Protein AF-A0A2R6N3T2-F1 (afdb_monomer_lite)

Secondary structure (DSSP, 8-state):
---SSSTTTTHHHHHHHHHHHHHHHHHHTT----SSEEEEEETHHHHHHHHHHHH-GGGEEEEEEES-TT-PPPS-SEETTEE--TTTSSTTHHHHHSS---HHHHHHS-EEEEEETT-----TT-TTT--HHHHHHHHHHH-S-IIIIIHHHHHHHHHHTT--EEEEEETT--SS--HHHHHHHHHHHHHHTT-EEEEESS--BTT-SEEEEEEEE-SSSSEEEEEEEETTTEE--SSPEEEETTEEEEEEEEPSSPPPTT-EEEEEEE-TT---GGG-SEEEEEEPBPPPEEEEEE--BSS--EEEEEEE--TT---SSPEEEEEEETT---EEEEEEE-TT-EEEEEEE--TTTTTS---TT-EEEEEEEETTTTEEEEEEEEE-B----------EEEEESS--BTT-SEEEEEEEE-TT---SS--EEEEEETTS--EEEEE--TT--EEEEEE-TTS---TT-EEEEEEESSSEEEEEEEEPBPP-TTSEEEEEEE---SS--EEEEEEEE-TT---SS--EEEEEESS-TTSS-PEEEEE--TT-EEEEEEEBTTTBPPPSS-EEEEEESSSEEEEEE-PSP-SS-EE-S--HHHH-EEE-TT--EEEEEEEE--SSS-EEEEEEEEETTEEEEEEEEEE-TT-EEEEEEEEE-HHHHT--SEEEEEEEE-SS-EEEEEEEE-----EEEEEES-SEEEEETTS-EEEEEEEE--SSS-EEEEEEEEETTEEEEEEEEEE-TT-EEEEEEEEE-HHHHTPPSEEEEEEEE-SS-EEEEEEEEEPPPSSSSS--B-SSSSS---BSS-SS---HHHHHHHHHHTTSHHHHTTHHHH-TT-S-SS---HHHHHHHHHHHHTT-

Structure (mmCIF, N/CA/C/O backbone):
data_AF-A0A2R6N3T2-F1
#
_entry.id   AF-A0A2R6N3T2-F1
#
loop_
_atom_site.group_PDB
_atom_site.id
_atom_site.type_symbol
_atom_site.label_atom_id
_atom_site.label_alt_id
_atom_site.label_comp_id
_atom_site.label_asym_id
_atom_site.label_entity_id
_atom_site.label_seq_id
_atom_site.pdbx_PDB_ins_code
_atom_site.Cartn_x
_atom_site.Cartn_y
_atom_site.Cartn_z
_atom_site.occupancy
_atom_site.B_iso_or_equiv
_atom_site.auth_seq_id
_atom_site.auth_comp_id
_atom_site.auth_asym_id
_atom_site.auth_atom_id
_atom_site.pdbx_PDB_model_num
ATOM 1 N N . MET A 1 1 ? -42.805 4.893 31.042 1.00 46.59 1 MET A N 1
ATOM 2 C CA . MET A 1 1 ? -43.510 4.899 29.743 1.00 46.59 1 MET A CA 1
ATOM 3 C C . MET A 1 1 ? -43.268 3.508 29.184 1.00 46.59 1 MET A C 1
ATOM 5 O O . MET A 1 1 ? -42.166 3.270 28.721 1.00 46.59 1 MET A O 1
ATOM 9 N N . ASN A 1 2 ? -44.199 2.566 29.363 1.00 53.47 2 ASN A N 1
ATOM 10 C CA . ASN A 1 2 ? -44.019 1.216 28.820 1.00 53.47 2 ASN A CA 1
ATOM 11 C C . ASN A 1 2 ? -44.340 1.305 27.331 1.00 53.47 2 ASN A C 1
ATOM 13 O O . ASN A 1 2 ? -45.473 1.603 26.949 1.00 53.47 2 ASN A O 1
ATOM 17 N N . LEU A 1 3 ? -43.303 1.210 26.504 1.00 61.22 3 LEU A N 1
ATOM 18 C CA . LEU A 1 3 ? -43.471 1.079 25.068 1.00 61.22 3 LEU A CA 1
ATOM 19 C C . LEU A 1 3 ? -43.860 -0.378 24.825 1.00 61.22 3 LEU A C 1
ATOM 21 O O . LEU A 1 3 ? -43.072 -1.264 25.119 1.00 61.22 3 LEU A O 1
ATOM 25 N N . ASP A 1 4 ? -45.063 -0.622 24.311 1.00 67.75 4 ASP A N 1
ATOM 26 C CA . ASP A 1 4 ? -45.513 -1.974 23.935 1.00 67.75 4 ASP A CA 1
ATOM 27 C C . ASP A 1 4 ? -45.158 -2.309 22.465 1.00 67.75 4 ASP A C 1
ATOM 29 O O . ASP A 1 4 ? -45.399 -3.417 21.990 1.00 67.75 4 ASP A O 1
ATOM 33 N N . SER A 1 5 ? -44.668 -1.318 21.701 1.00 71.94 5 SER A N 1
ATOM 34 C CA . SER A 1 5 ? -44.237 -1.411 20.293 1.00 71.94 5 SER A CA 1
ATOM 35 C C . SER A 1 5 ? -43.544 -0.108 19.843 1.00 71.94 5 SER A C 1
ATOM 37 O O . SER A 1 5 ? -43.660 0.911 20.526 1.00 71.94 5 SER A O 1
ATOM 39 N N . GLY A 1 6 ? -42.864 -0.117 18.689 1.00 79.44 6 GLY A N 1
ATOM 40 C CA . GLY A 1 6 ? -42.219 1.061 18.080 1.00 79.44 6 GLY A CA 1
ATOM 41 C C . GLY A 1 6 ? -40.698 0.930 17.957 1.00 79.44 6 GLY A C 1
ATOM 42 O O . GLY A 1 6 ? -40.132 -0.075 18.371 1.00 79.44 6 GLY A O 1
ATOM 43 N N . GLU A 1 7 ? -40.040 1.946 17.392 1.00 82.69 7 GLU A N 1
ATOM 44 C CA . GLU A 1 7 ? -38.592 1.929 17.093 1.00 82.69 7 GLU A CA 1
ATOM 45 C C . GLU A 1 7 ? -37.713 1.814 18.349 1.00 82.69 7 GLU A C 1
ATOM 47 O O . GLU A 1 7 ? -36.651 1.208 18.308 1.00 82.69 7 GLU A O 1
ATOM 52 N N . LEU A 1 8 ? -38.188 2.308 19.496 1.00 82.94 8 LEU A N 1
ATOM 53 C CA . LEU A 1 8 ? -37.479 2.243 20.783 1.00 82.94 8 LEU A CA 1
ATOM 54 C C . LEU A 1 8 ? -37.929 1.064 21.668 1.00 82.94 8 LEU A C 1
ATOM 56 O O . LEU A 1 8 ? -37.640 1.029 22.864 1.00 82.94 8 LEU A O 1
ATOM 60 N N . TYR A 1 9 ? -38.688 0.112 21.119 1.00 86.38 9 TYR A N 1
ATOM 61 C CA . TYR A 1 9 ? -39.113 -1.074 21.860 1.00 86.38 9 TYR A CA 1
ATOM 62 C C . TYR A 1 9 ? -37.937 -2.037 22.059 1.00 86.38 9 TYR A C 1
ATOM 64 O O . TYR A 1 9 ? -37.333 -2.466 21.076 1.00 86.38 9 TYR A O 1
ATOM 72 N N . ARG A 1 10 ? -37.646 -2.400 23.318 1.00 90.12 10 ARG A N 1
ATOM 73 C CA . ARG A 1 10 ? -36.602 -3.376 23.696 1.00 90.12 10 ARG A CA 1
ATOM 74 C C . ARG A 1 10 ? -35.260 -3.125 22.994 1.00 90.12 10 ARG A C 1
ATOM 76 O O . ARG A 1 10 ? -34.727 -3.996 22.312 1.00 90.12 10 ARG A O 1
ATOM 83 N N . VAL A 1 11 ? -34.730 -1.909 23.157 1.00 91.38 11 VAL A N 1
ATOM 84 C CA . VAL A 1 11 ? -33.422 -1.496 22.605 1.00 91.38 11 VAL A CA 1
ATOM 85 C C . VAL A 1 11 ? -32.294 -2.434 23.052 1.00 91.38 11 VAL A C 1
ATOM 87 O O . VAL A 1 11 ? -31.356 -2.662 22.296 1.00 91.38 11 VAL A O 1
ATOM 90 N N . ASP A 1 12 ? -32.416 -3.039 24.234 1.00 92.00 12 ASP A N 1
ATOM 91 C CA . ASP A 1 12 ? -31.524 -4.097 24.704 1.00 92.00 12 ASP A CA 1
ATOM 92 C C . ASP A 1 12 ? -31.461 -5.274 23.713 1.00 92.00 12 ASP A C 1
ATOM 94 O O . ASP A 1 12 ? -30.384 -5.632 23.250 1.00 92.00 12 ASP A O 1
ATOM 98 N N . LEU A 1 13 ? -32.607 -5.809 23.278 1.00 94.00 13 LEU A N 1
ATOM 99 C CA . LEU A 1 13 ? -32.636 -6.897 22.293 1.00 94.00 13 LEU A CA 1
ATOM 100 C C . LEU A 1 13 ? -32.173 -6.446 20.904 1.00 94.00 13 LEU A C 1
ATOM 102 O O . LEU A 1 13 ? -31.637 -7.247 20.143 1.00 94.00 13 LEU A O 1
ATOM 106 N N . GLN A 1 14 ? -32.382 -5.177 20.547 1.00 94.56 14 GLN A N 1
ATOM 107 C CA . GLN A 1 14 ? -31.882 -4.642 19.279 1.00 94.56 14 GLN A CA 1
ATOM 108 C C . GLN A 1 14 ? -30.350 -4.644 19.245 1.00 94.56 14 GLN A C 1
ATOM 110 O O . GLN A 1 14 ? -29.780 -5.103 18.258 1.00 94.56 14 GLN A O 1
ATOM 115 N N . LEU A 1 15 ? -29.692 -4.223 20.333 1.00 95.56 15 LEU A N 1
ATOM 116 C CA . LEU A 1 15 ? -28.235 -4.288 20.438 1.00 95.56 15 LEU A CA 1
ATOM 117 C C . LEU A 1 15 ? -27.726 -5.736 20.388 1.00 95.56 15 LEU A C 1
ATOM 119 O O . LEU A 1 15 ? -26.740 -5.991 19.707 1.00 95.56 15 LEU A O 1
ATOM 123 N N . ILE A 1 16 ? -28.419 -6.688 21.024 1.00 96.56 16 ILE A N 1
ATOM 124 C CA . ILE A 1 16 ? -28.068 -8.116 20.919 1.00 96.56 16 ILE A CA 1
ATOM 125 C C . ILE A 1 16 ? -28.079 -8.575 19.460 1.00 96.56 16 ILE A C 1
ATOM 127 O O . ILE A 1 16 ? -27.090 -9.126 18.993 1.00 96.56 16 ILE A O 1
ATOM 131 N N . ASN A 1 17 ? -29.140 -8.274 18.708 1.00 96.50 17 ASN A N 1
ATOM 132 C CA . ASN A 1 17 ? -29.205 -8.646 17.291 1.00 96.50 17 ASN A CA 1
ATOM 133 C C . ASN A 1 17 ? -28.079 -7.994 16.464 1.00 96.50 17 ASN A C 1
ATOM 135 O O . ASN A 1 17 ? -27.573 -8.602 15.522 1.00 96.50 17 ASN A O 1
ATOM 139 N N . MET A 1 18 ? -27.684 -6.757 16.792 1.00 96.75 18 MET A N 1
ATOM 140 C CA . MET A 1 18 ? -26.556 -6.084 16.135 1.00 96.75 18 MET A CA 1
ATOM 141 C C . MET A 1 18 ? -25.222 -6.770 16.450 1.00 96.75 18 MET A C 1
ATOM 143 O O . MET A 1 18 ? -24.410 -6.948 15.544 1.00 96.75 18 MET A O 1
ATOM 147 N N . ILE A 1 19 ? -25.011 -7.171 17.707 1.00 96.56 19 ILE A N 1
ATOM 148 C CA . ILE A 1 19 ? -23.830 -7.925 18.141 1.00 96.56 19 ILE A CA 1
ATOM 149 C C . ILE A 1 19 ? -23.770 -9.264 17.407 1.00 96.56 19 ILE A C 1
ATOM 151 O O . ILE A 1 19 ? -22.754 -9.565 16.788 1.00 96.56 19 ILE A O 1
ATOM 155 N N . GLU A 1 20 ? -24.858 -10.034 17.411 1.00 96.69 20 GLU A N 1
ATOM 156 C CA . GLU A 1 20 ? -24.922 -11.344 16.755 1.00 96.69 20 GLU A CA 1
ATOM 157 C C . GLU A 1 20 ? -24.617 -11.244 15.254 1.00 96.69 20 GLU A C 1
ATOM 159 O O . GLU A 1 20 ? -23.831 -12.031 14.724 1.00 96.69 20 GLU A O 1
ATOM 164 N N . HIS A 1 21 ? -25.171 -10.234 14.576 1.00 97.50 21 HIS A N 1
ATOM 165 C CA . HIS A 1 21 ? -24.894 -9.984 13.162 1.00 97.50 21 HIS A CA 1
ATOM 166 C C . HIS A 1 21 ? -23.424 -9.609 12.912 1.00 97.50 21 HIS A C 1
ATOM 168 O O . HIS A 1 21 ? -22.802 -10.137 11.993 1.00 97.50 21 HIS A O 1
ATOM 174 N N . ALA A 1 22 ? -22.834 -8.741 13.742 1.00 96.62 22 ALA A N 1
ATOM 175 C CA . ALA A 1 22 ? -21.420 -8.386 13.626 1.00 96.62 22 ALA A CA 1
ATOM 176 C C . ALA A 1 22 ? -20.499 -9.594 13.877 1.00 96.62 22 ALA A C 1
ATOM 178 O O . ALA A 1 22 ? -19.520 -9.789 13.158 1.00 96.62 22 ALA A O 1
ATOM 179 N N . GLN A 1 23 ? -20.831 -10.439 14.857 1.00 96.06 23 GLN A N 1
ATOM 180 C CA . GLN A 1 23 ? -20.099 -11.674 15.127 1.00 96.06 23 GLN A CA 1
ATOM 181 C C . GLN A 1 23 ? -20.176 -12.654 13.946 1.00 96.06 23 GLN A C 1
ATOM 183 O O . GLN A 1 23 ? -19.186 -13.319 13.649 1.00 96.06 23 GLN A O 1
ATOM 188 N N . GLU A 1 24 ? -21.323 -12.760 13.268 1.00 96.31 24 GLU A N 1
ATOM 189 C CA . GLU A 1 24 ? -21.472 -13.576 12.054 1.00 96.31 24 GLU A CA 1
ATOM 190 C C . GLU A 1 24 ? -20.559 -13.073 10.925 1.00 96.31 24 GLU A C 1
ATOM 192 O O . GLU A 1 24 ? -19.776 -13.855 10.388 1.00 96.31 24 GLU A O 1
ATOM 197 N N . LEU A 1 25 ? -20.559 -11.763 10.654 1.00 97.06 25 LEU A N 1
ATOM 198 C CA . LEU A 1 25 ? -19.698 -11.153 9.632 1.00 97.06 25 LEU A CA 1
ATOM 199 C C . LEU A 1 25 ? -18.204 -11.377 9.906 1.00 97.06 25 LEU A C 1
ATOM 201 O O . LEU A 1 25 ? -17.448 -11.739 9.006 1.00 97.06 25 LEU A O 1
ATOM 205 N N . LEU A 1 26 ? -17.768 -11.202 11.154 1.00 95.69 26 LEU A N 1
ATOM 206 C CA . LEU A 1 26 ? -16.368 -11.403 11.534 1.00 95.69 26 LEU A CA 1
ATOM 207 C C . LEU A 1 26 ? -15.941 -12.874 11.416 1.00 95.69 26 LEU A C 1
ATOM 209 O O . LEU A 1 26 ? -14.832 -13.159 10.957 1.00 95.69 26 LEU A O 1
ATOM 213 N N . ARG A 1 27 ? -16.822 -13.819 11.772 1.00 92.94 27 ARG A N 1
ATOM 214 C CA . ARG A 1 27 ? -16.566 -15.257 11.584 1.00 92.94 27 ARG A CA 1
ATOM 215 C C . ARG A 1 27 ? -16.451 -15.619 10.102 1.00 92.94 27 ARG A C 1
ATOM 217 O O . ARG A 1 27 ? -15.584 -16.419 9.754 1.00 92.94 27 ARG A O 1
ATOM 224 N N . ASP A 1 28 ? -17.258 -15.010 9.232 1.00 94.50 28 ASP A N 1
ATOM 225 C CA . ASP A 1 28 ? -17.169 -15.196 7.775 1.00 94.50 28 ASP A CA 1
ATOM 226 C C . ASP A 1 28 ? -15.836 -14.682 7.202 1.00 94.50 28 ASP A C 1
ATOM 228 O O . ASP A 1 28 ? -15.298 -15.253 6.251 1.00 94.50 28 ASP A O 1
ATOM 232 N N . MET A 1 29 ? -15.245 -13.668 7.836 1.00 94.12 29 MET A N 1
ATOM 233 C CA . MET A 1 29 ? -13.899 -13.163 7.541 1.00 94.12 29 MET A CA 1
ATOM 234 C C . MET A 1 29 ? -12.774 -13.980 8.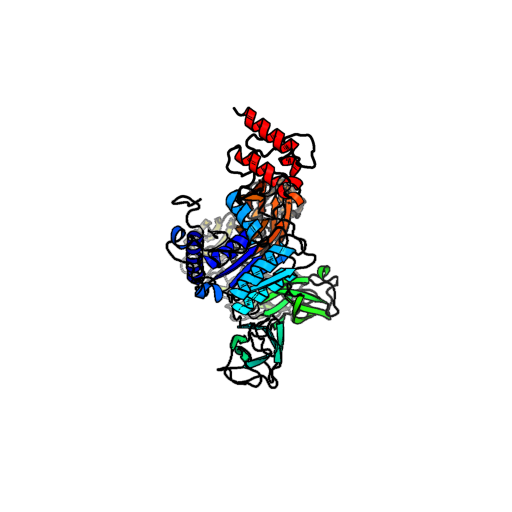207 1.00 94.12 29 MET A C 1
ATOM 236 O O . MET A 1 29 ? -11.612 -13.589 8.152 1.00 94.12 29 MET A O 1
ATOM 240 N N . SER A 1 30 ? -13.086 -15.139 8.800 1.00 90.19 30 SER A N 1
ATOM 241 C CA . SER A 1 30 ? -12.139 -16.024 9.500 1.00 90.19 30 SER A CA 1
ATOM 242 C C . SER A 1 30 ? -11.477 -15.421 10.745 1.00 90.19 30 SER A C 1
ATOM 244 O O . SER A 1 30 ? -10.489 -15.976 11.234 1.00 90.19 30 SER A O 1
ATOM 246 N N . TYR A 1 31 ? -12.030 -14.342 11.309 1.00 87.81 31 TYR A N 1
ATOM 247 C CA . TYR A 1 31 ? -11.589 -13.863 12.615 1.00 87.81 31 TYR A CA 1
ATOM 248 C C . TYR A 1 31 ? -12.101 -14.792 13.727 1.00 87.81 31 TYR A C 1
ATOM 250 O O . TYR A 1 31 ? -13.244 -15.260 13.678 1.00 87.81 31 TYR A O 1
ATOM 258 N N . PRO A 1 32 ? -11.290 -15.064 14.764 1.00 85.38 32 PRO A N 1
ATOM 259 C CA . PRO A 1 32 ? -11.783 -15.684 15.983 1.00 85.38 32 PRO A CA 1
ATOM 260 C C . PRO A 1 32 ? -12.690 -14.693 16.723 1.00 85.38 32 PRO A C 1
ATOM 262 O O . PRO A 1 32 ? -12.299 -13.560 16.991 1.00 85.38 32 PRO A O 1
ATOM 265 N N . VAL A 1 33 ? -13.907 -15.120 17.062 1.00 91.56 33 VAL A N 1
ATOM 266 C CA . VAL A 1 33 ? -14.917 -14.265 17.704 1.00 91.56 33 VAL A CA 1
ATOM 267 C C . VAL A 1 33 ? -15.482 -14.967 18.935 1.00 91.56 33 VAL A C 1
ATOM 269 O O . VAL A 1 33 ? -15.948 -16.104 18.831 1.00 91.56 33 VAL A O 1
ATOM 272 N N . ALA A 1 34 ? -15.444 -14.289 20.085 1.00 90.12 34 ALA A N 1
ATOM 273 C CA . ALA A 1 34 ? -16.018 -14.763 21.344 1.00 90.12 34 ALA A CA 1
ATOM 274 C C . ALA A 1 34 ? -17.549 -14.600 21.376 1.00 90.12 34 ALA A C 1
ATOM 276 O O . ALA A 1 34 ? -18.095 -13.757 20.666 1.00 90.12 34 ALA A O 1
ATOM 277 N N . ASP A 1 35 ? -18.229 -15.399 22.205 1.00 90.38 35 ASP A N 1
ATOM 278 C CA . ASP A 1 35 ? -19.692 -15.344 22.352 1.00 90.38 35 ASP A CA 1
ATOM 279 C C . ASP A 1 35 ? -20.148 -14.146 23.207 1.00 90.38 35 ASP A C 1
ATOM 281 O O . ASP A 1 35 ? -21.148 -13.506 22.887 1.00 90.38 35 ASP A O 1
ATOM 285 N N . GLU A 1 36 ? -19.387 -13.811 24.250 1.00 94.94 36 GLU A N 1
ATOM 286 C CA . GLU A 1 36 ? -19.625 -12.661 25.130 1.00 94.94 36 GLU A CA 1
ATOM 287 C C . GLU A 1 36 ? -18.917 -11.396 24.618 1.00 94.94 36 GLU A C 1
ATOM 289 O O . GLU A 1 36 ? -17.912 -11.465 23.903 1.00 94.94 36 GLU A O 1
ATOM 294 N N . VAL A 1 37 ? -19.400 -10.224 25.039 1.00 96.06 37 VAL A N 1
ATOM 295 C CA . VAL A 1 37 ? -18.861 -8.914 24.649 1.00 96.06 37 VAL A CA 1
ATOM 296 C C . VAL A 1 37 ? -18.329 -8.116 25.833 1.00 96.06 37 VAL A C 1
ATOM 298 O O . VAL A 1 37 ? -18.836 -8.192 26.950 1.00 96.06 37 VAL A O 1
ATOM 301 N N . MET A 1 38 ? -17.322 -7.289 25.567 1.00 96.69 38 MET A N 1
ATOM 302 C CA . MET A 1 38 ? -16.872 -6.244 26.484 1.00 96.69 38 MET A CA 1
ATOM 303 C C . MET A 1 38 ? -17.517 -4.924 26.073 1.00 96.69 38 MET A C 1
ATOM 305 O O . MET A 1 38 ? -17.487 -4.559 24.898 1.00 96.69 38 MET A O 1
ATOM 309 N N . LEU A 1 39 ? -18.111 -4.209 27.025 1.00 97.81 39 LEU A N 1
ATOM 310 C CA . LEU A 1 39 ? -18.829 -2.964 26.757 1.00 97.81 39 LEU A CA 1
ATOM 311 C C . LEU A 1 39 ? -18.119 -1.781 27.405 1.00 97.81 39 LEU A C 1
ATOM 313 O O . LEU A 1 39 ? -17.782 -1.830 28.581 1.00 97.81 39 LEU A O 1
ATOM 317 N N . ASN A 1 40 ? -17.968 -0.689 26.661 1.00 98.06 40 ASN A N 1
ATOM 318 C CA . ASN A 1 40 ? -17.477 0.586 27.176 1.00 98.06 40 ASN A CA 1
ATOM 319 C C . ASN A 1 40 ? -18.450 1.706 26.808 1.00 98.06 40 ASN A C 1
ATOM 321 O O . ASN A 1 40 ? -18.886 1.810 25.660 1.00 98.06 40 ASN A O 1
ATOM 325 N N . GLY A 1 41 ? -18.777 2.561 27.772 1.00 97.69 41 GLY A N 1
ATOM 326 C CA . GLY A 1 41 ? -19.664 3.701 27.569 1.00 97.69 41 GLY A CA 1
ATOM 327 C C . GLY A 1 41 ? -19.287 4.896 28.437 1.00 97.69 41 GLY A C 1
ATOM 328 O O . GLY A 1 41 ? -18.829 4.747 29.567 1.00 97.69 41 GLY A O 1
ATOM 329 N N . PHE A 1 42 ? -19.541 6.104 27.933 1.00 97.75 42 PHE A N 1
ATOM 330 C CA . PHE A 1 42 ? -19.297 7.359 28.642 1.00 97.75 42 PHE A CA 1
ATOM 331 C C . PHE A 1 42 ? -20.500 8.300 28.528 1.00 97.75 42 PHE A C 1
ATOM 333 O O . PHE A 1 42 ? -21.117 8.417 27.471 1.00 97.75 42 PHE A O 1
ATOM 340 N N . SER A 1 43 ? -20.838 8.996 29.615 1.00 94.75 43 SER A N 1
ATOM 341 C CA . SER A 1 43 ? -21.996 9.890 29.696 1.00 94.75 43 SER A CA 1
ATOM 342 C C . SER A 1 43 ? -23.311 9.129 29.447 1.00 94.75 43 SER A C 1
ATOM 344 O O . SER A 1 43 ? -23.603 8.146 30.134 1.00 94.75 43 SER A O 1
ATOM 346 N N . ALA A 1 44 ? -24.114 9.535 28.461 1.00 91.62 44 ALA A N 1
ATOM 347 C CA . ALA A 1 44 ? -25.356 8.851 28.105 1.00 91.62 44 ALA A CA 1
ATOM 348 C C . ALA A 1 44 ? -25.145 7.362 27.766 1.00 91.62 44 ALA A C 1
ATOM 350 O O . ALA A 1 44 ? -25.918 6.522 28.232 1.00 91.62 44 ALA A O 1
ATOM 351 N N . SER A 1 45 ? -24.082 7.013 27.027 1.00 95.50 45 SER A N 1
ATOM 352 C CA . SER A 1 45 ? -23.781 5.609 26.717 1.00 95.50 45 SER A CA 1
ATOM 353 C C . SER A 1 45 ? -23.227 4.850 27.926 1.00 95.50 45 SER A C 1
ATOM 355 O O . SER A 1 45 ? -23.467 3.655 28.036 1.00 95.50 45 SER A O 1
ATOM 357 N N . GLY A 1 46 ? -22.589 5.534 28.883 1.00 96.56 46 GLY A N 1
ATOM 358 C CA . GLY A 1 46 ? -22.170 4.952 30.167 1.00 96.56 46 GLY A CA 1
ATOM 359 C C . GLY A 1 46 ? -23.365 4.495 31.006 1.00 96.56 46 GLY A C 1
ATOM 360 O O . GLY A 1 46 ? -23.421 3.357 31.467 1.00 96.56 46 GLY A O 1
ATOM 361 N N . ASN A 1 47 ? -24.384 5.353 31.123 1.00 94.56 47 ASN A N 1
ATOM 362 C CA . ASN A 1 47 ? -25.661 4.980 31.739 1.00 94.56 47 ASN A CA 1
ATOM 363 C C . ASN A 1 47 ? -26.354 3.837 30.980 1.00 94.56 47 ASN A C 1
ATOM 365 O O . ASN A 1 47 ? -26.974 2.972 31.600 1.00 94.56 47 ASN A O 1
ATOM 369 N N . PHE A 1 48 ? -26.270 3.836 29.647 1.00 96.06 48 PHE A N 1
ATOM 370 C CA . PHE A 1 48 ? -26.840 2.776 28.823 1.00 96.06 48 PHE A CA 1
ATOM 371 C C . PHE A 1 48 ? -26.173 1.425 29.098 1.00 96.06 48 PHE A C 1
ATOM 373 O O . PHE A 1 48 ? -26.887 0.489 29.443 1.00 96.06 48 PHE A O 1
ATOM 380 N N . VAL A 1 49 ? -24.841 1.319 29.008 1.00 98.00 49 VAL A N 1
ATOM 381 C CA . VAL A 1 49 ? -24.141 0.035 29.201 1.00 98.00 49 VAL A CA 1
ATOM 382 C C . VAL A 1 49 ? -24.294 -0.484 30.630 1.00 98.00 49 VAL A C 1
ATOM 384 O O . VAL A 1 49 ? -24.535 -1.669 30.810 1.00 98.00 49 VAL A O 1
ATOM 387 N N . ASN A 1 50 ? -24.306 0.395 31.641 1.00 97.31 50 ASN A N 1
ATOM 388 C CA . ASN A 1 50 ? -24.590 0.006 33.026 1.00 97.31 50 ASN A CA 1
ATOM 389 C C . ASN A 1 50 ? -25.982 -0.639 33.188 1.00 97.31 50 ASN A C 1
ATOM 391 O O . ASN A 1 50 ? -26.126 -1.665 33.849 1.00 97.31 50 ASN A O 1
ATOM 395 N N . ARG A 1 51 ? -27.015 -0.065 32.556 1.00 95.62 51 ARG A N 1
ATOM 396 C CA . ARG A 1 51 ? -28.379 -0.624 32.577 1.00 95.62 51 ARG A CA 1
ATOM 397 C C . ARG A 1 51 ? -28.499 -1.866 31.705 1.00 95.62 51 ARG A C 1
ATOM 399 O O . ARG A 1 51 ? -29.237 -2.775 32.064 1.00 95.62 51 ARG A O 1
ATOM 406 N N . PHE A 1 52 ? -27.801 -1.896 30.573 1.00 96.94 52 PHE A N 1
ATOM 407 C CA . PHE A 1 52 ? -27.763 -3.042 29.675 1.00 96.94 52 PHE A CA 1
ATOM 408 C C . PHE A 1 52 ? -27.209 -4.271 30.392 1.00 96.94 52 PHE A C 1
ATOM 410 O O . PHE A 1 52 ? -27.854 -5.311 30.352 1.00 96.94 52 PHE A O 1
ATOM 417 N N . THR A 1 53 ? -26.114 -4.132 31.144 1.00 96.75 53 THR A N 1
ATOM 418 C CA . THR A 1 53 ? -25.574 -5.211 31.984 1.00 96.75 53 THR A CA 1
ATOM 419 C C . THR A 1 53 ? -26.598 -5.718 33.001 1.00 96.75 53 THR A C 1
ATOM 421 O O . THR A 1 53 ? -26.673 -6.914 33.245 1.00 96.75 53 THR A O 1
ATOM 424 N N . GLY A 1 54 ? -27.441 -4.844 33.563 1.00 94.19 54 GLY A N 1
ATOM 425 C CA . GLY A 1 54 ? -28.543 -5.251 34.447 1.00 94.19 54 GLY A CA 1
ATOM 426 C C . GLY A 1 54 ? -29.683 -6.006 33.751 1.00 94.19 54 GLY A C 1
ATOM 427 O O . GLY A 1 54 ? -30.394 -6.769 34.400 1.00 94.19 54 GLY A O 1
ATOM 428 N N . LEU A 1 55 ? -29.879 -5.788 32.448 1.00 95.06 55 LEU A N 1
ATOM 429 C CA . LEU A 1 55 ? -30.928 -6.429 31.647 1.00 95.06 55 LEU A CA 1
ATOM 430 C C . LEU A 1 55 ? -30.454 -7.715 30.959 1.00 95.06 55 LEU A C 1
ATOM 432 O O . LEU A 1 55 ? -31.264 -8.610 30.745 1.00 95.06 55 LEU A O 1
ATOM 436 N N . GLN A 1 56 ? -29.183 -7.766 30.562 1.00 95.94 56 GLN A N 1
ATOM 437 C CA . GLN A 1 56 ? -28.594 -8.792 29.701 1.00 95.94 56 GLN A CA 1
ATOM 438 C C . GLN A 1 56 ? -27.211 -9.238 30.225 1.00 95.94 56 GLN A C 1
ATOM 440 O O . GLN A 1 56 ? -26.233 -9.163 29.480 1.00 95.94 56 GLN A O 1
ATOM 445 N N . PRO A 1 57 ? -27.078 -9.658 31.500 1.00 95.94 57 PRO A N 1
ATOM 446 C CA . PRO A 1 57 ? -25.768 -9.955 32.086 1.00 95.94 57 PRO A CA 1
ATOM 447 C C . PRO A 1 57 ? -25.051 -11.131 31.403 1.00 95.94 57 PRO A C 1
ATOM 449 O O . PRO A 1 57 ? -23.839 -11.079 31.244 1.00 95.94 57 PRO A O 1
ATOM 452 N N . ASP A 1 58 ? -25.788 -12.135 30.917 1.00 94.69 58 ASP A N 1
ATOM 453 C CA . ASP A 1 58 ? -25.229 -13.386 30.369 1.00 94.69 58 ASP A CA 1
ATOM 454 C C . ASP A 1 58 ? -24.358 -13.219 29.112 1.00 94.69 58 ASP A C 1
ATOM 456 O O . ASP A 1 58 ? -23.625 -14.132 28.744 1.00 94.69 58 ASP A O 1
ATOM 460 N N . ILE A 1 59 ? -24.459 -12.085 28.417 1.00 95.75 59 ILE A N 1
ATOM 461 C CA . ILE A 1 59 ? -23.670 -11.810 27.207 1.00 95.75 59 ILE A CA 1
ATOM 462 C C . ILE A 1 59 ? -22.536 -10.816 27.457 1.00 95.75 59 ILE A C 1
ATOM 464 O O . ILE A 1 59 ? -21.786 -10.506 26.533 1.00 95.75 59 ILE A O 1
ATOM 468 N N . VAL A 1 60 ? -22.423 -10.266 28.669 1.00 97.38 60 VAL A N 1
ATOM 469 C CA . VAL A 1 60 ? -21.447 -9.226 28.997 1.00 97.38 60 VAL A CA 1
ATOM 470 C C . VAL A 1 60 ? -20.299 -9.847 29.775 1.00 97.38 60 VAL A C 1
ATOM 472 O O . VAL A 1 60 ? -20.448 -10.213 30.933 1.00 97.38 60 VAL A O 1
ATOM 475 N N . ARG A 1 61 ? -19.121 -9.893 29.155 1.00 96.19 61 ARG A N 1
ATOM 476 C CA . ARG A 1 61 ? -17.899 -10.376 29.798 1.00 96.19 61 ARG A CA 1
ATOM 477 C C . ARG A 1 61 ? -17.325 -9.381 30.798 1.00 96.19 61 ARG A C 1
ATOM 479 O O . ARG A 1 61 ? -16.769 -9.777 31.809 1.00 96.19 61 ARG A O 1
ATOM 486 N N . SER A 1 62 ? -17.378 -8.092 30.476 1.00 97.56 62 SER A N 1
ATOM 487 C CA . SER A 1 62 ? -16.985 -7.001 31.374 1.00 97.56 62 SER A CA 1
ATOM 488 C C . SER A 1 62 ? -17.535 -5.673 30.863 1.00 97.56 62 SER A C 1
ATOM 490 O O . SER A 1 62 ? -17.763 -5.501 29.660 1.00 97.56 62 SER A O 1
ATOM 492 N N . VAL A 1 63 ? -17.759 -4.715 31.764 1.00 98.56 63 VAL A N 1
ATOM 493 C CA . VAL A 1 63 ? -18.329 -3.406 31.414 1.00 98.56 63 VAL A CA 1
ATOM 494 C C . VAL A 1 63 ? -17.568 -2.248 32.049 1.00 98.56 63 VAL A C 1
ATOM 496 O O . VAL A 1 63 ? -17.237 -2.277 33.230 1.00 98.56 63 VAL A O 1
ATOM 499 N N . THR A 1 64 ? -17.337 -1.192 31.275 1.00 98.62 64 THR A N 1
ATOM 500 C CA . THR A 1 64 ? -16.845 0.100 31.753 1.00 98.62 64 THR A CA 1
ATOM 501 C C . THR A 1 64 ? -17.903 1.181 31.538 1.00 98.62 64 THR A C 1
ATOM 503 O O . THR A 1 64 ? -18.446 1.342 30.443 1.00 98.62 64 THR A O 1
ATOM 506 N N . ALA A 1 65 ? -18.242 1.919 32.598 1.00 98.38 65 ALA A N 1
ATOM 507 C CA . ALA A 1 65 ? -19.307 2.922 32.579 1.00 98.38 65 ALA A CA 1
ATOM 508 C C . ALA A 1 65 ? -18.839 4.245 33.200 1.00 98.38 65 ALA A C 1
ATOM 510 O O . ALA A 1 65 ? -18.725 4.384 34.419 1.00 98.38 65 ALA A O 1
ATOM 511 N N . GLY A 1 66 ? -18.587 5.235 32.348 1.00 97.50 66 GLY A N 1
ATOM 512 C CA . GLY A 1 66 ? -18.080 6.548 32.729 1.00 97.50 66 GLY A CA 1
ATOM 513 C C . GLY A 1 66 ? -19.120 7.661 32.710 1.00 97.50 66 GLY A C 1
ATOM 514 O O . GLY A 1 66 ? -20.066 7.624 31.927 1.00 97.50 66 GLY A O 1
ATOM 515 N N . GLY A 1 67 ? -18.930 8.705 33.521 1.00 95.44 67 GLY A N 1
ATOM 516 C CA . GLY A 1 67 ? -19.771 9.913 33.468 1.00 95.44 67 GLY A CA 1
ATOM 517 C C . GLY A 1 67 ? -21.239 9.647 33.832 1.00 95.44 67 GLY A C 1
ATOM 518 O O . GLY A 1 67 ? -22.146 10.280 33.304 1.00 95.44 67 GLY A O 1
ATOM 519 N N . VAL A 1 68 ? -21.468 8.686 34.726 1.00 94.50 68 VAL A N 1
ATOM 520 C CA . VAL A 1 68 ? -22.773 8.079 35.056 1.00 94.50 68 VAL A CA 1
ATOM 521 C C . VAL A 1 68 ? -23.691 8.930 35.949 1.00 94.50 68 VAL A C 1
ATOM 523 O O . VAL A 1 68 ? -24.713 8.448 36.426 1.00 94.50 68 VAL A O 1
ATOM 526 N N . ASN A 1 69 ? -23.326 10.180 36.246 1.00 92.31 69 ASN A N 1
ATOM 527 C CA . ASN A 1 69 ? -24.085 11.112 37.104 1.00 92.31 69 ASN A CA 1
ATOM 528 C C . ASN A 1 69 ? -24.415 10.626 38.533 1.00 92.31 69 ASN A C 1
ATOM 530 O O . ASN A 1 69 ? -25.245 11.231 39.221 1.00 92.31 69 ASN A O 1
ATOM 534 N N . GLY A 1 70 ? -23.798 9.530 38.984 1.00 92.31 70 GLY A N 1
ATOM 535 C CA . GLY A 1 70 ? -24.204 8.818 40.195 1.00 92.31 70 GLY A CA 1
ATOM 536 C C . GLY A 1 70 ? -25.604 8.198 40.108 1.00 92.31 70 GLY A C 1
ATOM 537 O O . GLY A 1 70 ? -26.244 7.996 41.130 1.00 92.31 70 GLY A O 1
ATOM 538 N N . THR A 1 71 ? -26.113 7.925 38.907 1.00 94.75 71 THR A N 1
ATOM 539 C CA . THR A 1 71 ? -27.445 7.337 38.685 1.00 94.75 71 THR A CA 1
ATOM 540 C C . THR A 1 71 ? -27.349 5.899 38.184 1.00 94.75 71 THR A C 1
ATOM 542 O O . THR A 1 71 ? -27.995 5.538 37.196 1.00 94.75 71 THR A O 1
ATOM 545 N N . LEU A 1 72 ? -26.507 5.098 38.843 1.00 96.00 72 LEU A N 1
ATOM 546 C CA . LEU A 1 72 ? -26.324 3.687 38.509 1.00 96.00 72 LEU A CA 1
ATOM 547 C C . LEU A 1 72 ? -27.612 2.905 38.701 1.00 96.00 72 LEU A C 1
ATOM 549 O O . LEU A 1 72 ? -28.355 3.154 39.642 1.00 96.00 72 LEU A O 1
ATOM 553 N N . PHE A 1 73 ? -27.839 1.925 37.840 1.00 94.38 73 PHE A N 1
ATOM 554 C CA . PHE A 1 73 ? -28.890 0.936 38.012 1.00 94.38 73 PHE A CA 1
ATOM 555 C C . PHE A 1 73 ? -28.766 0.244 39.381 1.00 94.38 73 PHE A C 1
ATOM 557 O O . PHE A 1 73 ? -27.753 -0.388 39.671 1.00 94.38 73 PHE A O 1
ATOM 564 N N . LEU A 1 74 ? -29.783 0.367 40.240 1.00 97.38 74 LEU A N 1
ATOM 565 C CA . LEU A 1 74 ? -29.758 -0.246 41.568 1.00 97.38 74 LEU A CA 1
ATOM 566 C C . LEU A 1 74 ? -30.380 -1.651 41.526 1.00 97.38 74 LEU A C 1
ATOM 568 O O . LEU A 1 74 ? -31.552 -1.768 41.161 1.00 97.38 74 LEU A O 1
ATOM 572 N N . PRO A 1 75 ? -29.695 -2.708 42.002 1.00 96.75 75 PRO A N 1
ATOM 573 C CA . PRO A 1 75 ? -30.225 -4.078 42.073 1.00 96.75 75 PRO A CA 1
ATOM 574 C C . PRO A 1 75 ? -31.253 -4.259 43.216 1.00 96.75 75 PRO A C 1
ATOM 576 O O . PRO A 1 75 ? -31.202 -5.213 43.992 1.00 96.75 75 PRO A O 1
ATOM 579 N N . LEU A 1 76 ? -32.180 -3.308 43.376 1.00 97.38 76 LEU A N 1
ATOM 580 C CA . LEU A 1 76 ? -33.124 -3.209 44.489 1.00 97.38 76 LEU A CA 1
ATOM 581 C C . LEU A 1 76 ? -34.545 -2.933 43.986 1.00 97.38 76 LEU A C 1
ATOM 583 O O . LEU A 1 76 ? -34.763 -2.077 43.131 1.00 97.38 76 LEU A O 1
ATOM 587 N N . GLU A 1 77 ? -35.539 -3.600 44.574 1.00 97.44 77 GLU A N 1
ATOM 588 C CA . GLU A 1 77 ? -36.956 -3.303 44.309 1.00 97.44 77 GLU A CA 1
ATOM 589 C C . GLU A 1 77 ? -37.453 -2.080 45.102 1.00 97.44 77 GLU A C 1
ATOM 591 O O . GLU A 1 77 ? -38.405 -1.405 44.705 1.00 97.44 77 GLU A O 1
ATOM 596 N N . GLN A 1 78 ? -36.856 -1.801 46.268 1.00 97.75 78 GLN A N 1
ATOM 597 C CA . GLN A 1 78 ? -37.266 -0.713 47.160 1.00 97.75 78 GLN A CA 1
ATOM 598 C C . GLN A 1 78 ? -36.073 -0.111 47.903 1.00 97.75 78 GLN A C 1
ATOM 600 O O . GLN A 1 78 ? -35.245 -0.837 48.449 1.00 97.75 78 GLN A O 1
ATOM 605 N N . ALA A 1 79 ? -36.048 1.216 48.031 1.00 97.44 79 ALA A N 1
ATOM 606 C CA . ALA A 1 79 ? -35.114 1.922 48.904 1.00 97.44 79 ALA A CA 1
ATOM 607 C C . ALA A 1 79 ? -35.735 3.207 49.456 1.00 97.44 79 ALA A C 1
ATOM 609 O O . ALA A 1 79 ? -36.572 3.840 48.818 1.00 97.44 79 ALA A O 1
ATOM 610 N N . LYS A 1 80 ? -35.344 3.580 50.682 1.00 95.81 80 LYS A N 1
ATOM 611 C CA . LYS A 1 80 ? -35.753 4.826 51.367 1.00 95.81 80 LYS A CA 1
ATOM 612 C C . LYS A 1 80 ? -37.269 5.124 51.334 1.00 95.81 80 LYS A C 1
ATOM 614 O O . LYS A 1 80 ? -37.683 6.272 51.413 1.00 95.81 80 LYS A O 1
ATOM 619 N N . GLY A 1 81 ? -38.108 4.084 51.302 1.00 96.25 81 GLY A N 1
ATOM 620 C CA . GLY A 1 81 ? -39.573 4.208 51.290 1.00 96.25 81 GLY A CA 1
ATOM 621 C C . GLY A 1 81 ? -40.207 4.337 49.900 1.00 96.25 81 GLY A C 1
ATOM 622 O O . GLY A 1 81 ? -41.422 4.509 49.823 1.00 96.25 81 GLY A O 1
ATOM 623 N N . HIS A 1 82 ? -39.417 4.214 48.832 1.00 97.94 82 HIS A N 1
ATOM 624 C CA . HIS A 1 82 ? -39.863 4.241 47.441 1.00 97.94 82 HIS A CA 1
ATOM 625 C C . HIS A 1 82 ? -39.759 2.854 46.799 1.00 97.94 82 HIS A C 1
ATOM 627 O O . HIS A 1 82 ? -38.873 2.069 47.134 1.00 97.94 82 HIS A O 1
ATOM 633 N N . THR A 1 83 ? -40.676 2.564 45.875 1.00 97.56 83 THR A N 1
ATOM 634 C CA . THR A 1 83 ? -40.548 1.454 44.918 1.00 97.56 83 THR A CA 1
ATOM 635 C C . THR A 1 83 ? -39.668 1.915 43.764 1.00 97.56 83 THR A C 1
ATOM 637 O O . THR A 1 83 ? -39.865 3.019 43.256 1.00 97.56 83 THR A O 1
ATOM 640 N N . LEU A 1 84 ? -38.673 1.109 43.402 1.00 97.06 84 LEU A N 1
ATOM 641 C CA . LEU A 1 84 ? -37.663 1.460 42.411 1.00 97.06 84 LEU A CA 1
ATOM 642 C C . LEU A 1 84 ? -37.953 0.733 41.101 1.00 97.06 84 LEU A C 1
ATOM 644 O O . LEU A 1 84 ? -37.465 -0.367 40.859 1.00 97.06 84 LEU A O 1
ATOM 648 N N . ASN A 1 85 ? -38.773 1.361 40.270 1.00 94.31 85 ASN A N 1
ATOM 649 C CA . ASN A 1 85 ? -39.024 0.905 38.909 1.00 94.31 85 ASN A CA 1
ATOM 650 C C . ASN A 1 85 ? -37.818 1.189 38.003 1.00 94.31 85 ASN A C 1
ATOM 652 O O . ASN A 1 85 ? -36.985 2.057 38.300 1.00 94.31 85 ASN A O 1
ATOM 656 N N . TYR A 1 86 ? -37.768 0.522 36.856 1.00 91.69 86 TYR A N 1
ATOM 657 C CA . TYR A 1 86 ? -36.809 0.808 35.806 1.00 91.69 86 TYR A CA 1
ATOM 658 C C . TYR A 1 86 ? -36.938 2.280 35.349 1.00 91.69 86 TYR A C 1
ATOM 660 O O . TYR A 1 86 ? -38.029 2.828 35.179 1.00 91.69 86 TYR A O 1
ATOM 668 N N . HIS A 1 87 ? -35.851 3.024 35.164 1.00 89.12 87 HIS A N 1
ATOM 669 C CA . HIS A 1 87 ? -34.449 2.603 35.162 1.00 89.12 87 HIS A CA 1
ATOM 670 C C . HIS A 1 87 ? -33.688 2.893 36.474 1.00 89.12 87 HIS A C 1
ATOM 672 O O . HIS A 1 87 ? -32.462 2.903 36.464 1.00 89.12 87 HIS A O 1
ATOM 678 N N . ILE A 1 88 ? -34.384 3.166 37.589 1.00 95.00 88 ILE A N 1
ATOM 679 C CA . ILE A 1 88 ? -33.750 3.391 38.904 1.00 95.00 88 ILE A CA 1
ATOM 680 C C . ILE A 1 88 ? -33.437 2.056 39.585 1.00 95.00 88 ILE A C 1
ATOM 682 O O . ILE A 1 88 ? -32.351 1.895 40.127 1.00 95.00 88 ILE A O 1
ATOM 686 N N . GLY A 1 89 ? -34.382 1.115 39.568 1.00 95.81 89 GLY A N 1
ATOM 687 C CA . GLY A 1 89 ? -34.191 -0.217 40.135 1.00 95.81 89 GLY A CA 1
ATOM 688 C C . GLY A 1 89 ? -34.932 -1.303 39.367 1.00 95.81 89 GLY A C 1
ATOM 689 O O . GLY A 1 89 ? -35.226 -1.134 38.182 1.00 95.81 89 GLY A O 1
ATOM 690 N N . VAL A 1 90 ? -35.223 -2.417 40.043 1.00 96.69 90 VAL A N 1
ATOM 691 C CA . VAL A 1 90 ? -35.646 -3.672 39.390 1.00 96.69 90 VAL A CA 1
ATOM 692 C C . VAL A 1 90 ? -37.117 -4.049 39.586 1.00 96.69 90 VAL A C 1
ATOM 694 O O . VAL A 1 90 ? -37.540 -5.110 39.135 1.00 96.69 90 VAL A O 1
ATOM 697 N N . ALA A 1 91 ? -37.912 -3.206 40.254 1.00 96.50 91 ALA A N 1
ATOM 698 C CA . ALA A 1 91 ? -39.233 -3.584 40.770 1.00 96.50 91 ALA A CA 1
ATOM 699 C C . ALA A 1 91 ? -40.261 -4.006 39.705 1.00 96.50 91 ALA A C 1
ATOM 701 O O . ALA A 1 91 ? -41.161 -4.786 40.011 1.00 96.50 91 ALA A O 1
ATOM 702 N N . ASP A 1 92 ? -40.160 -3.478 38.486 1.00 94.19 92 ASP A N 1
ATOM 703 C CA . ASP A 1 92 ? -41.070 -3.755 37.369 1.00 94.19 92 ASP A CA 1
ATOM 704 C C . ASP A 1 92 ? -40.372 -4.412 36.168 1.00 94.19 92 ASP A C 1
ATOM 706 O O . ASP A 1 92 ? -40.958 -4.477 35.088 1.00 94.19 92 ASP A O 1
ATOM 710 N N . LEU A 1 93 ? -39.154 -4.946 36.338 1.00 92.25 93 LEU A N 1
ATOM 711 C CA . LEU A 1 93 ? -38.425 -5.574 35.230 1.00 92.25 93 LEU A CA 1
ATOM 712 C C . LEU A 1 93 ? -39.158 -6.785 34.647 1.00 92.25 93 LEU A C 1
ATOM 714 O O . LEU A 1 93 ? -39.329 -6.821 33.436 1.00 92.25 93 LEU A O 1
ATOM 718 N N . ASP A 1 94 ? -39.697 -7.685 35.477 1.00 92.75 94 ASP A N 1
ATOM 719 C CA . ASP A 1 94 ? -40.487 -8.847 35.016 1.00 92.75 94 ASP A CA 1
ATOM 720 C C . ASP A 1 94 ? -41.689 -8.427 34.145 1.00 92.75 94 ASP A C 1
ATOM 722 O O . ASP A 1 94 ? -42.030 -9.082 33.162 1.00 92.75 94 ASP A O 1
ATOM 726 N N . GLU A 1 95 ? -42.305 -7.276 34.447 1.00 91.31 95 GLU A N 1
ATOM 727 C CA . GLU A 1 95 ? -43.402 -6.724 33.643 1.00 91.31 95 GLU A CA 1
ATOM 728 C C . GLU A 1 95 ? -42.917 -6.155 32.297 1.00 91.31 95 GLU A C 1
ATOM 730 O O . GLU A 1 95 ? -43.645 -6.228 31.306 1.00 91.31 95 GLU A O 1
ATOM 735 N N . ILE A 1 96 ? -41.703 -5.596 32.248 1.00 88.06 96 ILE A N 1
ATOM 736 C CA . ILE A 1 96 ? -41.137 -4.923 31.068 1.00 88.06 96 ILE A CA 1
ATOM 737 C C . ILE A 1 96 ? -40.452 -5.911 30.115 1.00 88.06 96 ILE A C 1
ATOM 739 O O . ILE A 1 96 ? -40.622 -5.826 28.896 1.00 88.06 96 ILE A O 1
ATOM 743 N N . THR A 1 97 ? -39.636 -6.818 30.644 1.00 88.44 97 THR A N 1
ATOM 744 C CA . THR A 1 97 ? -38.777 -7.710 29.854 1.00 88.44 97 THR A CA 1
ATOM 745 C C . THR A 1 97 ? -39.408 -9.083 29.645 1.00 88.44 97 THR A C 1
ATOM 747 O O . THR A 1 97 ? -39.093 -9.732 28.645 1.00 88.44 97 THR A O 1
ATOM 750 N N . GLY A 1 98 ? -40.330 -9.484 30.531 1.00 88.81 98 GLY A N 1
ATOM 751 C CA . GLY A 1 98 ? -40.888 -10.833 30.621 1.00 88.81 98 GLY A CA 1
ATOM 752 C C . GLY A 1 98 ? -40.095 -11.777 31.530 1.00 88.81 98 GLY A C 1
ATOM 753 O O . GLY A 1 98 ? -40.544 -12.905 31.728 1.00 88.81 98 GLY A O 1
ATOM 754 N N . ASP A 1 99 ? -38.963 -11.310 32.064 1.00 86.62 99 ASP A N 1
ATOM 755 C CA . ASP A 1 99 ? -38.070 -12.052 32.948 1.00 86.62 99 ASP A CA 1
ATOM 756 C C . ASP A 1 99 ? -37.651 -11.168 34.138 1.00 86.62 99 ASP A C 1
ATOM 758 O O . ASP A 1 99 ? -37.384 -9.972 34.001 1.00 86.62 99 ASP A O 1
ATOM 762 N N . GLY A 1 100 ? -37.590 -11.747 35.337 1.00 90.44 100 GLY A N 1
ATOM 763 C CA . GLY A 1 100 ? -37.092 -11.040 36.520 1.00 90.44 100 GLY A CA 1
ATOM 764 C C . GLY A 1 100 ? -35.600 -10.695 36.424 1.00 90.44 100 GLY A C 1
ATOM 765 O O . GLY A 1 100 ? -34.875 -11.232 35.594 1.00 90.44 100 GLY A O 1
ATOM 766 N N . PHE A 1 101 ? -35.126 -9.818 37.312 1.00 95.81 101 PHE A N 1
ATOM 767 C CA . PHE A 1 101 ? -33.705 -9.469 37.397 1.00 95.81 101 PHE A CA 1
ATOM 768 C C . PHE A 1 101 ? -32.840 -10.676 37.795 1.00 95.81 101 PHE A C 1
ATOM 770 O O . PHE A 1 101 ? -33.025 -11.231 38.885 1.00 95.81 101 PHE A O 1
ATOM 777 N N . ASP A 1 102 ? -31.882 -11.044 36.939 1.00 96.12 102 ASP A N 1
ATOM 778 C CA . ASP A 1 102 ? -30.887 -12.077 37.234 1.00 96.12 102 ASP A CA 1
ATOM 779 C C . ASP A 1 102 ? -29.741 -11.502 38.071 1.00 96.12 102 ASP A C 1
ATOM 781 O O . ASP A 1 102 ? -28.712 -11.043 37.574 1.00 96.12 102 ASP A O 1
ATOM 785 N N . ALA A 1 103 ? -29.959 -11.491 39.384 1.00 95.69 103 ALA A N 1
ATOM 786 C CA . ALA A 1 103 ? -28.996 -10.952 40.327 1.00 95.69 103 ALA A CA 1
ATOM 787 C C . ALA A 1 103 ? -27.716 -11.792 40.440 1.00 95.69 103 ALA A C 1
ATOM 789 O O . ALA A 1 103 ? -26.716 -11.262 40.911 1.00 95.69 103 ALA A O 1
ATOM 790 N N . ASP A 1 104 ? -27.745 -13.081 40.091 1.00 96.38 104 ASP A N 1
ATOM 791 C CA . ASP A 1 104 ? -26.569 -13.943 40.223 1.00 96.38 104 ASP A CA 1
ATOM 792 C C . ASP A 1 104 ? -25.624 -13.683 39.042 1.00 96.38 104 ASP A C 1
ATOM 794 O O . ASP A 1 104 ? -24.490 -13.276 39.279 1.00 96.38 104 ASP A O 1
ATOM 798 N N . SER A 1 105 ? -26.120 -13.750 37.797 1.00 96.75 105 SER A N 1
ATOM 799 C CA . SER A 1 105 ? -25.313 -13.402 36.617 1.00 96.75 105 SER A CA 1
ATOM 800 C C . SER A 1 105 ? -24.810 -11.959 36.671 1.00 96.75 105 SER A C 1
ATOM 802 O O . SER A 1 105 ? -23.655 -11.696 36.366 1.00 96.75 105 SER A O 1
ATOM 804 N N . TRP A 1 106 ? -25.643 -11.003 37.100 1.00 97.75 106 TRP A N 1
ATOM 805 C CA . TRP A 1 106 ? -25.239 -9.593 37.161 1.00 97.75 106 TRP A CA 1
ATOM 806 C C . TRP A 1 106 ? -24.097 -9.312 38.149 1.00 97.75 106 TRP A C 1
ATOM 808 O O . TRP A 1 106 ? -23.275 -8.434 37.883 1.00 97.75 106 TRP A O 1
ATOM 818 N N . ARG A 1 107 ? -24.041 -10.025 39.284 1.00 97.38 107 ARG A N 1
ATOM 819 C CA . ARG A 1 107 ? -22.951 -9.870 40.265 1.00 97.38 107 ARG A CA 1
ATOM 820 C C . ARG A 1 107 ? -21.619 -10.375 39.733 1.00 97.38 107 ARG A C 1
ATOM 822 O O . ARG A 1 107 ? -20.598 -9.803 40.095 1.00 97.38 107 ARG A O 1
ATOM 829 N N . ASP A 1 108 ? -21.662 -11.417 38.907 1.00 96.56 108 ASP A N 1
ATOM 830 C CA . ASP A 1 108 ? -20.479 -12.071 38.350 1.00 96.56 108 ASP A CA 1
ATOM 831 C C . ASP A 1 108 ? -19.886 -11.302 37.157 1.00 96.56 108 ASP A C 1
ATOM 833 O O . ASP A 1 108 ? -18.755 -11.584 36.773 1.00 96.56 108 ASP A O 1
ATOM 837 N N . VAL A 1 109 ? -20.609 -10.334 36.570 1.00 98.06 109 VAL A N 1
ATOM 838 C CA . VAL A 1 109 ? -20.056 -9.458 35.523 1.00 98.06 109 VAL A CA 1
ATOM 839 C C . VAL A 1 109 ? -19.120 -8.428 36.163 1.00 98.06 109 VAL A C 1
ATOM 841 O O . VAL A 1 109 ? -19.620 -7.573 36.899 1.00 98.06 109 VAL A O 1
ATOM 844 N N . PRO A 1 110 ? -17.820 -8.400 35.817 1.00 98.06 110 PRO A N 1
ATOM 845 C CA . PRO A 1 110 ? -16.899 -7.365 36.269 1.00 98.06 110 PRO A CA 1
ATOM 846 C C . PRO A 1 110 ? -17.298 -5.985 35.731 1.00 98.06 110 PRO A C 1
ATOM 848 O O . PRO A 1 110 ? -17.491 -5.797 34.520 1.00 98.06 110 PRO A O 1
ATOM 851 N N . GLN A 1 111 ? -17.370 -4.986 36.613 1.00 98.38 111 GLN A N 1
ATOM 852 C CA . GLN A 1 111 ? -17.813 -3.627 36.279 1.00 98.38 111 GLN A CA 1
ATOM 853 C C . GLN A 1 111 ? -16.805 -2.581 36.756 1.00 98.38 111 GLN A C 1
ATOM 855 O O . GLN A 1 111 ? -16.560 -2.439 37.949 1.00 98.38 111 GLN A O 1
ATOM 860 N N . PHE A 1 112 ? -16.282 -1.764 35.846 1.00 98.50 112 PHE A N 1
ATOM 861 C CA . PHE A 1 112 ? -15.479 -0.599 36.205 1.00 98.50 112 PHE A CA 1
ATOM 862 C C . PHE A 1 112 ? -16.245 0.694 35.933 1.00 98.50 112 PHE A C 1
ATOM 864 O O . PHE A 1 112 ? -16.490 1.105 34.797 1.00 98.50 112 PHE A O 1
ATOM 871 N N . ILE A 1 113 ? -16.659 1.346 37.009 1.00 98.44 113 ILE A N 1
ATOM 872 C CA . ILE A 1 113 ? -17.568 2.481 36.979 1.00 98.44 113 ILE A CA 1
ATOM 873 C C . ILE A 1 113 ? -16.811 3.716 37.426 1.00 98.44 113 ILE A C 1
ATOM 875 O O . ILE A 1 113 ? -16.202 3.732 38.494 1.00 98.44 113 ILE A O 1
ATOM 879 N N . TYR A 1 114 ? -16.868 4.788 36.640 1.00 97.62 114 TYR A N 1
ATOM 880 C CA . TYR A 1 114 ? -16.073 5.966 36.946 1.00 97.62 114 TYR A CA 1
ATOM 881 C C . TYR A 1 114 ? -16.768 7.301 36.706 1.00 97.62 114 TYR A C 1
ATOM 883 O O . TYR A 1 114 ? -17.682 7.454 35.892 1.00 97.62 114 TYR A O 1
ATOM 891 N N . MET A 1 115 ? -16.295 8.318 37.424 1.00 95.94 115 MET A N 1
ATOM 892 C CA . MET A 1 115 ? -16.774 9.688 37.286 1.00 95.94 115 MET A CA 1
ATOM 893 C C . MET A 1 115 ? -15.651 10.705 37.505 1.00 95.94 115 MET A C 1
ATOM 895 O O . MET A 1 115 ? -14.748 10.489 38.313 1.00 95.94 115 MET A O 1
ATOM 899 N N . GLY A 1 116 ? -15.712 11.836 36.801 1.00 96.56 116 GLY A N 1
ATOM 900 C CA . GLY A 1 116 ? -14.860 12.984 37.094 1.00 96.56 116 GLY A CA 1
ATOM 901 C C . GLY A 1 116 ? -15.277 13.668 38.401 1.00 96.56 116 GLY A C 1
ATOM 902 O O . GLY A 1 116 ? -16.462 13.928 38.625 1.00 96.56 116 GLY A O 1
ATOM 903 N N . GLY A 1 117 ? -14.312 13.982 39.265 1.00 95.50 117 GLY A N 1
ATOM 904 C CA . GLY A 1 117 ? -14.551 14.696 40.524 1.00 95.50 117 GLY A CA 1
ATOM 905 C C . GLY A 1 117 ? -15.126 16.104 40.327 1.00 95.50 117 GLY A C 1
ATOM 906 O O . GLY A 1 117 ? -15.895 16.571 41.158 1.00 95.50 117 GLY A O 1
ATOM 907 N N . GLU A 1 118 ? -14.822 16.732 39.188 1.00 95.38 118 GLU A N 1
ATOM 908 C CA . GLU A 1 118 ? -15.267 18.079 38.793 1.00 95.38 118 GLU A CA 1
ATOM 909 C C . GLU A 1 118 ? -16.332 18.033 37.676 1.00 95.38 118 GLU A C 1
ATOM 911 O O . GLU A 1 118 ? -16.542 19.008 36.955 1.00 95.38 118 GLU A O 1
ATOM 916 N N . ASP A 1 119 ? -16.947 16.871 37.439 1.00 94.94 119 ASP A N 1
ATOM 917 C CA . ASP A 1 119 ? -17.998 16.715 36.433 1.00 94.94 119 ASP A CA 1
ATOM 918 C C . ASP A 1 119 ? -19.332 17.285 36.946 1.00 94.94 119 ASP A C 1
ATOM 920 O O . ASP A 1 119 ? -19.930 16.748 37.875 1.00 94.94 119 ASP A O 1
ATOM 924 N N . GLU A 1 120 ? -19.813 18.374 36.345 1.00 91.69 120 GLU A N 1
ATOM 925 C CA . GLU A 1 120 ? -21.058 19.049 36.744 1.00 91.69 120 GLU A CA 1
ATOM 926 C C . GLU A 1 120 ? -22.275 18.669 35.875 1.00 91.69 120 GLU A C 1
ATOM 928 O O . GLU A 1 120 ? -23.350 19.250 36.034 1.00 91.69 120 GLU A O 1
ATOM 933 N N . ASN A 1 121 ? -22.144 17.705 34.955 1.00 91.12 121 ASN A N 1
ATOM 934 C CA . ASN A 1 121 ? -23.163 17.415 33.940 1.00 91.12 121 ASN A CA 1
ATOM 935 C C . ASN A 1 121 ? -24.349 16.571 34.457 1.00 91.12 121 ASN A C 1
ATOM 937 O O . ASN A 1 121 ? -24.580 15.462 33.987 1.00 91.12 121 ASN A O 1
ATOM 941 N N . ASP A 1 122 ? -25.097 17.068 35.443 1.00 92.06 122 ASP A N 1
ATOM 942 C CA . ASP A 1 122 ? -26.223 16.353 36.060 1.00 92.06 122 ASP A CA 1
ATOM 943 C C . ASP A 1 122 ? -27.452 16.256 35.142 1.00 92.06 122 ASP A C 1
ATOM 945 O O . ASP A 1 122 ? -28.016 17.272 34.732 1.00 92.06 122 ASP A O 1
ATOM 949 N N . THR A 1 123 ? -27.916 15.031 34.870 1.00 90.69 123 THR A N 1
ATOM 950 C CA . THR A 1 123 ? -29.051 14.777 33.972 1.00 90.69 123 THR A CA 1
ATOM 951 C C . THR A 1 123 ? -30.421 14.815 34.656 1.00 90.69 123 THR A C 1
ATOM 953 O O . THR A 1 123 ? -31.428 15.032 33.981 1.00 90.69 123 THR A O 1
ATOM 956 N N . ILE A 1 124 ? -30.497 14.666 35.986 1.00 91.88 124 ILE A N 1
ATOM 957 C CA . ILE A 1 124 ? -31.771 14.631 36.738 1.00 91.88 124 ILE A CA 1
ATOM 958 C C . ILE A 1 124 ? -32.673 15.865 36.483 1.00 91.88 124 ILE A C 1
ATOM 960 O O . ILE A 1 124 ? -33.899 15.715 36.384 1.00 91.88 124 ILE A O 1
ATOM 964 N N . PRO A 1 125 ? -32.149 17.101 36.353 1.00 89.25 125 PRO A N 1
ATOM 965 C CA . PRO A 1 125 ? -32.979 18.277 36.087 1.00 89.25 125 PRO A CA 1
ATOM 966 C C . PRO A 1 125 ? -33.726 18.266 34.741 1.00 89.25 125 PRO A C 1
ATOM 968 O O . PRO A 1 125 ? -34.739 18.962 34.614 1.00 89.25 125 PRO A O 1
ATOM 971 N N . TYR A 1 126 ? -33.295 17.483 33.749 1.00 84.38 126 TYR A N 1
ATOM 972 C CA . TYR A 1 126 ? -33.868 17.521 32.402 1.00 84.38 126 TYR A CA 1
ATOM 973 C C . TYR A 1 126 ? -35.063 16.566 32.245 1.00 84.38 126 TYR A C 1
ATOM 975 O O . TYR A 1 126 ? -35.041 15.408 32.658 1.00 84.38 126 TYR A O 1
ATOM 983 N N . SER A 1 127 ? -36.166 17.084 31.695 1.00 84.50 127 SER A N 1
ATOM 984 C CA . SER A 1 127 ? -37.460 16.380 31.620 1.00 84.50 127 SER A CA 1
ATOM 985 C C . SER A 1 127 ? -37.600 15.405 30.448 1.00 84.50 127 SER A C 1
ATOM 987 O O . SER A 1 127 ? -38.600 14.698 30.354 1.00 84.50 127 SER A O 1
ATOM 989 N N . ASP A 1 128 ? -36.654 15.431 29.520 1.00 79.75 128 ASP A N 1
ATOM 990 C CA . ASP A 1 128 ? -36.508 14.471 28.426 1.00 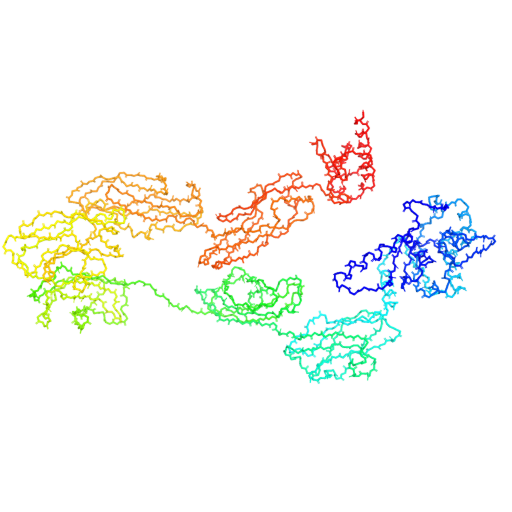79.75 128 ASP A CA 1
ATOM 991 C C . ASP A 1 128 ? -35.928 13.133 28.914 1.00 79.75 128 ASP A C 1
ATOM 993 O O . ASP A 1 128 ? -36.354 12.083 28.441 1.00 79.75 128 ASP A O 1
ATOM 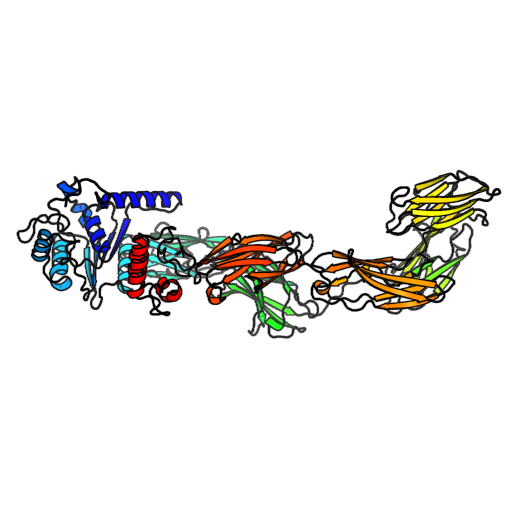997 N N . ALA A 1 129 ? -35.034 13.162 29.907 1.00 80.06 129 ALA A N 1
ATOM 998 C CA . ALA A 1 129 ? -34.453 11.977 30.536 1.00 80.06 129 ALA A CA 1
ATOM 999 C C . ALA A 1 129 ? -35.267 11.461 31.739 1.00 80.06 129 ALA A C 1
ATOM 1001 O O . ALA A 1 129 ? -35.345 10.249 31.963 1.00 80.06 129 ALA A O 1
ATOM 1002 N N . TRP A 1 130 ? -35.900 12.362 32.502 1.00 88.44 130 TRP A N 1
ATOM 1003 C CA . TRP A 1 130 ? -36.587 12.025 33.753 1.00 88.44 130 TRP A CA 1
ATOM 1004 C C . TRP A 1 130 ? -38.020 12.555 33.796 1.00 88.44 130 TRP A C 1
ATOM 1006 O O . TRP A 1 130 ? -38.275 13.754 33.663 1.00 88.44 130 TRP A O 1
ATOM 1016 N N . SER A 1 131 ? -38.980 11.669 34.080 1.00 89.19 131 SER A N 1
ATOM 1017 C CA . SER A 1 131 ? -40.316 12.118 34.485 1.00 89.19 131 SER A CA 1
ATOM 1018 C C . SER A 1 131 ? -40.267 12.799 35.856 1.00 89.19 131 SER A C 1
ATOM 1020 O O . SER A 1 131 ? -39.385 12.523 36.666 1.00 89.19 131 SER A O 1
ATOM 1022 N N . GLU A 1 132 ? -41.241 13.663 36.152 1.00 90.25 132 GLU A N 1
ATOM 1023 C CA . GLU A 1 132 ? -41.282 14.391 37.429 1.00 90.25 132 GLU A CA 1
ATOM 1024 C C . GLU A 1 132 ? -41.283 13.459 38.651 1.00 90.25 132 GLU A C 1
ATOM 1026 O O . GLU A 1 132 ? -40.626 13.734 39.652 1.00 90.25 132 GLU A O 1
ATOM 1031 N N . GLU A 1 133 ? -41.989 12.331 38.555 1.00 91.62 133 GLU A N 1
ATOM 1032 C CA . GLU A 1 133 ? -42.032 11.324 39.615 1.00 91.62 133 GLU A CA 1
ATOM 1033 C C . GLU A 1 133 ? -40.685 10.607 39.773 1.00 91.62 133 GLU A C 1
ATOM 1035 O O . GLU A 1 133 ? -40.165 10.525 40.885 1.00 91.62 133 GLU A O 1
ATOM 1040 N N . GLN A 1 134 ? -40.079 10.149 38.671 1.00 91.44 134 GLN A N 1
ATOM 1041 C CA . GLN A 1 134 ? -38.772 9.483 38.714 1.00 91.44 134 GLN A CA 1
ATOM 1042 C C . GLN A 1 134 ? -37.673 10.419 39.214 1.00 91.44 134 GLN A C 1
ATOM 1044 O O . GLN A 1 134 ? -36.829 9.990 39.991 1.00 91.44 134 GLN A O 1
ATOM 1049 N N . ARG A 1 135 ? -37.709 11.699 38.831 1.00 93.25 135 ARG A N 1
ATOM 1050 C CA . ARG A 1 135 ? -36.782 12.729 39.311 1.00 93.25 135 ARG A CA 1
ATOM 1051 C C . ARG A 1 135 ? -36.804 12.836 40.833 1.00 93.25 135 ARG A C 1
ATOM 1053 O O . ARG A 1 135 ? -35.754 12.839 41.469 1.00 93.25 135 ARG A O 1
ATOM 1060 N N . GLN A 1 136 ? -38.003 12.913 41.412 1.00 94.38 136 GLN A N 1
ATOM 1061 C CA . GLN A 1 136 ? -38.167 13.015 42.858 1.00 94.38 136 GLN A CA 1
ATOM 1062 C C . GLN A 1 136 ? -37.653 11.753 43.558 1.00 94.38 136 GLN A C 1
ATOM 1064 O O . GLN A 1 136 ? -36.893 11.861 44.515 1.00 94.38 136 GLN A O 1
ATOM 1069 N N . ILE A 1 137 ? -37.998 10.568 43.040 1.00 96.25 137 ILE A N 1
ATOM 1070 C CA . ILE A 1 137 ? -37.499 9.292 43.573 1.00 96.25 137 ILE A CA 1
ATOM 1071 C C . ILE A 1 137 ? -35.970 9.235 43.491 1.00 96.25 137 ILE A C 1
ATOM 1073 O O . ILE A 1 137 ? -35.329 8.865 44.468 1.00 96.25 137 ILE A O 1
ATOM 1077 N N . ALA A 1 138 ? -35.375 9.629 42.365 1.00 94.94 138 ALA A N 1
ATOM 1078 C CA . ALA A 1 138 ? -33.930 9.615 42.177 1.00 94.94 138 ALA A CA 1
ATOM 1079 C C . ALA A 1 138 ? -33.214 10.528 43.187 1.00 94.94 138 ALA A C 1
ATOM 1081 O O . ALA A 1 138 ? -32.245 10.099 43.806 1.00 94.94 138 ALA A O 1
ATOM 1082 N N . LEU A 1 139 ? -33.714 11.743 43.429 1.00 95.81 139 LEU A N 1
ATOM 1083 C CA . LEU A 1 139 ? -33.144 12.644 44.440 1.00 95.81 139 LEU A CA 1
ATOM 1084 C C . LEU A 1 139 ? -33.330 12.116 45.871 1.00 95.81 139 LEU A C 1
ATOM 1086 O O . LEU A 1 139 ? -32.393 12.175 46.667 1.00 95.81 139 LEU A O 1
ATOM 1090 N N . ASP A 1 140 ? -34.502 11.563 46.196 1.00 97.31 140 ASP A N 1
ATOM 1091 C CA . ASP A 1 140 ? -34.782 10.995 47.523 1.00 97.31 140 ASP A CA 1
ATOM 1092 C C . ASP A 1 140 ? -33.921 9.747 47.803 1.00 97.31 140 ASP A C 1
ATOM 1094 O O . ASP A 1 140 ? -33.503 9.510 48.944 1.00 97.31 140 ASP A O 1
ATOM 1098 N N . VAL A 1 141 ? -33.637 8.954 46.763 1.00 97.75 141 VAL A N 1
ATOM 1099 C CA . VAL A 1 141 ? -32.904 7.684 46.833 1.00 97.75 141 VAL A CA 1
ATOM 1100 C C . VAL A 1 141 ? -31.398 7.881 46.702 1.00 97.75 141 VAL A C 1
ATOM 1102 O O . VAL A 1 141 ? -30.687 7.549 47.648 1.00 97.75 141 VAL A O 1
ATOM 1105 N N . TYR A 1 142 ? -30.900 8.444 45.602 1.00 96.94 142 TYR A N 1
ATOM 1106 C CA . TYR A 1 142 ? -29.462 8.628 45.381 1.00 96.94 142 TYR A CA 1
ATOM 1107 C C . TYR A 1 142 ? -28.888 9.788 46.201 1.00 96.94 142 TYR A C 1
ATOM 1109 O O . TYR A 1 142 ? -27.819 9.654 46.787 1.00 96.94 142 TYR A O 1
ATOM 1117 N N . GLY A 1 143 ? -29.607 10.910 46.289 1.00 95.94 143 GLY A N 1
ATOM 1118 C CA . GLY A 1 143 ? -29.146 12.146 46.930 1.00 95.94 143 GLY A CA 1
ATOM 1119 C C . GLY A 1 143 ? -28.997 13.319 45.957 1.00 95.94 143 GLY A C 1
ATOM 1120 O O . GLY A 1 143 ? -29.206 13.184 44.749 1.00 95.94 143 GLY A O 1
ATOM 1121 N N . GLU A 1 144 ? -28.649 14.498 46.480 1.00 94.00 144 GLU A N 1
ATOM 1122 C CA . GLU A 1 144 ? -28.628 15.733 45.686 1.00 94.00 144 GLU A CA 1
ATOM 1123 C C . GLU A 1 144 ? -27.347 15.868 44.858 1.00 94.00 144 GLU A C 1
ATOM 1125 O O . GLU A 1 144 ? -27.426 16.217 43.683 1.00 94.00 144 GLU A O 1
ATOM 1130 N N . HIS A 1 145 ? -26.180 15.564 45.429 1.00 94.94 145 HIS A N 1
ATOM 1131 C CA . HIS A 1 145 ? -24.886 15.803 44.794 1.00 94.94 145 HIS A CA 1
ATOM 1132 C C . HIS A 1 145 ? -24.300 14.532 44.169 1.00 94.94 145 HIS A C 1
ATOM 1134 O O . HIS A 1 145 ? -24.086 13.542 44.868 1.00 94.94 145 HIS A O 1
ATOM 1140 N N . MET A 1 146 ? -23.953 14.574 42.876 1.00 95.25 146 MET A N 1
ATOM 1141 C CA . MET A 1 146 ? -23.496 13.395 42.118 1.00 95.25 146 MET A CA 1
ATOM 1142 C C . MET A 1 146 ? -22.315 12.673 42.785 1.00 95.25 146 MET A C 1
ATOM 1144 O O . MET A 1 146 ? -22.425 11.504 43.136 1.00 95.25 146 MET A O 1
ATOM 1148 N N . GLN A 1 147 ? -21.215 13.380 43.039 1.00 94.25 147 GLN A N 1
ATOM 1149 C CA . GLN A 1 147 ? -20.002 12.803 43.627 1.00 94.25 147 GLN A CA 1
ATOM 1150 C C . GLN A 1 147 ? -20.096 12.587 45.143 1.00 94.25 147 GLN A C 1
ATOM 1152 O O . GLN A 1 147 ? -19.558 11.612 45.649 1.00 94.25 147 GLN A O 1
ATOM 1157 N N . ASN A 1 148 ? -20.750 13.494 45.879 1.00 94.69 148 ASN A N 1
ATOM 1158 C CA . ASN A 1 148 ? -20.719 13.494 47.348 1.00 94.69 148 ASN A CA 1
ATOM 1159 C C . ASN A 1 148 ? -21.826 12.651 47.994 1.00 94.69 148 ASN A C 1
ATOM 1161 O O . ASN A 1 148 ? -21.638 12.167 49.108 1.00 94.69 148 ASN A O 1
ATOM 1165 N N . ASP A 1 149 ? -22.963 12.486 47.313 1.00 96.44 149 ASP A N 1
ATOM 1166 C CA . ASP A 1 149 ? -24.103 11.724 47.826 1.00 96.44 149 ASP A CA 1
ATOM 1167 C C . ASP A 1 149 ? -24.354 10.473 46.978 1.00 96.44 149 ASP A C 1
ATOM 1169 O O . ASP A 1 149 ? -24.385 9.359 47.502 1.00 96.44 149 ASP A O 1
ATOM 1173 N N . ARG A 1 150 ? -24.514 10.655 45.660 1.00 96.88 150 ARG A N 1
ATOM 1174 C CA . ARG A 1 150 ? -25.051 9.613 44.780 1.00 96.88 150 ARG A CA 1
ATOM 1175 C C . ARG A 1 150 ? -24.056 8.492 44.501 1.00 96.88 150 ARG A C 1
ATOM 1177 O O . ARG A 1 150 ? -24.409 7.331 44.674 1.00 96.88 150 ARG A O 1
ATOM 1184 N N . MET A 1 151 ? -22.823 8.825 44.113 1.00 96.38 151 MET A N 1
ATOM 1185 C CA . MET A 1 151 ? -21.766 7.840 43.850 1.00 96.38 151 MET A CA 1
ATOM 1186 C C . MET A 1 151 ? -21.466 6.974 45.093 1.00 96.38 151 MET A C 1
ATOM 1188 O O . MET A 1 151 ? -21.574 5.756 44.966 1.00 96.38 151 MET A O 1
ATOM 1192 N N . PRO A 1 152 ? -21.233 7.535 46.303 1.00 97.06 152 PRO A N 1
ATOM 1193 C CA . PRO A 1 152 ? -21.041 6.731 47.515 1.00 97.06 152 PRO A CA 1
ATOM 1194 C C . PRO A 1 152 ? -22.262 5.889 47.895 1.00 97.06 152 PRO A C 1
ATOM 1196 O O . PRO A 1 152 ? -22.124 4.793 48.434 1.00 97.06 152 PRO A O 1
ATOM 1199 N N . TYR A 1 153 ? -23.480 6.385 47.639 1.00 97.88 153 TYR A N 1
ATOM 1200 C CA . TYR A 1 153 ? -24.678 5.580 47.862 1.00 97.88 153 TYR A CA 1
ATOM 1201 C C . TYR A 1 153 ? -24.734 4.388 46.903 1.00 97.88 153 TYR A C 1
ATOM 1203 O O . TYR A 1 153 ? -25.001 3.275 47.353 1.00 97.88 153 TYR A O 1
ATOM 1211 N N . CYS A 1 154 ? -24.445 4.596 45.617 1.00 97.88 154 CYS A N 1
ATOM 1212 C CA . CYS A 1 154 ? -24.399 3.505 44.650 1.00 97.88 154 CYS A CA 1
ATOM 1213 C C . CYS A 1 154 ? -23.318 2.480 45.010 1.00 97.88 154 CYS A C 1
ATOM 1215 O O . CYS A 1 154 ? -23.623 1.295 45.040 1.00 97.88 154 CYS A O 1
ATOM 1217 N N . GLU A 1 155 ? -22.114 2.933 45.370 1.00 97.81 155 GLU A N 1
ATOM 1218 C CA . GLU A 1 155 ? -21.025 2.081 45.869 1.00 97.81 155 GLU A CA 1
ATOM 1219 C C . GLU A 1 155 ? -21.490 1.223 47.046 1.00 97.81 155 GLU A C 1
ATOM 1221 O O . GLU A 1 155 ? -21.410 0.003 46.975 1.00 97.81 155 GLU A O 1
ATOM 1226 N N . SER A 1 156 ? -22.137 1.820 48.055 1.00 98.12 156 SER A N 1
ATOM 1227 C CA . SER A 1 156 ? -22.659 1.041 49.185 1.00 98.12 156 SER A CA 1
ATOM 1228 C C . SER A 1 156 ? -23.717 0.004 48.793 1.00 98.12 156 SER A C 1
ATOM 1230 O O . SER A 1 156 ? -23.803 -1.043 49.425 1.00 98.12 156 SER A O 1
ATOM 1232 N N . VAL A 1 157 ? -24.535 0.284 47.771 1.00 98.25 157 VAL A N 1
ATOM 1233 C CA . VAL A 1 157 ? -25.546 -0.668 47.289 1.00 98.25 157 VAL A CA 1
ATOM 1234 C C . VAL A 1 157 ? -24.893 -1.812 46.514 1.00 98.25 157 VAL A C 1
ATOM 1236 O O . VAL A 1 157 ? -25.326 -2.952 46.662 1.00 98.25 157 VAL A O 1
ATOM 1239 N N . TYR A 1 158 ? -23.878 -1.521 45.700 1.00 98.19 158 TYR A N 1
ATOM 1240 C CA . TYR A 1 158 ? -23.131 -2.526 44.945 1.00 98.19 158 TYR A CA 1
ATOM 1241 C C . TYR A 1 158 ? -22.314 -3.429 45.883 1.00 98.19 158 TYR A C 1
ATOM 1243 O O . TYR A 1 158 ? -22.392 -4.650 45.755 1.00 98.19 158 TYR A O 1
ATOM 1251 N N . ASP A 1 159 ? -21.658 -2.851 46.894 1.00 97.81 159 ASP A N 1
ATOM 1252 C CA . ASP A 1 159 ? -20.968 -3.586 47.963 1.00 97.81 159 ASP A CA 1
ATOM 1253 C C . ASP A 1 159 ? -21.931 -4.493 48.747 1.00 97.81 159 ASP A C 1
ATOM 1255 O O . ASP A 1 159 ? -21.653 -5.671 48.971 1.00 97.81 159 ASP A O 1
ATOM 1259 N N . ASP A 1 160 ? -23.094 -3.969 49.161 1.00 97.88 160 ASP A N 1
ATOM 1260 C CA . ASP A 1 160 ? -24.119 -4.744 49.878 1.00 97.88 160 ASP A CA 1
ATOM 1261 C C . ASP A 1 160 ? -24.704 -5.875 49.010 1.00 97.88 160 ASP A C 1
ATOM 1263 O O . ASP A 1 160 ? -25.203 -6.876 49.539 1.00 97.88 160 ASP A O 1
ATOM 1267 N N . ALA A 1 161 ? -24.671 -5.705 47.685 1.00 96.56 161 ALA A N 1
ATOM 1268 C CA . ALA A 1 161 ? -25.103 -6.699 46.719 1.00 96.56 161 ALA A CA 1
ATOM 1269 C C . ALA A 1 161 ? -24.018 -7.732 46.381 1.00 96.56 161 ALA A C 1
ATOM 1271 O O . ALA A 1 161 ? -24.376 -8.694 45.711 1.00 96.56 161 ALA A O 1
ATOM 1272 N N . ASP A 1 162 ? -22.775 -7.586 46.860 1.00 97.31 162 ASP A N 1
ATOM 1273 C CA . ASP A 1 162 ? -21.625 -8.443 46.510 1.00 97.31 162 ASP A CA 1
ATOM 1274 C C . ASP A 1 162 ? -21.375 -8.477 44.989 1.00 97.31 162 ASP A C 1
ATOM 1276 O O . ASP A 1 162 ? -21.168 -9.537 44.405 1.00 97.31 162 ASP A O 1
ATOM 1280 N N . ALA A 1 163 ? -21.501 -7.318 44.331 1.00 97.56 163 ALA A N 1
ATOM 1281 C CA . ALA A 1 163 ? -21.223 -7.171 42.903 1.00 97.56 163 ALA A CA 1
ATOM 1282 C C . ALA A 1 163 ? -19.715 -7.040 42.651 1.00 97.56 163 ALA A C 1
ATOM 1284 O O . ALA A 1 163 ? -19.039 -6.312 43.383 1.00 97.56 163 ALA A O 1
ATOM 1285 N N . ASP A 1 164 ? -19.201 -7.663 41.589 1.00 97.06 164 ASP A N 1
ATOM 1286 C CA . ASP A 1 164 ? -17.823 -7.454 41.136 1.00 97.06 164 ASP A CA 1
ATOM 1287 C C . ASP A 1 164 ? -17.687 -6.090 40.442 1.00 97.06 164 ASP A C 1
ATOM 1289 O O . ASP A 1 164 ? -17.722 -5.967 39.218 1.00 97.06 164 ASP A O 1
ATOM 1293 N N . ALA A 1 165 ? -17.631 -5.023 41.240 1.00 96.81 165 ALA A N 1
ATOM 1294 C CA . ALA A 1 165 ? -17.579 -3.659 40.740 1.00 96.81 165 ALA A CA 1
ATOM 1295 C C . ALA A 1 165 ? -16.498 -2.818 41.425 1.00 96.81 165 ALA A C 1
ATOM 1297 O O . ALA A 1 165 ? -16.443 -2.709 42.648 1.00 96.81 165 ALA A O 1
ATOM 1298 N N . GLU A 1 166 ? -15.691 -2.127 40.622 1.00 96.75 166 GLU A N 1
ATOM 1299 C CA . GLU A 1 166 ? -14.817 -1.047 41.070 1.00 96.75 166 GLU A CA 1
ATOM 1300 C C . GLU A 1 166 ? -15.463 0.296 40.711 1.00 96.75 166 GLU A C 1
ATOM 1302 O O . GLU A 1 166 ? -15.673 0.605 39.536 1.00 96.75 166 GLU A O 1
ATOM 1307 N N . ILE A 1 167 ? -15.761 1.117 41.723 1.00 97.06 167 ILE A N 1
ATOM 1308 C CA . ILE A 1 167 ? -16.311 2.463 41.538 1.00 97.06 167 ILE A CA 1
ATOM 1309 C C . ILE A 1 167 ? -15.250 3.510 41.879 1.00 97.06 167 ILE A C 1
ATOM 1311 O O . ILE A 1 167 ? -14.728 3.550 42.991 1.00 97.06 167 ILE A O 1
ATOM 1315 N N . LYS A 1 168 ? -14.934 4.397 40.930 1.00 97.12 168 LYS A N 1
ATOM 1316 C CA . LYS A 1 168 ? -13.809 5.335 41.051 1.00 97.12 168 LYS A CA 1
ATOM 1317 C C . LYS A 1 168 ? -14.176 6.773 40.697 1.00 97.12 168 LYS A C 1
ATOM 1319 O O . LYS A 1 168 ? -14.753 7.063 39.651 1.00 97.12 168 LYS A O 1
ATOM 1324 N N . ILE A 1 169 ? -13.766 7.708 41.552 1.00 96.62 169 ILE A N 1
ATOM 1325 C CA . ILE A 1 169 ? -13.842 9.149 41.280 1.00 96.62 169 ILE A CA 1
ATOM 1326 C C . ILE A 1 169 ? -12.441 9.668 40.946 1.00 96.62 169 ILE A C 1
ATOM 1328 O O . ILE A 1 169 ? -11.499 9.497 41.721 1.00 96.62 169 ILE A O 1
ATOM 1332 N N . TYR A 1 170 ? -12.303 10.320 39.792 1.00 96.38 170 TYR A N 1
ATOM 1333 C CA . TYR A 1 170 ? -11.051 10.923 39.341 1.00 96.38 170 TYR A CA 1
ATOM 1334 C C . TYR A 1 170 ? -11.005 12.413 39.689 1.00 96.38 170 TYR A C 1
ATOM 1336 O O . TYR A 1 170 ? -11.597 13.251 39.006 1.00 96.38 170 TYR A O 1
ATOM 1344 N N . GLU A 1 171 ? -10.275 12.748 40.750 1.00 96.06 171 GLU A N 1
ATOM 1345 C CA . GLU A 1 171 ? -10.081 14.127 41.215 1.00 96.06 171 GLU A CA 1
ATOM 1346 C C . GLU A 1 171 ? -9.485 15.042 40.129 1.00 96.06 171 GLU A C 1
ATOM 1348 O O . GLU A 1 171 ? -8.560 14.663 39.408 1.00 96.06 171 GLU A O 1
ATOM 1353 N N . GLY A 1 172 ? -9.999 16.271 40.013 1.00 93.25 172 GLY A N 1
ATOM 1354 C CA . GLY A 1 172 ? -9.543 17.254 39.018 1.00 93.25 172 GLY A CA 1
ATOM 1355 C C . GLY A 1 172 ? -9.957 16.964 37.565 1.00 93.25 172 GLY A C 1
ATOM 1356 O O . GLY A 1 172 ? -9.545 17.684 36.646 1.00 93.25 172 GLY A O 1
ATOM 1357 N N . VAL A 1 173 ? -10.765 15.928 37.330 1.00 94.81 173 VAL A N 1
ATOM 1358 C CA . VAL A 1 173 ? -11.294 15.570 36.007 1.00 94.81 173 VAL A CA 1
ATOM 1359 C C . VAL A 1 173 ? -12.751 16.024 35.891 1.00 94.81 173 VAL A C 1
ATOM 1361 O O . VAL A 1 173 ? -13.553 15.754 36.778 1.00 94.81 173 VAL A O 1
ATOM 1364 N N . GLY A 1 174 ? -13.081 16.731 34.804 1.00 93.25 174 GLY A N 1
ATOM 1365 C CA . GLY A 1 174 ? -14.458 17.126 34.461 1.00 93.25 174 GLY A CA 1
ATOM 1366 C C . GLY A 1 174 ? -15.157 16.090 33.570 1.00 93.25 174 GLY A C 1
ATOM 1367 O O . GLY A 1 174 ? -14.780 14.923 33.568 1.00 93.25 174 GLY A O 1
ATOM 1368 N N . HIS A 1 175 ? -16.118 16.517 32.746 1.00 95.00 175 HIS A N 1
ATOM 1369 C CA . HIS A 1 175 ? -16.857 15.637 31.824 1.00 95.00 175 HIS A CA 1
ATOM 1370 C C . HIS A 1 175 ? -16.038 15.243 30.574 1.00 95.00 175 HIS A C 1
ATOM 1372 O O . HIS A 1 175 ? -16.327 15.672 29.459 1.00 95.00 175 HIS A O 1
ATOM 1378 N N . ARG A 1 176 ? -14.951 14.483 30.756 1.00 91.56 176 ARG A N 1
ATOM 1379 C CA . ARG A 1 176 ? -14.061 14.005 29.679 1.00 91.56 176 ARG A CA 1
ATOM 1380 C C . ARG A 1 176 ? -13.349 12.707 30.067 1.00 91.56 176 ARG A C 1
ATOM 1382 O O . ARG A 1 176 ? -13.357 12.332 31.237 1.00 91.56 176 ARG A O 1
ATOM 1389 N N . ILE A 1 177 ? -12.653 12.088 29.110 1.00 93.81 177 ILE A N 1
ATOM 1390 C CA . ILE A 1 177 ? -11.849 10.869 29.308 1.00 93.81 177 ILE A CA 1
ATOM 1391 C C . ILE A 1 177 ? -10.360 11.171 29.026 1.00 93.81 177 ILE A C 1
ATOM 1393 O O . ILE A 1 177 ? -9.913 11.043 27.887 1.00 93.81 177 ILE A O 1
ATOM 1397 N N . PRO A 1 178 ? -9.571 11.627 30.021 1.00 88.62 178 PRO A N 1
ATOM 1398 C CA . PRO A 1 178 ? -8.127 11.814 29.867 1.00 88.62 178 PRO A CA 1
ATOM 1399 C C . PRO A 1 178 ? -7.392 10.484 29.657 1.00 88.62 178 PRO A C 1
ATOM 1401 O O . PRO A 1 178 ? -7.897 9.435 30.051 1.00 88.62 178 PRO A O 1
ATOM 1404 N N . LYS A 1 179 ? -6.152 10.547 29.150 1.00 86.25 179 LYS A N 1
ATOM 1405 C CA . LYS A 1 179 ? -5.308 9.371 28.863 1.00 86.25 179 LYS A CA 1
ATOM 1406 C C . LYS A 1 179 ? -5.252 8.350 30.006 1.00 86.25 179 LYS A C 1
ATOM 1408 O O . LYS A 1 179 ? -5.431 7.170 29.761 1.00 86.25 179 LYS A O 1
ATOM 1413 N N . GLN A 1 180 ? -5.086 8.805 31.249 1.00 90.69 180 GLN A N 1
ATOM 1414 C CA . GLN A 1 180 ? -5.053 7.911 32.414 1.00 90.69 180 GLN A CA 1
ATOM 1415 C C . GLN A 1 180 ? -6.328 7.057 32.547 1.00 90.69 180 GLN A C 1
ATOM 1417 O O . GLN A 1 180 ? -6.250 5.886 32.889 1.00 90.69 180 GLN A O 1
ATOM 1422 N N . ILE A 1 181 ? -7.505 7.630 32.275 1.00 93.94 181 ILE A N 1
ATOM 1423 C CA . ILE A 1 181 ? -8.768 6.883 32.335 1.00 93.94 181 ILE A CA 1
ATOM 1424 C C . ILE A 1 181 ? -8.850 5.894 31.166 1.00 93.94 181 ILE A C 1
ATOM 1426 O O . ILE A 1 181 ? -9.319 4.781 31.354 1.00 93.94 181 ILE A O 1
ATOM 1430 N N . GLN A 1 182 ? -8.363 6.270 29.978 1.00 93.12 182 GLN A N 1
ATOM 1431 C CA . GLN A 1 182 ? -8.284 5.352 28.834 1.00 93.12 182 GLN A CA 1
ATOM 1432 C C . GLN A 1 182 ? -7.377 4.150 29.143 1.00 93.12 182 GLN A C 1
ATOM 1434 O O . GLN A 1 182 ? -7.756 3.015 28.874 1.00 93.12 182 GLN A O 1
ATOM 1439 N N . GLU A 1 183 ? -6.211 4.395 29.750 1.00 87.75 183 GLU A N 1
ATOM 1440 C CA . GLU A 1 183 ? -5.276 3.352 30.192 1.00 87.75 183 GLU A CA 1
ATOM 1441 C C . GLU A 1 183 ? -5.922 2.428 31.243 1.00 87.75 183 GLU A C 1
ATOM 1443 O O . GLU A 1 183 ? -5.829 1.209 31.106 1.00 87.75 183 GLU A O 1
ATOM 1448 N N . ASP A 1 184 ? -6.646 2.982 32.225 1.00 92.50 184 ASP A N 1
ATOM 1449 C CA . ASP A 1 184 ? -7.373 2.202 33.240 1.00 92.50 184 ASP A CA 1
ATOM 1450 C C . ASP A 1 184 ? -8.513 1.356 32.617 1.00 92.50 184 ASP A C 1
ATOM 1452 O O . ASP A 1 184 ? -8.649 0.182 32.955 1.00 92.50 184 ASP A O 1
ATOM 1456 N N . ILE A 1 185 ? -9.294 1.902 31.669 1.00 95.00 185 ILE A N 1
ATOM 1457 C CA . ILE A 1 185 ? -10.361 1.181 30.934 1.00 95.00 185 ILE A CA 1
ATOM 1458 C C . ILE A 1 185 ? -9.789 -0.011 30.164 1.00 95.00 185 ILE A C 1
ATOM 1460 O O . ILE A 1 185 ? -10.302 -1.128 30.255 1.00 95.00 185 ILE A O 1
ATOM 1464 N N . VAL A 1 186 ? -8.724 0.222 29.392 1.00 92.19 186 VAL A N 1
ATOM 1465 C CA . VAL A 1 186 ? -8.085 -0.823 28.583 1.00 92.19 186 VAL A CA 1
ATOM 1466 C C . VAL A 1 186 ? -7.450 -1.878 29.485 1.00 92.19 186 VAL A C 1
ATOM 1468 O O . VAL A 1 186 ? -7.614 -3.071 29.238 1.00 92.19 186 VAL A O 1
ATOM 1471 N N . GLY A 1 187 ? -6.755 -1.455 30.544 1.00 87.06 187 GLY A N 1
ATOM 1472 C CA . GLY A 1 187 ? -6.152 -2.357 31.522 1.00 87.06 187 GLY A CA 1
ATOM 1473 C C . GLY A 1 187 ? -7.187 -3.247 32.210 1.00 87.06 187 GLY A C 1
ATOM 1474 O O . GLY A 1 187 ? -6.974 -4.454 32.311 1.00 87.06 187 GLY A O 1
ATOM 1475 N N . PHE A 1 188 ? -8.327 -2.674 32.607 1.00 92.75 188 PHE A N 1
ATOM 1476 C CA . PHE A 1 188 ? -9.450 -3.411 33.180 1.00 92.75 188 PHE A CA 1
ATOM 1477 C C . PHE A 1 188 ? -9.966 -4.487 32.219 1.00 92.75 188 PHE A C 1
ATOM 1479 O O . PHE A 1 188 ? -9.939 -5.667 32.552 1.00 92.75 188 PHE A O 1
ATOM 1486 N N . HIS A 1 189 ? -10.346 -4.119 30.992 1.00 93.19 189 HIS A N 1
ATOM 1487 C CA . HIS A 1 189 ? -10.870 -5.097 30.036 1.00 93.19 189 HIS A CA 1
ATOM 1488 C C . HIS A 1 189 ? -9.852 -6.188 29.683 1.00 93.19 189 HIS A C 1
ATOM 1490 O O . HIS A 1 189 ? -10.230 -7.352 29.594 1.00 93.19 189 HIS A O 1
ATOM 1496 N N . ARG A 1 190 ? -8.560 -5.858 29.539 1.00 88.69 190 ARG A N 1
ATOM 1497 C CA . ARG A 1 190 ? -7.498 -6.854 29.292 1.00 88.69 190 ARG A CA 1
ATOM 1498 C C . ARG A 1 190 ? -7.338 -7.845 30.444 1.00 88.69 190 ARG A C 1
ATOM 1500 O O . ARG A 1 190 ? -7.121 -9.027 30.189 1.00 88.69 190 ARG A O 1
ATOM 1507 N N . LYS A 1 191 ? -7.469 -7.377 31.689 1.00 87.00 191 LYS A N 1
ATOM 1508 C CA . LYS A 1 191 ? -7.466 -8.229 32.884 1.00 87.00 191 LYS A CA 1
ATOM 1509 C C . LYS A 1 191 ? -8.645 -9.197 32.883 1.00 87.00 191 LYS A C 1
ATOM 1511 O O . LYS A 1 191 ? -8.429 -10.394 33.004 1.00 87.00 191 LYS A O 1
ATOM 1516 N N . GLU A 1 192 ? -9.861 -8.711 32.653 1.00 89.88 192 GLU A N 1
ATOM 1517 C CA . GLU A 1 192 ? -11.064 -9.565 32.634 1.00 89.88 192 GLU A CA 1
ATOM 1518 C C . GLU A 1 192 ? -11.147 -10.456 31.373 1.00 89.88 192 GLU A C 1
ATOM 1520 O O . GLU A 1 192 ? -11.829 -11.485 31.319 1.00 89.88 192 GLU A O 1
ATOM 1525 N N . ALA A 1 193 ? -10.405 -10.100 30.323 1.00 86.38 193 ALA A N 1
ATOM 1526 C CA . ALA A 1 193 ? -10.154 -10.975 29.183 1.00 86.38 193 ALA A CA 1
ATOM 1527 C C . ALA A 1 193 ? -9.211 -12.141 29.515 1.00 86.38 193 ALA A C 1
ATOM 1529 O O . ALA A 1 193 ? -9.144 -13.085 28.731 1.00 86.38 193 ALA A O 1
ATOM 1530 N N . GLU A 1 194 ? -8.476 -12.068 30.631 1.00 84.19 194 GLU A N 1
ATOM 1531 C CA . GLU A 1 194 ? -7.277 -12.867 30.898 1.00 84.19 194 GLU A CA 1
ATOM 1532 C C . GLU A 1 194 ? -6.316 -12.877 29.696 1.00 84.19 194 GLU A C 1
ATOM 1534 O O . GLU A 1 194 ? -5.853 -13.937 29.261 1.00 84.19 194 GLU A O 1
ATOM 1539 N N . LEU A 1 195 ? -6.063 -11.700 29.105 1.00 85.00 195 LEU A N 1
ATOM 1540 C CA . LEU A 1 195 ? -5.268 -11.596 27.882 1.00 85.00 195 LEU A CA 1
ATOM 1541 C C . LEU A 1 195 ? -3.856 -12.145 28.119 1.00 85.00 195 LEU A C 1
ATOM 1543 O O . LEU A 1 195 ? -3.121 -11.658 28.981 1.00 85.00 195 LEU A O 1
ATOM 1547 N N . LYS A 1 196 ? -3.487 -13.163 27.340 1.00 87.94 196 LYS A N 1
ATOM 1548 C CA . LYS A 1 196 ? -2.176 -13.818 27.374 1.00 87.94 196 LYS A CA 1
ATOM 1549 C C . LYS A 1 196 ? -1.645 -13.892 25.955 1.00 87.94 196 LYS A C 1
ATOM 1551 O O . LYS A 1 196 ? -1.963 -14.817 25.213 1.00 87.94 196 LYS A O 1
ATOM 1556 N N . GLU A 1 197 ? -0.861 -12.896 25.585 1.00 90.12 197 GLU A N 1
ATOM 1557 C CA . GLU A 1 197 ? -0.344 -12.741 24.235 1.00 90.12 197 GLU A CA 1
ATOM 1558 C C . GLU A 1 197 ? 1.176 -12.600 24.246 1.00 90.12 197 GLU A C 1
ATOM 1560 O O . GLU A 1 197 ? 1.772 -11.980 25.133 1.00 90.12 197 GLU A O 1
ATOM 1565 N N . ILE A 1 198 ? 1.790 -13.207 23.238 1.00 93.69 198 ILE A N 1
ATOM 1566 C CA . ILE A 1 198 ? 3.175 -12.991 22.856 1.00 93.69 198 ILE A CA 1
ATOM 1567 C C . ILE A 1 198 ? 3.229 -12.940 21.333 1.00 93.69 198 ILE A C 1
ATOM 1569 O O . ILE A 1 198 ? 2.584 -13.749 20.667 1.00 93.69 198 ILE A O 1
ATOM 1573 N N . SER A 1 199 ? 4.010 -12.019 20.795 1.00 92.12 199 SER A N 1
ATOM 1574 C CA . SER A 1 199 ? 4.354 -11.944 19.380 1.00 92.12 199 SER A CA 1
ATOM 1575 C C . SER A 1 199 ? 5.824 -11.567 19.236 1.00 92.12 199 SER A C 1
ATOM 1577 O O . SER A 1 199 ? 6.441 -11.059 20.172 1.00 92.12 199 SER A O 1
ATOM 1579 N N . PHE A 1 200 ? 6.415 -11.855 18.082 1.00 90.75 200 PHE A N 1
ATOM 1580 C CA . PHE A 1 200 ? 7.703 -11.267 17.736 1.00 90.75 200 PHE A CA 1
ATOM 1581 C C . PHE A 1 200 ? 7.475 -9.809 17.333 1.00 90.75 200 PHE A C 1
ATOM 1583 O O . PHE A 1 200 ? 6.520 -9.536 16.608 1.00 90.75 200 PHE A O 1
ATOM 1590 N N . THR A 1 201 ? 8.307 -8.879 17.808 1.00 85.06 201 THR A N 1
ATOM 1591 C CA . THR A 1 201 ? 8.241 -7.489 17.313 1.00 85.06 201 THR A CA 1
ATOM 1592 C C . THR A 1 201 ? 8.812 -7.388 15.905 1.00 85.06 201 THR A C 1
ATOM 1594 O O . THR A 1 201 ? 8.351 -6.574 15.120 1.00 85.06 201 THR A O 1
ATOM 1597 N N . GLU A 1 202 ? 9.800 -8.231 15.597 1.00 79.06 202 GLU A N 1
ATOM 1598 C CA . GLU A 1 202 ? 10.352 -8.429 14.262 1.00 79.06 202 GLU A CA 1
ATOM 1599 C C . GLU A 1 202 ? 10.512 -9.935 13.998 1.00 79.06 202 GLU A C 1
ATOM 1601 O O . GLU A 1 202 ? 10.897 -10.678 14.909 1.00 79.06 202 GLU A O 1
ATOM 1606 N N . PRO A 1 203 ? 10.243 -10.417 12.773 1.00 82.38 203 PRO A N 1
ATOM 1607 C CA . PRO A 1 203 ? 10.451 -11.814 12.412 1.00 82.38 203 PRO A CA 1
ATOM 1608 C C . PRO A 1 203 ? 11.888 -12.268 12.723 1.00 82.38 203 PRO A C 1
ATOM 1610 O O . PRO A 1 203 ? 12.822 -11.578 12.321 1.00 82.38 203 PRO A O 1
ATOM 1613 N N . PRO A 1 204 ? 12.106 -13.442 13.349 1.00 87.69 204 PRO A N 1
ATOM 1614 C CA . PRO A 1 204 ? 13.454 -13.920 13.659 1.00 87.69 204 PRO A CA 1
ATOM 1615 C C . PRO A 1 204 ? 14.354 -13.983 12.416 1.00 87.69 204 PRO A C 1
ATOM 1617 O O . PRO A 1 204 ? 13.947 -14.549 11.396 1.00 87.69 204 PRO A O 1
ATOM 1620 N N . ILE A 1 205 ? 15.587 -13.474 12.492 1.00 86.12 205 ILE A N 1
ATOM 1621 C CA . ILE A 1 205 ? 16.527 -13.473 11.360 1.00 86.12 205 ILE A CA 1
ATOM 1622 C C . ILE A 1 205 ? 17.672 -14.458 11.614 1.00 86.12 205 ILE A C 1
ATOM 1624 O O . ILE A 1 205 ? 18.254 -14.532 12.698 1.00 86.12 205 ILE A O 1
ATOM 1628 N N . ALA A 1 206 ? 18.043 -15.234 10.595 1.00 86.38 206 ALA A N 1
ATOM 1629 C CA . ALA A 1 206 ? 19.156 -16.166 10.711 1.00 86.38 206 ALA A CA 1
ATOM 1630 C C . ALA A 1 206 ? 20.480 -15.449 11.032 1.00 86.38 206 ALA A C 1
ATOM 1632 O O . ALA A 1 206 ? 20.863 -14.464 10.401 1.00 86.38 206 ALA A O 1
ATOM 1633 N N . GLY A 1 207 ? 21.215 -15.987 12.007 1.00 84.81 207 GLY A N 1
ATOM 1634 C CA . GLY A 1 207 ? 22.446 -15.400 12.537 1.00 84.81 207 GLY A CA 1
ATOM 1635 C C . GLY A 1 207 ? 22.266 -14.555 13.801 1.00 84.81 207 GLY A C 1
ATOM 1636 O O . GLY A 1 207 ? 23.263 -14.307 14.483 1.00 84.81 207 GLY A O 1
ATOM 1637 N N . GLU A 1 208 ? 21.040 -14.169 14.163 1.00 87.75 208 GLU A N 1
ATOM 1638 C CA . GLU A 1 208 ? 20.777 -13.433 15.402 1.00 87.75 208 GLU A CA 1
ATOM 1639 C C . GLU A 1 208 ? 21.018 -14.288 16.646 1.00 87.75 208 GLU A C 1
ATOM 1641 O O . GLU A 1 208 ? 20.877 -15.511 16.629 1.00 87.75 208 GLU A O 1
ATOM 1646 N N . THR A 1 209 ? 21.398 -13.638 17.746 1.00 92.81 209 THR A N 1
ATOM 1647 C CA . THR A 1 209 ? 21.612 -14.280 19.056 1.00 92.81 209 THR A CA 1
ATOM 1648 C C . THR A 1 209 ? 20.574 -13.867 20.095 1.00 92.81 209 THR A C 1
ATOM 1650 O O . THR A 1 209 ? 20.718 -14.195 21.269 1.00 92.81 209 THR A O 1
ATOM 1653 N N . THR A 1 210 ? 19.558 -13.124 19.679 1.00 92.81 210 THR A N 1
ATOM 1654 C CA . THR A 1 210 ? 18.504 -12.552 20.516 1.00 92.81 210 THR A CA 1
ATOM 1655 C C . THR A 1 210 ? 17.202 -12.544 19.724 1.00 92.81 210 THR A C 1
ATOM 1657 O O . THR A 1 210 ? 17.260 -12.432 18.506 1.00 92.81 210 THR A O 1
ATOM 1660 N N . LEU A 1 211 ? 16.054 -12.648 20.395 1.00 92.31 211 LEU A N 1
ATOM 1661 C CA . LEU A 1 211 ? 14.730 -12.462 19.787 1.00 92.31 211 LEU A CA 1
ATOM 1662 C C . LEU A 1 211 ? 14.011 -11.316 20.488 1.00 92.31 211 LEU A C 1
ATOM 1664 O O . LEU A 1 211 ? 13.922 -11.328 21.715 1.00 92.31 211 LEU A O 1
ATOM 1668 N N . GLU A 1 212 ? 13.487 -10.365 19.727 1.00 91.75 212 GLU A N 1
ATOM 1669 C CA . GLU A 1 212 ? 12.664 -9.275 20.251 1.00 91.75 212 GLU A CA 1
ATOM 1670 C C . GLU A 1 212 ? 11.186 -9.688 20.220 1.00 91.75 212 GLU A C 1
ATOM 1672 O O . GLU A 1 212 ? 10.671 -10.178 19.210 1.00 91.75 212 GLU A O 1
ATOM 1677 N N . VAL A 1 213 ? 10.506 -9.560 21.359 1.00 94.25 213 VAL A N 1
ATOM 1678 C CA . VAL A 1 213 ? 9.125 -10.016 21.538 1.00 94.25 213 VAL A CA 1
ATOM 1679 C C . VAL A 1 213 ? 8.276 -8.970 22.244 1.00 94.25 213 VAL A C 1
ATOM 1681 O O . VAL A 1 213 ? 8.700 -8.365 23.231 1.00 94.25 213 VAL A O 1
ATOM 1684 N N . HIS A 1 214 ? 7.046 -8.808 21.765 1.00 93.25 214 HIS A N 1
ATOM 1685 C CA . HIS A 1 214 ? 5.993 -8.103 22.473 1.00 93.25 214 HIS A CA 1
ATOM 1686 C C . HIS A 1 214 ? 5.260 -9.096 23.361 1.00 93.25 214 HIS A C 1
ATOM 1688 O O . HIS A 1 214 ? 4.850 -10.166 22.909 1.00 93.25 214 HIS A O 1
ATOM 1694 N N . VAL A 1 215 ? 5.072 -8.749 24.629 1.00 91.56 215 VAL A N 1
ATOM 1695 C CA . VAL A 1 215 ? 4.386 -9.607 25.593 1.00 91.56 215 VAL A CA 1
ATOM 1696 C C . VAL A 1 215 ? 3.326 -8.811 26.333 1.00 91.56 215 VAL A C 1
ATOM 1698 O O . VAL A 1 215 ? 3.616 -7.778 26.935 1.00 91.56 215 VAL A O 1
ATOM 1701 N N . ALA A 1 216 ? 2.102 -9.332 26.333 1.00 89.25 216 ALA A N 1
ATOM 1702 C CA . ALA A 1 216 ? 0.957 -8.757 27.020 1.00 89.25 216 ALA A CA 1
ATOM 1703 C C . ALA A 1 216 ? 0.284 -9.845 27.862 1.00 89.25 216 ALA A C 1
ATOM 1705 O O . ALA A 1 216 ? -0.530 -10.625 27.367 1.00 89.25 216 ALA A O 1
ATOM 1706 N N . ILE A 1 217 ? 0.647 -9.906 29.147 1.00 87.75 217 ILE A N 1
ATOM 1707 C CA . ILE A 1 217 ? 0.080 -10.869 30.098 1.00 87.75 217 ILE A CA 1
ATOM 1708 C C . ILE A 1 217 ? -0.699 -10.122 31.172 1.00 87.75 217 ILE A C 1
ATOM 1710 O O . ILE A 1 217 ? -0.137 -9.340 31.940 1.00 87.75 217 ILE A O 1
ATOM 1714 N N . PHE A 1 218 ? -1.994 -10.395 31.233 1.00 84.44 218 PHE A N 1
ATOM 1715 C CA . PHE A 1 218 ? -2.920 -9.878 32.225 1.00 84.44 218 PHE A CA 1
ATOM 1716 C C . PHE A 1 218 ? -3.537 -11.074 32.960 1.00 84.44 218 PHE A C 1
ATOM 1718 O O . PHE A 1 218 ? -4.571 -11.606 32.572 1.00 84.44 218 PHE A O 1
ATOM 1725 N N . ASP A 1 219 ? -2.833 -11.532 33.995 1.00 78.25 219 ASP A N 1
ATOM 1726 C CA . ASP A 1 219 ? -3.183 -12.676 34.852 1.00 78.25 219 ASP A CA 1
ATOM 1727 C C . ASP A 1 219 ? -2.944 -12.304 36.337 1.00 78.25 219 ASP A C 1
ATOM 1729 O O . ASP A 1 219 ? -2.229 -11.344 36.642 1.00 78.25 219 ASP A O 1
ATOM 1733 N N . ASP A 1 220 ? -3.498 -13.077 37.269 1.00 74.44 220 ASP A N 1
ATOM 1734 C CA . ASP A 1 220 ? -3.356 -12.917 38.724 1.00 74.44 220 ASP A CA 1
ATOM 1735 C C . ASP A 1 220 ? -1.930 -13.202 39.233 1.00 74.44 220 ASP A C 1
ATOM 1737 O O . ASP A 1 220 ? -1.556 -12.811 40.345 1.00 74.44 220 ASP A O 1
ATOM 1741 N N . GLN A 1 221 ? -1.119 -13.924 38.454 1.00 77.88 221 GLN A N 1
ATOM 1742 C CA . GLN A 1 221 ? 0.284 -14.193 38.784 1.00 77.88 221 GLN A CA 1
ATOM 1743 C C . GLN A 1 221 ? 1.154 -12.971 38.528 1.00 77.88 221 GLN A C 1
ATOM 1745 O O . GLN A 1 221 ? 1.018 -12.320 37.506 1.00 77.88 221 GLN A O 1
ATOM 1750 N N . THR A 1 222 ? 2.115 -12.691 39.410 1.00 82.44 222 THR A N 1
ATOM 1751 C CA . THR A 1 222 ? 2.917 -11.462 39.314 1.00 82.44 222 THR A CA 1
ATOM 1752 C C . THR A 1 222 ? 3.955 -11.472 38.195 1.00 82.44 222 THR A C 1
ATOM 1754 O O . THR A 1 222 ? 4.259 -10.411 37.654 1.00 82.44 222 THR A O 1
ATOM 1757 N N . GLU A 1 223 ? 4.537 -12.633 37.886 1.00 90.75 223 GLU A N 1
ATOM 1758 C CA . GLU A 1 223 ? 5.682 -12.760 36.976 1.00 90.75 223 GLU A CA 1
ATOM 1759 C C . GLU A 1 223 ? 5.633 -14.070 36.179 1.00 90.75 223 GLU A C 1
ATOM 1761 O O . GLU A 1 223 ? 5.178 -15.097 36.689 1.00 90.75 223 GLU A O 1
ATOM 1766 N N . PHE A 1 224 ? 6.163 -14.029 34.957 1.00 92.44 224 PHE A N 1
ATOM 1767 C CA . PHE A 1 224 ? 6.320 -15.165 34.049 1.00 92.44 224 PHE A CA 1
ATOM 1768 C C . PHE A 1 224 ? 7.725 -15.188 33.441 1.00 92.44 224 PHE A C 1
ATOM 1770 O O . PHE A 1 224 ? 8.389 -14.156 33.357 1.00 92.44 224 PHE A O 1
ATOM 1777 N N . ASP A 1 225 ? 8.159 -16.368 33.005 1.00 94.62 225 ASP A N 1
ATOM 1778 C CA . ASP A 1 225 ? 9.418 -16.579 32.294 1.00 94.62 225 ASP A CA 1
ATOM 1779 C C . ASP A 1 225 ? 9.159 -16.673 30.785 1.00 94.62 225 ASP A C 1
ATOM 1781 O O . ASP A 1 225 ? 8.293 -17.426 30.334 1.00 94.62 225 ASP A O 1
ATOM 1785 N N . LEU A 1 226 ? 9.958 -15.948 30.007 1.00 95.62 226 LEU A N 1
ATOM 1786 C CA . LEU A 1 226 ? 10.033 -16.051 28.557 1.00 95.62 226 LEU A CA 1
ATOM 1787 C C . LEU A 1 226 ? 11.178 -16.967 28.150 1.00 95.62 226 LEU A C 1
ATOM 1789 O O . LEU A 1 226 ? 12.290 -16.883 28.687 1.00 95.62 226 LEU A O 1
ATOM 1793 N N . ARG A 1 227 ? 10.908 -17.826 27.171 1.00 96.25 227 ARG A N 1
ATOM 1794 C CA . ARG A 1 227 ? 11.891 -18.749 26.603 1.00 96.25 227 ARG A CA 1
ATOM 1795 C C . ARG A 1 227 ? 11.696 -18.902 25.106 1.00 96.25 227 ARG A C 1
ATOM 1797 O O . ARG A 1 227 ? 10.576 -18.809 24.615 1.00 96.25 227 ARG A O 1
ATOM 1804 N N . ALA A 1 228 ? 12.783 -19.194 24.410 1.00 96.44 228 ALA A N 1
ATOM 1805 C CA . ALA A 1 228 ? 12.802 -19.479 22.987 1.00 96.44 228 ALA A CA 1
ATOM 1806 C C . ALA A 1 228 ? 13.133 -20.954 22.744 1.00 96.44 228 ALA A C 1
ATOM 1808 O O . ALA A 1 228 ? 14.012 -21.525 23.388 1.00 96.44 228 ALA A O 1
ATOM 1809 N N . PHE A 1 229 ? 12.443 -21.568 21.792 1.00 94.94 229 PHE A N 1
ATOM 1810 C CA . PHE A 1 229 ? 12.578 -22.972 21.433 1.00 94.94 229 PHE A CA 1
ATOM 1811 C C . PHE A 1 229 ? 12.713 -23.139 19.929 1.00 94.94 229 PHE A C 1
ATOM 1813 O O . PHE A 1 229 ? 12.117 -22.404 19.149 1.00 94.94 229 PHE A O 1
ATOM 1820 N N . SER A 1 230 ? 13.444 -24.175 19.549 1.00 92.69 230 SER A N 1
ATOM 1821 C CA . SER A 1 230 ? 13.463 -24.739 18.208 1.00 92.69 230 SER A CA 1
ATOM 1822 C C . SER A 1 230 ? 12.961 -26.174 18.263 1.00 92.69 230 SER A C 1
ATOM 1824 O O . SER A 1 230 ? 13.319 -26.920 19.181 1.00 92.69 230 SER A O 1
ATOM 1826 N N . ASP A 1 231 ? 12.173 -26.584 17.272 1.00 85.50 231 ASP A N 1
ATOM 1827 C CA . ASP A 1 231 ? 11.685 -27.964 17.172 1.00 85.50 231 ASP A CA 1
ATOM 1828 C C . ASP A 1 231 ? 12.838 -28.977 17.048 1.00 85.50 231 ASP A C 1
ATOM 1830 O O . ASP A 1 231 ? 12.763 -30.087 17.584 1.00 85.50 231 ASP A O 1
ATOM 1834 N N . ASP A 1 232 ? 13.933 -28.583 16.392 1.00 86.56 232 ASP A N 1
ATOM 1835 C CA . ASP A 1 232 ? 15.083 -29.451 16.131 1.00 86.56 232 ASP A CA 1
ATOM 1836 C C . ASP A 1 232 ? 16.123 -29.419 17.260 1.00 86.56 232 ASP A C 1
ATOM 1838 O O . ASP A 1 232 ? 16.771 -30.434 17.550 1.00 86.56 232 ASP A O 1
ATOM 1842 N N . ARG A 1 233 ? 16.303 -28.260 17.907 1.00 91.12 233 ARG A N 1
ATOM 1843 C CA . ARG A 1 233 ? 17.382 -28.027 18.888 1.00 91.12 233 ARG A CA 1
ATOM 1844 C C . ARG A 1 233 ? 16.899 -27.981 20.342 1.00 91.12 233 ARG A C 1
ATOM 1846 O O . ARG A 1 233 ? 17.709 -28.184 21.249 1.00 91.12 233 ARG A O 1
ATOM 1853 N N . GLY A 1 234 ? 15.598 -27.819 20.575 1.00 91.88 234 GLY A N 1
ATOM 1854 C CA . GLY A 1 234 ? 14.994 -27.708 21.903 1.00 91.88 234 GLY A CA 1
ATOM 1855 C C . GLY A 1 234 ? 15.072 -26.291 22.477 1.00 91.88 234 GLY A C 1
ATOM 1856 O O . GLY A 1 234 ? 14.973 -25.319 21.737 1.00 91.88 234 GLY A O 1
ATOM 1857 N N . ASP A 1 235 ? 15.212 -26.181 23.803 1.00 94.38 235 ASP A N 1
ATOM 1858 C CA . ASP A 1 235 ? 15.321 -24.894 24.512 1.00 94.38 235 ASP A CA 1
ATOM 1859 C C . ASP A 1 235 ? 16.603 -24.165 24.091 1.00 94.38 235 ASP A C 1
ATOM 1861 O O . ASP A 1 235 ? 17.713 -24.679 24.272 1.00 94.38 235 ASP A O 1
ATOM 1865 N N . LEU A 1 236 ? 16.441 -22.974 23.524 1.00 94.94 236 LEU A N 1
ATOM 1866 C CA . LEU A 1 236 ? 17.533 -22.124 23.072 1.00 94.94 236 LEU A CA 1
ATOM 1867 C C . LEU A 1 236 ? 17.926 -21.084 24.122 1.00 94.94 236 LEU A C 1
ATOM 1869 O O . LEU A 1 236 ? 18.866 -20.333 23.876 1.00 94.94 236 LEU A O 1
ATOM 1873 N N . THR A 1 237 ? 17.290 -21.050 25.292 1.00 94.94 237 THR A N 1
ATOM 1874 C CA . THR A 1 237 ? 17.493 -20.031 26.326 1.00 94.94 237 THR A CA 1
ATOM 1875 C C . THR A 1 237 ? 18.212 -20.614 27.553 1.00 94.94 237 THR A C 1
ATOM 1877 O O . THR A 1 237 ? 17.740 -21.554 28.193 1.00 94.94 237 THR A O 1
ATOM 1880 N N . GLU A 1 238 ? 19.362 -20.047 27.949 1.00 89.94 238 GLU A N 1
ATOM 1881 C CA . GLU A 1 238 ? 20.068 -20.491 29.170 1.00 89.94 238 GLU A CA 1
ATOM 1882 C C . GLU A 1 238 ? 19.404 -19.926 30.433 1.00 89.94 238 GLU A C 1
ATOM 1884 O O . GLU A 1 238 ? 19.123 -20.663 31.381 1.00 89.94 238 GLU A O 1
ATOM 1889 N N . THR A 1 239 ? 19.139 -18.618 30.441 1.00 90.25 239 THR A N 1
ATOM 1890 C CA . THR A 1 239 ? 18.450 -17.911 31.528 1.00 90.25 239 THR A CA 1
ATOM 1891 C C . THR A 1 239 ? 17.196 -17.265 30.963 1.00 90.25 239 THR A C 1
ATOM 1893 O O . THR A 1 239 ? 17.301 -16.488 30.023 1.00 90.25 239 THR A O 1
ATOM 1896 N N . ALA A 1 240 ? 16.030 -17.601 31.515 1.00 92.00 240 ALA A N 1
ATOM 1897 C CA . ALA A 1 240 ? 14.767 -17.030 31.061 1.00 92.00 240 ALA A CA 1
ATOM 1898 C C . ALA A 1 240 ? 14.700 -15.520 31.335 1.00 92.00 240 ALA A C 1
ATOM 1900 O O . ALA A 1 240 ? 15.185 -15.053 32.372 1.00 92.00 240 ALA A O 1
ATOM 1901 N N . THR A 1 241 ? 14.067 -14.781 30.425 1.00 92.69 241 THR A N 1
ATOM 1902 C CA . THR A 1 241 ? 13.736 -13.365 30.624 1.00 92.69 241 THR A CA 1
ATOM 1903 C C . THR A 1 241 ? 12.446 -13.282 31.434 1.00 92.69 241 THR A C 1
ATOM 1905 O O . THR A 1 241 ? 11.435 -13.848 31.035 1.00 92.69 241 THR A O 1
ATOM 1908 N N . THR A 1 242 ? 12.455 -12.600 32.579 1.00 92.19 242 THR A N 1
ATOM 1909 C CA . THR A 1 242 ? 11.255 -12.459 33.419 1.00 92.19 242 THR A CA 1
ATOM 1910 C C . THR A 1 242 ? 10.438 -11.236 33.007 1.00 92.19 242 THR A C 1
ATOM 1912 O O . THR A 1 242 ? 10.982 -10.136 32.905 1.00 92.19 242 THR A O 1
ATOM 1915 N N . VAL A 1 243 ? 9.127 -11.411 32.850 1.00 90.25 243 VAL A N 1
ATOM 1916 C CA . VAL A 1 243 ? 8.157 -10.333 32.603 1.00 90.25 243 VAL A CA 1
ATOM 1917 C C . VAL A 1 243 ? 7.131 -10.255 33.726 1.00 90.25 243 VAL A C 1
ATOM 1919 O O . VAL A 1 243 ? 6.776 -11.270 34.324 1.00 90.25 243 VAL A O 1
ATOM 1922 N N . SER A 1 244 ? 6.656 -9.047 34.028 1.00 85.19 244 SER A N 1
ATOM 1923 C CA . SER A 1 244 ? 5.616 -8.820 35.038 1.00 85.19 244 SER A CA 1
ATOM 1924 C C . SER A 1 244 ? 4.230 -8.752 34.400 1.00 85.19 244 SER A C 1
ATOM 1926 O O . SER A 1 244 ? 4.084 -8.241 33.293 1.00 85.19 244 SER A O 1
ATOM 1928 N N . THR A 1 245 ? 3.211 -9.216 35.123 1.00 80.75 245 THR A N 1
ATOM 1929 C CA . THR A 1 245 ? 1.803 -9.098 34.706 1.00 80.75 245 THR A CA 1
ATOM 1930 C C . THR A 1 245 ? 1.305 -7.650 34.729 1.00 80.75 245 THR A C 1
ATOM 1932 O O . THR A 1 245 ? 1.839 -6.797 35.448 1.00 80.75 245 THR A O 1
ATOM 1935 N N . GLY A 1 246 ? 0.231 -7.386 33.987 1.00 72.50 246 GLY A N 1
ATOM 1936 C CA . GLY A 1 246 ? -0.540 -6.145 34.039 1.00 72.50 246 GLY A CA 1
ATOM 1937 C C . GLY A 1 246 ? -0.023 -5.029 33.134 1.00 72.50 246 GLY A C 1
ATOM 1938 O O . GLY A 1 246 ? -0.556 -3.925 33.183 1.00 72.50 246 GLY A O 1
ATOM 1939 N N . ASN A 1 247 ? 0.994 -5.297 32.312 1.00 70.12 247 ASN A N 1
ATOM 1940 C CA . ASN A 1 247 ? 1.499 -4.369 31.303 1.00 70.12 247 ASN A CA 1
ATOM 1941 C C . ASN A 1 247 ? 1.803 -5.112 29.994 1.00 70.12 247 ASN A C 1
ATOM 1943 O O . ASN A 1 247 ? 2.181 -6.282 30.018 1.00 70.12 247 ASN A O 1
ATOM 1947 N N . SER A 1 248 ? 1.691 -4.399 28.870 1.00 82.75 248 SER A N 1
ATOM 1948 C CA . SER A 1 248 ? 2.410 -4.755 27.639 1.00 82.75 248 SER A CA 1
ATOM 1949 C C . SER A 1 248 ? 3.868 -4.341 27.778 1.00 82.75 248 SER A C 1
ATOM 1951 O O . SER A 1 248 ? 4.143 -3.236 28.257 1.00 82.75 248 SER A O 1
ATOM 1953 N N . VAL A 1 249 ? 4.790 -5.176 27.316 1.00 88.25 249 VAL A N 1
ATOM 1954 C CA . VAL A 1 249 ? 6.216 -4.855 27.279 1.00 88.25 249 VAL A CA 1
ATOM 1955 C C . VAL A 1 249 ? 6.881 -5.460 26.047 1.00 88.25 249 VAL A C 1
ATOM 1957 O O . VAL A 1 249 ? 6.672 -6.634 25.751 1.00 88.25 249 VAL A O 1
ATOM 1960 N N . ASP A 1 250 ? 7.709 -4.661 25.376 1.00 90.81 250 ASP A N 1
ATOM 1961 C CA . ASP A 1 250 ? 8.673 -5.151 24.388 1.00 90.81 250 ASP A CA 1
ATOM 1962 C C . ASP A 1 250 ? 9.956 -5.541 25.122 1.00 90.81 250 ASP A C 1
ATOM 1964 O O . ASP A 1 250 ? 10.474 -4.783 25.955 1.00 90.81 250 ASP A O 1
ATOM 1968 N N . THR A 1 251 ? 10.450 -6.750 24.881 1.00 93.38 251 THR A N 1
ATOM 1969 C CA . THR A 1 251 ? 11.640 -7.261 25.557 1.00 93.38 251 THR A CA 1
ATOM 1970 C C . THR A 1 251 ? 12.391 -8.281 24.714 1.00 93.38 251 THR A C 1
ATOM 1972 O O . THR A 1 251 ? 11.857 -8.852 23.769 1.00 93.38 251 THR A O 1
ATOM 1975 N N . THR A 1 252 ? 13.626 -8.556 25.118 1.00 93.75 252 THR A N 1
ATOM 1976 C CA . THR A 1 252 ? 14.546 -9.423 24.391 1.00 93.75 252 THR A CA 1
ATOM 1977 C C . THR A 1 252 ? 14.713 -10.770 25.102 1.00 93.75 252 THR A C 1
ATOM 1979 O O . THR A 1 252 ? 14.871 -10.842 26.328 1.00 93.75 252 THR A O 1
ATOM 1982 N N . ILE A 1 253 ? 14.741 -11.857 24.333 1.00 95.50 253 ILE A N 1
ATOM 1983 C CA . ILE A 1 253 ? 15.128 -13.197 24.786 1.00 95.50 253 ILE A CA 1
ATOM 1984 C C . ILE A 1 253 ? 16.542 -13.494 24.283 1.00 95.50 253 ILE A C 1
ATOM 1986 O O . ILE A 1 253 ? 16.766 -13.584 23.077 1.00 95.50 253 ILE A O 1
ATOM 1990 N N . ASP A 1 254 ? 17.491 -13.696 25.198 1.00 94.56 254 ASP A N 1
ATOM 1991 C CA . ASP A 1 254 ? 18.856 -14.105 24.852 1.00 94.56 254 ASP A CA 1
ATOM 1992 C C . ASP A 1 254 ? 18.907 -15.581 24.418 1.00 94.56 254 ASP A C 1
ATOM 1994 O O . ASP A 1 254 ? 18.425 -16.480 25.120 1.00 94.56 254 ASP A O 1
ATOM 1998 N N . LEU A 1 255 ? 19.555 -15.851 23.282 1.00 95.31 255 LEU A N 1
ATOM 1999 C CA . LEU A 1 255 ? 19.750 -17.198 22.752 1.00 95.31 255 LEU A CA 1
ATOM 2000 C C . LEU A 1 255 ? 21.154 -17.731 23.066 1.00 95.31 255 LEU A C 1
ATOM 2002 O O . LEU A 1 255 ? 22.167 -17.038 23.010 1.00 95.31 255 LEU A O 1
ATOM 2006 N N . THR A 1 256 ? 21.232 -19.027 23.342 1.00 93.88 256 THR A N 1
ATOM 2007 C CA . THR A 1 256 ? 22.485 -19.764 23.583 1.00 93.88 256 THR A CA 1
ATOM 2008 C C . THR A 1 256 ? 23.276 -20.041 22.312 1.00 93.88 256 THR A C 1
ATOM 2010 O O . THR A 1 256 ? 24.484 -20.286 22.363 1.00 93.88 256 THR A O 1
ATOM 2013 N N . THR A 1 257 ? 22.595 -20.030 21.170 1.00 91.00 257 THR A N 1
ATOM 2014 C CA . THR A 1 257 ? 23.160 -20.254 19.841 1.00 91.00 257 THR A CA 1
ATOM 2015 C C . THR A 1 257 ? 22.456 -19.348 18.846 1.00 91.00 257 THR A C 1
ATOM 2017 O O . THR A 1 257 ? 21.319 -18.949 19.078 1.00 91.00 257 THR A O 1
ATOM 2020 N N . GLN A 1 258 ? 23.139 -19.027 17.749 1.00 91.25 258 GLN A N 1
ATOM 2021 C CA . GLN A 1 258 ? 22.542 -18.220 16.693 1.00 91.25 258 GLN A CA 1
ATOM 2022 C C . GLN A 1 258 ? 21.352 -18.941 16.035 1.00 91.25 258 GLN A C 1
ATOM 2024 O O . GLN A 1 258 ? 21.331 -20.179 15.960 1.00 91.25 258 GLN A O 1
ATOM 2029 N N . VAL A 1 259 ? 20.390 -18.164 15.546 1.00 90.69 259 VAL A N 1
ATOM 2030 C CA . VAL A 1 259 ? 19.266 -18.638 14.726 1.00 90.69 259 VAL A CA 1
ATOM 2031 C C . VAL A 1 259 ? 19.787 -19.267 13.430 1.00 90.69 259 VAL A C 1
ATOM 2033 O O . VAL A 1 259 ? 20.696 -18.716 12.799 1.00 90.69 259 VAL A O 1
ATOM 2036 N N . GLU A 1 260 ? 19.249 -20.423 13.035 1.00 86.88 260 GLU A N 1
ATOM 2037 C CA . GLU A 1 260 ? 19.599 -21.079 11.768 1.00 86.88 260 GLU A CA 1
ATOM 2038 C C . GLU A 1 260 ? 18.638 -20.665 10.629 1.00 86.88 260 GLU A C 1
ATOM 2040 O O . GLU A 1 260 ? 17.475 -20.359 10.892 1.00 86.88 260 GLU A O 1
ATOM 2045 N N . PRO A 1 261 ? 19.098 -20.625 9.360 1.00 81.50 261 PRO A N 1
ATOM 2046 C CA . PRO A 1 261 ? 18.239 -20.318 8.212 1.00 81.50 261 PRO A CA 1
ATOM 2047 C C . PRO A 1 261 ? 17.032 -21.250 8.110 1.00 81.50 261 PRO A C 1
ATOM 2049 O O . PRO A 1 261 ? 17.172 -22.461 8.283 1.00 81.50 261 PRO A O 1
ATOM 2052 N N . GLU A 1 262 ? 15.864 -20.678 7.806 1.00 79.12 262 GLU A N 1
ATOM 2053 C CA . GLU A 1 262 ? 14.583 -21.386 7.672 1.00 79.12 262 GLU A CA 1
ATOM 2054 C C . GLU A 1 262 ? 14.164 -22.210 8.911 1.00 79.12 262 GLU A C 1
ATOM 2056 O O . GLU A 1 262 ? 13.321 -23.108 8.812 1.00 79.12 262 GLU A O 1
ATOM 2061 N N . GLU A 1 263 ? 14.710 -21.921 10.093 1.00 85.62 263 GLU A N 1
ATOM 2062 C CA . GLU A 1 263 ? 14.387 -22.641 11.326 1.00 85.62 263 GLU A CA 1
ATOM 2063 C C . GLU A 1 263 ? 13.079 -22.126 11.959 1.00 85.62 263 GLU A C 1
ATOM 2065 O O . GLU A 1 263 ? 12.951 -20.925 12.200 1.00 85.62 263 GLU A O 1
ATOM 2070 N N . PRO A 1 264 ? 12.092 -22.988 12.276 1.00 90.00 264 PRO A N 1
ATOM 2071 C CA . PRO A 1 264 ? 10.940 -22.590 13.079 1.00 90.00 264 PRO A CA 1
ATOM 2072 C C . PRO A 1 264 ? 11.366 -22.299 14.521 1.00 90.00 264 PRO A C 1
ATOM 2074 O O . PRO A 1 264 ? 11.839 -23.184 15.238 1.00 90.00 264 PRO A O 1
ATOM 2077 N N . LEU A 1 265 ? 11.160 -21.058 14.953 1.00 93.12 265 LEU A N 1
ATOM 2078 C CA . LEU A 1 265 ? 11.434 -20.598 16.306 1.00 93.12 265 LEU A CA 1
ATOM 2079 C C . LEU A 1 265 ? 10.141 -20.265 17.029 1.00 93.12 265 LEU A C 1
ATOM 2081 O O . LEU A 1 265 ? 9.273 -19.572 16.505 1.00 93.12 265 LEU A O 1
ATOM 2085 N N . SER A 1 266 ? 10.033 -20.754 18.258 1.00 94.81 266 SER A N 1
ATOM 2086 C CA . SER A 1 266 ? 8.905 -20.485 19.137 1.00 94.81 266 SER A CA 1
ATOM 2087 C C . SER A 1 266 ? 9.349 -19.659 20.331 1.00 94.81 266 SER A C 1
ATOM 2089 O O . SER A 1 266 ? 10.227 -20.097 21.069 1.00 94.81 266 SER A O 1
ATOM 2091 N N . ALA A 1 267 ? 8.724 -18.511 20.566 1.00 96.38 267 ALA A N 1
ATOM 2092 C CA . ALA A 1 267 ? 8.813 -17.821 21.845 1.00 96.38 267 ALA A CA 1
ATOM 2093 C C . ALA A 1 267 ? 7.599 -18.201 22.695 1.00 96.38 267 ALA A C 1
ATOM 2095 O O . ALA A 1 267 ? 6.464 -18.200 22.217 1.00 96.38 267 ALA A O 1
ATOM 2096 N N . ILE A 1 268 ? 7.838 -18.566 23.952 1.00 95.94 268 ILE A N 1
ATOM 2097 C CA . ILE A 1 268 ? 6.800 -19.031 24.870 1.00 95.94 268 ILE A CA 1
ATOM 2098 C C . ILE A 1 268 ? 6.832 -18.259 26.182 1.00 95.94 268 ILE A C 1
ATOM 2100 O O . ILE A 1 268 ? 7.894 -17.861 26.663 1.00 95.94 268 ILE A O 1
ATOM 2104 N N . VAL A 1 269 ? 5.656 -18.143 26.791 1.00 94.75 269 VAL A N 1
ATOM 2105 C CA . VAL A 1 269 ? 5.452 -17.616 28.139 1.00 94.75 269 VAL A CA 1
ATOM 2106 C C . VAL A 1 269 ? 5.088 -18.776 29.062 1.00 94.75 269 VAL A C 1
ATOM 2108 O O . VAL A 1 269 ? 4.104 -19.481 28.825 1.00 94.75 269 VAL A O 1
ATOM 2111 N N . VAL A 1 270 ? 5.870 -18.988 30.119 1.00 94.50 270 VAL A N 1
ATOM 2112 C CA . VAL A 1 270 ? 5.699 -20.093 31.076 1.00 94.50 270 VAL A CA 1
ATOM 2113 C C . VAL A 1 270 ? 5.802 -19.615 32.524 1.00 94.50 270 VAL A C 1
ATOM 2115 O O . VAL A 1 270 ? 6.305 -18.533 32.817 1.00 94.50 270 VAL A O 1
ATOM 2118 N N . GLN A 1 271 ? 5.332 -20.439 33.464 1.00 92.44 271 GLN A N 1
ATOM 2119 C CA . GLN A 1 271 ? 5.510 -20.175 34.895 1.00 92.44 271 GLN A CA 1
ATOM 2120 C C . GLN A 1 271 ? 7.004 -20.125 35.269 1.00 92.44 271 GLN A C 1
ATOM 2122 O O . GLN A 1 271 ? 7.770 -20.952 34.754 1.00 92.44 271 GLN A O 1
ATOM 2127 N N . PRO A 1 272 ? 7.425 -19.249 36.205 1.00 92.88 272 PRO A N 1
ATOM 2128 C CA . PRO A 1 272 ? 8.827 -19.123 36.589 1.00 92.88 272 PRO A CA 1
ATOM 2129 C C . PRO A 1 272 ? 9.493 -20.459 36.953 1.00 92.88 272 PRO A C 1
ATOM 2131 O O . PRO A 1 272 ? 9.005 -21.219 37.795 1.00 92.88 272 PRO A O 1
ATOM 2134 N N . GLY A 1 273 ? 10.635 -20.747 36.323 1.00 88.12 273 GLY A N 1
ATOM 2135 C CA . GLY A 1 273 ? 11.398 -21.988 36.499 1.00 88.12 273 GLY A CA 1
ATOM 2136 C C . GLY A 1 273 ? 10.944 -23.177 35.641 1.00 88.12 273 GLY A C 1
ATOM 2137 O O . GLY A 1 273 ? 11.536 -24.254 35.751 1.00 88.12 273 GLY A O 1
ATOM 2138 N N . THR A 1 274 ? 9.939 -23.002 34.784 1.00 91.88 274 THR A N 1
ATOM 2139 C CA . THR A 1 274 ? 9.475 -24.018 33.825 1.00 91.88 274 THR A CA 1
ATOM 2140 C C . THR A 1 274 ? 10.300 -23.946 32.543 1.00 91.88 274 THR A C 1
ATOM 2142 O O . THR A 1 274 ? 10.656 -22.860 32.097 1.00 91.88 274 THR A O 1
ATOM 2145 N N . THR A 1 275 ? 10.615 -25.096 31.941 1.00 88.25 275 THR A N 1
ATOM 2146 C CA . THR A 1 275 ? 11.386 -25.189 30.681 1.00 88.25 275 THR A CA 1
ATOM 2147 C C . THR A 1 275 ? 10.685 -26.050 29.624 1.00 88.25 275 THR A C 1
ATOM 2149 O O . THR A 1 275 ? 11.325 -26.525 28.691 1.00 88.25 275 THR A O 1
ATOM 2152 N N . SER A 1 276 ? 9.401 -26.357 29.819 1.00 89.00 276 SER A N 1
ATOM 2153 C CA . SER A 1 276 ? 8.625 -27.220 28.924 1.00 89.00 276 SER A CA 1
ATOM 2154 C C . SER A 1 276 ? 7.680 -26.376 28.064 1.00 89.00 276 SER A C 1
ATOM 2156 O O . SER A 1 276 ? 6.828 -25.697 28.639 1.00 89.00 276 SER A O 1
ATOM 2158 N N . PRO A 1 277 ? 7.762 -26.450 26.722 1.00 89.69 277 PRO A N 1
ATOM 2159 C CA . PRO A 1 277 ? 6.814 -25.782 25.827 1.00 89.69 277 PRO A CA 1
ATOM 2160 C C . PRO A 1 277 ? 5.366 -26.239 25.993 1.00 89.69 277 PRO A C 1
ATOM 2162 O O . PRO A 1 277 ? 4.451 -25.455 25.786 1.00 89.69 277 PRO A O 1
ATOM 2165 N N . GLU A 1 278 ? 5.136 -27.486 26.416 1.00 90.69 278 GLU A N 1
ATOM 2166 C CA . GLU A 1 278 ? 3.778 -28.011 26.638 1.00 90.69 278 GLU A CA 1
ATOM 2167 C C . GLU A 1 278 ? 3.043 -27.317 27.798 1.00 90.69 278 GLU A C 1
ATOM 2169 O O . GLU A 1 278 ? 1.826 -27.437 27.919 1.00 90.69 278 GLU A O 1
ATOM 2174 N N . GLU A 1 279 ? 3.774 -26.610 28.662 1.00 92.25 279 GLU A N 1
ATOM 2175 C CA . GLU A 1 279 ? 3.232 -25.857 29.797 1.00 92.25 279 GLU A CA 1
ATOM 2176 C C . GLU A 1 279 ? 3.117 -24.350 29.492 1.00 92.25 279 GLU A C 1
ATOM 2178 O O . GLU A 1 279 ? 2.881 -23.553 30.404 1.00 92.25 279 GLU A O 1
ATOM 2183 N N . ALA A 1 280 ? 3.298 -23.948 28.227 1.00 92.94 280 ALA A N 1
ATOM 2184 C CA . ALA A 1 280 ? 3.156 -22.564 27.791 1.00 92.94 280 ALA A CA 1
ATOM 2185 C C . ALA A 1 280 ? 1.719 -22.062 27.977 1.00 92.94 280 ALA A C 1
ATOM 2187 O O . ALA A 1 280 ? 0.756 -22.719 27.582 1.00 92.94 280 ALA A O 1
ATOM 2188 N N . ILE A 1 281 ? 1.589 -20.872 28.562 1.00 90.81 281 ILE A N 1
ATOM 2189 C CA . ILE A 1 281 ? 0.306 -20.163 28.675 1.00 90.81 281 ILE A CA 1
ATOM 2190 C C . ILE A 1 281 ? 0.038 -19.255 27.470 1.00 90.81 281 ILE A C 1
ATOM 2192 O O . ILE A 1 281 ? -1.111 -18.912 27.215 1.00 90.81 281 ILE A O 1
ATOM 2196 N N . ALA A 1 282 ? 1.092 -18.890 26.739 1.00 92.00 282 ALA A N 1
ATOM 2197 C CA . ALA A 1 282 ? 1.056 -18.192 25.462 1.00 92.00 282 ALA A CA 1
ATOM 2198 C C . ALA A 1 282 ? 2.294 -18.592 24.651 1.00 92.00 282 ALA A C 1
ATOM 2200 O O . ALA A 1 282 ? 3.362 -18.843 25.221 1.00 92.00 282 ALA A O 1
ATOM 2201 N N . SER A 1 283 ? 2.157 -18.666 23.331 1.00 94.12 283 SER A N 1
ATOM 2202 C CA . SER A 1 283 ? 3.258 -19.002 22.431 1.00 94.12 283 SER A CA 1
ATOM 2203 C C . SER A 1 283 ? 3.059 -18.371 21.065 1.00 94.12 283 SER A C 1
ATOM 2205 O O . SER A 1 283 ? 1.945 -18.389 20.543 1.00 94.12 283 SER A O 1
ATOM 2207 N N . VAL A 1 284 ? 4.152 -17.932 20.459 1.00 94.81 284 VAL A N 1
ATOM 2208 C CA . VAL A 1 284 ? 4.227 -17.548 19.050 1.00 94.81 284 VAL A CA 1
ATOM 2209 C C . VAL A 1 284 ? 5.290 -18.402 18.387 1.00 94.81 284 VAL A C 1
ATOM 2211 O O . VAL A 1 284 ? 6.349 -18.629 18.967 1.00 94.81 284 VAL A O 1
ATOM 2214 N N . THR A 1 285 ? 5.008 -18.882 17.181 1.00 93.56 285 THR A N 1
ATOM 2215 C CA . THR A 1 285 ? 5.968 -19.630 16.372 1.00 93.56 285 THR A CA 1
ATOM 2216 C C . THR A 1 285 ? 6.075 -18.967 15.017 1.00 93.56 285 THR A C 1
ATOM 2218 O O . THR A 1 285 ? 5.069 -18.779 14.335 1.00 93.56 285 THR A O 1
ATOM 2221 N N . GLN A 1 286 ? 7.298 -18.655 14.610 1.00 89.31 286 GLN A N 1
ATOM 2222 C CA . GLN A 1 286 ? 7.588 -18.093 13.303 1.00 89.31 286 GLN A CA 1
ATOM 2223 C C . GLN A 1 286 ? 8.869 -18.713 12.768 1.00 89.31 286 GLN A C 1
ATOM 2225 O O . GLN A 1 286 ? 9.801 -19.011 13.512 1.00 89.31 286 GLN A O 1
ATOM 2230 N N . GLN A 1 287 ? 8.902 -18.965 11.467 1.00 87.81 287 GLN A N 1
ATOM 2231 C CA . GLN A 1 287 ? 10.085 -19.523 10.833 1.00 87.81 287 GLN A CA 1
ATOM 2232 C C . GLN A 1 287 ? 11.036 -18.401 10.425 1.00 87.81 287 GLN A C 1
ATOM 2234 O O . GLN A 1 287 ? 10.611 -17.440 9.780 1.00 87.81 287 GLN A O 1
ATOM 2239 N N . ALA A 1 288 ? 12.303 -18.568 10.804 1.00 84.75 288 ALA A N 1
ATOM 2240 C CA . ALA A 1 288 ? 13.346 -17.580 10.631 1.00 84.75 288 ALA A CA 1
ATOM 2241 C C . ALA A 1 288 ? 13.543 -17.214 9.160 1.00 84.75 288 ALA A C 1
ATOM 2243 O O . ALA A 1 288 ? 13.538 -18.077 8.275 1.00 84.75 288 ALA A O 1
ATOM 2244 N N . SER A 1 289 ? 13.718 -15.922 8.926 1.00 81.25 289 SER A N 1
ATOM 2245 C CA . SER A 1 289 ? 14.022 -15.341 7.627 1.00 81.25 289 SER A CA 1
ATOM 2246 C C . SER A 1 289 ? 15.516 -15.389 7.338 1.00 81.25 289 SER A C 1
ATOM 2248 O O . SER A 1 289 ? 16.344 -15.301 8.248 1.00 81.25 289 SER A O 1
ATOM 2250 N N . ASP A 1 290 ? 15.869 -15.462 6.057 1.00 81.00 290 ASP A N 1
ATOM 2251 C CA . ASP A 1 290 ? 17.237 -15.184 5.635 1.00 81.00 290 ASP A CA 1
ATOM 2252 C C . ASP A 1 290 ? 17.588 -13.709 5.892 1.00 81.00 290 ASP A C 1
ATOM 2254 O O . ASP A 1 290 ? 16.729 -12.834 5.719 1.00 81.00 290 ASP A O 1
ATOM 2258 N N . PRO A 1 291 ? 18.838 -13.408 6.293 1.00 81.25 291 PRO A N 1
ATOM 2259 C CA . PRO A 1 291 ? 19.266 -12.036 6.491 1.00 81.25 291 PRO A CA 1
ATOM 2260 C C . PRO A 1 291 ? 19.233 -11.273 5.161 1.00 81.25 291 PRO A C 1
ATOM 2262 O O . PRO A 1 291 ? 19.579 -11.840 4.117 1.00 81.25 291 PRO A O 1
ATOM 2265 N N . PRO A 1 292 ? 18.897 -9.972 5.189 1.00 86.12 292 PRO A N 1
ATOM 2266 C CA . PRO A 1 292 ? 19.064 -9.101 4.037 1.00 86.12 292 PRO A CA 1
ATOM 2267 C C . PRO A 1 292 ? 20.477 -9.208 3.454 1.00 86.12 292 PRO A C 1
ATOM 2269 O O . PRO A 1 292 ? 21.475 -9.218 4.182 1.00 86.12 292 PRO A O 1
ATOM 2272 N N . SER A 1 293 ? 20.583 -9.280 2.130 1.00 87.19 293 SER A N 1
ATOM 2273 C CA . SER A 1 293 ? 21.865 -9.403 1.435 1.00 87.19 293 SER A CA 1
ATOM 2274 C C . SER A 1 293 ? 21.976 -8.425 0.272 1.00 87.19 293 SER A C 1
ATOM 2276 O O . SER A 1 293 ? 20.983 -8.039 -0.339 1.00 87.19 293 SER A O 1
ATOM 2278 N N . MET A 1 294 ? 23.207 -7.997 -0.010 1.00 92.62 294 MET A N 1
ATOM 2279 C CA . MET A 1 294 ? 23.535 -7.092 -1.109 1.00 92.62 294 MET A CA 1
ATOM 2280 C C . MET A 1 294 ? 24.959 -7.363 -1.605 1.00 92.62 294 MET A C 1
ATOM 2282 O O . MET A 1 294 ? 25.893 -7.495 -0.809 1.00 92.62 294 MET A O 1
ATOM 2286 N N . GLN A 1 295 ? 25.136 -7.413 -2.921 1.00 89.75 295 GLN A N 1
ATOM 2287 C CA . GLN A 1 295 ? 26.389 -7.682 -3.611 1.00 89.75 295 GLN A CA 1
ATOM 2288 C C . GLN A 1 295 ? 26.484 -6.864 -4.902 1.00 89.75 295 GLN A C 1
ATOM 2290 O O . GLN A 1 295 ? 25.543 -6.793 -5.673 1.00 89.75 295 GLN A O 1
ATOM 2295 N N . VAL A 1 296 ? 27.656 -6.297 -5.182 1.00 90.19 296 VAL A N 1
ATOM 2296 C CA . VAL A 1 296 ? 27.933 -5.612 -6.455 1.00 90.19 296 VAL A CA 1
ATOM 2297 C C . VAL A 1 296 ? 28.495 -6.628 -7.450 1.00 90.19 296 VAL A C 1
ATOM 2299 O O . VAL A 1 296 ? 29.546 -7.220 -7.182 1.00 90.19 296 VAL A O 1
ATOM 2302 N N . THR A 1 297 ? 27.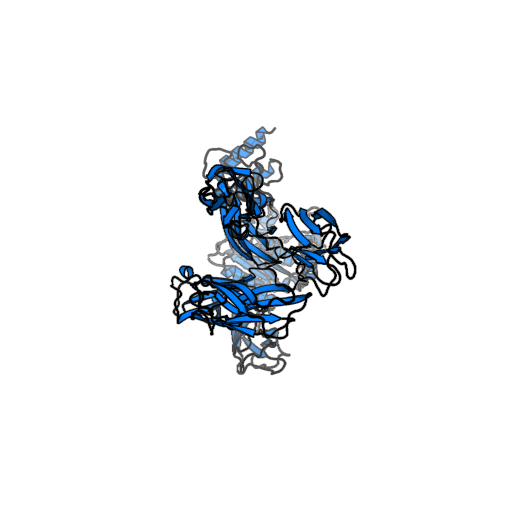807 -6.846 -8.572 1.00 87.88 297 THR A N 1
ATOM 2303 C CA . THR A 1 297 ? 28.165 -7.837 -9.602 1.00 87.88 297 THR A CA 1
ATOM 2304 C C . THR A 1 297 ? 28.894 -7.223 -10.801 1.00 87.88 297 THR A C 1
ATOM 2306 O O . THR A 1 297 ? 29.750 -7.890 -11.387 1.00 87.88 297 THR A O 1
ATOM 2309 N N . LYS A 1 298 ? 28.695 -5.926 -11.079 1.00 87.94 298 LYS A N 1
ATOM 2310 C CA . LYS A 1 298 ? 29.498 -5.123 -12.022 1.00 87.94 298 LYS A CA 1
ATOM 2311 C C . LYS A 1 298 ? 29.969 -3.845 -11.338 1.00 87.94 298 LYS A C 1
ATOM 2313 O O . LYS A 1 298 ? 29.163 -3.101 -10.791 1.00 87.94 298 LYS A O 1
ATOM 2318 N N . GLN A 1 299 ? 31.276 -3.596 -11.372 1.00 90.56 299 GLN A N 1
ATOM 2319 C CA . GLN A 1 299 ? 31.852 -2.345 -10.878 1.00 90.56 299 GLN A CA 1
ATOM 2320 C C . GLN A 1 299 ? 31.819 -1.276 -11.985 1.00 90.56 299 GLN A C 1
ATOM 2322 O O . GLN A 1 299 ? 32.098 -1.621 -13.137 1.00 90.56 299 GLN A O 1
ATOM 2327 N N . PRO A 1 300 ? 31.548 -0.006 -11.646 1.00 88.50 300 PRO A N 1
ATOM 2328 C CA . PRO A 1 300 ? 31.578 1.105 -12.593 1.00 88.50 300 PRO A CA 1
ATOM 2329 C C . PRO A 1 300 ? 33.004 1.418 -13.057 1.00 88.50 300 PRO A C 1
ATOM 2331 O O . PRO A 1 300 ? 33.987 1.123 -12.373 1.00 88.50 300 PRO A O 1
ATOM 2334 N N . THR A 1 301 ? 33.127 2.082 -14.200 1.00 86.31 301 THR A N 1
ATOM 2335 C CA . THR A 1 301 ? 34.360 2.705 -14.697 1.00 86.31 301 THR A CA 1
ATOM 2336 C C . THR A 1 301 ? 34.143 4.199 -14.947 1.00 86.31 301 THR A C 1
ATOM 2338 O O . THR A 1 301 ? 33.025 4.696 -14.870 1.00 86.31 301 THR A O 1
ATOM 2341 N N . VAL A 1 302 ? 35.211 4.951 -15.213 1.00 80.06 302 VAL A N 1
ATOM 2342 C CA . VAL A 1 302 ? 35.098 6.398 -15.481 1.00 80.06 302 VAL A CA 1
ATOM 2343 C C . VAL A 1 302 ? 34.340 6.746 -16.764 1.00 80.06 302 VAL A C 1
ATOM 2345 O O . VAL A 1 302 ? 33.808 7.852 -16.850 1.00 80.06 302 VAL A O 1
ATOM 2348 N N . THR A 1 303 ? 34.287 5.836 -17.741 1.00 74.81 303 THR A N 1
ATOM 2349 C CA . THR A 1 303 ? 33.523 6.023 -18.987 1.00 74.81 303 THR A CA 1
ATOM 2350 C C . THR A 1 303 ? 32.170 5.321 -18.947 1.00 74.81 303 THR A C 1
ATOM 2352 O O . THR A 1 303 ? 31.198 5.857 -19.461 1.00 74.81 303 THR A O 1
ATOM 2355 N N . ASP A 1 304 ? 32.093 4.175 -18.272 1.00 79.69 304 ASP A N 1
ATOM 2356 C CA . ASP A 1 304 ? 30.854 3.447 -17.996 1.00 79.69 304 ASP A CA 1
ATOM 2357 C C . ASP A 1 304 ? 30.504 3.587 -16.509 1.00 79.69 304 ASP A C 1
ATOM 2359 O O . ASP A 1 304 ? 30.895 2.757 -15.684 1.00 79.69 304 ASP A O 1
ATOM 2363 N N . GLN A 1 305 ? 29.804 4.669 -16.161 1.00 87.38 305 GLN A N 1
ATOM 2364 C CA . GLN A 1 305 ? 29.431 5.018 -14.785 1.00 87.38 305 GLN A CA 1
ATOM 2365 C C . GLN A 1 305 ? 28.216 4.217 -14.290 1.00 87.38 305 GLN A C 1
ATOM 2367 O O . GLN A 1 305 ? 27.400 4.738 -13.540 1.00 87.38 305 GLN A O 1
ATOM 2372 N N . THR A 1 306 ? 28.098 2.946 -14.684 1.00 89.06 306 THR A N 1
ATOM 2373 C CA . THR A 1 306 ? 27.022 2.050 -14.245 1.00 89.06 306 THR A CA 1
ATOM 2374 C C . THR A 1 306 ? 27.517 1.003 -13.247 1.00 89.06 306 THR A C 1
ATOM 2376 O O . THR A 1 306 ? 28.615 0.456 -13.372 1.00 89.06 306 THR A O 1
ATOM 2379 N N . VAL A 1 307 ? 26.706 0.687 -12.239 1.00 88.69 307 VAL A N 1
ATOM 2380 C CA . VAL A 1 307 ? 26.974 -0.339 -11.225 1.00 88.69 307 VAL A CA 1
ATOM 2381 C C . VAL A 1 307 ? 25.852 -1.373 -11.222 1.00 88.69 307 VAL A C 1
ATOM 2383 O O . VAL A 1 307 ? 24.690 -1.016 -11.072 1.00 88.69 307 VAL A O 1
ATOM 2386 N N . THR A 1 308 ? 26.185 -2.659 -11.344 1.00 90.88 308 THR A N 1
ATOM 2387 C CA . THR A 1 308 ? 25.191 -3.741 -11.207 1.00 90.88 308 THR A CA 1
ATOM 2388 C C . THR A 1 308 ? 25.215 -4.275 -9.785 1.00 90.88 308 THR A C 1
ATOM 2390 O O . THR A 1 308 ? 26.285 -4.611 -9.263 1.00 90.88 308 THR A O 1
ATOM 2393 N N . ILE A 1 309 ? 24.050 -4.342 -9.148 1.00 92.62 309 ILE A N 1
ATOM 2394 C CA . ILE A 1 309 ? 23.881 -4.741 -7.753 1.00 92.62 309 ILE A CA 1
ATOM 2395 C C . ILE A 1 309 ? 22.820 -5.840 -7.683 1.00 92.62 309 ILE A C 1
ATOM 2397 O O . ILE A 1 309 ? 21.695 -5.654 -8.132 1.00 92.62 309 ILE A O 1
ATOM 2401 N N . ASN A 1 310 ? 23.180 -6.965 -7.074 1.00 90.06 310 ASN A N 1
ATOM 2402 C CA . ASN A 1 310 ? 22.271 -8.020 -6.654 1.00 90.06 310 ASN A CA 1
ATOM 2403 C C . ASN A 1 310 ? 21.920 -7.834 -5.171 1.00 90.06 310 ASN A C 1
ATOM 2405 O O . ASN A 1 310 ? 22.820 -7.690 -4.342 1.00 90.06 310 ASN A O 1
ATOM 2409 N N . TYR A 1 311 ? 20.644 -7.834 -4.808 1.00 92.81 311 TYR A N 1
ATOM 2410 C CA . TYR A 1 311 ? 20.207 -7.721 -3.419 1.00 92.81 311 TYR A CA 1
ATOM 2411 C C . TYR A 1 311 ? 18.910 -8.489 -3.159 1.00 92.81 311 TYR A C 1
ATOM 2413 O O . TYR A 1 311 ? 18.167 -8.848 -4.071 1.00 92.81 311 TYR A O 1
ATOM 2421 N N . THR A 1 312 ? 18.666 -8.837 -1.898 1.00 86.88 312 THR A N 1
ATOM 2422 C CA . THR A 1 312 ? 17.501 -9.626 -1.474 1.00 86.88 312 THR A CA 1
ATOM 2423 C C . THR A 1 312 ? 17.136 -9.291 -0.039 1.00 86.88 312 THR A C 1
ATOM 2425 O O . THR A 1 312 ? 18.011 -9.229 0.826 1.00 86.88 312 THR A O 1
ATOM 2428 N N . VAL A 1 313 ? 15.839 -9.149 0.214 1.00 85.56 313 VAL A N 1
ATOM 2429 C CA . VAL A 1 313 ? 15.237 -9.125 1.551 1.00 85.56 313 VAL A CA 1
ATOM 2430 C C . VAL A 1 313 ? 14.175 -10.222 1.576 1.00 85.56 313 VAL A C 1
ATOM 2432 O O . VAL A 1 313 ? 13.438 -10.386 0.605 1.00 85.56 313 VAL A O 1
ATOM 2435 N N . SER A 1 314 ? 14.130 -11.016 2.647 1.00 76.44 314 SER A N 1
ATOM 2436 C CA . SER A 1 314 ? 13.139 -12.088 2.814 1.00 76.44 314 SER A CA 1
ATOM 2437 C C . SER A 1 314 ? 11.717 -11.531 2.729 1.00 76.44 314 SER A C 1
ATOM 2439 O O . SER A 1 314 ? 11.421 -10.548 3.394 1.00 76.44 314 SER A O 1
ATOM 2441 N N . GLY A 1 315 ? 10.804 -12.198 2.017 1.00 76.12 315 GLY A N 1
ATOM 2442 C CA . GLY A 1 315 ? 9.393 -11.774 1.893 1.00 76.12 315 GLY A CA 1
ATOM 2443 C C . GLY A 1 315 ? 8.567 -11.886 3.171 1.00 76.12 315 GLY A C 1
ATOM 2444 O O . GLY A 1 315 ? 7.359 -11.698 3.155 1.00 76.12 315 GLY A O 1
ATOM 2445 N N . ARG A 1 316 ? 9.212 -12.261 4.273 1.00 69.00 316 ARG A N 1
ATOM 2446 C CA . ARG A 1 316 ? 8.635 -12.254 5.615 1.00 69.00 316 ARG A CA 1
ATOM 2447 C C . ARG A 1 316 ? 9.082 -11.058 6.437 1.00 69.00 316 ARG A C 1
ATOM 2449 O O . ARG A 1 316 ? 8.636 -10.952 7.566 1.00 69.00 316 ARG A O 1
ATOM 2456 N N . TYR A 1 317 ? 10.004 -10.243 5.927 1.00 74.31 317 TYR A N 1
ATOM 2457 C CA . TYR A 1 317 ? 10.347 -8.970 6.540 1.00 74.31 317 TYR A CA 1
ATOM 2458 C C . TYR A 1 317 ? 9.146 -8.035 6.383 1.00 74.31 317 TYR A C 1
ATOM 2460 O O . TYR A 1 317 ? 8.713 -7.792 5.259 1.00 74.31 317 TYR A O 1
ATOM 2468 N N . GLU A 1 318 ? 8.585 -7.586 7.502 1.00 69.75 318 GLU A N 1
ATOM 2469 C CA . GLU A 1 318 ? 7.416 -6.707 7.526 1.00 69.75 318 GLU A CA 1
ATOM 2470 C C . GLU A 1 318 ? 7.881 -5.250 7.585 1.00 69.75 318 GLU A C 1
ATOM 2472 O O . GLU A 1 318 ? 8.692 -4.883 8.431 1.00 69.75 318 GLU A O 1
ATOM 2477 N N . THR A 1 319 ? 7.385 -4.441 6.656 1.00 75.75 319 THR A N 1
ATOM 2478 C CA . THR A 1 319 ? 7.624 -2.999 6.537 1.00 75.75 319 THR A CA 1
ATOM 2479 C C . THR A 1 319 ? 6.397 -2.415 5.845 1.00 75.75 319 THR A C 1
ATOM 2481 O O . THR A 1 319 ? 5.784 -3.092 5.014 1.00 75.75 319 THR A O 1
ATOM 2484 N N . ASP A 1 320 ? 5.998 -1.206 6.230 1.00 74.12 320 ASP A N 1
ATOM 2485 C CA . ASP A 1 320 ? 4.809 -0.552 5.675 1.00 74.12 320 ASP A CA 1
ATOM 2486 C C . ASP A 1 320 ? 5.108 0.050 4.293 1.00 74.12 320 ASP A C 1
ATOM 2488 O O . ASP A 1 320 ? 4.212 0.181 3.457 1.00 74.12 320 ASP A O 1
ATOM 2492 N N . SER A 1 321 ? 6.381 0.367 4.044 1.00 82.75 321 SER A N 1
ATOM 2493 C CA . SER A 1 321 ? 6.895 0.917 2.796 1.00 82.75 321 SER A CA 1
ATOM 2494 C C . SER A 1 321 ? 7.898 -0.022 2.106 1.00 82.75 321 SER A C 1
ATOM 2496 O O . SER A 1 321 ? 8.612 -0.775 2.766 1.00 82.75 321 SER A O 1
ATOM 2498 N N . PRO A 1 322 ? 8.059 0.060 0.775 1.00 85.56 322 PRO A N 1
ATOM 2499 C CA . PRO A 1 322 ? 9.109 -0.667 0.065 1.00 85.56 322 PRO A CA 1
ATOM 2500 C C . PRO A 1 322 ? 10.524 -0.359 0.591 1.00 85.56 322 PRO A C 1
ATOM 2502 O O . PRO A 1 322 ? 10.856 0.776 0.943 1.00 85.56 322 PRO A O 1
ATOM 2505 N N . VAL A 1 323 ? 11.416 -1.355 0.565 1.00 85.75 323 VAL A N 1
ATOM 2506 C CA . VAL A 1 323 ? 12.819 -1.177 0.970 1.00 85.75 323 VAL A CA 1
ATOM 2507 C C . VAL A 1 323 ? 13.562 -0.379 -0.095 1.00 85.75 323 VAL A C 1
ATOM 2509 O O . VAL A 1 323 ? 13.543 -0.722 -1.277 1.00 85.75 323 VAL A O 1
ATOM 2512 N N . HIS A 1 324 ? 14.283 0.659 0.323 1.00 93.88 324 HIS A N 1
ATOM 2513 C CA . HIS A 1 324 ? 15.026 1.534 -0.575 1.00 93.88 324 HIS A CA 1
ATOM 2514 C C . HIS A 1 324 ? 16.475 1.087 -0.774 1.00 93.88 324 HIS A C 1
ATOM 2516 O O . HIS A 1 324 ? 17.182 0.696 0.158 1.00 93.88 324 HIS A O 1
ATOM 2522 N N . VAL A 1 325 ? 16.955 1.243 -2.002 1.00 93.94 325 VAL A N 1
ATOM 2523 C CA . VAL A 1 325 ? 18.336 1.030 -2.417 1.00 93.94 325 VAL A CA 1
ATOM 2524 C C . VAL A 1 325 ? 18.974 2.387 -2.676 1.00 93.94 325 VAL A C 1
ATOM 2526 O O . VAL A 1 325 ? 18.503 3.162 -3.503 1.00 93.94 325 VAL A O 1
ATOM 2529 N N . TYR A 1 326 ? 20.068 2.677 -1.981 1.00 94.69 326 TYR A N 1
ATOM 2530 C CA . TYR A 1 326 ? 20.815 3.924 -2.131 1.00 94.69 326 TYR A CA 1
ATOM 2531 C C . TYR A 1 326 ? 22.261 3.666 -2.525 1.00 94.69 326 TYR A C 1
ATOM 2533 O O . TYR A 1 326 ? 22.876 2.715 -2.043 1.00 94.69 326 TYR A O 1
ATOM 2541 N N . LEU A 1 327 ? 22.848 4.592 -3.278 1.00 94.94 327 LEU A N 1
ATOM 2542 C CA . LEU A 1 327 ? 24.289 4.727 -3.447 1.00 94.94 327 LEU A CA 1
ATOM 2543 C C . LEU A 1 327 ? 24.777 5.955 -2.681 1.00 94.94 327 LEU A C 1
ATOM 2545 O O . LEU A 1 327 ? 24.129 6.995 -2.652 1.00 94.94 327 LEU A O 1
ATOM 2549 N N . SER A 1 328 ? 25.911 5.844 -2.000 1.00 92.38 328 SER A N 1
ATOM 2550 C CA . SER A 1 328 ? 26.454 6.948 -1.203 1.00 92.38 328 SER A CA 1
ATOM 2551 C C . SER A 1 328 ? 27.968 6.879 -1.106 1.00 92.38 328 SER A C 1
ATOM 2553 O O . SER A 1 328 ? 28.555 5.815 -1.284 1.00 92.38 328 SER A O 1
ATOM 2555 N N . LEU A 1 329 ? 28.612 7.994 -0.772 1.00 88.56 329 LEU A N 1
ATOM 2556 C CA . LEU A 1 329 ? 30.037 8.013 -0.442 1.00 88.56 329 LEU A CA 1
ATOM 2557 C C . LEU A 1 329 ? 30.330 7.209 0.839 1.00 88.56 329 LEU A C 1
ATOM 2559 O O . LEU A 1 329 ? 29.558 7.240 1.804 1.00 88.56 329 LEU A O 1
ATOM 2563 N N . MET A 1 330 ? 31.464 6.496 0.865 1.00 81.94 330 MET A N 1
ATOM 2564 C CA . MET A 1 330 ? 31.852 5.653 2.010 1.00 81.94 330 MET A CA 1
ATOM 2565 C C . MET A 1 330 ? 32.068 6.435 3.317 1.00 81.94 330 MET A C 1
ATOM 2567 O O . MET A 1 330 ? 31.860 5.892 4.401 1.00 81.94 330 MET A O 1
ATOM 2571 N N . ASP A 1 331 ? 32.497 7.692 3.238 1.00 77.94 331 ASP A N 1
ATOM 2572 C CA . ASP A 1 331 ? 32.734 8.588 4.374 1.00 77.94 331 ASP A CA 1
ATOM 2573 C C . ASP A 1 331 ? 31.481 9.358 4.834 1.00 77.94 331 ASP A C 1
ATOM 2575 O O . ASP A 1 331 ? 31.539 10.093 5.824 1.00 77.94 331 ASP A O 1
ATOM 2579 N N . GLY A 1 332 ? 30.332 9.101 4.195 1.00 69.19 332 GLY A N 1
ATOM 2580 C CA . GLY A 1 332 ? 29.050 9.743 4.474 1.00 69.19 332 GLY A CA 1
ATOM 2581 C C . GLY A 1 332 ? 28.867 11.052 3.699 1.00 69.19 332 GLY A C 1
ATOM 2582 O O . GLY A 1 332 ? 29.814 11.796 3.472 1.00 69.19 332 GLY A O 1
ATOM 2583 N N . GLY A 1 333 ? 27.633 11.342 3.287 1.00 78.06 333 GLY A N 1
ATOM 2584 C CA . GLY A 1 333 ? 27.323 12.482 2.424 1.00 78.06 333 GLY A CA 1
ATOM 2585 C C . GLY A 1 333 ? 25.938 12.358 1.785 1.00 78.06 333 GLY A C 1
ATOM 2586 O O . GLY A 1 333 ? 25.132 11.545 2.260 1.00 78.06 333 GLY A O 1
ATOM 2587 N N . PRO A 1 334 ? 25.664 13.152 0.735 1.00 83.38 334 PRO A N 1
ATOM 2588 C CA . PRO A 1 334 ? 24.501 12.979 -0.126 1.00 83.38 334 PRO A CA 1
ATOM 2589 C C . PRO A 1 334 ? 24.401 11.538 -0.636 1.00 83.38 334 PRO A C 1
ATOM 2591 O O . PRO A 1 334 ? 25.409 10.836 -0.780 1.00 83.38 334 PRO A O 1
ATOM 2594 N N . LYS A 1 335 ? 23.170 11.075 -0.831 1.00 88.81 335 LYS A N 1
ATOM 2595 C CA . LYS A 1 335 ? 22.879 9.727 -1.311 1.00 88.81 335 LYS A CA 1
ATOM 2596 C C . LYS A 1 335 ? 22.072 9.853 -2.591 1.00 88.81 335 LYS A C 1
ATOM 2598 O O . LYS A 1 335 ? 21.132 10.640 -2.615 1.00 88.81 335 LYS A O 1
ATOM 2603 N N . GLN A 1 336 ? 22.414 9.036 -3.571 1.00 92.62 336 GLN A N 1
ATOM 2604 C CA . GLN A 1 336 ? 21.617 8.831 -4.766 1.00 92.62 336 GLN A CA 1
ATOM 2605 C C . GLN A 1 336 ? 20.611 7.714 -4.490 1.00 92.62 336 GLN A C 1
ATOM 2607 O O . GLN A 1 336 ? 20.994 6.646 -3.997 1.00 92.62 336 GLN A O 1
ATOM 2612 N N . PHE A 1 337 ? 19.333 7.961 -4.757 1.00 93.94 337 PHE A N 1
ATOM 2613 C CA . PHE A 1 337 ? 18.310 6.918 -4.704 1.00 93.94 337 PHE A CA 1
ATOM 2614 C C . PHE A 1 337 ? 18.386 6.081 -5.983 1.00 93.94 337 PHE A C 1
ATOM 2616 O O . PHE A 1 337 ? 18.421 6.639 -7.074 1.00 93.94 337 PHE A O 1
ATOM 2623 N N . LEU A 1 338 ? 18.465 4.756 -5.849 1.00 89.56 338 LEU A N 1
ATOM 2624 C CA . LEU A 1 338 ? 18.599 3.848 -6.990 1.00 89.56 338 LEU A CA 1
ATOM 2625 C C . LEU A 1 338 ? 17.281 3.149 -7.323 1.00 89.56 338 LEU A C 1
ATOM 2627 O O . LEU A 1 338 ? 16.886 3.117 -8.482 1.00 89.56 338 LEU A O 1
ATOM 2631 N N . ASN A 1 339 ? 16.630 2.561 -6.317 1.00 92.25 339 ASN A N 1
ATOM 2632 C CA . ASN A 1 339 ? 15.420 1.763 -6.503 1.00 92.25 339 ASN A CA 1
ATOM 2633 C C . ASN A 1 339 ? 14.667 1.572 -5.179 1.00 92.25 339 ASN A C 1
ATOM 2635 O O . ASN A 1 339 ? 15.244 1.735 -4.102 1.00 92.25 339 ASN A O 1
ATOM 2639 N N . SER A 1 340 ? 13.414 1.143 -5.256 1.00 91.06 340 SER A N 1
ATOM 2640 C CA . SER A 1 340 ? 12.617 0.628 -4.144 1.00 91.06 340 SER A CA 1
ATOM 2641 C C . SER A 1 340 ? 12.006 -0.712 -4.539 1.00 91.06 340 SER A C 1
ATOM 2643 O O . SER A 1 340 ? 11.591 -0.880 -5.681 1.00 91.06 340 SER A O 1
ATOM 2645 N N . PHE A 1 341 ? 11.944 -1.674 -3.624 1.00 87.31 341 PHE A N 1
ATOM 2646 C CA . PHE A 1 341 ? 11.372 -2.989 -3.917 1.00 87.31 341 PHE A CA 1
ATOM 2647 C C . PHE A 1 341 ? 10.707 -3.599 -2.687 1.00 87.31 341 PHE A C 1
ATOM 2649 O O . PHE A 1 341 ? 11.129 -3.356 -1.552 1.00 87.31 341 PHE A O 1
ATOM 2656 N N . ASP A 1 342 ? 9.707 -4.440 -2.928 1.00 84.94 342 ASP A N 1
ATOM 2657 C CA . ASP A 1 342 ? 9.051 -5.188 -1.865 1.00 84.94 342 ASP A CA 1
ATOM 2658 C C . ASP A 1 342 ? 9.909 -6.379 -1.412 1.00 84.94 342 ASP A C 1
ATOM 2660 O O . ASP A 1 342 ? 10.508 -7.085 -2.241 1.00 84.94 342 ASP A O 1
ATOM 2664 N N . PRO A 1 343 ? 9.960 -6.661 -0.098 1.00 83.06 343 PRO A N 1
ATOM 2665 C CA . PRO A 1 343 ? 10.565 -7.881 0.412 1.00 83.06 343 PRO A CA 1
ATOM 2666 C C . PRO A 1 343 ? 10.014 -9.141 -0.280 1.00 83.06 343 PRO A C 1
ATOM 2668 O O . PRO A 1 343 ? 8.814 -9.290 -0.494 1.00 83.06 343 PRO A O 1
ATOM 2671 N N . GLY A 1 344 ? 10.885 -10.110 -0.579 1.00 72.75 344 GLY A N 1
ATOM 2672 C CA . GLY A 1 344 ? 10.511 -11.407 -1.166 1.00 72.75 344 GLY A CA 1
ATOM 2673 C C . GLY A 1 344 ? 11.079 -11.681 -2.551 1.00 72.75 344 GLY A C 1
ATOM 2674 O O . GLY A 1 344 ? 11.084 -12.837 -2.977 1.00 72.75 344 GLY A O 1
ATOM 2675 N N . ALA A 1 345 ? 11.618 -10.662 -3.219 1.00 70.12 345 ALA A N 1
ATOM 2676 C CA . ALA A 1 345 ? 12.328 -10.808 -4.482 1.00 70.12 345 ALA A CA 1
ATOM 2677 C C . ALA A 1 345 ? 13.854 -10.742 -4.302 1.00 70.12 345 ALA A C 1
ATOM 2679 O O . ALA A 1 345 ? 14.384 -9.992 -3.478 1.00 70.12 345 ALA A O 1
ATOM 2680 N N . THR A 1 346 ? 14.568 -11.513 -5.124 1.00 80.69 346 THR A N 1
ATOM 2681 C CA . THR A 1 346 ? 15.983 -11.263 -5.420 1.00 80.69 346 THR A CA 1
ATOM 2682 C C . THR A 1 346 ? 16.046 -10.407 -6.671 1.00 80.69 346 THR A C 1
ATOM 2684 O O . THR A 1 346 ? 15.606 -10.846 -7.732 1.00 80.69 346 THR A O 1
ATOM 2687 N N . VAL A 1 347 ? 16.610 -9.212 -6.544 1.00 84.19 347 VAL A N 1
ATOM 2688 C CA . VAL A 1 347 ? 16.748 -8.256 -7.644 1.00 84.19 347 VAL A CA 1
ATOM 2689 C C . VAL A 1 347 ? 18.219 -8.176 -8.025 1.00 84.19 347 VAL A C 1
ATOM 2691 O O . VAL A 1 347 ? 19.078 -8.057 -7.155 1.00 84.19 347 VAL A O 1
ATOM 2694 N N . GLU A 1 348 ? 18.519 -8.269 -9.316 1.00 90.62 348 GLU A N 1
ATOM 2695 C CA . GLU A 1 348 ? 19.813 -7.894 -9.882 1.00 90.62 348 GLU A CA 1
ATOM 2696 C C . GLU A 1 348 ? 19.558 -6.840 -10.943 1.00 90.62 348 GLU A C 1
ATOM 2698 O O . GLU A 1 348 ? 18.859 -7.118 -11.912 1.00 90.62 348 GLU A O 1
ATOM 2703 N N . ASP A 1 349 ? 20.111 -5.650 -10.745 1.00 83.88 349 ASP A N 1
ATOM 2704 C CA . ASP A 1 349 ? 19.836 -4.525 -11.630 1.00 83.88 349 ASP A CA 1
ATOM 2705 C C . ASP A 1 349 ? 21.050 -3.598 -11.750 1.00 83.88 349 ASP A C 1
ATOM 2707 O O . ASP A 1 349 ? 21.952 -3.619 -10.902 1.00 83.88 349 ASP A O 1
ATOM 2711 N N . THR A 1 350 ? 21.107 -2.835 -12.839 1.00 87.75 350 THR A N 1
ATOM 2712 C CA . THR A 1 350 ? 22.212 -1.951 -13.209 1.00 87.75 350 THR A CA 1
ATOM 2713 C C . THR A 1 350 ? 21.789 -0.496 -13.128 1.00 87.75 350 THR A C 1
ATOM 2715 O O . THR A 1 350 ? 20.892 -0.057 -13.832 1.00 87.75 350 THR A O 1
ATOM 2718 N N . TYR A 1 351 ? 22.508 0.270 -12.317 1.00 89.88 351 TYR A N 1
ATOM 2719 C CA . TYR A 1 351 ? 22.187 1.656 -12.013 1.00 89.88 351 TYR A CA 1
ATOM 2720 C C . TYR A 1 351 ? 23.273 2.595 -12.508 1.00 89.88 351 TYR A C 1
ATOM 2722 O O . TYR A 1 351 ? 24.458 2.339 -12.286 1.00 89.88 351 TYR A O 1
ATOM 2730 N N . GLU A 1 352 ? 22.884 3.704 -13.125 1.00 91.38 352 GLU A N 1
ATOM 2731 C CA . GLU A 1 352 ? 23.811 4.796 -13.412 1.00 91.38 352 GLU A CA 1
ATOM 2732 C C . GLU A 1 352 ? 24.163 5.561 -12.136 1.00 91.38 352 GLU A C 1
ATOM 2734 O O . GLU A 1 352 ? 23.341 5.724 -11.236 1.00 91.38 352 GLU A O 1
ATOM 2739 N N . ILE A 1 353 ? 25.402 6.030 -12.048 1.00 89.50 353 ILE A N 1
ATOM 2740 C CA . ILE A 1 353 ? 25.889 6.846 -10.941 1.00 89.50 353 ILE A CA 1
ATOM 2741 C C . ILE A 1 353 ? 25.711 8.308 -11.321 1.00 89.50 353 ILE A C 1
ATOM 2743 O O . ILE A 1 353 ? 26.350 8.764 -12.264 1.00 89.50 353 ILE A O 1
ATOM 2747 N N . ASP A 1 354 ? 24.908 9.047 -10.556 1.00 89.56 354 ASP A N 1
ATOM 2748 C CA . ASP A 1 354 ? 24.717 10.484 -10.749 1.00 89.56 354 ASP A CA 1
ATOM 2749 C C . ASP A 1 354 ? 25.718 11.281 -9.882 1.00 89.56 354 ASP A C 1
ATOM 2751 O O . ASP A 1 354 ? 25.585 11.344 -8.651 1.00 89.56 354 ASP A O 1
ATOM 2755 N N . PRO A 1 355 ? 26.732 11.931 -10.490 1.00 86.19 355 PRO A N 1
ATOM 2756 C CA . PRO A 1 355 ? 27.707 12.740 -9.763 1.00 86.19 355 PRO A CA 1
ATOM 2757 C C . PRO A 1 355 ? 27.076 13.953 -9.053 1.00 86.19 355 PRO A C 1
ATOM 2759 O O . PRO A 1 355 ? 27.625 14.438 -8.059 1.00 86.19 355 PRO A O 1
ATOM 2762 N N . ALA A 1 356 ? 25.951 14.474 -9.560 1.00 86.00 356 ALA A N 1
ATOM 2763 C CA . ALA A 1 356 ? 25.269 15.641 -9.010 1.00 86.00 356 ALA A CA 1
ATOM 2764 C C . ALA A 1 356 ? 24.506 15.297 -7.725 1.00 86.00 356 ALA A C 1
ATOM 2766 O O . ALA A 1 356 ? 24.619 16.040 -6.748 1.00 86.00 356 ALA A O 1
ATOM 2767 N N . GLU A 1 357 ? 23.803 14.160 -7.680 1.00 86.62 357 GLU A N 1
ATOM 2768 C CA . GLU A 1 357 ? 23.132 13.696 -6.454 1.00 86.62 357 GLU A CA 1
ATOM 2769 C C . GLU A 1 357 ? 24.126 13.308 -5.357 1.00 86.62 357 GLU A C 1
ATOM 2771 O O . GLU A 1 357 ? 23.853 13.496 -4.171 1.00 86.62 357 GLU A O 1
ATOM 2776 N N . LEU A 1 358 ? 25.304 12.811 -5.740 1.00 87.31 358 LEU A N 1
ATOM 2777 C CA . LEU A 1 358 ? 26.383 12.475 -4.810 1.00 87.31 358 LEU A CA 1
ATOM 2778 C C . LEU A 1 358 ? 27.237 13.685 -4.393 1.00 87.31 358 LEU A C 1
ATOM 2780 O O . LEU A 1 358 ? 28.080 13.542 -3.504 1.00 87.31 358 LEU A O 1
ATOM 2784 N N . ASP A 1 359 ? 27.036 14.856 -5.015 1.00 87.44 359 ASP A N 1
ATOM 2785 C CA . ASP A 1 359 ? 27.872 16.063 -4.876 1.00 87.44 359 ASP A CA 1
ATOM 2786 C C . ASP A 1 359 ? 29.377 15.745 -5.007 1.00 87.44 359 ASP A C 1
ATOM 2788 O O . ASP A 1 359 ? 30.228 16.201 -4.234 1.00 87.44 359 ASP A O 1
ATOM 2792 N N . THR A 1 360 ? 29.726 14.870 -5.956 1.00 83.44 360 THR A N 1
ATOM 2793 C CA . THR A 1 360 ? 31.093 14.366 -6.113 1.00 83.44 360 THR A CA 1
ATOM 2794 C C . THR A 1 360 ? 31.398 13.997 -7.557 1.00 83.44 360 THR A C 1
ATOM 2796 O O . THR A 1 360 ? 30.573 13.411 -8.244 1.00 83.44 360 THR A O 1
ATOM 2799 N N . ALA A 1 361 ? 32.609 14.300 -8.028 1.00 84.56 361 ALA A N 1
ATOM 2800 C CA . ALA A 1 361 ? 33.044 13.863 -9.351 1.00 84.56 361 ALA A CA 1
ATOM 2801 C C . ALA A 1 361 ? 33.413 12.369 -9.339 1.00 84.56 361 ALA A C 1
ATOM 2803 O O . ALA A 1 361 ? 34.081 11.882 -8.421 1.00 84.56 361 ALA A O 1
ATOM 2804 N N . ILE A 1 362 ? 33.009 11.647 -10.383 1.00 85.06 362 ILE A N 1
ATOM 2805 C CA . ILE A 1 362 ? 33.317 10.226 -10.554 1.00 85.06 362 ILE A CA 1
ATOM 2806 C C . ILE A 1 362 ? 34.671 10.089 -11.257 1.00 85.06 362 ILE A C 1
ATOM 2808 O O . ILE A 1 362 ? 34.801 10.302 -12.460 1.00 85.06 362 ILE A O 1
ATOM 2812 N N . GLU A 1 363 ? 35.703 9.763 -10.478 1.00 86.56 363 GLU A N 1
ATOM 2813 C CA . GLU A 1 363 ? 37.079 9.567 -10.935 1.00 86.56 363 GLU A CA 1
ATOM 2814 C C . GLU A 1 363 ? 37.542 8.132 -10.638 1.00 86.56 363 GLU A C 1
ATOM 2816 O O . GLU A 1 363 ? 36.954 7.413 -9.824 1.00 86.56 363 GLU A O 1
ATOM 2821 N N . VAL A 1 364 ? 38.636 7.701 -11.276 1.00 85.38 364 VAL A N 1
ATOM 2822 C CA . VAL A 1 364 ? 39.234 6.387 -11.002 1.00 85.38 364 VAL A CA 1
ATOM 2823 C C . VAL A 1 364 ? 39.587 6.291 -9.514 1.00 85.38 364 VAL A C 1
ATOM 2825 O O . VAL A 1 364 ? 40.372 7.083 -8.990 1.00 85.38 364 VAL A O 1
ATOM 2828 N N . GLY A 1 365 ? 39.046 5.278 -8.839 1.00 80.81 365 GLY A N 1
ATOM 2829 C CA . GLY A 1 365 ? 39.272 5.030 -7.418 1.00 80.81 365 GLY A CA 1
ATOM 2830 C C . GLY A 1 365 ? 38.292 5.712 -6.458 1.00 80.81 365 GLY A C 1
ATOM 2831 O O . GLY A 1 365 ? 38.470 5.543 -5.248 1.00 80.81 365 GLY A O 1
ATOM 2832 N N . THR A 1 366 ? 37.263 6.424 -6.941 1.00 87.62 366 THR A N 1
ATOM 2833 C CA . THR A 1 366 ? 36.150 6.893 -6.093 1.00 87.62 366 THR A CA 1
ATOM 2834 C C . THR A 1 366 ? 35.515 5.701 -5.361 1.00 87.62 366 THR A C 1
ATOM 2836 O O . THR A 1 366 ? 35.205 4.679 -5.979 1.00 87.62 366 THR A O 1
ATOM 2839 N N . GLN A 1 367 ? 35.366 5.815 -4.032 1.00 90.56 367 GLN A N 1
ATOM 2840 C CA . GLN A 1 367 ? 34.798 4.769 -3.171 1.00 90.56 367 GLN A CA 1
ATOM 2841 C C . GLN A 1 367 ? 33.373 5.118 -2.754 1.00 90.56 367 GLN A C 1
ATOM 2843 O O . GLN A 1 367 ? 33.141 6.040 -1.969 1.00 90.56 367 GLN A O 1
ATOM 2848 N N . LEU A 1 368 ? 32.433 4.325 -3.246 1.00 93.19 368 LEU A N 1
ATOM 2849 C CA . LEU A 1 368 ? 31.014 4.415 -2.950 1.00 93.19 368 LEU A CA 1
ATOM 2850 C C . LEU A 1 368 ? 30.562 3.173 -2.169 1.00 93.19 368 LEU A C 1
ATOM 2852 O O . LEU A 1 368 ? 31.286 2.184 -2.004 1.00 93.19 368 LEU A O 1
ATOM 2856 N N . GLN A 1 369 ? 29.343 3.231 -1.660 1.00 94.50 369 GLN A N 1
ATOM 2857 C CA . GLN A 1 369 ? 28.688 2.159 -0.938 1.00 94.50 369 GLN A CA 1
ATOM 2858 C C . GLN A 1 369 ? 27.206 2.132 -1.303 1.00 94.50 369 GLN A C 1
ATOM 2860 O O . GLN A 1 369 ? 26.489 3.109 -1.068 1.00 94.50 369 GLN A O 1
ATOM 2865 N N . ALA A 1 370 ? 26.770 0.995 -1.837 1.00 95.00 370 ALA A N 1
ATOM 2866 C CA . ALA A 1 370 ? 25.365 0.662 -1.996 1.00 95.00 370 ALA A CA 1
ATOM 2867 C C . ALA A 1 370 ? 24.781 0.224 -0.645 1.00 95.00 370 ALA A C 1
ATOM 2869 O O . ALA A 1 370 ? 25.479 -0.434 0.134 1.00 95.00 370 ALA A O 1
ATOM 2870 N N . LYS A 1 371 ? 23.537 0.603 -0.345 1.00 93.81 371 LYS A N 1
ATOM 2871 C CA . LYS A 1 371 ? 22.852 0.342 0.931 1.00 93.81 371 LYS A CA 1
ATOM 2872 C C . LYS A 1 371 ? 21.395 -0.033 0.697 1.00 93.81 371 LYS A C 1
ATOM 2874 O O . LYS A 1 371 ? 20.721 0.658 -0.058 1.00 93.81 371 LYS A O 1
ATOM 2879 N N . LEU A 1 372 ? 20.922 -1.058 1.399 1.00 93.88 372 LEU A N 1
ATOM 2880 C CA . LEU A 1 372 ? 19.499 -1.310 1.621 1.00 93.88 372 LEU A CA 1
ATOM 2881 C C . LEU A 1 372 ? 19.064 -0.574 2.883 1.00 93.88 372 LEU A C 1
ATOM 2883 O O . LEU A 1 372 ? 19.717 -0.715 3.920 1.00 93.88 372 LEU A O 1
ATOM 2887 N N . ILE A 1 373 ? 17.995 0.205 2.795 1.00 90.00 373 ILE A N 1
ATOM 2888 C CA . ILE A 1 373 ? 17.447 0.987 3.898 1.00 90.00 373 ILE A CA 1
ATOM 2889 C C . ILE A 1 373 ? 15.942 0.746 3.957 1.00 90.00 373 ILE A C 1
ATOM 2891 O O . ILE A 1 373 ? 15.243 1.018 2.985 1.00 90.00 373 ILE A O 1
ATOM 2895 N N . ASP A 1 374 ? 15.464 0.264 5.098 1.00 88.38 374 ASP A N 1
ATOM 2896 C CA . ASP A 1 374 ? 14.055 0.398 5.463 1.00 88.38 374 ASP A CA 1
ATOM 2897 C C . ASP A 1 374 ? 13.839 1.858 5.883 1.00 88.38 374 ASP A C 1
ATOM 2899 O O . ASP A 1 374 ? 14.529 2.375 6.770 1.00 88.38 374 ASP A O 1
ATOM 2903 N N . ILE A 1 375 ? 12.945 2.547 5.180 1.00 83.88 375 ILE A N 1
ATOM 2904 C CA . ILE A 1 375 ? 12.695 3.973 5.377 1.00 83.88 375 ILE A CA 1
ATOM 2905 C C . ILE A 1 375 ? 11.766 4.268 6.550 1.00 83.88 375 ILE A C 1
ATOM 2907 O O . ILE A 1 375 ? 11.892 5.349 7.130 1.00 83.88 375 ILE A O 1
ATOM 2911 N N . ASP A 1 376 ? 10.904 3.325 6.930 1.00 76.31 376 ASP A N 1
ATOM 2912 C CA . ASP A 1 376 ? 9.955 3.488 8.032 1.00 76.31 376 ASP A CA 1
ATOM 2913 C C . ASP A 1 376 ? 10.730 3.545 9.351 1.00 76.31 376 ASP A C 1
ATOM 2915 O O . ASP A 1 376 ? 10.556 4.449 10.176 1.00 76.31 376 ASP A O 1
ATOM 2919 N N . SER A 1 377 ? 11.679 2.618 9.511 1.00 75.25 377 SER A N 1
ATOM 2920 C CA . SER A 1 377 ? 12.569 2.551 10.672 1.00 75.25 377 SER A CA 1
ATOM 2921 C C . SER A 1 377 ? 13.863 3.361 10.509 1.00 75.25 377 SER A C 1
ATOM 2923 O O . SER A 1 377 ? 14.588 3.594 11.484 1.00 75.25 377 SER A O 1
ATOM 2925 N N . ASN A 1 378 ? 14.169 3.811 9.285 1.00 78.44 378 ASN A N 1
ATOM 2926 C CA . ASN A 1 378 ? 15.450 4.409 8.888 1.00 78.44 378 ASN A CA 1
ATOM 2927 C C . ASN A 1 378 ? 16.658 3.504 9.228 1.00 78.44 378 ASN A C 1
ATOM 2929 O O . ASN A 1 378 ? 17.752 3.985 9.556 1.00 78.44 378 ASN A O 1
ATOM 2933 N N . ASN A 1 379 ? 16.458 2.185 9.176 1.00 80.50 379 ASN A N 1
ATOM 2934 C CA . ASN A 1 379 ? 17.463 1.178 9.496 1.00 80.50 379 ASN A CA 1
ATOM 2935 C C . ASN A 1 379 ? 18.185 0.686 8.232 1.00 80.50 379 ASN A C 1
ATOM 2937 O O . ASN A 1 379 ? 17.578 0.463 7.187 1.00 80.50 379 ASN A O 1
ATOM 2941 N N . GLN A 1 380 ? 19.504 0.489 8.313 1.00 89.44 380 GLN A N 1
ATOM 2942 C CA . GLN A 1 380 ? 20.285 -0.047 7.195 1.00 89.44 380 GLN A CA 1
ATOM 2943 C C . GLN A 1 380 ? 20.320 -1.577 7.265 1.00 89.44 380 GLN A C 1
ATOM 2945 O O . GLN A 1 380 ? 21.013 -2.139 8.113 1.00 89.44 380 GLN A O 1
ATOM 2950 N N . LEU A 1 381 ? 19.659 -2.239 6.318 1.00 87.69 381 LEU A N 1
ATOM 2951 C CA . LEU A 1 381 ? 19.507 -3.695 6.287 1.00 87.69 381 LEU A CA 1
ATOM 2952 C C . LEU A 1 381 ? 20.762 -4.416 5.766 1.00 87.69 381 LEU A C 1
ATOM 2954 O O . LEU A 1 381 ? 21.204 -5.408 6.336 1.00 87.69 381 LEU A O 1
ATOM 2958 N N . ALA A 1 382 ? 21.374 -3.906 4.693 1.00 88.75 382 ALA A N 1
ATOM 2959 C CA . ALA A 1 382 ? 22.593 -4.457 4.094 1.00 88.75 382 ALA A CA 1
ATOM 2960 C C . ALA A 1 382 ? 23.388 -3.368 3.361 1.00 88.75 382 ALA A C 1
ATOM 2962 O O . ALA A 1 382 ? 22.860 -2.297 3.061 1.00 88.75 382 ALA A O 1
ATOM 2963 N N . ALA A 1 383 ? 24.664 -3.622 3.062 1.00 91.31 383 ALA A N 1
ATOM 2964 C CA . ALA A 1 383 ? 25.476 -2.707 2.263 1.00 91.31 383 ALA A CA 1
ATOM 2965 C C . ALA A 1 383 ? 26.608 -3.422 1.515 1.00 91.31 383 ALA A C 1
ATOM 2967 O O . ALA A 1 383 ? 27.195 -4.372 2.036 1.00 91.31 383 ALA A O 1
ATOM 2968 N N . ALA A 1 384 ? 26.980 -2.906 0.341 1.00 90.75 384 ALA A N 1
ATOM 2969 C CA . ALA A 1 384 ? 28.079 -3.425 -0.471 1.00 90.75 384 ALA A CA 1
ATOM 2970 C C . ALA A 1 384 ? 28.993 -2.303 -1.009 1.00 90.75 384 ALA A C 1
ATOM 2972 O O . ALA A 1 384 ? 28.510 -1.230 -1.372 1.00 90.75 384 ALA A O 1
ATOM 2973 N N . PRO A 1 385 ? 30.323 -2.513 -1.056 1.00 90.31 385 PRO A N 1
ATOM 2974 C CA . PRO A 1 385 ? 31.265 -1.511 -1.550 1.00 90.31 385 PRO A CA 1
ATOM 2975 C C . PRO A 1 385 ? 31.283 -1.431 -3.086 1.00 90.31 385 PRO A C 1
ATOM 2977 O O . PRO A 1 385 ? 31.325 -2.458 -3.766 1.00 90.31 385 PRO A O 1
ATOM 2980 N N . VAL A 1 386 ? 31.354 -0.210 -3.619 1.00 92.00 386 VAL A N 1
ATOM 2981 C CA . VAL A 1 386 ? 31.446 0.102 -5.056 1.00 92.00 386 VAL A CA 1
ATOM 2982 C C . VAL A 1 386 ? 32.711 0.933 -5.305 1.00 92.00 386 VAL A C 1
ATOM 2984 O O . VAL A 1 386 ? 32.974 1.895 -4.584 1.00 92.00 386 VAL A O 1
ATOM 2987 N N . VAL A 1 387 ? 33.528 0.561 -6.294 1.00 89.75 387 VAL A N 1
ATOM 2988 C CA . VAL A 1 387 ? 34.802 1.233 -6.615 1.00 89.75 387 VAL A CA 1
ATOM 2989 C C . VAL A 1 387 ? 34.933 1.436 -8.123 1.00 89.75 387 VAL A C 1
ATOM 2991 O O . VAL A 1 387 ? 34.871 0.473 -8.881 1.00 89.75 387 VAL A O 1
ATOM 2994 N N . VAL A 1 388 ? 35.181 2.677 -8.544 1.00 88.25 388 VAL A N 1
ATOM 2995 C CA . VAL A 1 388 ? 35.241 3.083 -9.963 1.00 88.25 388 VAL A CA 1
ATOM 2996 C C . VAL A 1 388 ? 36.595 2.734 -10.616 1.00 88.25 388 VAL A C 1
ATOM 2998 O O . VAL A 1 388 ? 37.647 3.103 -10.086 1.00 88.25 388 VAL A O 1
ATOM 3001 N N . GLY A 1 389 ? 36.578 2.037 -11.764 1.00 75.56 389 GLY A N 1
ATOM 3002 C CA . GLY A 1 389 ? 37.743 1.571 -12.553 1.00 75.56 389 GLY A CA 1
ATOM 3003 C C . GLY A 1 389 ? 38.020 2.304 -13.891 1.00 75.56 389 GLY A C 1
ATOM 3004 O O . GLY A 1 389 ? 37.451 3.359 -14.153 1.00 75.56 389 GLY A O 1
ATOM 3005 N N . GLU A 1 390 ? 38.904 1.753 -14.745 1.00 67.75 390 GLU A N 1
ATOM 3006 C CA . GLU A 1 390 ? 39.310 2.281 -16.081 1.00 67.75 390 GLU A CA 1
ATOM 3007 C C . GLU A 1 390 ? 38.669 1.487 -17.262 1.00 67.75 390 GLU A C 1
ATOM 3009 O O . GLU A 1 390 ? 38.306 0.327 -17.083 1.00 67.75 390 GLU A O 1
ATOM 3014 N N . GLU A 1 391 ? 38.528 2.111 -18.448 1.00 59.81 391 GLU A N 1
ATOM 3015 C CA . GLU A 1 391 ? 37.745 1.683 -19.645 1.00 59.81 391 GLU A CA 1
ATOM 3016 C C . GLU A 1 391 ? 38.197 0.375 -20.359 1.00 59.81 391 GLU A C 1
ATOM 3018 O O . GLU A 1 391 ? 39.391 0.088 -20.458 1.00 59.81 391 GLU A O 1
ATOM 3023 N N . ASN A 1 392 ? 37.243 -0.377 -20.949 1.00 39.66 392 ASN A N 1
ATOM 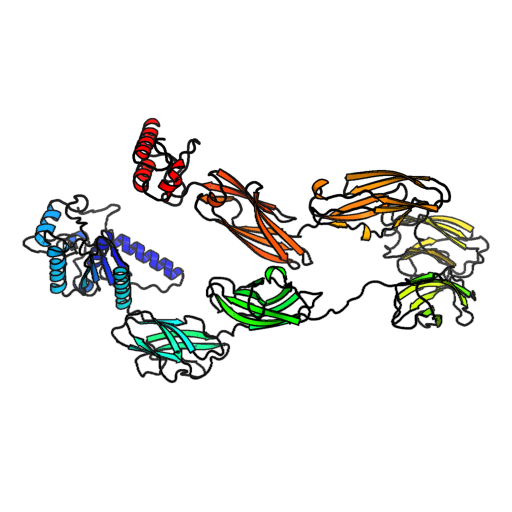3024 C CA . ASN A 1 392 ? 37.453 -1.493 -21.901 1.00 39.66 392 ASN A CA 1
ATOM 3025 C C . ASN A 1 392 ? 36.755 -1.199 -23.257 1.00 39.66 392 ASN A C 1
ATOM 3027 O O . ASN A 1 392 ? 35.557 -0.943 -23.277 1.00 39.66 392 ASN A O 1
ATOM 3031 N N . GLN A 1 393 ? 37.476 -1.289 -24.386 1.00 36.41 393 GLN A N 1
ATOM 3032 C CA . GLN A 1 393 ? 36.989 -0.956 -25.747 1.00 36.41 393 GLN A CA 1
ATOM 3033 C C . GLN A 1 393 ? 36.193 -2.088 -26.448 1.00 36.41 393 GLN A C 1
ATOM 3035 O O . GLN A 1 393 ? 36.547 -3.261 -26.323 1.00 36.41 393 GLN A O 1
ATOM 3040 N N . THR A 1 394 ? 35.189 -1.726 -27.268 1.00 34.84 394 THR A N 1
ATOM 3041 C CA . THR A 1 394 ? 34.456 -2.580 -28.246 1.00 34.84 394 THR A CA 1
ATOM 3042 C C . THR A 1 394 ? 34.420 -1.910 -29.652 1.00 34.84 394 THR A C 1
ATOM 3044 O O . THR A 1 394 ? 34.491 -0.688 -29.724 1.00 34.84 394 THR A O 1
ATOM 3047 N N . GLU A 1 395 ? 34.423 -2.686 -30.761 1.00 30.06 395 GLU A N 1
ATOM 3048 C CA . GLU A 1 395 ? 34.779 -2.286 -32.166 1.00 30.06 395 GLU A CA 1
ATOM 3049 C C . GLU A 1 395 ? 33.614 -1.863 -33.119 1.00 30.06 395 GLU A C 1
ATOM 3051 O O . GLU A 1 395 ? 32.531 -2.436 -32.994 1.00 30.06 395 GLU A O 1
ATOM 3056 N N . PRO A 1 396 ? 33.866 -1.013 -34.161 1.00 34.19 396 PRO A N 1
ATOM 3057 C CA . PRO A 1 396 ? 33.016 -0.844 -35.369 1.00 34.19 396 PRO A CA 1
ATOM 3058 C C . PRO A 1 396 ? 33.717 -1.047 -36.762 1.00 34.19 396 PRO A C 1
ATOM 3060 O O . PRO A 1 396 ? 34.928 -0.881 -36.861 1.00 34.19 396 PRO A O 1
ATOM 3063 N N . ASN A 1 397 ? 32.913 -1.393 -37.799 1.00 38.16 397 ASN A N 1
ATOM 3064 C CA . ASN A 1 397 ? 33.023 -1.419 -39.298 1.00 38.16 397 ASN A CA 1
ATOM 3065 C C . ASN A 1 397 ? 34.360 -1.621 -40.081 1.00 38.16 397 ASN A C 1
ATOM 3067 O O . ASN A 1 397 ? 35.439 -1.205 -39.676 1.00 38.16 397 ASN A O 1
ATOM 3071 N N . ALA A 1 398 ? 34.266 -2.282 -41.253 1.00 46.69 398 ALA A N 1
ATOM 3072 C CA . ALA A 1 398 ? 35.389 -2.774 -42.071 1.00 46.69 398 ALA A CA 1
ATOM 3073 C C . ALA A 1 398 ? 36.188 -1.648 -42.806 1.00 46.69 398 ALA A C 1
ATOM 3075 O O . ALA A 1 398 ? 35.589 -0.873 -43.540 1.00 46.69 398 ALA A O 1
ATOM 3076 N N . PRO A 1 399 ? 37.523 -1.562 -42.641 1.00 59.62 399 PRO A N 1
ATOM 3077 C CA . PRO A 1 399 ? 38.347 -0.392 -43.007 1.00 59.62 399 PRO A CA 1
ATOM 3078 C C . PRO A 1 399 ? 39.035 -0.375 -44.403 1.00 59.62 399 PRO A C 1
ATOM 3080 O O . PRO A 1 399 ? 40.017 0.355 -44.572 1.00 59.62 399 PRO A O 1
ATOM 3083 N N . ALA A 1 400 ? 38.604 -1.168 -45.399 1.00 66.69 400 ALA A N 1
ATOM 3084 C CA . ALA A 1 400 ? 39.245 -1.207 -46.731 1.00 66.69 400 ALA A CA 1
ATOM 3085 C C . ALA A 1 400 ? 38.285 -1.461 -47.918 1.00 66.69 400 ALA A C 1
ATOM 3087 O O . ALA A 1 400 ? 37.447 -2.357 -47.840 1.00 66.69 400 ALA A O 1
ATOM 3088 N N . ASP A 1 401 ? 38.515 -0.777 -49.050 1.00 72.06 401 ASP A N 1
ATOM 3089 C CA . ASP A 1 401 ? 37.810 -0.948 -50.335 1.00 72.06 401 ASP A CA 1
ATOM 3090 C C . ASP A 1 401 ? 38.698 -1.629 -51.395 1.00 72.06 401 ASP A C 1
ATOM 3092 O O . ASP A 1 401 ? 39.905 -1.389 -51.487 1.00 72.06 401 ASP A O 1
ATOM 3096 N N . ILE A 1 402 ? 38.114 -2.489 -52.237 1.00 75.62 402 ILE A N 1
ATOM 3097 C CA . ILE A 1 402 ? 38.822 -3.213 -53.309 1.00 75.62 402 ILE A CA 1
ATOM 3098 C C . ILE A 1 402 ? 37.873 -3.574 -54.463 1.00 75.62 402 ILE A C 1
ATOM 3100 O O . ILE A 1 402 ? 36.720 -3.896 -54.206 1.00 75.62 402 ILE A O 1
ATOM 3104 N N . THR A 1 403 ? 38.338 -3.517 -55.721 1.00 75.94 403 THR A N 1
ATOM 3105 C CA . THR A 1 403 ? 37.540 -3.814 -56.933 1.00 75.94 403 THR A CA 1
ATOM 3106 C C . THR A 1 403 ? 38.359 -4.403 -58.098 1.00 75.94 403 THR A C 1
ATOM 3108 O O . THR A 1 403 ? 39.541 -4.088 -58.269 1.00 75.94 403 THR A O 1
ATOM 3111 N N . PHE A 1 404 ? 37.743 -5.243 -58.942 1.00 71.81 404 PHE A N 1
ATOM 3112 C CA . PHE A 1 404 ? 38.296 -5.627 -60.255 1.00 71.81 404 PHE A CA 1
ATOM 3113 C C . PHE A 1 404 ? 38.052 -4.537 -61.315 1.00 71.81 404 PHE A C 1
ATOM 3115 O O . PHE A 1 404 ? 36.916 -4.144 -61.559 1.00 71.81 404 PHE A O 1
ATOM 3122 N N . GLU A 1 405 ? 39.099 -4.118 -62.029 1.00 77.31 405 GLU A N 1
ATOM 3123 C CA . GLU A 1 405 ? 39.001 -3.073 -63.069 1.00 77.31 405 GLU A CA 1
ATOM 3124 C C . GLU A 1 405 ? 38.418 -3.587 -64.392 1.00 77.31 405 GLU A C 1
ATOM 3126 O O . GLU A 1 405 ? 37.830 -2.846 -65.179 1.00 77.31 405 GLU A O 1
ATOM 3131 N N . THR A 1 406 ? 38.619 -4.874 -64.679 1.00 76.06 406 THR A N 1
ATOM 3132 C CA . THR A 1 406 ? 38.148 -5.512 -65.911 1.00 76.06 406 THR A CA 1
ATOM 3133 C C . THR A 1 406 ? 37.613 -6.902 -65.617 1.00 76.06 406 THR A C 1
ATOM 3135 O O . THR A 1 406 ? 38.137 -7.606 -64.753 1.00 76.06 406 THR A O 1
ATOM 3138 N N . GLN A 1 407 ? 36.579 -7.310 -66.359 1.00 83.00 407 GLN A N 1
ATOM 3139 C CA . GLN A 1 407 ? 36.005 -8.648 -66.250 1.00 83.00 407 GLN A CA 1
ATOM 3140 C C . GLN A 1 407 ? 37.026 -9.700 -66.718 1.00 83.00 407 GLN A C 1
ATOM 3142 O O . GLN A 1 407 ? 37.417 -9.676 -67.888 1.00 83.00 407 GLN A O 1
ATOM 3147 N N . PRO A 1 408 ? 37.449 -10.649 -65.865 1.00 82.62 408 PRO A N 1
ATOM 3148 C CA . PRO A 1 408 ? 38.475 -11.612 -66.258 1.00 82.62 408 PRO A CA 1
ATOM 3149 C C . PRO A 1 408 ? 37.959 -12.640 -67.264 1.00 82.62 408 PRO A C 1
ATOM 3151 O O . PRO A 1 408 ? 36.880 -13.215 -67.093 1.00 82.62 408 PRO A O 1
ATOM 3154 N N . THR A 1 409 ? 38.760 -12.898 -68.297 1.00 83.94 409 THR A N 1
ATOM 3155 C CA . THR A 1 409 ? 38.431 -13.820 -69.393 1.00 83.94 409 THR A CA 1
ATOM 3156 C C . THR A 1 409 ? 39.273 -15.099 -69.350 1.00 83.94 409 THR A C 1
ATOM 3158 O O . THR A 1 409 ? 40.409 -15.123 -68.868 1.00 83.94 409 THR A O 1
ATOM 3161 N N . GLU A 1 410 ? 38.715 -16.208 -69.837 1.00 84.31 410 GLU A N 1
ATOM 3162 C CA . GLU A 1 410 ? 39.421 -17.486 -69.931 1.00 84.31 410 GLU A CA 1
ATOM 3163 C C . GLU A 1 410 ? 40.663 -17.355 -70.827 1.00 84.31 410 GLU A C 1
ATOM 3165 O O . GLU A 1 410 ? 40.571 -16.986 -71.994 1.00 84.31 410 GLU A O 1
ATOM 3170 N N . GLY A 1 411 ? 41.833 -17.719 -70.294 1.00 75.94 411 GLY A N 1
ATOM 3171 C CA . GLY A 1 411 ? 43.106 -17.627 -71.017 1.00 75.94 411 GLY A CA 1
ATOM 3172 C C . GLY A 1 411 ? 43.839 -16.291 -70.864 1.00 75.94 411 GLY A C 1
ATOM 3173 O O . GLY A 1 411 ? 44.902 -16.129 -71.462 1.00 75.94 411 GLY A O 1
ATOM 3174 N N . GLN A 1 412 ? 43.317 -15.368 -70.052 1.00 79.50 412 GLN A N 1
ATOM 3175 C CA . GLN A 1 412 ? 43.990 -14.127 -69.682 1.00 79.50 412 GLN A CA 1
ATOM 3176 C C . GLN A 1 412 ? 45.114 -14.386 -68.660 1.00 79.50 412 GLN A C 1
ATOM 3178 O O . GLN A 1 412 ? 44.906 -15.024 -67.628 1.00 79.50 412 GLN A O 1
ATOM 3183 N N . ASP A 1 413 ? 46.316 -13.876 -68.944 1.00 76.44 413 ASP A N 1
ATOM 3184 C CA . ASP A 1 413 ? 47.510 -14.094 -68.111 1.00 76.44 413 ASP A CA 1
ATOM 3185 C C . ASP A 1 413 ? 47.709 -13.011 -67.025 1.00 76.44 413 ASP A C 1
ATOM 3187 O O . ASP A 1 413 ? 48.574 -13.167 -66.158 1.00 76.44 413 ASP A O 1
ATOM 3191 N N . GLU A 1 414 ? 46.938 -11.917 -67.052 1.00 81.06 414 GLU A N 1
ATOM 3192 C CA . GLU A 1 414 ? 47.046 -10.771 -66.132 1.00 81.06 414 GLU A CA 1
ATOM 3193 C C . GLU A 1 414 ? 45.673 -10.134 -65.852 1.00 81.06 414 GLU A C 1
ATOM 3195 O O . GLU A 1 414 ? 44.907 -9.935 -66.787 1.00 81.06 414 GLU A O 1
ATOM 3200 N N . ILE A 1 415 ? 45.374 -9.761 -64.605 1.00 80.12 415 ILE A N 1
ATOM 3201 C CA . ILE A 1 415 ? 44.166 -9.000 -64.212 1.00 80.12 415 ILE A CA 1
ATOM 3202 C C . ILE A 1 415 ? 44.555 -7.669 -63.564 1.00 80.12 415 ILE A C 1
ATOM 3204 O O . ILE A 1 415 ? 45.649 -7.555 -63.017 1.00 80.12 415 ILE A O 1
ATOM 3208 N N . GLU A 1 416 ? 43.671 -6.676 -63.591 1.00 81.44 416 GLU A N 1
ATOM 3209 C CA . GLU A 1 416 ? 43.874 -5.384 -62.921 1.00 81.44 416 GLU A CA 1
ATOM 3210 C C . GLU A 1 416 ? 42.878 -5.214 -61.771 1.00 81.44 416 GLU A C 1
ATOM 3212 O O . GLU A 1 416 ? 41.693 -5.510 -61.918 1.00 81.44 416 GLU A O 1
ATOM 3217 N N . VAL A 1 417 ? 43.388 -4.786 -60.615 1.00 79.56 417 VAL A N 1
ATOM 3218 C CA . VAL A 1 417 ? 42.635 -4.640 -59.361 1.00 79.56 417 VAL A CA 1
ATOM 3219 C C . VAL A 1 417 ? 43.000 -3.299 -58.737 1.00 79.56 417 VAL A C 1
ATOM 3221 O O . VAL A 1 417 ? 44.194 -3.002 -58.628 1.00 79.56 417 VAL A O 1
ATOM 3224 N N . SER A 1 418 ? 42.010 -2.529 -58.297 1.00 76.12 418 SER A N 1
ATOM 3225 C CA . SER A 1 418 ? 42.217 -1.308 -57.513 1.00 76.12 418 SER A CA 1
ATOM 3226 C C . SER A 1 418 ? 41.804 -1.510 -56.066 1.00 76.12 418 SER A C 1
ATOM 3228 O O . SER A 1 418 ? 40.848 -2.226 -55.787 1.00 76.12 418 SER A O 1
ATOM 3230 N N . TYR A 1 419 ? 42.537 -0.906 -55.137 1.00 78.19 419 TYR A N 1
ATOM 3231 C CA . TYR A 1 419 ? 42.222 -0.954 -53.711 1.00 78.19 419 TYR A CA 1
ATOM 3232 C C . TYR A 1 419 ? 42.627 0.338 -53.001 1.00 78.19 419 TYR A C 1
ATOM 3234 O O . TYR A 1 419 ? 43.572 1.011 -53.428 1.00 78.19 419 TYR A O 1
ATOM 3242 N N . SER A 1 420 ? 41.948 0.624 -51.893 1.00 75.75 420 SER A N 1
ATOM 3243 C CA . SER A 1 420 ? 42.254 1.704 -50.958 1.00 75.75 420 SER A CA 1
ATOM 3244 C C . SER A 1 420 ? 42.009 1.242 -49.515 1.00 75.75 420 SER A C 1
ATOM 3246 O O . SER A 1 420 ? 41.195 0.363 -49.234 1.00 75.75 420 SER A O 1
ATOM 3248 N N . VAL A 1 421 ? 42.786 1.782 -48.581 1.00 74.44 421 VAL A N 1
ATOM 3249 C CA . VAL A 1 421 ? 42.642 1.529 -47.139 1.00 74.44 421 VAL A CA 1
ATOM 3250 C C . VAL A 1 421 ? 42.707 2.882 -46.456 1.00 74.44 421 VAL A C 1
ATOM 3252 O O . VAL A 1 421 ? 43.609 3.658 -46.774 1.00 74.44 421 VAL A O 1
ATOM 3255 N N . ASP A 1 422 ? 41.777 3.158 -45.543 1.00 72.81 422 ASP A N 1
ATOM 3256 C CA . ASP A 1 422 ? 41.687 4.445 -44.847 1.00 72.81 422 ASP A CA 1
ATOM 3257 C C . ASP A 1 422 ? 43.032 4.823 -44.195 1.00 72.81 422 ASP A C 1
ATOM 3259 O O . ASP A 1 422 ? 43.702 3.980 -43.594 1.00 72.81 422 ASP A O 1
ATOM 3263 N N . ASP A 1 423 ? 43.464 6.081 -44.324 1.00 72.38 423 ASP A N 1
ATOM 3264 C CA . ASP A 1 423 ? 44.773 6.537 -43.838 1.00 72.38 423 ASP A CA 1
ATOM 3265 C C . ASP A 1 423 ? 44.890 6.552 -42.303 1.00 72.38 423 ASP A C 1
ATOM 3267 O O . ASP A 1 423 ? 46.001 6.555 -41.760 1.00 72.38 423 ASP A O 1
ATOM 3271 N N . THR A 1 424 ? 43.758 6.499 -41.601 1.00 69.56 424 THR A N 1
ATOM 3272 C CA . THR A 1 424 ? 43.655 6.370 -40.146 1.00 69.56 424 THR A CA 1
ATOM 3273 C C . THR A 1 424 ? 43.692 4.920 -39.664 1.00 69.56 424 THR A C 1
ATOM 3275 O O . THR A 1 424 ? 43.815 4.680 -38.459 1.00 69.56 424 THR A O 1
ATOM 3278 N N . TYR A 1 425 ? 43.641 3.939 -40.571 1.00 75.12 425 TYR A N 1
ATOM 3279 C CA . TYR A 1 425 ? 43.656 2.530 -40.200 1.00 75.12 425 TYR A CA 1
ATOM 3280 C C . TYR A 1 425 ? 45.033 2.091 -39.679 1.00 75.12 425 TYR A C 1
ATOM 3282 O O . TYR A 1 425 ? 46.024 2.091 -40.411 1.00 75.12 425 TYR A O 1
ATOM 3290 N N . GLU A 1 426 ? 45.095 1.659 -38.413 1.00 76.12 426 GLU A N 1
ATOM 3291 C CA . GLU A 1 426 ? 46.305 1.106 -37.791 1.00 76.12 426 GLU A CA 1
ATOM 3292 C C . GLU A 1 426 ? 46.348 -0.433 -37.917 1.00 76.12 426 GLU A C 1
ATOM 3294 O O . GLU A 1 426 ? 45.630 -1.135 -37.195 1.00 76.12 426 GLU A O 1
ATOM 3299 N N . PRO A 1 427 ? 47.217 -1.006 -38.777 1.00 69.94 427 PRO A N 1
ATOM 3300 C CA . PRO A 1 427 ? 47.267 -2.450 -38.980 1.00 69.94 427 PRO A CA 1
ATOM 3301 C C . PRO A 1 427 ? 47.745 -3.182 -37.725 1.00 69.94 427 PRO A C 1
ATOM 3303 O O . PRO A 1 427 ? 48.809 -2.873 -37.174 1.00 69.94 427 PRO A O 1
ATOM 3306 N N . LYS A 1 428 ? 47.018 -4.220 -37.295 1.00 71.88 428 LYS A N 1
ATOM 3307 C CA . LYS A 1 428 ? 47.438 -5.058 -36.160 1.00 71.88 428 LYS A CA 1
ATOM 3308 C C . LYS A 1 428 ? 48.532 -6.052 -36.581 1.00 71.88 428 LYS A C 1
ATOM 3310 O O . LYS A 1 428 ? 49.274 -6.556 -35.732 1.00 71.88 428 LYS A O 1
ATOM 3315 N N . THR A 1 429 ? 48.646 -6.350 -37.876 1.00 74.81 429 THR A N 1
ATOM 3316 C CA . THR A 1 429 ? 49.691 -7.155 -38.529 1.00 74.81 429 THR A CA 1
ATOM 3317 C C . THR A 1 429 ? 50.107 -6.552 -39.885 1.00 74.81 429 THR A C 1
ATOM 3319 O O . THR A 1 429 ? 49.929 -5.363 -40.126 1.00 74.81 429 THR A O 1
ATOM 3322 N N . PHE A 1 430 ? 50.779 -7.325 -40.748 1.00 76.56 430 PHE A N 1
ATOM 3323 C CA . PHE A 1 430 ? 51.203 -6.835 -42.060 1.00 76.56 430 PHE A CA 1
ATOM 3324 C C . PHE A 1 430 ? 50.036 -6.952 -43.042 1.00 76.56 430 PHE A C 1
ATOM 3326 O O . PHE A 1 430 ? 49.646 -8.072 -43.364 1.00 76.56 430 PHE A O 1
ATOM 3333 N N . LEU A 1 431 ? 49.524 -5.818 -43.525 1.00 80.69 431 LEU A N 1
ATOM 3334 C CA . LEU A 1 431 ? 48.450 -5.787 -44.515 1.00 80.69 431 LEU A CA 1
ATOM 3335 C C . LEU A 1 431 ? 48.876 -6.446 -45.823 1.00 80.69 431 LEU A C 1
ATOM 3337 O O . LEU A 1 431 ? 49.935 -6.141 -46.381 1.00 80.69 431 LEU A O 1
ATOM 3341 N N . THR A 1 432 ? 48.032 -7.341 -46.327 1.00 80.12 432 THR A N 1
ATOM 3342 C CA . THR A 1 432 ? 48.307 -8.117 -47.534 1.00 80.12 432 THR A CA 1
ATOM 3343 C C . THR A 1 432 ? 47.152 -8.103 -48.517 1.00 80.12 432 THR A C 1
ATOM 3345 O O . THR A 1 432 ? 45.996 -8.164 -48.122 1.00 80.12 432 THR A O 1
ATOM 3348 N N . LEU A 1 433 ? 47.495 -8.085 -49.804 1.00 81.00 433 LEU A N 1
ATOM 3349 C CA . LEU A 1 433 ? 46.576 -8.369 -50.899 1.00 81.00 433 LEU A CA 1
ATOM 3350 C C . LEU A 1 433 ? 46.617 -9.872 -51.191 1.00 81.00 433 LEU A C 1
ATOM 3352 O O . LEU A 1 433 ? 47.692 -10.399 -51.513 1.00 81.00 433 LEU A O 1
ATOM 3356 N N . GLN A 1 434 ? 45.485 -10.557 -51.088 1.00 83.19 434 GLN A N 1
ATOM 3357 C CA . GLN A 1 434 ? 45.356 -11.994 -51.344 1.00 83.19 434 GLN A CA 1
ATOM 3358 C C . GLN A 1 434 ? 44.371 -12.248 -52.486 1.00 83.19 434 GLN A C 1
ATOM 3360 O O . GLN A 1 434 ? 43.460 -11.456 -52.705 1.00 83.19 434 GLN A O 1
ATOM 3365 N N . PHE A 1 435 ? 44.594 -13.325 -53.239 1.00 80.69 435 PHE A N 1
ATOM 3366 C CA . PHE A 1 435 ? 43.743 -13.731 -54.355 1.00 80.69 435 PHE A CA 1
ATOM 3367 C C . PHE A 1 435 ? 43.448 -15.218 -54.308 1.00 80.69 435 PHE A C 1
ATOM 3369 O O . PHE A 1 435 ? 44.382 -16.012 -54.171 1.00 80.69 435 PHE A O 1
ATOM 3376 N N . SER A 1 436 ? 42.182 -15.573 -54.504 1.00 77.94 436 SER A N 1
ATOM 3377 C CA . SER A 1 436 ? 41.680 -16.933 -54.327 1.00 77.94 436 SER A CA 1
ATOM 3378 C C . SER A 1 436 ? 40.863 -17.378 -55.538 1.00 77.94 436 SER A C 1
ATOM 3380 O O . SER A 1 436 ? 40.149 -16.593 -56.154 1.00 77.94 436 SER A O 1
ATOM 3382 N N . ILE A 1 437 ? 41.004 -18.654 -55.918 1.00 76.31 437 ILE A N 1
ATOM 3383 C CA . ILE A 1 437 ? 40.253 -19.290 -57.016 1.00 76.31 437 ILE A CA 1
ATOM 3384 C C . ILE A 1 437 ? 39.607 -20.569 -56.484 1.00 76.31 437 ILE A C 1
ATOM 3386 O O . ILE A 1 437 ? 40.314 -21.417 -55.926 1.00 76.31 437 ILE A O 1
ATOM 3390 N N . ARG A 1 438 ? 38.297 -20.744 -56.726 1.00 65.31 438 ARG A N 1
ATOM 3391 C CA . ARG A 1 438 ? 37.508 -21.923 -56.301 1.00 65.31 438 ARG A CA 1
ATOM 3392 C C . ARG A 1 438 ? 37.645 -22.239 -54.801 1.00 65.31 438 ARG A C 1
ATOM 3394 O O . ARG A 1 438 ? 37.746 -23.409 -54.442 1.00 65.31 438 ARG A O 1
ATOM 3401 N N . ASP A 1 439 ? 37.726 -21.209 -53.964 1.00 61.62 439 ASP A N 1
ATOM 3402 C CA . ASP A 1 439 ? 37.822 -21.296 -52.496 1.00 61.62 439 A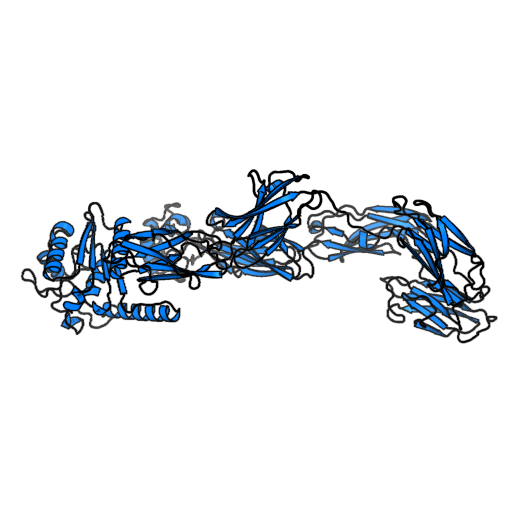SP A CA 1
ATOM 3403 C C . ASP A 1 439 ? 39.058 -22.044 -51.936 1.00 61.62 439 ASP A C 1
ATOM 3405 O O . ASP A 1 439 ? 39.129 -22.295 -50.736 1.00 61.62 439 ASP A O 1
ATOM 3409 N N . ASP A 1 440 ? 40.043 -22.414 -52.770 1.00 54.53 440 ASP A N 1
ATOM 3410 C CA . ASP A 1 440 ? 41.060 -23.420 -52.399 1.00 54.53 440 ASP A CA 1
ATOM 3411 C C . ASP A 1 440 ? 42.527 -22.937 -52.472 1.00 54.53 440 ASP A C 1
ATOM 3413 O O . ASP A 1 440 ? 43.440 -23.729 -52.226 1.00 54.53 440 ASP A O 1
ATOM 3417 N N . ASN A 1 441 ? 42.813 -21.671 -52.815 1.00 59.50 441 ASN A N 1
ATOM 3418 C CA . ASN A 1 441 ? 44.200 -21.185 -52.930 1.00 59.50 441 ASN A CA 1
ATOM 3419 C C . ASN A 1 441 ? 44.366 -19.683 -52.637 1.00 59.50 441 ASN A C 1
ATOM 3421 O O . ASN A 1 441 ? 44.369 -18.905 -53.584 1.00 59.50 441 ASN A O 1
ATOM 3425 N N . ASP A 1 442 ? 44.630 -19.290 -51.388 1.00 66.19 442 ASP A N 1
ATOM 3426 C CA . ASP A 1 442 ? 45.030 -17.907 -51.082 1.00 66.19 442 ASP A CA 1
ATOM 3427 C C . ASP A 1 442 ? 46.461 -17.653 -51.583 1.00 66.19 442 ASP A C 1
ATOM 3429 O O . ASP A 1 442 ? 47.461 -18.120 -51.017 1.00 66.19 442 ASP A O 1
ATOM 3433 N N . VAL A 1 443 ? 46.584 -16.926 -52.690 1.00 69.38 443 VAL A N 1
ATOM 3434 C CA . VAL A 1 443 ? 47.868 -16.501 -53.243 1.00 69.38 443 VAL A CA 1
ATOM 3435 C C . VAL A 1 443 ? 48.158 -15.077 -52.803 1.00 69.38 443 VAL A C 1
ATOM 3437 O O . VAL A 1 443 ? 47.462 -14.135 -53.163 1.00 69.38 443 VAL A O 1
ATOM 3440 N N . LEU A 1 444 ? 49.241 -14.915 -52.044 1.00 74.94 444 LEU A N 1
ATOM 3441 C CA . LEU A 1 444 ? 49.725 -13.608 -51.614 1.00 74.94 444 LEU A CA 1
ATOM 3442 C C . LEU A 1 444 ? 50.259 -12.803 -52.809 1.00 74.94 444 LEU A C 1
ATOM 3444 O O . LEU A 1 444 ? 51.276 -13.165 -53.410 1.00 74.94 444 LEU A O 1
ATOM 3448 N N . LEU A 1 445 ? 49.612 -11.676 -53.104 1.00 71.00 445 LEU A N 1
ATOM 3449 C CA . LEU A 1 445 ? 49.935 -10.788 -54.220 1.00 71.00 445 LEU A CA 1
ATOM 3450 C C . LEU A 1 445 ? 50.846 -9.615 -53.823 1.00 71.00 445 LEU A C 1
ATOM 3452 O O . LEU A 1 445 ? 51.477 -8.992 -54.684 1.00 71.00 445 LEU A O 1
ATOM 3456 N N . GLY A 1 446 ? 50.947 -9.288 -52.533 1.00 71.31 446 GLY A N 1
ATOM 3457 C CA . GLY A 1 446 ? 51.876 -8.280 -52.009 1.00 71.31 446 GLY A CA 1
ATOM 3458 C C . GLY A 1 446 ? 51.400 -7.623 -50.715 1.00 71.31 446 GLY A C 1
ATOM 3459 O O . GLY A 1 446 ? 50.355 -7.991 -50.193 1.00 71.31 446 GLY A O 1
ATOM 3460 N N . GLY A 1 447 ? 52.189 -6.674 -50.203 1.00 77.31 447 GLY A N 1
ATOM 3461 C CA . GLY A 1 447 ? 51.803 -5.824 -49.069 1.00 77.31 447 GLY A CA 1
ATOM 3462 C C . GLY A 1 447 ? 51.064 -4.560 -49.508 1.00 77.31 447 GLY A C 1
ATOM 3463 O O . GLY A 1 447 ? 51.237 -4.138 -50.654 1.00 77.31 447 GLY A O 1
ATOM 3464 N N . ILE A 1 448 ? 50.277 -3.988 -48.597 1.00 78.44 448 ILE A N 1
ATOM 3465 C CA . ILE A 1 448 ? 49.489 -2.756 -48.774 1.00 78.44 448 ILE A CA 1
ATOM 3466 C C . ILE A 1 448 ? 49.893 -1.741 -47.688 1.00 78.44 448 ILE A C 1
ATOM 3468 O O . ILE A 1 448 ? 50.215 -2.142 -46.568 1.00 78.44 448 ILE A O 1
ATOM 3472 N N . GLU A 1 449 ? 49.884 -0.449 -48.018 1.00 77.56 449 GLU A N 1
ATOM 3473 C CA . GLU A 1 449 ? 50.053 0.657 -47.066 1.00 77.56 449 GLU A CA 1
ATOM 3474 C C . GLU A 1 449 ? 48.736 1.459 -46.978 1.00 77.56 449 GLU A C 1
ATOM 3476 O O . GLU A 1 449 ? 48.136 1.709 -48.024 1.00 77.56 449 GLU A O 1
ATOM 3481 N N . PRO A 1 450 ? 48.259 1.832 -45.772 1.00 78.00 450 PRO A N 1
ATOM 3482 C CA . PRO A 1 450 ? 47.089 2.701 -45.616 1.00 78.00 450 PRO A CA 1
ATOM 3483 C C . PRO A 1 450 ? 47.285 4.100 -46.222 1.00 78.00 450 PRO A C 1
ATOM 3485 O O . PRO A 1 450 ? 48.388 4.650 -46.169 1.00 78.00 450 PRO A O 1
ATOM 3488 N N . GLY A 1 451 ? 46.211 4.679 -46.763 1.00 66.69 451 GLY A N 1
ATOM 3489 C CA . GLY A 1 451 ? 46.157 6.037 -47.314 1.00 66.69 451 GLY A CA 1
ATOM 3490 C C . GLY A 1 451 ? 46.558 6.197 -48.786 1.00 66.69 451 GLY A C 1
ATOM 3491 O O . GLY A 1 451 ? 46.743 7.330 -49.234 1.00 66.69 451 GLY A O 1
ATOM 3492 N N . GLU A 1 452 ? 46.710 5.107 -49.545 1.00 65.25 452 GLU A N 1
ATOM 3493 C CA . GLU A 1 452 ? 46.976 5.153 -50.991 1.00 65.25 452 GLU A CA 1
ATOM 3494 C C . GLU A 1 452 ? 45.889 4.430 -51.803 1.00 65.25 452 GLU A C 1
ATOM 3496 O O . GLU A 1 452 ? 45.581 3.269 -51.534 1.00 65.25 452 GLU A O 1
ATOM 3501 N N . ASP A 1 453 ? 45.394 5.089 -52.858 1.00 75.69 453 ASP A N 1
ATOM 3502 C CA . ASP A 1 453 ? 44.602 4.459 -53.920 1.00 75.69 453 ASP A CA 1
ATOM 3503 C C . ASP A 1 453 ? 45.552 3.838 -54.951 1.00 75.69 453 ASP A C 1
ATOM 3505 O O . ASP A 1 453 ? 46.331 4.540 -55.612 1.00 75.69 453 ASP A O 1
ATOM 3509 N N . VAL A 1 454 ? 45.519 2.513 -55.097 1.00 77.00 454 VAL A N 1
ATOM 3510 C CA . VAL A 1 454 ? 46.485 1.787 -55.931 1.00 77.00 454 VAL A CA 1
ATOM 3511 C C . VAL A 1 454 ? 45.782 0.851 -56.905 1.00 77.00 454 VAL A C 1
ATOM 3513 O O . VAL A 1 454 ? 45.140 -0.107 -56.492 1.00 77.00 454 VAL A O 1
ATOM 3516 N N . THR A 1 455 ? 46.021 1.047 -58.204 1.00 80.06 455 THR A N 1
ATOM 3517 C CA . THR A 1 455 ? 45.712 0.059 -59.251 1.00 80.06 455 THR A CA 1
ATOM 3518 C C . THR A 1 455 ? 46.921 -0.839 -59.501 1.00 80.06 455 THR A C 1
ATOM 3520 O O . THR A 1 455 ? 48.036 -0.364 -59.752 1.00 80.06 455 THR A O 1
ATOM 3523 N N . LYS A 1 456 ? 46.721 -2.156 -59.452 1.00 75.00 456 LYS A N 1
ATOM 3524 C CA . LYS A 1 456 ? 47.782 -3.156 -59.574 1.00 75.00 456 LYS A CA 1
ATOM 3525 C C . LYS A 1 456 ? 47.430 -4.237 -60.587 1.00 75.00 456 LYS A C 1
ATOM 3527 O O . LYS A 1 456 ? 46.417 -4.918 -60.467 1.00 75.00 456 LYS A O 1
ATOM 3532 N N . THR A 1 457 ? 48.345 -4.467 -61.525 1.00 80.50 457 THR A N 1
ATOM 3533 C CA . THR A 1 457 ? 48.296 -5.616 -62.433 1.00 80.50 457 THR A CA 1
ATOM 3534 C C . THR A 1 457 ? 48.831 -6.871 -61.732 1.00 80.50 457 THR A C 1
ATOM 3536 O O . THR A 1 457 ? 49.952 -6.888 -61.208 1.00 80.50 457 THR A O 1
ATOM 3539 N N . VAL A 1 458 ? 48.039 -7.938 -61.723 1.00 72.06 458 VAL A N 1
ATOM 3540 C CA . VAL A 1 458 ? 48.322 -9.224 -61.085 1.00 72.06 458 VAL A CA 1
ATOM 3541 C C . VAL A 1 458 ? 48.487 -10.294 -62.160 1.00 72.06 458 VAL A C 1
ATOM 3543 O O . VAL A 1 458 ? 47.565 -10.563 -62.920 1.00 72.06 458 VAL A O 1
ATOM 3546 N N . SER A 1 459 ? 49.653 -10.943 -62.203 1.00 73.12 459 SER A N 1
ATOM 3547 C CA . SER A 1 459 ? 49.909 -12.040 -63.144 1.00 73.12 459 SER A CA 1
ATOM 3548 C C . SER A 1 459 ? 49.324 -13.370 -62.655 1.00 73.12 459 SER A C 1
ATOM 3550 O O . SER A 1 459 ? 49.593 -13.805 -61.532 1.00 73.12 459 SER A O 1
ATOM 3552 N N . LEU A 1 460 ? 48.589 -14.044 -63.538 1.00 67.50 460 LEU A N 1
ATOM 3553 C CA . LEU A 1 460 ? 47.908 -15.322 -63.327 1.00 67.50 460 LEU A CA 1
ATOM 3554 C C . LEU A 1 460 ? 48.656 -16.528 -63.928 1.00 67.50 460 LEU A C 1
ATOM 3556 O O . LEU A 1 460 ? 48.149 -17.646 -63.868 1.00 67.50 460 LEU A O 1
ATOM 3560 N N . GLU A 1 461 ? 49.896 -16.362 -64.421 1.00 64.94 461 GLU A N 1
ATOM 3561 C CA . GLU A 1 461 ? 50.698 -17.394 -65.129 1.00 64.94 461 GLU A CA 1
ATOM 3562 C C . GLU A 1 461 ? 50.812 -18.764 -64.412 1.00 64.94 461 GLU A C 1
ATOM 3564 O O . GLU A 1 461 ? 51.225 -19.765 -65.006 1.00 64.94 461 GLU A O 1
ATOM 3569 N N . LYS A 1 462 ? 50.505 -18.832 -63.112 1.00 59.03 462 LYS A N 1
ATOM 3570 C CA . LYS A 1 462 ? 50.610 -20.045 -62.286 1.00 59.03 462 LYS A CA 1
ATOM 3571 C C . LYS A 1 462 ? 49.271 -20.660 -61.882 1.00 59.03 462 LYS A C 1
ATOM 3573 O O . LYS A 1 462 ? 49.296 -21.746 -61.300 1.00 59.03 462 LYS A O 1
ATOM 3578 N N . ILE A 1 463 ? 48.143 -20.016 -62.179 1.00 67.31 463 ILE A N 1
ATOM 3579 C CA . ILE A 1 463 ? 46.811 -20.464 -61.764 1.00 67.31 463 ILE A CA 1
ATOM 3580 C C . ILE A 1 463 ? 45.865 -20.371 -62.970 1.00 67.31 463 ILE A C 1
ATOM 3582 O O . ILE A 1 463 ? 45.243 -19.337 -63.188 1.00 67.31 463 ILE A O 1
ATOM 3586 N N . PRO A 1 464 ? 45.776 -21.425 -63.803 1.00 69.50 464 PRO A N 1
ATOM 3587 C CA . PRO A 1 464 ? 44.922 -21.391 -64.982 1.00 69.50 464 PRO A CA 1
ATOM 3588 C C . PRO A 1 464 ? 43.451 -21.406 -64.557 1.00 69.50 464 PRO A C 1
ATOM 3590 O O . PRO A 1 464 ? 42.936 -22.455 -64.155 1.00 69.50 464 PRO A O 1
ATOM 3593 N N . ALA A 1 465 ? 42.795 -20.251 -64.649 1.00 76.19 465 ALA A N 1
ATOM 3594 C CA . ALA A 1 465 ? 41.356 -20.135 -64.485 1.00 76.19 465 ALA A CA 1
ATOM 3595 C C . ALA A 1 465 ? 40.641 -20.534 -65.784 1.00 76.19 465 ALA A C 1
ATOM 3597 O O . ALA A 1 465 ? 41.140 -20.308 -66.889 1.00 76.19 465 ALA A O 1
ATOM 3598 N N . LYS A 1 466 ? 39.489 -21.180 -65.643 1.00 82.25 466 LYS A N 1
ATOM 3599 C CA . LYS A 1 466 ? 38.596 -21.569 -66.737 1.00 82.25 466 LYS A CA 1
ATOM 3600 C C . LYS A 1 466 ? 37.329 -20.734 -66.681 1.00 82.25 466 LYS A C 1
ATOM 3602 O O . LYS A 1 466 ? 36.973 -20.269 -65.601 1.00 82.25 466 LYS A O 1
ATOM 3607 N N . ALA A 1 467 ? 36.630 -20.612 -67.807 1.00 82.88 467 ALA A N 1
ATOM 3608 C CA . ALA A 1 467 ? 35.285 -20.050 -67.799 1.00 82.88 467 ALA A CA 1
ATOM 3609 C C . ALA A 1 467 ? 34.420 -20.782 -66.749 1.00 82.88 467 ALA A C 1
ATOM 3611 O O . ALA A 1 467 ? 34.501 -22.007 -66.640 1.00 82.88 467 ALA A O 1
ATOM 3612 N N . GLY A 1 468 ? 33.684 -20.020 -65.937 1.00 76.94 468 GLY A N 1
ATOM 3613 C CA . GLY A 1 468 ? 32.889 -20.520 -64.811 1.00 76.94 468 GLY A CA 1
ATOM 3614 C C . GLY A 1 468 ? 33.622 -20.592 -63.461 1.00 76.94 468 GLY A C 1
ATOM 3615 O O . GLY A 1 468 ? 32.986 -20.854 -62.439 1.00 76.94 468 GLY A O 1
ATOM 3616 N N . ASP A 1 469 ? 34.936 -20.340 -63.402 1.00 82.38 469 ASP A N 1
ATOM 3617 C CA . ASP A 1 469 ? 35.666 -20.293 -62.129 1.00 82.38 469 ASP A CA 1
ATOM 3618 C C . ASP A 1 469 ? 35.342 -19.017 -61.338 1.00 82.38 469 ASP A C 1
ATOM 3620 O O . ASP A 1 469 ? 35.477 -17.912 -61.862 1.00 82.38 469 ASP A O 1
ATOM 3624 N N . ARG A 1 470 ? 34.983 -19.170 -60.054 1.00 82.75 470 ARG A N 1
ATOM 3625 C CA . ARG A 1 470 ? 34.876 -18.058 -59.096 1.00 82.75 470 ARG A CA 1
ATOM 3626 C C . ARG A 1 470 ? 36.257 -17.620 -58.628 1.00 82.75 470 ARG A C 1
ATOM 3628 O O . ARG A 1 470 ? 37.092 -18.470 -58.288 1.00 82.75 470 ARG A O 1
ATOM 3635 N N . ILE A 1 471 ? 36.464 -16.310 -58.605 1.00 80.88 471 ILE A N 1
ATOM 3636 C CA . ILE A 1 471 ? 37.700 -15.675 -58.163 1.00 80.88 471 ILE A CA 1
ATOM 3637 C C . ILE A 1 471 ? 37.388 -14.548 -57.174 1.00 80.88 471 ILE A C 1
ATOM 3639 O O . ILE A 1 471 ? 36.363 -13.879 -57.298 1.00 80.88 471 ILE A O 1
ATOM 3643 N N . GLU A 1 472 ? 38.290 -14.327 -56.226 1.00 83.56 472 GLU A N 1
ATOM 3644 C CA . GLU A 1 472 ? 38.146 -13.327 -55.167 1.00 83.56 472 GLU A CA 1
ATOM 3645 C C . GLU A 1 472 ? 39.481 -12.618 -54.912 1.00 83.56 472 GLU A C 1
ATOM 3647 O O . GLU A 1 472 ? 40.546 -13.241 -54.977 1.00 83.56 472 GLU A O 1
ATOM 3652 N N . VAL A 1 473 ? 39.425 -11.320 -54.615 1.00 79.62 473 VAL A N 1
ATOM 3653 C CA . VAL A 1 473 ? 40.540 -10.513 -54.107 1.00 79.62 473 VAL A CA 1
ATOM 3654 C C . VAL A 1 473 ? 40.189 -9.943 -52.736 1.00 79.62 473 VAL A C 1
ATOM 3656 O O . VAL A 1 473 ? 39.075 -9.478 -52.526 1.00 79.62 473 VAL A O 1
ATOM 3659 N N . GLN A 1 474 ? 41.141 -9.959 -51.801 1.00 81.81 474 GLN A N 1
ATOM 3660 C CA . GLN A 1 474 ? 40.927 -9.482 -50.431 1.00 81.81 474 GLN A CA 1
ATOM 3661 C C . GLN A 1 474 ? 42.099 -8.648 -49.909 1.00 81.81 474 GLN A C 1
ATOM 3663 O O . GLN A 1 474 ? 43.268 -8.963 -50.159 1.00 81.81 474 GLN A O 1
ATOM 3668 N N . VAL A 1 475 ? 41.777 -7.634 -49.104 1.00 80.19 475 VAL A N 1
ATOM 3669 C CA . VAL A 1 475 ? 42.707 -6.929 -48.215 1.00 80.19 475 VAL A CA 1
ATOM 3670 C C . VAL A 1 475 ? 42.642 -7.595 -46.843 1.00 80.19 475 VAL A C 1
ATOM 3672 O O . VAL A 1 475 ? 41.582 -7.662 -46.225 1.00 80.19 475 VAL A O 1
ATOM 3675 N N . VAL A 1 476 ? 43.769 -8.114 -46.358 1.00 76.75 476 VAL A N 1
ATOM 3676 C CA . VAL A 1 476 ? 43.822 -8.949 -45.150 1.00 76.75 476 VAL A CA 1
ATOM 3677 C C . VAL A 1 476 ? 44.839 -8.400 -44.155 1.00 76.75 476 VAL A C 1
ATOM 3679 O O . VAL A 1 476 ? 46.024 -8.282 -44.483 1.00 76.75 476 VAL A O 1
ATOM 3682 N N . ASP A 1 477 ? 44.375 -8.124 -42.933 1.00 79.62 477 ASP A N 1
ATOM 3683 C CA . ASP A 1 477 ? 45.214 -7.918 -41.746 1.00 79.62 477 ASP A CA 1
ATOM 3684 C C . ASP A 1 477 ? 45.305 -9.235 -40.939 1.00 79.62 477 ASP A C 1
ATOM 3686 O O . ASP A 1 477 ? 45.872 -10.221 -41.409 1.00 79.62 477 ASP A O 1
ATOM 3690 N N . GLN A 1 478 ? 44.689 -9.313 -39.750 1.00 74.69 478 GLN A N 1
ATOM 3691 C CA . GLN A 1 478 ? 44.475 -10.588 -39.044 1.00 74.69 478 GLN A CA 1
ATOM 3692 C C . GLN A 1 478 ? 43.311 -11.399 -39.635 1.00 74.69 478 GLN A C 1
ATOM 3694 O O . GLN A 1 478 ? 43.242 -12.617 -39.452 1.00 74.69 478 GLN A O 1
ATOM 3699 N N . ARG A 1 479 ? 42.383 -10.703 -40.299 1.00 70.75 479 ARG A N 1
ATOM 3700 C CA . ARG A 1 479 ? 41.192 -11.193 -41.004 1.00 70.75 479 ARG A CA 1
ATOM 3701 C C . ARG A 1 479 ? 40.972 -10.310 -42.245 1.00 70.75 479 ARG A C 1
ATOM 3703 O O . ARG A 1 479 ? 41.579 -9.235 -42.298 1.00 70.75 479 ARG A O 1
ATOM 3710 N N . PRO A 1 480 ? 40.160 -10.737 -43.228 1.00 67.56 480 PRO A N 1
ATOM 3711 C CA . PRO A 1 480 ? 39.758 -9.866 -44.328 1.00 67.56 480 PRO A CA 1
ATOM 3712 C C . PRO A 1 480 ? 39.097 -8.594 -43.787 1.00 67.56 480 PRO A C 1
ATOM 3714 O O . PRO A 1 480 ? 38.239 -8.673 -42.908 1.00 67.56 480 PRO A O 1
ATOM 3717 N N . ILE A 1 481 ? 39.549 -7.445 -44.281 1.00 72.44 481 ILE A N 1
ATOM 3718 C CA . ILE A 1 481 ? 39.037 -6.110 -43.944 1.00 72.44 481 ILE A CA 1
ATOM 3719 C C . ILE A 1 481 ? 38.421 -5.391 -45.157 1.00 72.44 481 ILE A C 1
ATOM 3721 O O . ILE A 1 481 ? 37.876 -4.310 -44.986 1.00 72.44 481 ILE A O 1
ATOM 3725 N N . GLY A 1 482 ? 38.501 -6.006 -46.344 1.00 71.94 482 GLY A N 1
ATOM 3726 C CA . GLY A 1 482 ? 37.856 -5.601 -47.598 1.00 71.94 482 GLY A CA 1
ATOM 3727 C C . GLY A 1 482 ? 37.979 -6.718 -48.646 1.00 71.94 482 GLY A C 1
ATOM 3728 O O . GLY A 1 482 ? 38.988 -7.434 -48.647 1.00 71.94 482 GLY A O 1
ATOM 3729 N N . SER A 1 483 ? 36.977 -6.912 -49.512 1.00 77.69 483 SER A N 1
ATOM 3730 C CA . SER A 1 483 ? 36.949 -8.003 -50.510 1.00 77.69 483 SER A CA 1
ATOM 3731 C C . SER A 1 483 ? 36.092 -7.694 -51.743 1.00 77.69 483 SER A C 1
ATOM 3733 O O . SER A 1 483 ? 35.045 -7.070 -51.603 1.00 77.69 483 SER A O 1
ATOM 3735 N N . ASP A 1 484 ? 36.474 -8.220 -52.912 1.00 74.56 484 ASP A N 1
ATOM 3736 C CA . ASP A 1 484 ? 35.660 -8.224 -54.140 1.00 74.56 484 ASP A CA 1
ATOM 3737 C C . ASP A 1 484 ? 35.762 -9.569 -54.876 1.00 74.56 484 ASP A C 1
ATOM 3739 O O . ASP A 1 484 ? 36.783 -10.258 -54.807 1.00 74.56 484 ASP A O 1
ATOM 3743 N N . GLN A 1 485 ? 34.700 -9.961 -55.581 1.00 80.69 485 GLN A N 1
ATOM 3744 C CA . GLN A 1 485 ? 34.542 -11.299 -56.162 1.00 80.69 485 GLN A CA 1
ATOM 3745 C C . GLN A 1 485 ? 33.804 -11.283 -57.508 1.00 80.69 485 GLN A C 1
ATOM 3747 O O . GLN A 1 485 ? 32.842 -10.548 -57.710 1.00 80.69 485 GLN A O 1
ATOM 3752 N N . THR A 1 486 ? 34.243 -12.134 -58.442 1.00 81.50 486 THR A N 1
ATOM 3753 C CA . THR A 1 486 ? 33.646 -12.271 -59.784 1.00 81.50 486 THR A CA 1
ATOM 3754 C C . THR A 1 486 ? 33.839 -13.685 -60.361 1.00 81.50 486 THR A C 1
ATOM 3756 O O . THR A 1 486 ? 34.379 -14.580 -59.705 1.00 81.50 486 THR A O 1
ATOM 3759 N N . VAL A 1 487 ? 33.368 -13.923 -61.589 1.00 83.81 487 VAL A N 1
ATOM 3760 C CA . VAL A 1 487 ? 33.508 -15.195 -62.320 1.00 83.81 487 VAL A CA 1
ATOM 3761 C C . VAL A 1 487 ? 34.276 -14.987 -63.615 1.00 83.81 487 VAL A C 1
ATOM 3763 O O . VAL A 1 487 ? 34.051 -14.024 -64.341 1.00 83.81 487 VAL A O 1
ATOM 3766 N N . VAL A 1 488 ? 35.159 -15.922 -63.950 1.00 84.56 488 VAL A N 1
ATOM 3767 C CA . VAL A 1 488 ? 35.857 -15.906 -65.237 1.00 84.56 488 VAL A CA 1
ATOM 3768 C C . VAL A 1 488 ? 34.879 -16.227 -66.364 1.00 84.56 488 VAL A C 1
ATOM 3770 O O . VAL A 1 488 ? 34.218 -17.267 -66.341 1.00 84.56 488 VAL A O 1
ATOM 3773 N N . VAL A 1 489 ? 34.797 -15.353 -67.366 1.00 86.81 489 VAL A N 1
ATOM 3774 C CA . VAL A 1 489 ? 33.932 -15.545 -68.542 1.00 86.81 489 VAL A CA 1
ATOM 3775 C C . VAL A 1 489 ? 34.715 -16.136 -69.711 1.00 86.81 489 VAL A C 1
ATOM 3777 O O . VAL A 1 489 ? 35.938 -16.016 -69.788 1.00 86.81 489 VAL A O 1
ATOM 3780 N N . ARG A 1 490 ? 34.028 -16.790 -70.646 1.00 86.62 490 ARG A N 1
ATOM 3781 C CA . ARG A 1 490 ? 34.644 -17.248 -71.896 1.00 86.62 490 ARG A CA 1
ATOM 3782 C C . ARG A 1 490 ? 35.087 -16.044 -72.728 1.00 86.62 490 ARG A C 1
ATOM 3784 O O . ARG A 1 490 ? 34.304 -15.126 -72.933 1.00 86.62 490 ARG A O 1
ATOM 3791 N N . ASP A 1 491 ? 36.300 -16.086 -73.273 1.00 85.31 491 ASP A N 1
ATOM 3792 C CA . ASP A 1 491 ? 36.717 -15.105 -74.277 1.00 85.31 491 ASP A CA 1
ATOM 3793 C C . ASP A 1 491 ? 35.881 -15.280 -75.556 1.00 85.31 491 ASP A C 1
ATOM 3795 O O . ASP A 1 491 ? 35.874 -16.349 -76.181 1.00 85.31 491 ASP A O 1
ATOM 3799 N N . THR A 1 492 ? 35.132 -14.237 -75.913 1.00 84.62 492 THR A N 1
ATOM 3800 C CA . THR A 1 492 ? 34.261 -14.216 -77.091 1.00 84.62 492 THR A CA 1
ATOM 3801 C C . THR A 1 492 ? 34.776 -13.307 -78.210 1.00 84.62 492 THR A C 1
ATOM 3803 O O . THR A 1 492 ? 34.093 -13.213 -79.228 1.00 84.62 492 THR A O 1
ATOM 3806 N N . ASP A 1 493 ? 35.952 -12.674 -78.078 1.00 81.19 493 ASP A N 1
ATOM 3807 C CA . ASP A 1 493 ? 36.475 -11.681 -79.043 1.00 81.19 493 ASP A CA 1
ATOM 3808 C C . ASP A 1 493 ? 35.418 -10.606 -79.388 1.00 81.19 493 ASP A C 1
ATOM 3810 O O . ASP A 1 493 ? 35.126 -10.339 -80.553 1.00 81.19 493 ASP A O 1
ATOM 3814 N N . ASP A 1 494 ? 34.756 -10.074 -78.351 1.00 79.75 494 ASP A N 1
ATOM 3815 C CA . ASP A 1 494 ? 33.662 -9.087 -78.408 1.00 79.75 494 ASP A CA 1
ATOM 3816 C C . ASP A 1 494 ? 32.403 -9.509 -79.200 1.00 79.75 494 ASP A C 1
ATOM 3818 O O . ASP A 1 494 ? 31.500 -8.697 -79.416 1.00 79.75 494 ASP A O 1
ATOM 3822 N N . SER A 1 495 ? 32.283 -10.781 -79.603 1.00 84.44 495 SER A N 1
ATOM 3823 C CA . SER A 1 495 ? 31.119 -11.281 -80.360 1.00 84.44 495 SER A CA 1
ATOM 3824 C C . SER A 1 495 ? 29.821 -11.353 -79.546 1.00 84.44 495 SER A C 1
ATOM 3826 O O . SER A 1 495 ? 28.746 -11.575 -80.114 1.00 84.44 495 SER A O 1
ATOM 3828 N N . VAL A 1 496 ? 29.900 -11.170 -78.224 1.00 87.25 496 VAL A N 1
ATOM 3829 C CA . VAL A 1 496 ? 28.757 -11.112 -77.310 1.00 87.25 496 VAL A CA 1
ATOM 3830 C C . VAL A 1 496 ? 28.926 -9.923 -76.367 1.00 87.25 496 VAL A C 1
ATOM 3832 O O . VAL A 1 496 ? 29.920 -9.835 -75.653 1.00 87.25 496 VAL A O 1
ATOM 3835 N N . THR A 1 497 ? 27.942 -9.024 -76.324 1.00 86.69 497 THR A N 1
ATOM 3836 C CA . THR A 1 497 ? 27.939 -7.870 -75.410 1.00 86.69 497 THR A CA 1
ATOM 3837 C C . THR A 1 497 ? 26.670 -7.830 -74.568 1.00 86.69 497 THR A C 1
ATOM 3839 O O . THR A 1 497 ? 25.604 -8.278 -75.000 1.00 86.69 497 THR A O 1
ATOM 3842 N N . LEU A 1 498 ? 26.792 -7.299 -73.351 1.00 88.19 498 LEU A N 1
ATOM 3843 C CA . LEU A 1 498 ? 25.701 -7.119 -72.399 1.00 88.19 498 LEU A CA 1
ATOM 3844 C C . LEU A 1 498 ? 26.002 -5.904 -71.516 1.00 88.19 498 LEU A C 1
ATOM 3846 O O . LEU A 1 498 ? 27.105 -5.788 -70.993 1.00 88.19 498 LEU A O 1
ATOM 3850 N N . GLN A 1 499 ? 25.024 -5.022 -71.330 1.00 84.56 499 GLN A N 1
ATOM 3851 C CA . GLN A 1 499 ? 25.135 -3.862 -70.441 1.00 84.56 499 GLN A CA 1
ATOM 3852 C C . GLN A 1 499 ? 23.767 -3.463 -69.886 1.00 84.56 499 GLN A C 1
ATOM 3854 O O . GLN A 1 499 ? 22.746 -3.658 -70.549 1.00 84.56 499 GLN A O 1
ATOM 3859 N N . PHE A 1 500 ? 23.728 -2.855 -68.703 1.00 80.69 500 PHE A N 1
ATOM 3860 C CA . PHE A 1 500 ? 22.513 -2.202 -68.222 1.00 80.69 500 PHE A CA 1
ATOM 3861 C C . PHE A 1 500 ? 22.275 -0.882 -68.962 1.00 80.69 500 PHE A C 1
ATOM 3863 O O . PHE A 1 500 ? 23.188 -0.090 -69.168 1.00 80.69 500 PHE A O 1
ATOM 3870 N N . THR A 1 501 ? 21.025 -0.637 -69.344 1.00 80.50 501 THR A N 1
ATOM 3871 C CA . THR A 1 501 ? 20.540 0.668 -69.825 1.00 80.50 501 THR A CA 1
ATOM 3872 C C . THR A 1 501 ? 19.558 1.315 -68.852 1.00 80.50 501 THR A C 1
ATOM 3874 O O . THR A 1 501 ? 19.310 2.509 -68.958 1.00 80.50 501 THR A O 1
ATOM 3877 N N . ASN A 1 502 ? 18.979 0.528 -67.941 1.00 80.25 502 ASN A N 1
ATOM 3878 C CA . ASN A 1 502 ? 18.276 0.996 -66.749 1.00 80.25 502 ASN A CA 1
ATOM 3879 C C . ASN A 1 502 ? 18.623 0.051 -65.605 1.00 80.25 502 ASN A C 1
ATOM 3881 O O . ASN A 1 502 ? 18.505 -1.164 -65.773 1.00 80.25 502 ASN A O 1
ATOM 3885 N N . GLN A 1 503 ? 19.042 0.582 -64.470 1.00 81.00 503 GLN A N 1
ATOM 3886 C CA . GLN A 1 503 ? 19.336 -0.225 -63.294 1.00 81.00 503 GLN A CA 1
ATOM 3887 C C . GLN A 1 503 ? 18.175 -0.123 -62.301 1.00 81.00 503 GLN A C 1
ATOM 3889 O O . GLN A 1 503 ? 17.542 0.931 -62.251 1.00 81.00 503 GLN A O 1
ATOM 3894 N N . PRO A 1 504 ? 17.865 -1.195 -61.558 1.00 71.88 504 PRO A N 1
ATOM 3895 C CA . PRO A 1 504 ? 16.834 -1.146 -60.535 1.00 71.88 504 PRO A CA 1
ATOM 3896 C C . PRO A 1 504 ? 17.325 -0.341 -59.323 1.00 71.88 504 PRO A C 1
ATOM 3898 O O . PRO A 1 504 ? 18.498 -0.416 -58.957 1.00 71.88 504 PRO A O 1
ATOM 3901 N N . THR A 1 505 ? 16.417 0.391 -58.688 1.00 70.19 505 THR A N 1
ATOM 3902 C CA . THR A 1 505 ? 16.617 1.093 -57.413 1.00 70.19 505 THR A CA 1
ATOM 3903 C C . THR A 1 505 ? 15.548 0.647 -56.412 1.00 70.19 505 THR A C 1
ATOM 3905 O O . THR A 1 505 ? 14.580 -0.017 -56.786 1.00 70.19 505 THR A O 1
ATOM 3908 N N . GLU A 1 506 ? 15.670 1.031 -55.138 1.00 61.97 506 GLU A N 1
ATOM 3909 C CA . GLU A 1 506 ? 14.620 0.747 -54.144 1.00 61.97 506 GLU A CA 1
ATOM 3910 C C . GLU A 1 506 ? 13.260 1.362 -54.520 1.00 61.97 506 GLU A C 1
ATOM 3912 O O . GLU A 1 506 ? 12.208 0.805 -54.205 1.00 61.97 506 GLU A O 1
ATOM 3917 N N . SER A 1 507 ? 13.266 2.500 -55.223 1.00 66.00 507 SER A N 1
ATOM 3918 C CA . SER A 1 507 ? 12.053 3.201 -55.653 1.00 66.00 507 SER A CA 1
ATOM 3919 C C . SER A 1 507 ? 11.515 2.742 -57.013 1.00 66.00 507 SER A C 1
ATOM 3921 O O . SER A 1 507 ? 10.316 2.890 -57.267 1.00 66.00 507 SER A O 1
ATOM 3923 N N . ASP A 1 508 ? 12.360 2.163 -57.871 1.00 76.06 508 ASP A N 1
ATOM 3924 C CA . ASP A 1 508 ? 11.973 1.542 -59.138 1.00 76.06 508 ASP A CA 1
ATOM 3925 C C . ASP A 1 508 ? 12.673 0.180 -59.311 1.00 76.06 508 ASP A C 1
ATOM 3927 O O . ASP A 1 508 ? 13.806 0.119 -59.793 1.00 76.06 508 ASP A O 1
ATOM 3931 N N . PRO A 1 509 ? 11.999 -0.942 -58.998 1.00 80.25 509 PRO A N 1
ATOM 3932 C CA . PRO A 1 509 ? 12.588 -2.274 -59.130 1.00 80.25 509 PRO A CA 1
ATOM 3933 C C . PRO A 1 509 ? 12.770 -2.723 -60.594 1.00 80.25 509 PRO A C 1
ATOM 3935 O O . PRO A 1 509 ? 13.147 -3.870 -60.851 1.00 80.25 509 PRO A O 1
ATOM 3938 N N . THR A 1 510 ? 12.482 -1.863 -61.576 1.00 83.44 510 THR A N 1
ATOM 3939 C CA . THR A 1 510 ? 12.578 -2.181 -63.002 1.00 83.44 510 THR A CA 1
ATOM 3940 C C . THR A 1 510 ? 14.017 -2.069 -63.511 1.00 83.44 510 THR A C 1
ATOM 3942 O O . THR A 1 510 ? 14.600 -0.992 -63.585 1.00 83.44 510 THR A O 1
ATOM 3945 N N . ALA A 1 511 ? 14.568 -3.167 -64.014 1.00 84.38 511 ALA A N 1
ATOM 3946 C CA . ALA A 1 511 ? 15.869 -3.214 -64.671 1.00 84.38 511 ALA A CA 1
ATOM 3947 C C . ALA A 1 511 ? 15.718 -3.392 -66.188 1.00 84.38 511 ALA A C 1
ATOM 3949 O O . ALA A 1 511 ? 14.822 -4.086 -66.668 1.00 84.38 511 ALA A O 1
ATOM 3950 N N . THR A 1 512 ? 16.603 -2.786 -66.980 1.00 85.75 512 THR A N 1
ATOM 3951 C CA . THR A 1 512 ? 16.688 -3.007 -68.431 1.00 85.75 512 THR A CA 1
ATOM 3952 C C . THR A 1 512 ? 18.129 -3.243 -68.851 1.00 85.75 512 THR A C 1
ATOM 3954 O O . THR A 1 512 ? 18.993 -2.405 -68.603 1.00 85.75 512 THR A O 1
ATOM 3957 N N . VAL A 1 513 ? 18.369 -4.350 -69.551 1.00 87.25 513 VAL A N 1
ATOM 3958 C CA . VAL A 1 513 ? 19.659 -4.668 -70.173 1.00 87.25 513 VAL A CA 1
ATOM 3959 C C . VAL A 1 513 ? 19.572 -4.606 -71.690 1.00 87.25 513 VAL A C 1
ATOM 3961 O O . VAL A 1 513 ? 18.545 -4.942 -72.278 1.00 87.25 513 VAL A O 1
ATOM 3964 N N . GLN A 1 514 ? 20.665 -4.212 -72.327 1.00 88.44 514 GLN A N 1
ATOM 3965 C CA . GLN A 1 514 ? 20.874 -4.291 -73.764 1.00 88.44 514 GLN A CA 1
ATOM 3966 C C . GLN A 1 514 ? 21.925 -5.356 -74.061 1.00 88.44 514 GLN A C 1
ATOM 3968 O O . GLN A 1 514 ? 22.966 -5.385 -73.407 1.00 88.44 514 GLN A O 1
ATOM 3973 N N . TYR A 1 515 ? 21.663 -6.204 -75.055 1.00 91.06 515 TYR A N 1
ATOM 3974 C CA . TYR A 1 515 ? 22.595 -7.245 -75.478 1.00 91.06 515 TYR A CA 1
ATOM 3975 C C . TYR A 1 515 ? 22.703 -7.349 -76.999 1.00 91.06 515 TYR A C 1
ATOM 3977 O O . TYR A 1 515 ? 21.769 -7.006 -77.727 1.00 91.06 515 TYR A O 1
ATOM 3985 N N . GLN A 1 516 ? 23.842 -7.859 -77.467 1.00 91.25 516 GLN A N 1
ATOM 3986 C CA . GLN A 1 516 ? 24.087 -8.205 -78.866 1.00 91.25 516 GLN A CA 1
ATOM 3987 C C . GLN A 1 516 ? 24.876 -9.515 -78.957 1.00 91.25 516 GLN A C 1
ATOM 3989 O O . GLN A 1 516 ? 25.827 -9.717 -78.206 1.00 91.25 516 GLN A O 1
ATOM 3994 N N . ILE A 1 517 ? 24.494 -10.381 -79.899 1.00 92.44 517 ILE A N 1
ATOM 3995 C CA . ILE A 1 517 ? 25.167 -11.643 -80.222 1.00 92.44 517 ILE A CA 1
ATOM 3996 C C . ILE A 1 517 ? 25.436 -11.678 -81.724 1.00 92.44 517 ILE A C 1
ATOM 3998 O O . ILE A 1 517 ? 24.501 -11.713 -82.527 1.00 92.44 517 ILE A O 1
ATOM 4002 N N . ASP A 1 518 ? 26.700 -11.712 -82.125 1.00 90.25 518 ASP A N 1
ATOM 4003 C CA . ASP A 1 518 ? 27.072 -11.722 -83.537 1.00 90.25 518 ASP A CA 1
ATOM 4004 C C . ASP A 1 518 ? 26.688 -13.040 -84.235 1.00 90.25 518 ASP A C 1
ATOM 4006 O O . ASP A 1 518 ? 26.755 -14.131 -83.664 1.00 90.25 518 ASP A O 1
ATOM 4010 N N . GLU A 1 519 ? 26.319 -12.961 -85.522 1.00 88.81 519 GLU A N 1
ATOM 4011 C CA . GLU A 1 519 ? 25.913 -14.130 -86.331 1.00 88.81 519 GLU A CA 1
ATOM 4012 C C . GLU A 1 519 ? 27.019 -15.198 -86.467 1.00 88.81 519 GLU A C 1
ATOM 4014 O O . GLU A 1 519 ? 26.739 -16.344 -86.830 1.00 88.81 519 GLU A O 1
ATOM 4019 N N . GLU A 1 520 ? 28.278 -14.829 -86.218 1.00 85.50 520 GLU A N 1
ATOM 4020 C CA . GLU A 1 520 ? 29.438 -15.716 -86.343 1.00 85.50 520 GLU A CA 1
ATOM 4021 C C . GLU A 1 520 ? 29.691 -16.567 -85.080 1.00 85.50 520 GLU A C 1
ATOM 4023 O O . GLU A 1 520 ? 30.409 -17.574 -85.167 1.00 85.50 520 GLU A O 1
ATOM 4028 N N . TYR A 1 521 ? 29.056 -16.235 -83.945 1.00 89.94 521 TYR A N 1
ATOM 4029 C CA . TYR A 1 521 ? 29.196 -16.971 -82.685 1.00 89.94 521 TYR A CA 1
ATOM 4030 C C . TYR A 1 521 ? 28.748 -18.439 -82.824 1.00 89.94 521 TYR A C 1
ATOM 4032 O O . TYR A 1 521 ? 27.723 -18.754 -83.433 1.00 89.94 521 TYR A O 1
ATOM 4040 N N . GLN A 1 522 ? 29.523 -19.374 -82.266 1.00 86.69 522 GLN A N 1
ATOM 4041 C CA . GLN A 1 522 ? 29.254 -20.815 -82.353 1.00 86.69 522 GLN A CA 1
ATOM 4042 C C . GLN A 1 522 ? 28.693 -21.353 -81.030 1.00 86.69 522 GLN A C 1
ATOM 4044 O O . GLN A 1 522 ? 29.462 -21.710 -80.139 1.00 86.69 522 GLN A O 1
ATOM 4049 N N . VAL A 1 523 ? 27.363 -21.464 -80.949 1.00 88.38 523 VAL A N 1
ATOM 4050 C CA . VAL A 1 523 ? 26.633 -21.999 -79.782 1.00 88.38 523 VAL A CA 1
ATOM 4051 C C . VAL A 1 523 ? 27.043 -23.445 -79.482 1.00 88.38 523 VAL A C 1
ATOM 4053 O O . VAL A 1 523 ? 26.980 -24.306 -80.367 1.00 88.38 523 VAL A O 1
ATOM 4056 N N . GLN A 1 524 ? 27.451 -23.710 -78.242 1.00 86.00 524 GLN A N 1
ATOM 4057 C CA . GLN A 1 524 ? 27.848 -25.024 -77.733 1.00 86.00 524 GLN A CA 1
ATOM 4058 C C . GLN A 1 524 ? 26.676 -25.791 -77.106 1.00 86.00 524 GLN A C 1
ATOM 4060 O O . GLN A 1 524 ? 26.607 -27.012 -77.268 1.00 86.00 524 GLN A O 1
ATOM 4065 N N . ASP A 1 525 ? 25.743 -25.097 -76.451 1.00 87.12 525 ASP A N 1
ATOM 4066 C CA . ASP A 1 525 ? 24.524 -25.659 -75.866 1.00 87.12 525 ASP A CA 1
ATOM 4067 C C . ASP A 1 525 ? 23.293 -24.778 -76.158 1.00 87.12 525 ASP A C 1
ATOM 4069 O O . ASP A 1 525 ? 22.682 -24.901 -77.229 1.00 87.12 525 ASP A O 1
ATOM 4073 N N . VAL A 1 526 ? 22.912 -23.887 -75.235 1.00 88.25 526 VAL A N 1
ATOM 4074 C CA . VAL A 1 526 ? 21.743 -23.005 -75.352 1.00 88.25 526 VAL A CA 1
ATOM 4075 C C . VAL A 1 526 ? 22.074 -21.621 -74.809 1.00 88.25 526 VAL A C 1
ATOM 4077 O O . VAL A 1 526 ? 22.324 -21.464 -73.619 1.00 88.25 526 VAL A O 1
ATOM 4080 N N . LEU A 1 527 ? 21.939 -20.601 -75.660 1.00 92.38 527 LEU A N 1
ATOM 4081 C CA . LEU A 1 527 ? 22.079 -19.211 -75.241 1.00 92.38 527 LEU A CA 1
ATOM 4082 C C . LEU A 1 527 ? 20.883 -18.766 -74.388 1.00 92.38 527 LEU A C 1
ATOM 4084 O O . LEU A 1 527 ? 19.734 -18.757 -74.844 1.00 92.38 527 LEU A O 1
ATOM 4088 N N . THR A 1 528 ? 21.152 -18.366 -73.149 1.00 92.06 528 THR A N 1
ATOM 4089 C CA . THR A 1 528 ? 20.149 -17.832 -72.222 1.00 92.06 528 THR A CA 1
ATOM 4090 C C . THR A 1 528 ? 20.625 -16.540 -71.578 1.00 92.06 528 THR A C 1
ATOM 4092 O O . THR A 1 528 ? 21.788 -16.416 -71.215 1.00 92.06 528 THR A O 1
ATOM 4095 N N . LEU A 1 529 ? 19.708 -15.587 -71.418 1.00 92.94 529 LEU A N 1
ATOM 4096 C CA . LEU A 1 529 ? 19.895 -14.418 -70.566 1.00 92.94 529 LEU A CA 1
ATOM 4097 C C . LEU A 1 529 ? 19.378 -14.769 -69.173 1.00 92.94 529 LEU A C 1
ATOM 4099 O O . LEU A 1 529 ? 18.223 -15.191 -69.050 1.00 92.94 529 LEU A O 1
ATOM 4103 N N . ARG A 1 530 ? 20.208 -14.616 -68.145 1.00 90.19 530 ARG A N 1
ATOM 4104 C CA . ARG A 1 530 ? 19.871 -14.985 -66.766 1.00 90.19 530 ARG A CA 1
ATOM 4105 C C . ARG A 1 530 ? 20.241 -13.891 -65.783 1.00 90.19 530 ARG A C 1
ATOM 4107 O O . ARG A 1 530 ? 21.240 -13.213 -65.992 1.00 90.19 530 ARG A O 1
ATOM 4114 N N . ALA A 1 531 ? 19.454 -13.755 -64.727 1.00 88.44 531 ALA A N 1
ATOM 4115 C CA . ALA A 1 531 ? 19.734 -12.875 -63.604 1.00 88.44 531 ALA A CA 1
ATOM 4116 C C . ALA A 1 531 ? 20.135 -13.681 -62.367 1.00 88.44 531 ALA A C 1
ATOM 4118 O O . ALA A 1 531 ? 19.712 -14.823 -62.189 1.00 88.44 531 ALA A O 1
ATOM 4119 N N . TYR A 1 532 ? 20.970 -13.079 -61.534 1.00 83.50 532 TYR A N 1
ATOM 4120 C CA . TYR A 1 532 ? 21.474 -13.655 -60.304 1.00 83.50 532 TYR A CA 1
ATOM 4121 C C . TYR A 1 532 ? 21.445 -12.589 -59.215 1.00 83.50 532 TYR A C 1
ATOM 4123 O O . TYR A 1 532 ? 21.923 -11.468 -59.425 1.00 83.50 532 TYR A O 1
ATOM 4131 N N . THR A 1 533 ? 20.886 -12.960 -58.071 1.00 75.25 533 THR A N 1
ATOM 4132 C CA . THR A 1 533 ? 20.809 -12.141 -56.865 1.00 75.25 533 THR A CA 1
ATOM 4133 C C . THR A 1 533 ? 21.636 -12.805 -55.786 1.00 75.25 533 THR A C 1
ATOM 4135 O O . THR A 1 533 ? 21.440 -13.983 -55.499 1.00 75.25 533 THR A O 1
ATOM 4138 N N . ASP A 1 534 ? 22.619 -12.074 -55.265 1.00 65.81 534 ASP A N 1
ATOM 4139 C CA . ASP A 1 534 ? 23.513 -12.489 -54.173 1.00 65.81 534 ASP A CA 1
ATOM 4140 C C . ASP A 1 534 ? 24.407 -13.721 -54.465 1.00 65.81 534 ASP A C 1
ATOM 4142 O O . ASP A 1 534 ? 25.295 -14.064 -53.685 1.00 65.81 534 ASP A O 1
ATOM 4146 N N . GLU A 1 535 ? 24.251 -14.356 -55.631 1.00 70.38 535 GLU A N 1
ATOM 4147 C CA . GLU A 1 535 ? 25.114 -15.418 -56.142 1.00 70.38 535 GLU A CA 1
ATOM 4148 C C . GLU A 1 535 ? 25.756 -15.045 -57.485 1.00 70.38 535 GLU A C 1
ATOM 4150 O O . GLU A 1 535 ? 25.164 -14.381 -58.330 1.00 70.38 535 GLU A O 1
ATOM 4155 N N . LEU A 1 536 ? 26.968 -15.546 -57.735 1.00 76.19 536 LEU A N 1
ATOM 4156 C CA . LEU A 1 536 ? 27.618 -15.435 -59.043 1.00 76.19 536 LEU A CA 1
ATOM 4157 C C . LEU A 1 536 ? 27.305 -16.648 -59.947 1.00 76.19 536 LEU A C 1
ATOM 4159 O O . LEU A 1 536 ? 27.193 -17.773 -59.431 1.00 76.19 536 LEU A O 1
ATOM 4163 N N . PRO A 1 537 ? 27.249 -16.474 -61.286 1.00 73.75 537 PRO A N 1
ATOM 4164 C CA . PRO A 1 537 ? 26.963 -17.549 -62.239 1.00 73.75 537 PRO A CA 1
ATOM 4165 C C . PRO A 1 537 ? 27.864 -18.779 -62.070 1.00 73.75 537 PRO A C 1
ATOM 4167 O O . PRO A 1 537 ? 29.079 -18.653 -61.952 1.00 73.75 537 PRO A O 1
ATOM 4170 N N . GLY A 1 538 ? 27.281 -19.985 -62.085 1.00 65.19 538 GLY A N 1
ATOM 4171 C CA . GLY A 1 538 ? 28.048 -21.238 -62.124 1.00 65.19 538 GLY A CA 1
ATOM 4172 C C . GLY A 1 538 ? 27.353 -22.437 -61.475 1.00 65.19 538 GLY A C 1
ATOM 4173 O O . GLY A 1 538 ? 27.044 -23.411 -62.156 1.00 65.19 538 GLY A O 1
ATOM 4174 N N . ILE A 1 539 ? 27.100 -22.387 -60.161 1.00 57.94 539 ILE A N 1
ATOM 4175 C CA . ILE A 1 539 ? 26.584 -23.545 -59.397 1.00 57.94 539 ILE A CA 1
ATOM 4176 C C . ILE A 1 539 ? 25.063 -23.681 -59.531 1.00 57.94 539 ILE A C 1
ATOM 4178 O O . ILE A 1 539 ? 24.553 -24.786 -59.738 1.00 57.94 539 ILE A O 1
ATOM 4182 N N . VAL A 1 540 ? 24.344 -22.562 -59.428 1.00 67.25 540 VAL A N 1
ATOM 4183 C CA . VAL A 1 540 ? 22.885 -22.501 -59.538 1.00 67.25 540 VAL A CA 1
ATOM 4184 C C . VAL A 1 540 ? 22.523 -21.871 -60.886 1.00 67.25 540 VAL A C 1
ATOM 4186 O O . VAL A 1 540 ? 23.122 -20.869 -61.285 1.00 67.25 540 VAL A O 1
ATOM 4189 N N . PRO A 1 541 ? 21.580 -22.452 -61.647 1.00 66.06 541 PRO A N 1
ATOM 4190 C CA . PRO A 1 541 ? 21.076 -21.805 -62.845 1.00 66.06 541 PRO A CA 1
ATOM 4191 C C . PRO A 1 541 ? 20.191 -20.627 -62.418 1.00 66.06 541 PRO A C 1
ATOM 4193 O O . PRO A 1 541 ? 19.035 -20.851 -62.075 1.00 66.06 541 PRO A O 1
ATOM 4196 N N . GLY A 1 542 ? 20.740 -19.406 -62.445 1.00 78.88 542 GLY A N 1
ATOM 4197 C CA . GLY A 1 542 ? 20.020 -18.169 -62.115 1.00 78.88 542 GLY A CA 1
ATOM 4198 C C . GLY A 1 542 ? 18.742 -17.971 -62.933 1.00 78.88 542 GLY A C 1
ATOM 4199 O O . GLY A 1 542 ? 18.492 -18.691 -63.915 1.00 78.88 542 GLY A O 1
ATOM 4200 N N . ASP A 1 543 ? 17.937 -16.990 -62.543 1.00 88.06 543 ASP A N 1
ATOM 4201 C CA . ASP A 1 543 ? 16.584 -16.788 -63.050 1.00 88.06 543 ASP A CA 1
ATOM 4202 C C . ASP A 1 543 ? 16.575 -16.496 -64.558 1.00 88.06 543 ASP A C 1
ATOM 4204 O O . ASP A 1 543 ? 17.226 -15.558 -65.027 1.00 88.06 543 ASP A O 1
ATOM 4208 N N . PRO A 1 544 ? 15.875 -17.306 -65.372 1.00 88.19 544 PRO A N 1
ATOM 4209 C CA . PRO A 1 544 ? 15.898 -17.160 -66.819 1.00 88.19 544 PRO A CA 1
ATOM 4210 C C . PRO A 1 544 ? 15.036 -15.980 -67.284 1.00 88.19 544 PRO A C 1
ATOM 4212 O O . PRO A 1 544 ? 13.811 -16.015 -67.197 1.00 88.19 544 PRO A O 1
ATOM 4215 N N . LEU A 1 545 ? 15.670 -14.984 -67.902 1.00 89.75 545 LEU A N 1
ATOM 4216 C CA . LEU A 1 545 ? 15.008 -13.797 -68.450 1.00 89.75 545 LEU A CA 1
ATOM 4217 C C . LEU A 1 545 ? 14.595 -13.965 -69.919 1.00 89.75 545 LEU A C 1
ATOM 4219 O O . LEU A 1 545 ? 13.547 -13.458 -70.343 1.00 89.75 545 LEU A O 1
ATOM 4223 N N . ALA A 1 546 ? 15.425 -14.636 -70.722 1.00 90.25 546 ALA A N 1
ATOM 4224 C CA . ALA A 1 546 ? 15.166 -14.874 -72.142 1.00 90.25 546 ALA A CA 1
ATOM 4225 C C . ALA A 1 546 ? 15.989 -16.044 -72.705 1.00 90.25 546 ALA A C 1
ATOM 4227 O O . ALA A 1 546 ? 17.058 -16.380 -72.200 1.00 90.25 546 ALA A O 1
ATOM 4228 N N . LEU A 1 547 ? 15.492 -16.639 -73.791 1.00 91.50 547 LEU A N 1
ATOM 4229 C CA . LEU A 1 547 ? 16.244 -17.562 -74.641 1.00 91.50 547 LEU A CA 1
ATOM 4230 C C . LEU A 1 547 ? 16.705 -16.789 -75.878 1.00 91.50 547 LEU A C 1
ATOM 4232 O O . LEU A 1 547 ? 15.870 -16.139 -76.508 1.00 91.50 547 LEU A O 1
ATOM 4236 N N . LEU A 1 548 ? 17.995 -16.853 -76.199 1.00 93.31 548 LEU A N 1
ATOM 4237 C CA . LEU A 1 548 ? 18.617 -16.015 -77.225 1.00 93.31 548 LEU A CA 1
ATOM 4238 C C . LEU A 1 548 ? 19.052 -16.849 -78.438 1.00 93.31 548 LEU A C 1
ATOM 4240 O O . LEU A 1 548 ? 19.249 -18.065 -78.356 1.00 93.31 548 LEU A O 1
ATOM 4244 N N . THR A 1 549 ? 19.221 -16.187 -79.577 1.00 89.88 549 THR A N 1
ATOM 4245 C CA . THR A 1 549 ? 19.770 -16.746 -80.812 1.00 89.88 549 THR A CA 1
ATOM 4246 C C . THR A 1 549 ? 20.900 -15.886 -81.373 1.00 89.88 549 THR A C 1
ATOM 4248 O O . THR A 1 549 ? 20.994 -14.692 -81.113 1.00 89.88 549 THR A O 1
ATOM 4251 N N . VAL A 1 550 ? 21.795 -16.497 -82.153 1.00 89.56 550 VAL A N 1
ATOM 4252 C CA . VAL A 1 550 ? 22.858 -15.751 -82.845 1.00 89.56 550 VAL A CA 1
ATOM 4253 C C . VAL A 1 550 ? 22.254 -14.752 -83.835 1.00 89.56 550 VAL A C 1
ATOM 4255 O O . VAL A 1 550 ? 21.316 -15.090 -84.562 1.00 89.56 550 VAL A O 1
ATOM 4258 N N . GLY A 1 551 ? 22.789 -13.533 -83.864 1.00 86.56 551 GLY A N 1
ATOM 4259 C CA . GLY A 1 551 ? 22.231 -12.396 -84.596 1.00 86.56 551 GLY A CA 1
ATOM 4260 C C . GLY A 1 551 ? 21.237 -11.543 -83.795 1.00 86.56 551 GLY A C 1
ATOM 4261 O O . GLY A 1 551 ? 20.767 -10.535 -84.326 1.00 86.56 551 GLY A O 1
ATOM 4262 N N . ASP A 1 552 ? 20.905 -11.914 -82.552 1.00 89.25 552 ASP A N 1
ATOM 4263 C CA . ASP A 1 552 ? 20.027 -11.109 -81.700 1.00 89.25 552 ASP A CA 1
ATOM 4264 C C . ASP A 1 552 ? 20.734 -9.827 -81.239 1.00 89.25 552 ASP A C 1
ATOM 4266 O O . ASP A 1 552 ? 21.865 -9.857 -80.759 1.00 89.25 552 ASP A O 1
ATOM 4270 N N . ALA A 1 553 ? 20.036 -8.698 -81.352 1.00 91.44 553 ALA A N 1
ATOM 4271 C CA . ALA A 1 553 ? 20.424 -7.421 -80.764 1.00 91.44 553 ALA A CA 1
ATOM 4272 C C . ALA A 1 553 ? 19.153 -6.717 -80.275 1.00 91.44 553 ALA A C 1
ATOM 4274 O O . ALA A 1 553 ? 18.359 -6.242 -81.092 1.00 91.44 553 ALA A O 1
ATOM 4275 N N . ASP A 1 554 ? 18.925 -6.703 -78.962 1.00 90.44 554 ASP A N 1
ATOM 4276 C CA . ASP A 1 554 ? 17.678 -6.204 -78.371 1.00 90.44 554 ASP A CA 1
ATOM 4277 C C . ASP A 1 554 ? 17.886 -5.703 -76.932 1.00 90.44 554 ASP A C 1
ATOM 4279 O O . ASP A 1 554 ? 18.972 -5.821 -76.355 1.00 90.44 554 ASP A O 1
ATOM 4283 N N . THR A 1 555 ? 16.832 -5.134 -76.345 1.00 90.69 555 THR A N 1
ATOM 4284 C CA . THR A 1 555 ? 16.762 -4.811 -74.919 1.00 90.69 555 THR A CA 1
ATOM 4285 C C . THR A 1 555 ? 15.782 -5.727 -74.190 1.00 90.69 555 THR A C 1
ATOM 4287 O O . THR A 1 555 ? 14.735 -6.110 -74.712 1.00 90.69 555 THR A O 1
ATOM 4290 N N . LYS A 1 556 ? 16.099 -6.079 -72.944 1.00 89.88 556 LYS A N 1
ATOM 4291 C CA . LYS A 1 556 ? 15.229 -6.846 -72.052 1.00 89.88 556 LYS A CA 1
ATOM 4292 C C . LYS A 1 556 ? 14.980 -6.050 -70.780 1.00 89.88 556 LYS A C 1
ATOM 4294 O O . LYS A 1 556 ? 15.912 -5.800 -70.025 1.00 89.88 556 LYS A O 1
ATOM 4299 N N . THR A 1 557 ? 13.715 -5.722 -70.541 1.00 91.19 557 THR A N 1
ATOM 4300 C CA . THR A 1 557 ? 13.233 -5.164 -69.273 1.00 91.19 557 THR A CA 1
ATOM 4301 C C . THR A 1 557 ? 12.656 -6.278 -68.399 1.00 91.19 557 THR A C 1
ATOM 4303 O O . THR A 1 557 ? 12.007 -7.189 -68.928 1.00 91.19 557 THR A O 1
ATOM 4306 N N . PHE A 1 558 ? 12.917 -6.219 -67.097 1.00 87.00 558 PHE A N 1
ATOM 4307 C CA . PHE A 1 558 ? 12.437 -7.153 -66.078 1.00 87.00 558 PHE A CA 1
ATOM 4308 C C . PHE A 1 558 ? 12.365 -6.456 -64.712 1.00 87.00 558 PHE A C 1
ATOM 4310 O O . PHE A 1 558 ? 13.028 -5.439 -64.513 1.00 87.00 558 PHE A O 1
ATOM 4317 N N . THR A 1 559 ? 11.583 -6.994 -63.781 1.00 88.06 559 THR A N 1
ATOM 4318 C CA . THR A 1 559 ? 11.374 -6.396 -62.451 1.00 88.06 559 THR A CA 1
ATOM 4319 C C . THR A 1 559 ? 11.971 -7.271 -61.345 1.00 88.06 559 THR A C 1
ATOM 4321 O O . THR A 1 559 ? 11.621 -8.448 -61.230 1.00 88.06 559 THR A O 1
ATOM 4324 N N . VAL A 1 560 ? 12.847 -6.711 -60.506 1.00 80.75 560 VAL A N 1
ATOM 4325 C CA . VAL A 1 560 ? 13.412 -7.397 -59.328 1.00 80.75 560 VAL A CA 1
ATOM 4326 C C . VAL A 1 560 ? 12.317 -7.597 -58.274 1.00 80.75 560 VAL A C 1
ATOM 4328 O O . VAL A 1 560 ? 11.567 -6.676 -57.965 1.00 80.75 560 VAL A O 1
ATOM 4331 N N . GLY A 1 561 ? 12.183 -8.815 -57.751 1.00 79.69 561 GLY A N 1
ATOM 4332 C CA . GLY A 1 561 ? 11.097 -9.225 -56.856 1.00 79.69 561 GLY A CA 1
ATOM 4333 C C . GLY A 1 561 ? 9.841 -9.764 -57.561 1.00 79.69 561 GLY A C 1
ATOM 4334 O O . GLY A 1 561 ? 9.012 -10.388 -56.897 1.00 79.69 561 GLY A O 1
ATOM 4335 N N . GLU A 1 562 ? 9.692 -9.578 -58.882 1.00 83.50 562 GLU A N 1
ATOM 4336 C CA . GLU A 1 562 ? 8.595 -10.170 -59.676 1.00 83.50 562 GLU A CA 1
ATOM 4337 C C . GLU A 1 562 ? 9.100 -11.184 -60.716 1.00 83.50 562 GLU A C 1
ATOM 4339 O O . GLU A 1 562 ? 8.646 -12.329 -60.725 1.00 83.50 562 GLU A O 1
ATOM 4344 N N . ASP A 1 563 ? 10.032 -10.777 -61.585 1.00 82.25 563 ASP A N 1
ATOM 4345 C CA . ASP A 1 563 ? 10.615 -11.620 -62.641 1.00 82.25 563 ASP A CA 1
ATOM 4346 C C . ASP A 1 563 ? 11.898 -12.343 -62.192 1.00 82.25 563 ASP A C 1
ATOM 4348 O O . ASP A 1 563 ? 12.297 -13.333 -62.807 1.00 82.25 563 ASP A O 1
ATOM 4352 N N . VAL A 1 564 ? 12.550 -11.818 -61.154 1.00 83.19 564 VAL A N 1
ATOM 4353 C CA . VAL A 1 564 ? 13.811 -12.292 -60.561 1.00 83.19 564 VAL A CA 1
ATOM 4354 C C . VAL A 1 564 ? 13.644 -12.260 -59.045 1.00 83.19 564 VAL A C 1
ATOM 4356 O O . VAL A 1 564 ? 12.927 -11.391 -58.540 1.00 83.19 564 VAL A O 1
ATOM 4359 N N . GLU A 1 565 ? 14.277 -13.175 -58.312 1.00 77.75 565 GLU A N 1
ATOM 4360 C CA . GLU A 1 565 ? 14.320 -13.109 -56.845 1.00 77.75 565 GLU A CA 1
ATOM 4361 C C . GLU A 1 565 ? 14.805 -11.723 -56.348 1.00 77.75 565 GLU A C 1
ATOM 4363 O O . GLU A 1 565 ? 15.518 -11.017 -57.063 1.00 77.75 565 GLU A O 1
ATOM 4368 N N . PRO A 1 566 ? 14.355 -11.250 -55.172 1.00 70.25 566 PRO A N 1
ATOM 4369 C CA . PRO A 1 566 ? 14.797 -9.966 -54.632 1.00 70.25 566 PRO A CA 1
ATOM 4370 C C . PRO A 1 566 ? 16.281 -10.022 -54.231 1.00 70.25 566 PRO A C 1
ATOM 4372 O O . PRO A 1 566 ? 16.700 -10.969 -53.572 1.00 70.25 566 PRO A O 1
ATOM 4375 N N . ALA A 1 567 ? 17.060 -9.007 -54.617 1.00 61.62 567 ALA A N 1
ATOM 4376 C CA . ALA A 1 567 ? 18.475 -8.886 -54.254 1.00 61.62 567 ALA A CA 1
ATOM 4377 C C . ALA A 1 567 ? 18.636 -8.208 -52.889 1.00 61.62 567 ALA A C 1
ATOM 4379 O O . ALA A 1 567 ? 17.937 -7.231 -52.616 1.00 61.62 567 ALA A O 1
ATOM 4380 N N . SER A 1 568 ? 19.559 -8.699 -52.059 1.00 46.97 568 SER A N 1
ATOM 4381 C CA . SER A 1 568 ? 19.929 -8.031 -50.806 1.00 46.97 568 SER A CA 1
ATOM 4382 C C . SER A 1 568 ? 21.037 -6.992 -50.994 1.00 46.97 568 SER A C 1
ATOM 4384 O O . SER A 1 568 ? 21.042 -6.001 -50.271 1.00 46.97 568 SER A O 1
ATOM 4386 N N . GLU A 1 569 ? 21.926 -7.171 -51.983 1.00 54.06 569 GLU A N 1
ATOM 4387 C CA . GLU A 1 569 ? 23.055 -6.247 -52.191 1.00 54.06 569 GLU A CA 1
ATOM 4388 C C . GLU A 1 569 ? 23.368 -5.914 -53.662 1.00 54.06 569 GLU A C 1
ATOM 4390 O O . GLU A 1 569 ? 23.554 -4.743 -53.995 1.00 54.06 569 GLU A O 1
ATOM 4395 N N . LYS A 1 570 ? 23.460 -6.904 -54.568 1.00 66.81 570 LYS A N 1
ATOM 4396 C CA . LYS A 1 570 ? 23.876 -6.679 -55.974 1.00 66.81 570 LYS A CA 1
ATOM 4397 C C . LYS A 1 570 ? 23.103 -7.552 -56.964 1.00 66.81 570 LYS A C 1
ATOM 4399 O O . LYS A 1 570 ? 22.922 -8.750 -56.747 1.00 66.81 570 LYS A O 1
ATOM 4404 N N . LEU A 1 571 ? 22.724 -6.971 -58.108 1.00 80.25 571 LEU A N 1
ATOM 4405 C CA . LEU A 1 571 ? 22.111 -7.690 -59.229 1.00 80.25 571 LEU A CA 1
ATOM 4406 C C . LEU A 1 571 ? 23.132 -7.906 -60.354 1.00 80.25 571 LEU A C 1
ATOM 4408 O O . LEU A 1 571 ? 23.671 -6.951 -60.916 1.00 80.25 571 LEU A O 1
ATOM 4412 N N . THR A 1 572 ? 23.331 -9.167 -60.744 1.00 84.81 572 THR A N 1
ATOM 4413 C CA . THR A 1 572 ? 24.158 -9.537 -61.903 1.00 84.81 572 THR A CA 1
ATOM 4414 C C . THR A 1 572 ? 23.303 -10.181 -62.988 1.00 84.81 572 THR A C 1
ATOM 4416 O O . THR A 1 572 ? 22.536 -11.104 -62.728 1.00 84.81 572 THR A O 1
ATOM 4419 N N . VAL A 1 573 ? 23.460 -9.738 -64.233 1.00 87.06 573 VAL A N 1
ATOM 4420 C CA . VAL A 1 573 ? 22.857 -10.362 -65.415 1.00 87.06 573 VAL A CA 1
ATOM 4421 C C . VAL A 1 573 ? 23.963 -10.966 -66.270 1.00 87.06 573 VAL A C 1
ATOM 4423 O O . VAL A 1 573 ? 24.995 -10.342 -66.500 1.00 87.06 573 VAL A O 1
ATOM 4426 N N . ALA A 1 574 ? 23.744 -12.182 -66.757 1.00 88.94 574 ALA A N 1
ATOM 4427 C CA . ALA A 1 574 ? 24.698 -12.927 -67.562 1.00 88.94 574 ALA A CA 1
ATOM 4428 C C . ALA A 1 574 ? 24.061 -13.452 -68.848 1.00 88.94 574 ALA A C 1
ATOM 4430 O O . ALA A 1 574 ? 22.898 -13.869 -68.854 1.00 88.94 574 ALA A O 1
ATOM 4431 N N . ILE A 1 575 ? 24.856 -13.525 -69.916 1.00 90.44 575 ILE A N 1
ATOM 4432 C CA . ILE A 1 575 ? 24.551 -14.397 -71.055 1.00 90.44 575 ILE A CA 1
ATOM 4433 C C . ILE A 1 575 ? 25.313 -15.704 -70.862 1.00 90.44 575 ILE A C 1
ATOM 4435 O O . ILE A 1 575 ? 26.538 -15.716 -70.746 1.00 90.44 575 ILE A O 1
ATOM 4439 N N . MET A 1 576 ? 24.565 -16.801 -70.842 1.00 90.12 576 MET A N 1
ATOM 4440 C CA . MET A 1 576 ? 25.056 -18.155 -70.611 1.00 90.12 576 MET A CA 1
ATOM 4441 C C . MET A 1 576 ? 24.908 -18.988 -71.881 1.00 90.12 576 MET A C 1
ATOM 4443 O O . MET A 1 576 ? 23.856 -18.930 -72.515 1.00 90.12 576 MET A O 1
ATOM 4447 N N . ASP A 1 577 ? 25.922 -19.785 -72.206 1.00 87.38 577 ASP A N 1
ATOM 4448 C CA . ASP A 1 577 ? 25.819 -20.929 -73.120 1.00 87.38 577 ASP A CA 1
ATOM 4449 C C . ASP A 1 577 ? 25.930 -22.226 -72.292 1.00 87.38 577 ASP A C 1
ATOM 4451 O O . ASP A 1 577 ? 25.115 -22.456 -71.400 1.00 87.38 577 ASP A O 1
ATOM 4455 N N . ASP A 1 578 ? 26.973 -23.030 -72.501 1.00 84.44 578 ASP A N 1
ATOM 4456 C CA . ASP A 1 578 ? 27.432 -24.056 -71.558 1.00 84.44 578 ASP A CA 1
ATOM 4457 C C . ASP A 1 578 ? 28.239 -23.466 -70.381 1.00 84.44 578 ASP A C 1
ATOM 4459 O O . ASP A 1 578 ? 28.336 -24.097 -69.335 1.00 84.44 578 ASP A O 1
ATOM 4463 N N . GLU A 1 579 ? 28.777 -22.252 -70.544 1.00 87.69 579 GLU A N 1
ATOM 4464 C CA . GLU A 1 579 ? 29.536 -21.464 -69.558 1.00 87.69 579 GLU A CA 1
ATOM 4465 C C . GLU A 1 579 ? 29.162 -19.965 -69.692 1.00 87.69 579 GLU A C 1
ATOM 4467 O O . GLU A 1 579 ? 28.578 -19.577 -70.716 1.00 87.69 579 GLU A O 1
ATOM 4472 N N . PRO A 1 580 ? 29.468 -19.097 -68.704 1.00 88.12 580 PRO A N 1
ATOM 4473 C CA . PRO A 1 580 ? 29.196 -17.660 -68.805 1.00 88.12 580 PRO A CA 1
ATOM 4474 C C . PRO A 1 580 ? 30.031 -16.987 -69.906 1.00 88.12 580 PRO A C 1
ATOM 4476 O O . PRO A 1 580 ? 31.246 -17.178 -69.984 1.00 88.12 580 PRO A O 1
ATOM 4479 N N . LEU A 1 581 ? 29.377 -16.182 -70.750 1.00 87.44 581 LEU A N 1
ATOM 4480 C CA . LEU A 1 581 ? 29.999 -15.489 -71.889 1.00 87.44 581 LEU A CA 1
ATOM 4481 C C . LEU A 1 581 ? 30.308 -14.019 -71.604 1.00 87.44 581 LEU A C 1
ATOM 4483 O O . LEU A 1 581 ? 31.359 -13.527 -71.991 1.00 87.44 581 LEU A O 1
ATOM 4487 N N . VAL A 1 582 ? 29.380 -13.319 -70.953 1.00 86.19 582 VAL A N 1
ATOM 4488 C CA . VAL A 1 582 ? 29.507 -11.906 -70.575 1.00 86.19 582 VAL A CA 1
ATOM 4489 C C . VAL A 1 582 ? 28.598 -11.623 -69.383 1.00 86.19 582 VAL A C 1
ATOM 4491 O O . VAL A 1 582 ? 27.556 -12.271 -69.229 1.00 86.19 582 VAL A O 1
ATOM 4494 N N . LEU A 1 583 ? 28.996 -10.660 -68.553 1.00 84.62 583 LEU A N 1
ATOM 4495 C CA . LEU A 1 583 ? 28.293 -10.228 -67.351 1.00 84.62 583 LEU A CA 1
ATOM 4496 C C . LEU A 1 583 ? 28.049 -8.721 -67.409 1.00 84.62 583 LEU A C 1
ATOM 4498 O O . LEU A 1 583 ? 28.893 -7.972 -67.894 1.00 84.62 583 LEU A O 1
ATOM 4502 N N . ALA A 1 584 ? 26.911 -8.291 -66.882 1.00 79.38 584 ALA A N 1
ATOM 4503 C CA . ALA A 1 584 ? 26.649 -6.915 -66.504 1.00 79.38 584 ALA A CA 1
ATOM 4504 C C . ALA A 1 584 ? 26.169 -6.928 -65.055 1.00 79.38 584 ALA A C 1
ATOM 4506 O O . ALA A 1 584 ? 25.188 -7.598 -64.736 1.00 79.38 584 ALA A O 1
ATOM 4507 N N . ALA A 1 585 ? 26.862 -6.203 -64.187 1.00 71.12 585 ALA A N 1
ATOM 4508 C CA . ALA A 1 585 ? 26.422 -5.942 -62.824 1.00 71.12 585 ALA A CA 1
ATOM 4509 C C . ALA A 1 585 ? 25.876 -4.515 -62.743 1.00 71.12 585 ALA A C 1
ATOM 4511 O O . ALA A 1 585 ? 26.266 -3.653 -63.537 1.00 71.12 585 ALA A O 1
ATOM 4512 N N . THR A 1 586 ? 24.941 -4.275 -61.830 1.00 64.44 586 THR A N 1
ATOM 4513 C CA . THR A 1 586 ? 24.484 -2.919 -61.528 1.00 64.44 586 THR A CA 1
ATOM 4514 C C . THR A 1 586 ? 25.677 -2.081 -61.061 1.00 64.44 586 THR A C 1
ATOM 4516 O O . THR A 1 586 ? 26.310 -2.415 -60.061 1.00 64.44 586 THR A O 1
ATOM 4519 N N . ALA A 1 587 ? 26.029 -1.049 -61.829 1.00 51.91 587 ALA A N 1
ATOM 4520 C CA . ALA A 1 587 ? 27.016 -0.047 -61.446 1.00 51.91 587 ALA A CA 1
ATOM 4521 C C . ALA A 1 587 ? 26.341 1.017 -60.577 1.00 51.91 587 ALA A C 1
ATOM 4523 O O . ALA A 1 587 ? 25.255 1.473 -60.930 1.00 51.91 587 ALA A O 1
ATOM 4524 N N . ASN A 1 588 ? 26.993 1.460 -59.504 1.00 43.38 588 ASN A N 1
ATOM 4525 C CA . ASN A 1 588 ? 26.546 2.634 -58.748 1.00 43.38 588 ASN A CA 1
ATOM 4526 C C . ASN A 1 588 ? 26.238 3.786 -59.745 1.00 43.38 588 ASN A C 1
ATOM 4528 O O . ASN A 1 588 ? 27.026 4.028 -60.657 1.00 43.38 588 ASN A O 1
ATOM 4532 N N . ALA A 1 589 ? 25.031 4.359 -59.677 1.00 33.09 589 ALA A N 1
ATOM 4533 C CA . ALA A 1 589 ? 24.363 5.100 -60.761 1.00 33.09 589 ALA A CA 1
ATOM 4534 C C . ALA A 1 589 ? 25.137 6.334 -61.299 1.00 33.09 589 ALA A C 1
ATOM 4536 O O . ALA A 1 589 ? 25.785 7.019 -60.526 1.00 33.09 589 ALA A O 1
ATOM 4537 N N . GLU A 1 590 ? 25.015 6.670 -62.600 1.00 36.19 590 GLU A N 1
ATOM 4538 C CA . GLU A 1 590 ? 25.483 7.959 -63.167 1.00 36.19 590 GLU A CA 1
ATOM 4539 C C . GLU A 1 590 ? 24.494 8.515 -64.218 1.00 36.19 590 GLU A C 1
ATOM 4541 O O . GLU A 1 590 ? 24.196 7.864 -65.228 1.00 36.19 590 GLU A O 1
ATOM 4546 N N . GLY A 1 591 ? 24.019 9.753 -64.027 1.00 42.78 591 GLY A N 1
ATOM 4547 C CA . GLY A 1 591 ? 23.271 10.518 -65.041 1.00 42.78 591 GLY A CA 1
ATOM 4548 C C . GLY A 1 591 ? 22.308 11.594 -64.523 1.00 42.78 591 GLY A C 1
ATOM 4549 O O . GLY A 1 591 ? 21.729 12.320 -65.337 1.00 42.78 591 GLY A O 1
ATOM 4550 N N . GLY A 1 592 ? 22.137 11.709 -63.208 1.00 53.31 592 GLY A N 1
ATOM 4551 C CA . GLY A 1 592 ? 21.400 12.776 -62.541 1.00 53.31 592 GLY A CA 1
ATOM 4552 C C . GLY A 1 592 ? 22.323 13.802 -61.904 1.00 53.31 592 GLY A C 1
ATOM 4553 O O . GLY A 1 592 ? 23.526 13.616 -61.950 1.00 53.31 592 GLY A O 1
ATOM 4554 N N . PHE A 1 593 ? 21.802 14.889 -61.323 1.00 59.62 593 PHE A N 1
ATOM 4555 C CA . PHE A 1 593 ? 22.501 15.460 -60.175 1.00 59.62 593 PHE A CA 1
ATOM 4556 C C . PHE A 1 593 ? 22.502 14.405 -59.075 1.00 59.62 593 PHE A C 1
ATOM 4558 O O . PHE A 1 593 ? 21.448 14.165 -58.484 1.00 59.62 593 PHE A O 1
ATOM 4565 N N . ASP A 1 594 ? 23.656 13.797 -58.846 1.00 64.69 594 ASP A N 1
ATOM 4566 C CA . ASP A 1 594 ? 23.836 12.809 -57.797 1.00 64.69 594 ASP A CA 1
ATOM 4567 C C . ASP A 1 594 ? 23.945 13.549 -56.471 1.00 64.69 594 ASP A C 1
ATOM 4569 O O . ASP A 1 594 ? 24.674 14.543 -56.345 1.00 64.69 594 ASP A O 1
ATOM 4573 N N . ILE A 1 595 ? 23.212 13.079 -55.475 1.00 69.62 595 ILE A N 1
ATOM 4574 C CA . ILE A 1 595 ? 23.391 13.531 -54.106 1.00 69.62 595 ILE A CA 1
ATOM 4575 C C . ILE A 1 595 ? 24.605 12.767 -53.568 1.00 69.62 595 ILE A C 1
ATOM 4577 O O . ILE A 1 595 ? 24.504 11.637 -53.104 1.00 69.62 595 ILE A O 1
ATOM 4581 N N . LEU A 1 596 ? 25.787 13.365 -53.727 1.00 66.94 596 LEU A N 1
ATOM 4582 C CA . LEU A 1 596 ? 27.035 12.810 -53.220 1.00 66.94 596 LEU A CA 1
ATOM 4583 C C . LEU A 1 596 ? 27.068 13.041 -51.717 1.00 66.94 596 LEU A C 1
ATOM 4585 O O . LEU A 1 596 ? 27.249 14.180 -51.309 1.00 66.94 596 LEU A O 1
ATOM 4589 N N . ASP A 1 597 ? 26.931 11.975 -50.935 1.00 61.56 597 ASP A N 1
ATOM 4590 C CA . ASP A 1 597 ? 26.789 11.993 -49.472 1.00 61.56 597 ASP A CA 1
ATOM 4591 C C . ASP A 1 597 ? 25.390 12.480 -49.047 1.00 61.56 597 ASP A C 1
ATOM 4593 O O . ASP A 1 597 ? 25.112 13.691 -49.065 1.00 61.56 597 ASP A O 1
ATOM 4597 N N . PRO A 1 598 ? 24.459 11.541 -48.776 1.00 49.19 598 PRO A N 1
ATOM 4598 C CA . PRO A 1 598 ? 24.625 10.620 -47.645 1.00 49.19 598 PRO A CA 1
ATOM 4599 C C . PRO A 1 598 ? 24.141 9.172 -47.880 1.00 49.19 598 PRO A C 1
ATOM 4601 O O . PRO A 1 598 ? 23.217 8.903 -48.653 1.00 49.19 598 PRO A O 1
ATOM 4604 N N . HIS A 1 599 ? 24.684 8.218 -47.123 1.00 46.53 599 HIS A N 1
ATOM 4605 C CA . HIS A 1 599 ? 23.976 6.957 -46.870 1.00 46.53 599 HIS A CA 1
ATOM 4606 C C . HIS A 1 599 ? 22.574 7.265 -46.307 1.00 46.53 599 HIS A C 1
ATOM 4608 O O . HIS A 1 599 ? 22.425 8.217 -45.546 1.00 46.53 599 HIS A O 1
ATOM 4614 N N . ALA A 1 600 ? 21.547 6.460 -46.613 1.00 44.00 600 ALA A N 1
ATOM 4615 C CA . ALA A 1 600 ? 20.204 6.641 -46.030 1.00 44.00 600 ALA A CA 1
ATOM 4616 C C . ALA A 1 600 ? 20.250 6.830 -44.492 1.00 44.00 600 ALA A C 1
ATOM 4618 O O . ALA A 1 600 ? 19.521 7.650 -43.942 1.00 44.00 600 ALA A O 1
ATOM 4619 N N . SER A 1 601 ? 21.220 6.177 -43.839 1.00 49.12 601 SER A N 1
ATOM 4620 C CA . SER A 1 601 ? 21.506 6.264 -42.406 1.00 49.12 601 SER A CA 1
ATOM 4621 C C . SER A 1 601 ? 22.032 7.610 -41.889 1.00 49.12 601 SER A C 1
ATOM 4623 O O . SER A 1 601 ? 21.988 7.822 -40.684 1.00 49.12 601 SER A O 1
ATOM 4625 N N . GLU A 1 602 ? 22.558 8.513 -42.725 1.00 55.09 602 GLU A N 1
ATOM 4626 C CA . GLU A 1 602 ? 22.967 9.859 -42.269 1.00 55.09 602 GLU A CA 1
ATOM 4627 C C . GLU A 1 602 ? 21.836 10.897 -42.407 1.00 55.09 602 GLU A C 1
ATOM 4629 O O . GLU A 1 602 ? 21.918 11.972 -41.816 1.00 55.09 602 GLU A O 1
ATOM 4634 N N . LEU A 1 603 ? 20.761 10.576 -43.146 1.00 68.62 603 LEU A N 1
ATOM 4635 C CA . LEU A 1 603 ? 19.500 11.338 -43.147 1.00 68.62 603 LEU A CA 1
ATOM 4636 C C . LEU A 1 603 ? 18.455 10.778 -42.179 1.00 68.62 603 LEU A C 1
ATOM 4638 O O . LEU A 1 603 ? 17.409 11.407 -41.993 1.00 68.62 603 LEU A O 1
ATOM 4642 N N . ASP A 1 604 ? 18.728 9.622 -41.573 1.00 76.81 604 ASP A N 1
ATOM 4643 C CA . ASP A 1 604 ? 18.001 9.139 -40.407 1.00 76.81 604 ASP A CA 1
ATOM 4644 C C . ASP A 1 604 ? 18.371 10.013 -39.205 1.00 76.81 604 ASP A C 1
ATOM 4646 O O . ASP A 1 604 ? 19.395 9.846 -38.543 1.00 76.81 604 ASP A O 1
ATOM 4650 N N . ILE A 1 605 ? 17.527 11.007 -38.956 1.00 79.31 605 ILE A N 1
ATOM 4651 C CA . ILE A 1 605 ? 17.695 11.979 -37.888 1.00 79.31 605 ILE A CA 1
ATOM 4652 C C . ILE A 1 605 ? 16.812 11.544 -36.729 1.00 79.31 605 ILE A C 1
ATOM 4654 O O . ILE A 1 605 ? 15.587 11.650 -36.797 1.00 79.31 605 ILE A O 1
ATOM 4658 N N . SER A 1 606 ? 17.442 11.105 -35.645 1.00 79.38 606 SER A N 1
ATOM 4659 C CA . SER A 1 606 ? 16.773 10.939 -34.356 1.00 79.38 606 SER A CA 1
ATOM 4660 C C . SER A 1 606 ? 16.956 12.203 -33.534 1.00 79.38 606 SER A C 1
ATOM 4662 O O . SER A 1 606 ? 18.083 12.602 -33.233 1.00 79.38 606 SER A O 1
ATOM 4664 N N . VAL A 1 607 ? 15.851 12.857 -33.195 1.00 79.56 607 VAL A N 1
ATOM 4665 C CA . VAL A 1 607 ? 15.870 14.123 -32.465 1.00 79.56 607 VAL A CA 1
ATOM 4666 C C . VAL A 1 607 ? 14.711 14.179 -31.480 1.00 79.56 607 VAL A C 1
ATOM 4668 O O . VAL A 1 607 ? 13.587 13.791 -31.787 1.00 79.56 607 VAL A O 1
ATOM 4671 N N . GLU A 1 608 ? 14.979 14.705 -30.290 1.00 71.38 608 GLU A N 1
ATOM 4672 C CA . GLU A 1 608 ? 13.937 14.969 -29.301 1.00 71.38 608 GLU A CA 1
ATOM 4673 C C . GLU A 1 608 ? 12.946 16.029 -29.815 1.00 71.38 608 GLU A C 1
ATOM 4675 O O . GLU A 1 608 ? 13.338 16.903 -30.593 1.00 71.38 608 GLU A O 1
ATOM 4680 N N . PRO A 1 609 ? 11.690 16.065 -29.333 1.00 68.19 609 PRO A N 1
ATOM 4681 C CA . PRO A 1 609 ? 10.674 16.999 -29.832 1.00 68.19 609 PRO A CA 1
ATOM 4682 C C . PRO A 1 609 ? 11.108 18.477 -29.843 1.00 68.19 609 PRO A C 1
ATOM 4684 O O . PRO A 1 609 ? 10.742 19.236 -30.742 1.00 68.19 609 PRO A O 1
ATOM 4687 N N . THR A 1 610 ? 11.921 18.893 -28.866 1.00 69.25 610 THR A N 1
ATOM 4688 C CA . THR A 1 610 ? 12.462 20.264 -28.749 1.00 69.25 610 THR A CA 1
ATOM 4689 C C . THR A 1 610 ? 13.907 20.412 -29.236 1.00 69.25 610 THR A C 1
ATOM 4691 O O . THR A 1 610 ? 14.447 21.520 -29.220 1.00 69.25 610 THR A O 1
ATOM 4694 N N . GLY A 1 611 ? 14.536 19.314 -29.659 1.00 71.12 611 GLY A N 1
ATOM 4695 C CA . GLY A 1 611 ? 15.879 19.311 -30.223 1.00 71.12 611 GLY A CA 1
ATOM 4696 C C . GLY A 1 611 ? 15.899 19.950 -31.607 1.00 71.12 611 GLY A C 1
ATOM 4697 O O . GLY A 1 611 ? 14.912 19.902 -32.344 1.00 71.12 611 GLY A O 1
ATOM 4698 N N . SER A 1 612 ? 17.021 20.571 -31.960 1.00 78.88 612 SER A N 1
ATOM 4699 C CA . SER A 1 612 ? 17.228 21.074 -33.310 1.00 78.88 612 SER A CA 1
ATOM 4700 C C . SER A 1 612 ? 17.945 20.050 -34.183 1.00 78.88 612 SER A C 1
ATOM 4702 O O . SER A 1 612 ? 18.776 19.279 -33.707 1.00 78.88 612 SER A O 1
ATOM 4704 N N . PHE A 1 613 ? 17.617 20.048 -35.470 1.00 83.94 613 PHE A N 1
ATOM 4705 C CA . PHE A 1 613 ? 18.301 19.261 -36.484 1.00 83.94 613 PHE A CA 1
ATOM 4706 C C . PHE A 1 613 ? 18.554 20.097 -37.737 1.00 83.94 613 PHE A C 1
ATOM 4708 O O . PHE A 1 613 ? 17.770 20.980 -38.089 1.00 83.94 613 PHE A O 1
ATOM 4715 N N . ASP A 1 614 ? 19.649 19.788 -38.418 1.00 82.69 614 ASP A N 1
ATOM 4716 C CA . ASP A 1 614 ? 20.030 20.372 -39.697 1.00 82.69 614 ASP A CA 1
ATOM 4717 C C . ASP A 1 614 ? 19.960 19.299 -40.783 1.00 82.69 614 ASP A C 1
ATOM 4719 O O . ASP A 1 614 ? 20.180 18.117 -40.525 1.00 82.69 614 ASP A O 1
ATOM 4723 N N . VAL A 1 615 ? 19.671 19.724 -42.013 1.00 82.56 615 VAL A N 1
ATOM 4724 C CA . VAL A 1 615 ? 19.782 18.856 -43.188 1.00 82.56 615 VAL A CA 1
ATOM 4725 C C . VAL A 1 615 ? 20.730 19.507 -44.178 1.00 82.56 615 VAL A C 1
ATOM 4727 O O . VAL A 1 615 ? 20.407 20.540 -44.781 1.00 82.56 615 VAL A O 1
ATOM 4730 N N . ASP A 1 616 ? 21.880 18.869 -44.356 1.00 81.38 616 ASP A N 1
ATOM 4731 C CA . ASP A 1 616 ? 22.897 19.239 -45.325 1.00 81.38 616 ASP A CA 1
ATOM 4732 C C . ASP A 1 616 ? 23.113 18.071 -46.287 1.00 81.38 616 ASP A C 1
ATOM 4734 O O . ASP A 1 616 ? 23.192 16.922 -45.870 1.00 81.38 616 ASP A O 1
ATOM 4738 N N . VAL A 1 617 ? 23.214 18.364 -47.581 1.00 81.19 617 VAL A N 1
ATOM 4739 C CA . VAL A 1 617 ? 23.530 17.362 -48.608 1.00 81.19 617 VAL A CA 1
ATOM 4740 C C . VAL A 1 617 ? 24.542 17.927 -49.585 1.00 81.19 617 VAL A C 1
ATOM 4742 O O . VAL A 1 617 ? 24.544 19.132 -49.862 1.00 81.19 617 VAL A O 1
ATOM 4745 N N . SER A 1 618 ? 25.385 17.080 -50.157 1.00 81.50 618 SER A N 1
ATOM 4746 C CA . SER A 1 618 ? 26.230 17.471 -51.280 1.00 81.50 618 SER A CA 1
ATOM 4747 C C . SER A 1 618 ? 25.593 16.989 -52.582 1.00 81.50 618 SER A C 1
ATOM 4749 O O . SER A 1 618 ? 25.054 15.899 -52.670 1.00 81.50 618 SER A O 1
ATOM 4751 N N . VAL A 1 619 ? 25.585 17.840 -53.605 1.00 81.44 619 VAL A N 1
ATOM 4752 C CA . VAL A 1 619 ? 24.953 17.556 -54.900 1.00 81.44 619 VAL A CA 1
ATOM 4753 C C . VAL A 1 619 ? 25.978 17.794 -55.994 1.00 81.44 619 VAL A C 1
ATOM 4755 O O . VAL A 1 619 ? 26.584 18.869 -56.036 1.00 81.44 619 VAL A O 1
ATOM 4758 N N . ALA A 1 620 ? 26.177 16.828 -56.883 1.00 76.81 620 ALA A N 1
ATOM 4759 C CA . ALA A 1 620 ? 27.115 16.925 -57.990 1.00 76.81 620 ALA A CA 1
ATOM 4760 C C . ALA A 1 620 ? 26.466 16.640 -59.331 1.00 76.81 620 ALA A C 1
ATOM 4762 O O . ALA A 1 620 ? 25.509 15.892 -59.434 1.00 76.81 620 ALA A O 1
ATOM 4763 N N . ASN A 1 621 ? 27.028 17.232 -60.379 1.00 74.12 621 ASN A N 1
ATOM 4764 C CA . ASN A 1 621 ? 26.658 16.950 -61.754 1.00 74.12 621 ASN A CA 1
ATOM 4765 C C . ASN A 1 621 ? 27.693 16.012 -62.405 1.00 74.12 621 ASN A C 1
ATOM 4767 O O . ASN A 1 621 ? 28.648 16.515 -63.001 1.00 74.12 621 ASN A O 1
ATOM 4771 N N . PRO A 1 622 ? 27.530 14.679 -62.356 1.00 57.25 622 PRO A N 1
ATOM 4772 C CA . PRO A 1 622 ? 28.367 13.727 -63.095 1.00 57.25 622 PRO A CA 1
ATOM 4773 C C . PRO A 1 622 ? 28.221 13.872 -64.622 1.00 57.25 622 PRO A C 1
ATOM 4775 O O . PRO A 1 622 ? 29.056 13.399 -65.394 1.00 57.25 622 PRO A O 1
ATOM 4778 N N . GLY A 1 623 ? 27.163 14.543 -65.093 1.00 51.47 623 GLY A N 1
ATOM 4779 C CA . GLY A 1 623 ? 26.855 14.692 -66.506 1.00 51.47 623 GLY A CA 1
ATOM 4780 C C . GLY A 1 623 ? 27.901 15.509 -67.286 1.00 51.47 623 GLY A C 1
ATOM 4781 O O . GLY A 1 623 ? 28.519 16.441 -66.767 1.00 51.47 623 GLY A O 1
ATOM 4782 N N . PRO A 1 624 ? 28.066 15.256 -68.600 1.00 47.97 624 PRO A N 1
ATOM 4783 C CA . PRO A 1 624 ? 29.108 15.887 -69.417 1.00 47.97 624 PRO A CA 1
ATOM 4784 C C . PRO A 1 624 ? 28.821 17.357 -69.780 1.00 47.97 624 PRO A C 1
ATOM 4786 O O . PRO A 1 624 ? 29.577 17.970 -70.542 1.00 47.97 624 PRO A O 1
ATOM 4789 N N . THR A 1 625 ? 27.713 17.934 -69.303 1.00 52.62 625 THR A N 1
ATOM 4790 C CA . THR A 1 625 ? 27.286 19.307 -69.606 1.00 52.62 625 THR A CA 1
ATOM 4791 C C . THR A 1 625 ? 26.664 19.982 -68.393 1.00 52.62 625 THR A C 1
ATOM 4793 O O . THR A 1 625 ? 25.990 19.326 -67.609 1.00 52.62 625 THR A O 1
ATOM 4796 N N . ALA A 1 626 ? 26.800 21.307 -68.307 1.00 61.78 626 ALA A N 1
ATOM 4797 C CA . ALA A 1 626 ? 26.118 22.101 -67.293 1.00 61.78 626 ALA A CA 1
ATOM 4798 C C . ALA A 1 626 ? 24.592 21.932 -67.363 1.00 61.78 626 ALA A C 1
ATOM 4800 O O . ALA A 1 626 ? 24.005 22.019 -68.450 1.00 61.78 626 ALA A O 1
ATOM 4801 N N . SER A 1 627 ? 23.954 21.753 -66.213 1.00 56.62 627 SER A N 1
ATOM 4802 C CA . SER A 1 627 ? 22.504 21.591 -66.084 1.00 56.62 627 SER A CA 1
ATOM 4803 C C . SER A 1 627 ? 21.979 22.343 -64.860 1.00 56.62 627 SER A C 1
ATOM 4805 O O . SER A 1 627 ? 22.731 22.906 -64.063 1.00 56.62 627 SER A O 1
ATOM 4807 N N . THR A 1 628 ? 20.658 22.475 -64.776 1.00 72.19 628 THR A N 1
ATOM 4808 C CA . THR A 1 628 ? 19.975 23.151 -63.671 1.00 72.19 628 THR A CA 1
ATOM 4809 C C . THR A 1 628 ? 18.860 22.258 -63.180 1.00 72.19 628 THR A C 1
ATOM 4811 O O . THR A 1 628 ? 18.015 21.846 -63.977 1.00 72.19 628 THR A O 1
ATOM 4814 N N . GLU A 1 629 ? 18.838 22.010 -61.878 1.00 76.38 629 GLU A N 1
ATOM 4815 C CA . GLU A 1 629 ? 17.848 21.170 -61.223 1.00 76.38 629 GLU A CA 1
ATOM 4816 C C . GLU A 1 629 ? 17.254 21.844 -59.991 1.00 76.38 629 GLU A C 1
ATOM 4818 O O . GLU A 1 629 ? 17.778 22.828 -59.475 1.00 76.38 629 GLU A O 1
ATOM 4823 N N . THR A 1 630 ? 16.105 21.344 -59.542 1.00 76.44 630 THR A N 1
ATOM 4824 C CA . THR A 1 630 ? 15.485 21.802 -58.298 1.00 76.44 630 THR A CA 1
ATOM 4825 C C . THR A 1 630 ? 15.812 20.808 -57.198 1.00 76.44 630 THR A C 1
ATOM 4827 O O . THR A 1 630 ? 15.468 19.643 -57.339 1.00 76.44 630 THR A O 1
ATOM 4830 N N . VAL A 1 631 ? 16.413 21.278 -56.105 1.00 81.31 631 VAL A N 1
ATOM 4831 C CA . VAL A 1 631 ? 16.661 20.483 -54.895 1.00 81.31 631 VAL A CA 1
ATOM 4832 C C . VAL A 1 631 ? 15.606 20.843 -53.846 1.00 81.31 631 VAL A C 1
ATOM 4834 O O . VAL A 1 631 ? 15.368 22.032 -53.593 1.00 81.31 631 VAL A O 1
ATOM 4837 N N . GLN A 1 632 ? 14.939 19.852 -53.255 1.00 82.38 632 GLN A N 1
ATOM 4838 C CA . GLN A 1 632 ? 13.845 20.052 -52.293 1.00 82.38 632 GLN A CA 1
ATOM 4839 C C . GLN A 1 632 ? 14.011 19.169 -51.057 1.00 82.38 632 GLN A C 1
ATOM 4841 O O . GLN A 1 632 ? 14.437 18.032 -51.195 1.00 82.38 632 GLN A O 1
ATOM 4846 N N . LEU A 1 633 ? 13.613 19.690 -49.891 1.00 89.00 633 LEU A N 1
ATOM 4847 C CA . LEU A 1 633 ? 13.482 18.953 -48.631 1.00 89.00 633 LEU A CA 1
ATOM 4848 C C . LEU A 1 633 ? 11.995 18.779 -48.294 1.00 89.00 633 LEU A C 1
ATOM 4850 O O . LEU A 1 633 ? 11.243 19.765 -48.233 1.00 89.00 633 LEU A O 1
ATOM 4854 N N . LEU A 1 634 ? 11.592 17.537 -48.047 1.00 83.31 634 LEU A N 1
ATOM 4855 C CA . LEU A 1 634 ? 10.268 17.138 -47.589 1.00 83.31 634 LEU A CA 1
ATOM 4856 C C . LEU A 1 634 ? 10.380 16.370 -46.267 1.00 83.31 634 LEU A C 1
ATOM 4858 O O . LEU A 1 634 ? 11.310 15.590 -46.094 1.00 83.31 634 LEU A O 1
ATOM 4862 N N . ILE A 1 635 ? 9.427 16.591 -45.360 1.00 87.56 635 ILE A N 1
ATOM 4863 C CA . ILE A 1 635 ? 9.244 15.798 -44.136 1.00 87.56 635 ILE A CA 1
ATOM 4864 C C . ILE A 1 635 ? 7.768 15.391 -44.072 1.00 87.56 635 ILE A C 1
ATOM 4866 O O . ILE A 1 635 ? 6.879 16.246 -44.155 1.00 87.56 635 ILE A O 1
ATOM 4870 N N . GLY A 1 636 ? 7.498 14.089 -44.008 1.00 83.75 636 GLY A N 1
ATOM 4871 C CA . GLY A 1 636 ? 6.192 13.511 -44.310 1.00 83.75 636 GLY A CA 1
ATOM 4872 C C . GLY A 1 636 ? 5.701 13.947 -45.695 1.00 83.75 636 GLY A C 1
ATOM 4873 O O . GLY A 1 636 ? 6.442 13.931 -46.675 1.00 83.75 636 GLY A O 1
ATOM 4874 N N . ASP A 1 637 ? 4.457 14.419 -45.762 1.00 78.56 637 ASP A N 1
ATOM 4875 C CA . ASP A 1 637 ? 3.879 15.009 -46.979 1.00 78.56 637 ASP A CA 1
ATOM 4876 C C . ASP A 1 637 ? 4.174 16.519 -47.124 1.00 78.56 637 ASP A C 1
ATOM 4878 O O . ASP A 1 637 ? 3.740 17.169 -48.086 1.00 78.56 637 ASP A O 1
ATOM 4882 N N . GLN A 1 638 ? 4.880 17.124 -46.163 1.00 81.81 638 GLN A N 1
ATOM 4883 C CA . GLN A 1 638 ? 5.099 18.564 -46.109 1.00 81.81 638 GLN A CA 1
ATOM 4884 C C . GLN A 1 638 ? 6.418 18.959 -46.773 1.00 81.81 638 GLN A C 1
ATOM 4886 O O . GLN A 1 638 ? 7.508 18.590 -46.345 1.00 81.81 638 GLN A O 1
ATOM 4891 N N . ARG A 1 639 ? 6.335 19.824 -47.788 1.00 88.81 639 ARG A N 1
ATOM 4892 C CA . ARG A 1 639 ? 7.523 20.447 -48.383 1.00 88.81 639 ARG A CA 1
ATOM 4893 C C . ARG A 1 639 ? 8.047 21.566 -47.486 1.00 88.81 639 ARG A C 1
ATOM 4895 O O . ARG A 1 639 ? 7.453 22.646 -47.442 1.00 88.81 639 ARG A O 1
ATOM 4902 N N . ILE A 1 640 ? 9.189 21.325 -46.854 1.00 88.75 640 ILE A N 1
ATOM 4903 C CA . ILE A 1 640 ? 9.841 22.255 -45.928 1.00 88.75 640 ILE A CA 1
ATOM 4904 C C . ILE A 1 640 ? 10.551 23.373 -46.695 1.00 88.75 640 ILE A C 1
ATOM 4906 O O . ILE A 1 640 ? 10.357 24.556 -46.402 1.00 88.75 640 ILE A O 1
ATOM 4910 N N . LYS A 1 641 ? 11.340 23.028 -47.725 1.00 85.94 641 LYS A N 1
ATOM 4911 C CA . LYS A 1 641 ? 12.127 24.008 -48.495 1.00 85.94 641 LYS A CA 1
ATOM 4912 C C . LYS A 1 641 ? 12.446 23.520 -49.914 1.00 85.94 641 LYS A C 1
ATOM 4914 O O . LYS A 1 641 ? 12.434 22.328 -50.191 1.00 85.94 641 LYS A O 1
ATOM 4919 N N . GLN A 1 642 ? 12.707 24.455 -50.831 1.00 87.75 642 GLN A N 1
ATOM 4920 C CA . GLN A 1 642 ? 13.134 24.172 -52.209 1.00 87.75 642 GLN A CA 1
ATOM 4921 C C . GLN A 1 642 ? 14.079 25.257 -52.739 1.00 87.75 642 GLN A C 1
ATOM 4923 O O . GLN A 1 642 ? 13.938 26.429 -52.371 1.00 87.75 642 GLN A O 1
ATOM 4928 N N . GLN A 1 643 ? 14.975 24.890 -53.653 1.00 82.31 643 GLN A N 1
ATOM 4929 C CA . GLN A 1 643 ? 15.871 25.815 -54.351 1.00 82.31 643 GLN A CA 1
ATOM 4930 C C . GLN A 1 643 ? 16.268 25.303 -55.746 1.00 82.31 643 GLN A C 1
ATOM 4932 O O . GLN A 1 643 ? 16.327 24.100 -55.972 1.00 82.31 643 GLN A O 1
ATOM 4937 N N . GLU A 1 644 ? 16.557 26.213 -56.680 1.00 81.31 644 GLU A N 1
ATOM 4938 C CA . GLU A 1 644 ? 17.157 25.863 -57.977 1.00 81.31 644 GLU A CA 1
ATOM 4939 C C . GLU A 1 644 ? 18.687 25.896 -57.867 1.00 81.31 644 GLU A C 1
ATOM 4941 O O . GLU A 1 644 ? 19.252 26.882 -57.386 1.00 81.31 644 GLU A O 1
ATOM 4946 N N . LEU A 1 645 ? 19.346 24.839 -58.337 1.00 84.50 645 LEU A N 1
ATOM 4947 C CA . LEU A 1 645 ? 20.794 24.668 -58.334 1.00 84.50 645 LEU A CA 1
ATOM 4948 C C . LEU A 1 645 ? 21.287 24.463 -59.769 1.00 84.50 645 LEU A C 1
ATOM 4950 O O . LEU A 1 645 ? 20.781 23.610 -60.493 1.00 84.50 645 LEU A O 1
ATOM 4954 N N . GLN A 1 646 ? 22.272 25.255 -60.190 1.00 83.12 646 GLN A N 1
ATOM 4955 C CA . GLN A 1 646 ? 22.940 25.107 -61.481 1.00 83.12 646 GLN A CA 1
ATOM 4956 C C . GLN A 1 646 ? 24.394 24.707 -61.239 1.00 83.12 646 GLN A C 1
ATOM 4958 O O . GLN A 1 646 ? 25.091 25.427 -60.528 1.00 83.12 646 GLN A O 1
ATOM 4963 N N . LEU A 1 647 ? 24.830 23.611 -61.861 1.00 77.25 647 LEU A N 1
ATOM 4964 C CA . LEU A 1 647 ? 26.191 23.078 -61.766 1.00 77.25 647 LEU A CA 1
ATOM 4965 C C . LEU A 1 647 ? 26.741 22.829 -63.172 1.00 77.25 647 LEU A C 1
ATOM 4967 O O . LEU A 1 647 ? 26.041 22.300 -64.045 1.00 77.25 647 LEU A O 1
ATOM 4971 N N . ASP A 1 648 ? 27.991 23.217 -63.399 1.00 72.06 648 ASP A N 1
ATOM 4972 C CA . ASP A 1 648 ? 28.764 22.838 -64.576 1.00 72.06 648 ASP A CA 1
ATOM 4973 C C . ASP A 1 648 ? 29.080 21.326 -64.568 1.00 72.06 648 ASP A C 1
ATOM 4975 O O . ASP A 1 648 ? 28.848 20.620 -63.591 1.00 72.06 648 ASP A O 1
ATOM 4979 N N . ALA A 1 649 ? 29.569 20.798 -65.694 1.00 67.75 649 ALA A N 1
ATOM 4980 C CA . ALA A 1 649 ? 29.922 19.381 -65.812 1.00 67.75 649 ALA A CA 1
ATOM 4981 C C . ALA A 1 649 ? 31.030 18.995 -64.813 1.00 67.75 649 ALA A C 1
ATOM 4983 O O . ALA A 1 649 ? 32.097 19.616 -64.822 1.00 67.75 649 ALA A O 1
ATOM 4984 N N . GLY A 1 650 ? 30.791 17.967 -63.997 1.00 64.81 650 GLY A N 1
ATOM 4985 C CA . GLY A 1 650 ? 31.688 17.503 -62.935 1.00 64.81 650 GLY A CA 1
ATOM 4986 C C . GLY A 1 650 ? 31.773 18.429 -61.714 1.00 64.81 650 GLY A C 1
ATOM 4987 O O . GLY A 1 650 ? 32.687 18.273 -60.908 1.00 64.81 650 GLY A O 1
ATOM 4988 N N . GLU A 1 651 ? 30.895 19.430 -61.592 1.00 74.19 651 GLU A N 1
ATOM 4989 C CA . GLU A 1 651 ? 30.866 20.350 -60.448 1.00 74.19 651 GLU A CA 1
ATOM 4990 C C . GLU A 1 651 ? 30.006 19.785 -59.306 1.00 74.19 651 GLU A C 1
ATOM 4992 O O . GLU A 1 651 ? 28.952 19.204 -59.551 1.00 74.19 651 GLU A O 1
ATOM 4997 N N . GLN A 1 652 ? 30.449 19.996 -58.062 1.00 83.44 652 GLN A N 1
ATOM 4998 C CA . GLN A 1 652 ? 29.743 19.643 -56.827 1.00 83.44 652 GLN A CA 1
ATOM 4999 C C . GLN A 1 652 ? 29.472 20.897 -55.989 1.00 83.44 652 GLN A C 1
ATOM 5001 O O . GLN A 1 652 ? 30.278 21.832 -55.963 1.00 83.44 652 GLN A O 1
ATOM 5006 N N . SER A 1 653 ? 28.356 20.908 -55.263 1.00 82.62 653 SER A N 1
ATOM 5007 C CA . SER A 1 653 ? 28.005 21.950 -54.302 1.00 82.62 653 SER A CA 1
ATOM 5008 C C . SER A 1 653 ? 27.344 21.367 -53.055 1.00 82.62 653 SER A C 1
ATOM 5010 O O . SER A 1 653 ? 26.486 20.497 -53.162 1.00 82.62 653 SER A O 1
ATOM 5012 N N . GLN A 1 654 ? 27.712 21.880 -51.880 1.00 84.31 654 GLN A N 1
ATOM 5013 C CA . GLN A 1 654 ? 27.057 21.543 -50.618 1.00 84.31 654 GLN A CA 1
ATOM 5014 C C . GLN A 1 654 ? 25.864 22.471 -50.384 1.00 84.31 654 GLN A C 1
ATOM 5016 O O . GLN A 1 654 ? 25.979 23.700 -50.447 1.00 84.31 654 GLN A O 1
ATOM 5021 N N . ILE A 1 655 ? 24.715 21.874 -50.104 1.00 82.94 655 ILE A N 1
ATOM 5022 C CA . ILE A 1 655 ? 23.449 22.540 -49.855 1.00 82.94 655 ILE A CA 1
ATOM 5023 C C . ILE A 1 655 ? 23.076 22.381 -48.391 1.00 82.94 655 ILE A C 1
ATOM 5025 O O . ILE A 1 655 ? 22.928 21.263 -47.921 1.00 82.94 655 ILE A O 1
ATOM 5029 N N . SER A 1 656 ? 22.829 23.509 -47.724 1.00 82.69 656 SER A N 1
ATOM 5030 C CA . SER A 1 656 ? 22.261 23.533 -46.378 1.00 82.69 656 SER A CA 1
ATOM 5031 C C . SER A 1 656 ? 20.822 24.037 -46.390 1.00 82.69 656 SER A C 1
ATOM 5033 O O . SER A 1 656 ? 20.517 25.132 -46.897 1.00 82.69 656 SER A O 1
ATOM 5035 N N . PHE A 1 657 ? 19.907 23.243 -45.834 1.00 81.94 657 PHE A N 1
ATOM 5036 C CA . PHE A 1 657 ? 18.506 23.631 -45.695 1.00 81.94 657 PHE A CA 1
ATOM 5037 C C . PHE A 1 657 ? 18.261 24.497 -44.447 1.00 81.94 657 PHE A C 1
ATOM 5039 O O . PHE A 1 657 ? 17.344 25.329 -44.484 1.00 81.94 657 PHE A O 1
ATOM 5046 N N . GLY A 1 658 ? 19.181 24.475 -43.481 1.00 76.31 658 GLY A N 1
ATOM 5047 C CA . GLY A 1 658 ? 19.145 25.234 -42.229 1.00 76.31 658 GLY A CA 1
ATOM 5048 C C . GLY A 1 658 ? 18.535 24.445 -41.070 1.00 76.31 658 GLY A C 1
ATOM 5049 O O . GLY A 1 658 ? 18.048 23.338 -41.278 1.00 76.31 658 GLY A O 1
ATOM 5050 N N . GLU A 1 659 ? 18.549 25.067 -39.890 1.00 83.50 659 GLU A N 1
ATOM 5051 C CA . GLU A 1 659 ? 18.231 24.412 -38.616 1.00 83.50 659 GLU A CA 1
ATOM 5052 C C . GLU A 1 659 ? 16.729 24.451 -38.325 1.00 83.50 659 GLU A C 1
ATOM 5054 O O . GLU A 1 659 ? 16.073 25.491 -38.478 1.00 83.50 659 GLU A O 1
ATOM 5059 N N . TYR A 1 660 ? 16.184 23.311 -37.907 1.00 87.06 660 TYR A N 1
ATOM 5060 C CA . TYR A 1 660 ? 14.762 23.084 -37.677 1.00 87.06 660 TYR A CA 1
ATOM 5061 C C . TYR A 1 660 ? 14.510 22.441 -36.314 1.00 87.06 660 TYR A C 1
ATOM 5063 O O . TYR A 1 660 ? 15.335 21.680 -35.828 1.00 87.06 660 TYR A O 1
ATOM 5071 N N . VAL A 1 661 ? 13.344 22.711 -35.719 1.00 81.00 661 VAL A N 1
ATOM 5072 C CA . VAL A 1 661 ? 12.873 22.082 -34.472 1.00 81.00 661 VAL A CA 1
ATOM 5073 C C . VAL A 1 661 ? 11.532 21.382 -34.755 1.00 81.00 661 VAL A C 1
ATOM 5075 O O . VAL A 1 661 ? 10.623 22.052 -35.262 1.00 81.00 661 VAL A O 1
ATOM 5078 N N . PRO A 1 662 ? 11.362 20.076 -34.458 1.00 80.50 662 PRO A N 1
ATOM 5079 C CA . PRO A 1 662 ? 10.173 19.303 -34.839 1.00 80.50 662 PRO A CA 1
ATOM 5080 C C . PRO A 1 662 ? 8.842 19.909 -34.375 1.00 80.50 662 PRO A C 1
ATOM 5082 O O . PRO A 1 662 ? 7.938 20.104 -35.194 1.00 80.50 662 PRO A O 1
ATOM 5085 N N . VAL A 1 663 ? 8.738 20.308 -33.100 1.00 72.62 663 VAL A N 1
ATOM 5086 C CA . VAL A 1 663 ? 7.494 20.887 -32.552 1.00 72.62 663 VAL A CA 1
ATOM 5087 C C . VAL A 1 663 ? 7.127 22.235 -33.178 1.00 72.62 663 VAL A C 1
ATOM 5089 O O . VAL A 1 663 ? 5.947 22.564 -33.288 1.00 72.62 663 VAL A O 1
ATOM 5092 N N . GLU A 1 664 ? 8.105 23.015 -33.651 1.00 79.25 664 GLU A N 1
ATOM 5093 C CA . GLU A 1 664 ? 7.830 24.274 -34.360 1.00 79.25 664 GLU A CA 1
ATOM 5094 C C . GLU A 1 664 ? 7.313 24.037 -35.786 1.00 79.25 664 GLU A C 1
ATOM 5096 O O . GLU A 1 664 ? 6.587 24.870 -36.338 1.00 79.25 664 GLU A O 1
ATOM 5101 N N . LEU A 1 665 ? 7.669 22.894 -36.381 1.00 77.31 665 LEU A N 1
ATOM 5102 C CA . LEU A 1 665 ? 7.175 22.443 -37.681 1.00 77.31 665 LEU A CA 1
ATOM 5103 C C . LEU A 1 665 ? 5.825 21.711 -37.591 1.00 77.31 665 LEU A C 1
ATOM 5105 O O . LEU A 1 665 ? 5.201 21.494 -38.632 1.00 77.31 665 LEU A O 1
ATOM 5109 N N . GLY A 1 666 ? 5.360 21.401 -36.375 1.00 73.75 666 GLY A N 1
ATOM 5110 C CA . GLY A 1 666 ? 4.101 20.705 -36.109 1.00 73.75 666 GLY A CA 1
ATOM 5111 C C . GLY A 1 666 ? 4.187 19.183 -36.238 1.00 73.75 666 GLY A C 1
ATOM 5112 O O . GLY A 1 666 ? 3.180 18.562 -36.572 1.00 73.75 666 GLY A O 1
ATOM 5113 N N . PHE A 1 667 ? 5.372 18.601 -36.027 1.00 75.81 667 PHE A N 1
ATOM 5114 C CA . PHE A 1 667 ? 5.568 17.152 -35.965 1.00 75.81 667 PHE A CA 1
ATOM 5115 C C . PHE A 1 667 ? 5.624 16.690 -34.502 1.00 75.81 667 PHE A C 1
ATOM 5117 O O . PHE A 1 667 ? 6.482 17.151 -33.748 1.00 75.81 667 PHE A O 1
ATOM 5124 N N . ASP A 1 668 ? 4.709 15.792 -34.129 1.00 67.19 668 ASP A N 1
ATOM 5125 C CA . ASP A 1 668 ? 4.691 15.089 -32.836 1.00 67.19 668 ASP A CA 1
ATOM 5126 C C . ASP A 1 668 ? 5.634 13.864 -32.861 1.00 67.19 668 ASP A C 1
ATOM 5128 O O . ASP A 1 668 ? 6.260 13.588 -33.896 1.00 67.19 668 ASP A O 1
ATOM 5132 N N . SER A 1 669 ? 5.736 13.131 -31.742 1.00 69.50 669 SER A N 1
ATOM 5133 C CA . SER A 1 669 ? 6.545 11.907 -31.644 1.00 69.50 669 SER A CA 1
ATOM 5134 C C . SER A 1 669 ? 6.181 10.878 -32.722 1.00 69.50 669 SER A C 1
ATOM 5136 O O . SER A 1 669 ? 5.053 10.812 -33.223 1.00 69.50 669 SER A O 1
ATOM 5138 N N . GLY A 1 670 ? 7.176 10.083 -33.111 1.00 65.25 670 GLY A N 1
ATOM 5139 C CA . GLY A 1 670 ? 7.068 9.073 -34.153 1.00 65.25 670 GLY A CA 1
ATOM 5140 C C . GLY A 1 670 ? 7.939 9.360 -35.374 1.00 65.25 670 GLY A C 1
ATOM 5141 O O . GLY A 1 670 ? 8.696 10.330 -35.450 1.00 65.25 670 GLY A O 1
ATOM 5142 N N . THR A 1 671 ? 7.847 8.457 -36.344 1.00 77.94 671 THR A N 1
ATOM 5143 C CA . THR A 1 671 ? 8.715 8.440 -37.521 1.00 77.94 671 THR A CA 1
ATOM 5144 C C . THR A 1 671 ? 8.051 9.134 -38.704 1.00 77.94 671 THR A C 1
ATOM 5146 O O . THR A 1 671 ? 7.019 8.688 -39.213 1.00 77.94 671 THR A O 1
ATOM 5149 N N . HIS A 1 672 ? 8.684 10.193 -39.198 1.00 81.69 672 HIS A N 1
ATOM 5150 C CA . HIS A 1 672 ? 8.241 10.953 -40.362 1.00 81.69 672 HIS A CA 1
ATOM 5151 C C . HIS A 1 672 ? 9.235 10.750 -41.514 1.00 81.69 672 HIS A C 1
ATOM 5153 O O . HIS A 1 672 ? 10.426 10.996 -41.330 1.00 81.69 672 HIS A O 1
ATOM 5159 N N . PRO A 1 673 ? 8.795 10.332 -42.716 1.00 81.94 673 PRO A N 1
ATOM 5160 C CA . PRO A 1 673 ? 9.688 10.200 -43.866 1.00 81.94 673 PRO A CA 1
ATOM 5161 C C . PRO A 1 673 ? 10.389 11.524 -44.177 1.00 81.94 673 PRO A C 1
ATOM 5163 O O . PRO A 1 673 ? 9.717 12.530 -44.389 1.00 81.94 673 PRO A O 1
ATOM 5166 N N . LEU A 1 674 ? 11.715 11.541 -44.231 1.00 85.31 674 LEU A N 1
ATOM 5167 C CA . LEU A 1 674 ? 12.503 12.712 -44.600 1.00 85.31 674 LEU A CA 1
ATOM 5168 C C . LEU A 1 674 ? 13.107 12.461 -45.977 1.00 85.31 674 LEU A C 1
ATOM 5170 O O . LEU A 1 674 ? 13.796 11.472 -46.190 1.00 85.31 674 LEU A O 1
ATOM 5174 N N . VAL A 1 675 ? 12.841 13.340 -46.940 1.00 82.88 675 VAL A N 1
ATOM 5175 C CA . VAL A 1 675 ? 13.286 13.146 -48.325 1.00 82.88 675 VAL A CA 1
ATOM 5176 C C . VAL A 1 675 ? 13.962 14.402 -48.841 1.00 82.88 675 VAL A C 1
ATOM 5178 O O . VAL A 1 675 ? 13.362 15.483 -48.849 1.00 82.88 675 VAL A O 1
ATOM 5181 N N . VAL A 1 676 ? 15.186 14.243 -49.341 1.00 83.12 676 VAL A N 1
ATOM 5182 C CA . VAL A 1 676 ? 15.851 15.247 -50.170 1.00 83.12 676 VAL A CA 1
ATOM 5183 C C . VAL A 1 676 ? 15.868 14.755 -51.610 1.00 83.12 676 VAL A C 1
ATOM 5185 O O . VAL A 1 676 ? 16.340 13.664 -51.908 1.00 83.12 676 VAL A O 1
ATOM 5188 N N . THR A 1 677 ? 15.327 15.555 -52.524 1.00 76.38 677 THR A N 1
ATOM 5189 C CA . THR A 1 677 ? 15.137 15.156 -53.925 1.00 76.38 677 THR A CA 1
ATOM 5190 C C . THR A 1 677 ? 15.698 16.197 -54.886 1.00 76.38 677 THR A C 1
ATOM 5192 O O . THR A 1 677 ? 15.493 17.402 -54.697 1.00 76.38 677 THR A O 1
ATOM 5195 N N . THR A 1 678 ? 16.394 15.722 -55.920 1.00 76.75 678 THR A N 1
ATOM 5196 C CA . THR A 1 678 ? 16.665 16.432 -57.178 1.00 76.75 678 THR A CA 1
ATOM 5197 C C . THR A 1 678 ? 15.683 15.951 -58.257 1.00 76.75 678 THR A C 1
ATOM 5199 O O . THR A 1 678 ? 14.785 15.155 -57.985 1.00 76.75 678 THR A O 1
ATOM 5202 N N . ASN A 1 679 ? 15.787 16.430 -59.502 1.00 57.69 679 ASN A N 1
ATOM 5203 C CA . ASN A 1 679 ? 14.892 15.928 -60.556 1.00 57.69 679 ASN A CA 1
ATOM 5204 C C . ASN A 1 679 ? 15.266 14.509 -61.017 1.00 57.69 679 ASN A C 1
ATOM 5206 O O . ASN A 1 679 ? 14.504 13.900 -61.772 1.00 57.69 679 ASN A O 1
ATOM 5210 N N . SER A 1 680 ? 16.442 14.028 -60.625 1.00 54.94 680 SER A N 1
ATOM 5211 C CA . SER A 1 680 ? 17.079 12.828 -61.159 1.00 54.94 680 SER A CA 1
ATOM 5212 C C . SER A 1 680 ? 17.568 11.847 -60.099 1.00 54.94 680 SER A C 1
ATOM 5214 O O . SER A 1 680 ? 17.848 10.706 -60.443 1.00 54.94 680 SER A O 1
ATOM 5216 N N . ASP A 1 681 ? 17.681 12.292 -58.852 1.00 63.97 681 ASP A N 1
ATOM 5217 C CA . ASP A 1 681 ? 18.131 11.503 -57.716 1.00 63.97 681 ASP A CA 1
ATOM 5218 C C . ASP A 1 681 ? 17.302 11.864 -56.476 1.00 63.97 681 ASP A C 1
ATOM 5220 O O . ASP A 1 681 ? 16.732 12.958 -56.362 1.00 63.97 681 ASP A O 1
ATOM 5224 N N . GLN A 1 682 ? 17.189 10.928 -55.548 1.00 77.31 682 GLN A N 1
ATOM 5225 C CA . GLN A 1 682 ? 16.549 11.161 -54.266 1.00 77.31 682 GLN A CA 1
ATOM 5226 C C . GLN A 1 682 ? 17.275 10.365 -53.201 1.00 77.31 682 GLN A C 1
ATOM 5228 O O . GLN A 1 682 ? 17.588 9.191 -53.384 1.00 77.31 682 GLN A O 1
ATOM 5233 N N . VAL A 1 683 ? 17.429 10.986 -52.046 1.00 75.25 683 VAL A N 1
ATOM 5234 C CA . VAL A 1 683 ? 17.838 10.291 -50.843 1.00 75.25 683 VAL A CA 1
ATOM 5235 C C . VAL A 1 683 ? 16.725 10.431 -49.817 1.00 75.25 683 VAL A C 1
ATOM 5237 O O . VAL A 1 683 ? 16.117 11.494 -49.651 1.00 75.25 683 VAL A O 1
ATOM 5240 N N . SER A 1 684 ? 16.389 9.307 -49.200 1.00 77.56 684 SER A N 1
ATOM 5241 C CA . SER A 1 684 ? 15.359 9.221 -48.175 1.00 77.56 684 SER A CA 1
ATOM 5242 C C . SER A 1 684 ? 16.005 8.745 -46.885 1.00 77.56 684 SER A C 1
ATOM 5244 O O . SER A 1 684 ? 16.837 7.844 -46.909 1.00 77.56 684 SER A O 1
ATOM 5246 N N . GLY A 1 685 ? 15.594 9.355 -45.788 1.00 81.88 685 GLY A N 1
ATOM 5247 C CA . GLY A 1 685 ? 15.825 8.896 -44.432 1.00 81.88 685 GLY A CA 1
ATOM 5248 C C . GLY A 1 685 ? 14.542 9.075 -43.631 1.00 81.88 685 GLY A C 1
ATOM 5249 O O . GLY A 1 685 ? 13.447 9.276 -44.177 1.00 81.88 685 GLY A O 1
ATOM 5250 N N . GLN A 1 686 ? 14.665 9.020 -42.320 1.00 83.31 686 GLN A N 1
ATOM 5251 C CA . GLN A 1 686 ? 13.566 9.188 -41.391 1.00 83.31 686 GLN A CA 1
ATOM 5252 C C . GLN A 1 686 ? 13.907 10.267 -40.377 1.00 83.31 686 GLN A C 1
ATOM 5254 O O . GLN A 1 686 ? 14.939 10.220 -39.720 1.00 83.31 686 GLN A O 1
ATOM 5259 N N . LEU A 1 687 ? 12.997 11.218 -40.194 1.00 83.62 687 LEU A N 1
ATOM 5260 C CA . LEU A 1 687 ? 12.976 12.005 -38.975 1.00 83.62 687 LEU A CA 1
ATOM 5261 C C . LEU A 1 687 ? 12.252 11.176 -37.913 1.00 83.62 687 LEU A C 1
ATOM 5263 O O . LEU A 1 687 ? 11.022 11.105 -37.913 1.00 83.62 687 LEU A O 1
ATOM 5267 N N . SER A 1 688 ? 13.010 10.543 -37.030 1.00 79.00 688 SER A N 1
ATOM 5268 C CA . SER A 1 688 ? 12.470 9.910 -35.832 1.00 79.00 688 SER A CA 1
ATOM 5269 C C . SER A 1 688 ? 12.427 10.955 -34.731 1.00 79.00 688 SER A C 1
ATOM 5271 O O . SER A 1 688 ? 13.444 11.289 -34.124 1.00 79.00 688 SER A O 1
ATOM 5273 N N . VAL A 1 689 ? 11.239 11.509 -34.502 1.00 76.56 689 VAL A N 1
ATOM 5274 C CA . VAL A 1 689 ? 11.015 12.351 -33.332 1.00 76.56 689 VAL A CA 1
ATOM 5275 C C . VAL A 1 689 ? 10.814 11.400 -32.165 1.00 76.56 689 VAL A C 1
ATOM 5277 O O . VAL A 1 689 ? 9.825 10.662 -32.158 1.00 76.56 689 VAL A O 1
ATOM 5280 N N . SER A 1 690 ? 11.761 11.360 -31.228 1.00 62.66 690 SER A N 1
ATOM 5281 C CA . SER A 1 690 ? 11.694 10.436 -30.097 1.00 62.66 690 SER A CA 1
ATOM 5282 C C . SER A 1 690 ? 10.375 10.643 -29.347 1.00 62.66 690 SER A C 1
ATOM 5284 O O . SER A 1 690 ? 10.111 11.723 -28.814 1.00 62.66 690 SER A O 1
ATOM 5286 N N . GLY A 1 691 ? 9.525 9.618 -29.361 1.00 60.44 691 GLY A N 1
ATOM 5287 C CA . GLY A 1 691 ? 8.576 9.363 -28.284 1.00 60.44 691 GLY A CA 1
ATOM 5288 C C . GLY A 1 691 ? 9.275 8.527 -27.221 1.00 60.44 691 GLY A C 1
ATOM 5289 O O . GLY A 1 691 ? 10.354 7.982 -27.458 1.00 60.44 691 GLY A O 1
ATOM 5290 N N . ASP A 1 692 ? 8.680 8.423 -26.046 1.00 61.31 692 ASP A N 1
ATOM 5291 C CA . ASP A 1 692 ? 9.223 7.610 -24.960 1.00 61.31 692 ASP A CA 1
ATOM 5292 C C . ASP A 1 692 ? 8.852 6.117 -25.067 1.00 61.31 692 ASP A C 1
ATOM 5294 O O . ASP A 1 692 ? 9.353 5.293 -24.301 1.00 61.31 692 ASP A O 1
ATOM 5298 N N . GLY A 1 693 ? 8.036 5.739 -26.059 1.00 64.12 693 GLY A N 1
ATOM 5299 C CA . GLY A 1 693 ? 7.630 4.363 -26.339 1.00 64.12 693 GLY A CA 1
ATOM 5300 C C . GLY A 1 693 ? 6.582 3.847 -25.360 1.00 64.12 693 GLY A C 1
ATOM 5301 O O . GLY A 1 693 ? 6.357 2.647 -25.279 1.00 64.12 693 GLY A O 1
ATOM 5302 N N . PHE A 1 694 ? 5.951 4.709 -24.562 1.00 80.75 694 PHE A N 1
ATOM 5303 C CA . PHE A 1 694 ? 5.185 4.266 -23.400 1.00 80.75 694 PHE A CA 1
ATOM 5304 C C . PHE A 1 694 ? 3.667 4.322 -23.591 1.00 80.75 694 PHE A C 1
ATOM 5306 O O . PHE A 1 694 ? 3.082 5.355 -23.934 1.00 80.75 694 PHE A O 1
ATOM 5313 N N . ALA A 1 695 ? 3.012 3.204 -23.271 1.00 81.62 695 ALA A N 1
ATOM 5314 C CA . ALA A 1 695 ? 1.567 3.058 -23.182 1.00 81.62 695 ALA A CA 1
ATOM 5315 C C . ALA A 1 695 ? 1.085 3.211 -21.733 1.00 81.62 695 ALA A C 1
ATOM 5317 O O . ALA A 1 695 ? 1.629 2.598 -20.819 1.00 81.62 695 ALA A O 1
ATOM 5318 N N . ILE A 1 696 ? 0.014 3.976 -21.522 1.00 83.94 696 ILE A N 1
ATOM 5319 C CA . ILE A 1 696 ? -0.664 4.071 -20.222 1.00 83.94 696 ILE A CA 1
ATOM 5320 C C . ILE A 1 696 ? -1.777 3.018 -20.175 1.00 83.94 696 ILE A C 1
ATOM 5322 O O . ILE A 1 696 ? -2.686 3.051 -21.009 1.00 83.94 696 ILE A O 1
ATOM 5326 N N . LEU A 1 697 ? -1.714 2.088 -19.217 1.00 76.69 697 LEU A N 1
ATOM 5327 C CA . LEU A 1 697 ? -2.614 0.930 -19.171 1.00 76.69 697 LEU A CA 1
ATOM 5328 C C . LEU A 1 697 ? -3.788 1.113 -18.204 1.00 76.69 697 LEU A C 1
ATOM 5330 O O . LEU A 1 697 ? -4.915 0.819 -18.594 1.00 76.69 697 LEU A O 1
ATOM 5334 N N . ASN A 1 698 ? -3.556 1.636 -16.995 1.00 66.81 698 ASN A N 1
ATOM 5335 C CA . ASN A 1 698 ? -4.595 1.857 -15.982 1.00 66.81 698 ASN A CA 1
ATOM 5336 C C . ASN A 1 698 ? -4.224 3.040 -15.075 1.00 66.81 698 ASN A C 1
ATOM 5338 O O . ASN A 1 698 ? -3.444 2.867 -14.140 1.00 66.81 698 ASN A O 1
ATOM 5342 N N . PRO A 1 699 ? -4.742 4.250 -15.314 1.00 66.69 699 PRO A N 1
ATOM 5343 C CA . PRO A 1 699 ? -4.583 5.305 -14.332 1.00 66.69 699 PRO A CA 1
ATOM 5344 C C . PRO A 1 699 ? -5.551 5.138 -13.158 1.00 66.69 699 PRO A C 1
ATOM 5346 O O . PRO A 1 699 ? -6.735 4.853 -13.358 1.00 66.69 699 PRO A O 1
ATOM 5349 N N . SER A 1 700 ? -5.040 5.369 -11.952 1.00 65.12 700 SER A N 1
ATOM 5350 C CA . SER A 1 700 ? -5.804 5.546 -10.725 1.00 65.12 700 SER A CA 1
ATOM 5351 C C . SER A 1 700 ? -5.706 7.012 -10.278 1.00 65.12 700 SER A C 1
ATOM 5353 O O . SER A 1 700 ? -4.602 7.544 -10.157 1.00 65.12 700 SER A O 1
ATOM 5355 N N . PRO A 1 701 ? -6.835 7.694 -10.035 1.00 61.91 701 PRO A N 1
ATOM 5356 C CA . PRO A 1 701 ? -8.207 7.209 -10.206 1.00 61.91 701 PRO A CA 1
ATOM 5357 C C . PRO A 1 701 ? -8.561 6.969 -11.686 1.00 61.91 701 PRO A C 1
ATOM 5359 O O . PRO A 1 701 ? -7.987 7.605 -12.571 1.00 61.91 701 PRO A O 1
ATOM 5362 N N . GLU A 1 702 ? -9.560 6.115 -11.964 1.00 63.34 702 GLU A N 1
ATOM 5363 C CA . GLU A 1 702 ? -10.197 6.054 -13.292 1.00 63.34 702 GLU A CA 1
ATOM 5364 C C . GLU A 1 702 ? -10.683 7.477 -13.617 1.00 63.34 702 GLU A C 1
ATOM 5366 O O . GLU A 1 702 ? -11.654 7.909 -13.008 1.00 63.34 702 GLU A O 1
ATOM 5371 N N . PHE A 1 703 ? -9.979 8.246 -14.462 1.00 64.75 703 PHE A N 1
ATOM 5372 C CA . PHE A 1 703 ? -10.000 9.724 -14.441 1.00 64.75 703 PHE A CA 1
ATOM 5373 C C . PHE A 1 703 ? -11.384 10.391 -14.607 1.00 64.75 703 PHE A C 1
ATOM 5375 O O . PHE A 1 703 ? -11.766 10.917 -15.651 1.00 64.75 703 PHE A O 1
ATOM 5382 N N . SER A 1 704 ? -12.150 10.409 -13.530 1.00 73.81 704 SER A N 1
ATOM 5383 C CA . SER A 1 704 ? -13.385 11.133 -13.262 1.00 73.81 704 SER A CA 1
ATOM 5384 C C . SER A 1 704 ? -13.532 11.129 -11.740 1.00 73.81 704 SER A C 1
ATOM 5386 O O . SER A 1 704 ? -14.291 10.344 -11.175 1.00 73.81 704 SER A O 1
ATOM 5388 N N . LEU A 1 705 ? -12.720 11.955 -11.081 1.00 83.19 705 LEU A N 1
ATOM 5389 C CA . LEU A 1 705 ? -12.599 12.029 -9.627 1.00 83.19 705 LEU A CA 1
ATOM 5390 C C . LEU A 1 705 ? -13.410 13.213 -9.093 1.00 83.19 705 LEU A C 1
ATOM 5392 O O . LEU A 1 705 ? -13.389 14.295 -9.677 1.00 83.19 705 LEU A O 1
ATOM 5396 N N . SER A 1 706 ? -14.080 13.018 -7.958 1.00 86.00 706 SER A N 1
ATOM 5397 C CA . SER A 1 706 ? -14.642 14.097 -7.144 1.00 86.00 706 SER A CA 1
ATOM 5398 C C . SER A 1 706 ? -13.900 14.128 -5.812 1.00 86.00 706 SER A C 1
ATOM 5400 O O . SER A 1 706 ? -13.888 13.113 -5.121 1.00 86.00 706 SER A O 1
ATOM 5402 N N . VAL A 1 707 ? -13.300 15.264 -5.459 1.00 86.88 707 VAL A N 1
ATOM 5403 C CA . VAL A 1 707 ? -12.493 15.438 -4.239 1.00 86.88 707 VAL A CA 1
ATOM 5404 C C . VAL A 1 707 ? -12.868 16.747 -3.544 1.00 86.88 707 VAL A C 1
ATOM 5406 O O . VAL A 1 707 ? -13.120 17.754 -4.213 1.00 86.88 707 VAL A O 1
ATOM 5409 N N . GLY A 1 708 ? -12.943 16.748 -2.212 1.00 85.31 708 GLY A N 1
ATOM 5410 C CA . GLY A 1 708 ? -13.141 17.976 -1.446 1.00 85.31 708 GLY A CA 1
ATOM 5411 C C . GLY A 1 708 ? -11.936 18.908 -1.581 1.00 85.31 708 GLY A C 1
ATOM 5412 O O . GLY A 1 708 ? -10.804 18.457 -1.702 1.00 85.31 708 GLY A O 1
ATOM 5413 N N . ARG A 1 709 ? -12.146 20.228 -1.558 1.00 85.88 709 ARG A N 1
ATOM 5414 C CA . ARG A 1 709 ? -11.063 21.204 -1.798 1.00 85.88 709 ARG A CA 1
ATOM 5415 C C . ARG A 1 709 ? -9.879 21.111 -0.816 1.00 85.88 709 ARG A C 1
ATOM 5417 O O . ARG A 1 709 ? -8.761 21.468 -1.177 1.00 85.88 709 ARG A O 1
ATOM 5424 N N . ALA A 1 710 ? -10.137 20.605 0.392 1.00 80.75 710 ALA A N 1
ATOM 5425 C CA . ALA A 1 710 ? -9.146 20.372 1.444 1.00 80.75 710 ALA A CA 1
ATOM 5426 C C . ALA A 1 710 ? -8.782 18.886 1.625 1.00 80.75 710 ALA A C 1
ATOM 5428 O O . ALA A 1 710 ? -7.917 18.577 2.444 1.00 80.75 710 ALA A O 1
ATOM 5429 N N . ASP A 1 711 ? -9.436 17.992 0.882 1.00 84.56 711 ASP A N 1
ATOM 5430 C CA . ASP A 1 711 ? -9.138 16.565 0.905 1.00 84.56 711 ASP A CA 1
ATOM 5431 C C . ASP A 1 711 ? -7.981 16.283 -0.051 1.00 84.56 711 ASP A C 1
ATOM 5433 O O . ASP A 1 711 ? -7.796 16.964 -1.067 1.00 84.56 711 ASP A O 1
ATOM 5437 N N . ASP A 1 712 ? -7.198 15.269 0.278 1.00 88.12 712 ASP A N 1
ATOM 5438 C CA . ASP A 1 712 ? -6.118 14.819 -0.565 1.00 88.12 712 ASP A CA 1
ATOM 5439 C C . ASP A 1 712 ? -6.586 13.794 -1.607 1.00 88.12 712 ASP A C 1
ATOM 5441 O O . ASP A 1 712 ? -7.544 13.044 -1.420 1.00 88.12 712 ASP A O 1
ATOM 5445 N N . PHE A 1 713 ? -5.909 13.773 -2.752 1.00 86.62 713 PHE A N 1
ATOM 5446 C CA . PHE A 1 713 ? -6.052 12.717 -3.744 1.00 86.62 713 PHE A CA 1
ATOM 5447 C C . PHE A 1 713 ? -4.690 12.275 -4.258 1.00 86.62 713 PHE A C 1
ATOM 5449 O O . PHE A 1 713 ? -3.776 13.083 -4.433 1.00 86.62 713 PHE A O 1
ATOM 5456 N N . GLU A 1 714 ? -4.569 10.981 -4.517 1.00 87.06 714 GLU A N 1
ATOM 5457 C CA . GLU A 1 714 ? -3.367 10.374 -5.072 1.00 87.06 714 GLU A CA 1
ATOM 5458 C C . GLU A 1 714 ? -3.530 10.142 -6.574 1.00 87.06 714 GLU A C 1
ATOM 5460 O O . GLU A 1 714 ? -4.640 9.932 -7.076 1.00 87.06 714 GLU A O 1
ATOM 5465 N N . VAL A 1 715 ? -2.417 10.240 -7.298 1.00 84.62 715 VAL A N 1
ATOM 5466 C CA . VAL A 1 715 ? -2.374 10.007 -8.740 1.00 84.62 715 VAL A CA 1
ATOM 5467 C C . VAL A 1 715 ? -1.326 8.951 -9.033 1.00 84.62 715 VAL A C 1
ATOM 5469 O O . VAL A 1 715 ? -0.125 9.235 -9.005 1.00 84.62 715 VAL A O 1
ATOM 5472 N N . ASP A 1 716 ? -1.806 7.768 -9.397 1.00 85.12 716 ASP A N 1
ATOM 5473 C CA . ASP A 1 716 ? -0.984 6.624 -9.763 1.00 85.12 716 ASP A CA 1
ATOM 5474 C C . ASP A 1 716 ? -1.299 6.166 -11.184 1.00 85.12 716 ASP A C 1
ATOM 5476 O O . ASP A 1 716 ? -2.417 6.295 -11.688 1.00 85.12 716 ASP A O 1
ATOM 5480 N N . VAL A 1 717 ? -0.306 5.618 -11.872 1.00 86.19 717 VAL A N 1
ATOM 5481 C CA . VAL A 1 717 ? -0.472 5.144 -13.242 1.00 86.19 717 VAL A CA 1
ATOM 5482 C C . VAL A 1 717 ? 0.405 3.936 -13.527 1.00 86.19 717 VAL A C 1
ATOM 5484 O O . VAL A 1 717 ? 1.599 3.953 -13.246 1.00 86.19 717 VAL A O 1
ATOM 5487 N N . SER A 1 718 ? -0.166 2.915 -14.161 1.00 87.62 718 SER A N 1
ATOM 5488 C CA . SER A 1 718 ? 0.611 1.829 -14.766 1.00 87.62 718 SER A CA 1
ATOM 5489 C C . SER A 1 718 ? 1.044 2.227 -16.174 1.00 87.62 718 SER A C 1
ATOM 5491 O O . SER A 1 718 ? 0.207 2.524 -17.039 1.00 87.62 718 SER A O 1
ATOM 5493 N N . VAL A 1 719 ? 2.352 2.235 -16.408 1.00 88.94 719 VAL A N 1
ATOM 5494 C CA . VAL A 1 719 ? 2.973 2.571 -17.690 1.00 88.94 719 VAL A CA 1
ATOM 5495 C C . VAL A 1 719 ? 3.733 1.361 -18.206 1.00 88.94 719 VAL A C 1
ATOM 5497 O O . VAL A 1 719 ? 4.491 0.743 -17.467 1.00 88.94 719 VAL A O 1
ATOM 5500 N N . ALA A 1 720 ? 3.538 1.020 -19.474 1.00 86.44 720 ALA A N 1
ATOM 5501 C CA . ALA A 1 720 ? 4.188 -0.112 -20.112 1.00 86.44 720 ALA A CA 1
ATOM 5502 C C . ALA A 1 720 ? 4.979 0.312 -21.340 1.00 86.44 720 ALA A C 1
ATOM 5504 O O . ALA A 1 720 ? 4.527 1.148 -22.121 1.00 86.44 720 ALA A O 1
ATOM 5505 N N . ASN A 1 721 ? 6.125 -0.326 -21.541 1.00 84.94 721 ASN A N 1
ATOM 5506 C CA . ASN A 1 721 ? 6.861 -0.290 -22.791 1.00 84.94 721 ASN A CA 1
ATOM 5507 C C . ASN A 1 721 ? 6.441 -1.500 -23.643 1.00 84.94 721 ASN A C 1
ATOM 5509 O O . ASN A 1 721 ? 6.851 -2.620 -23.343 1.00 84.94 721 ASN A O 1
ATOM 5513 N N . PRO A 1 722 ? 5.614 -1.327 -24.690 1.00 74.69 722 PRO A N 1
ATOM 5514 C CA . PRO A 1 722 ? 5.189 -2.416 -25.556 1.00 74.69 722 PRO A CA 1
ATOM 5515 C C . PRO A 1 722 ? 6.272 -2.832 -26.565 1.00 74.69 722 PRO A C 1
ATOM 5517 O O . PRO A 1 722 ? 6.066 -3.803 -27.300 1.00 74.69 722 PRO A O 1
ATOM 5520 N N . ASP A 1 723 ? 7.396 -2.116 -26.638 1.00 71.75 723 ASP A N 1
ATOM 5521 C CA . ASP A 1 723 ? 8.437 -2.365 -27.622 1.00 71.75 723 ASP A CA 1
ATOM 5522 C C . ASP A 1 723 ? 9.347 -3.534 -27.224 1.00 71.75 723 ASP A C 1
ATOM 5524 O O . ASP A 1 723 ? 9.465 -3.953 -26.071 1.00 71.75 723 ASP A O 1
ATOM 5528 N N . ALA A 1 724 ? 10.016 -4.103 -28.230 1.00 66.44 724 ALA A N 1
ATOM 5529 C CA . ALA A 1 724 ? 10.927 -5.237 -28.064 1.00 66.44 724 ALA A CA 1
ATOM 5530 C C . ALA A 1 724 ? 12.325 -4.835 -27.547 1.00 66.44 724 ALA A C 1
ATOM 5532 O O . ALA A 1 724 ? 13.205 -5.692 -27.431 1.00 66.44 724 ALA A O 1
ATOM 5533 N N . SER A 1 725 ? 12.527 -3.556 -27.234 1.00 59.34 725 SER A N 1
ATOM 5534 C CA . SER A 1 725 ? 13.757 -2.973 -26.696 1.00 59.34 725 SER A CA 1
ATOM 5535 C C . SER A 1 725 ? 13.438 -2.035 -25.539 1.00 59.34 725 SER A C 1
ATOM 5537 O O . SER A 1 725 ? 12.366 -1.437 -25.517 1.00 59.34 725 SER A O 1
ATOM 5539 N N . ALA A 1 726 ? 14.375 -1.886 -24.602 1.00 63.53 726 ALA A N 1
ATOM 5540 C CA . ALA A 1 726 ? 14.242 -0.909 -23.529 1.00 63.53 726 ALA A CA 1
ATOM 5541 C C . ALA A 1 726 ? 14.143 0.517 -24.096 1.00 63.53 726 ALA A C 1
ATOM 5543 O O . ALA A 1 726 ? 14.865 0.853 -25.039 1.00 63.53 726 ALA A O 1
ATOM 5544 N N . SER A 1 727 ? 13.276 1.340 -23.515 1.00 64.12 727 SER A N 1
ATOM 5545 C CA . SER A 1 727 ? 13.115 2.752 -23.860 1.00 64.12 727 SER A CA 1
ATOM 5546 C C . SER A 1 727 ? 13.079 3.603 -22.594 1.00 64.12 727 SER A C 1
ATOM 5548 O O . SER A 1 727 ? 12.757 3.121 -21.504 1.00 64.12 727 SER A O 1
ATOM 5550 N N . SER A 1 728 ? 13.448 4.874 -22.739 1.00 72.75 728 SER A N 1
ATOM 5551 C CA . SER A 1 728 ? 13.398 5.868 -21.671 1.00 72.75 728 SER A CA 1
ATOM 5552 C C . SER A 1 728 ? 12.522 7.034 -22.095 1.00 72.75 728 SER A C 1
ATOM 5554 O O . SER A 1 728 ? 12.501 7.406 -23.265 1.00 72.75 728 SER A O 1
ATOM 5556 N N . GLY A 1 729 ? 11.885 7.678 -21.125 1.00 72.19 729 GLY A N 1
ATOM 5557 C CA . GLY A 1 729 ? 11.294 8.993 -21.316 1.00 72.19 729 GLY A CA 1
ATOM 5558 C C . GLY A 1 729 ? 10.415 9.439 -20.163 1.00 72.19 729 GLY A C 1
ATOM 5559 O O . GLY A 1 729 ? 10.690 9.076 -19.020 1.00 72.19 729 GLY A O 1
ATOM 5560 N N . THR A 1 730 ? 9.437 10.305 -20.420 1.00 81.12 730 THR A N 1
ATOM 5561 C CA . THR A 1 730 ? 8.874 11.167 -19.373 1.00 81.12 730 THR A CA 1
ATOM 5562 C C . THR A 1 730 ? 7.358 11.088 -19.308 1.00 81.12 730 THR A C 1
ATOM 5564 O O . THR A 1 730 ? 6.647 11.521 -20.210 1.00 81.12 730 THR A O 1
ATOM 5567 N N . VAL A 1 731 ? 6.858 10.668 -18.149 1.00 86.00 731 VAL A N 1
ATOM 5568 C CA . VAL A 1 731 ? 5.435 10.675 -17.812 1.00 86.00 731 VAL A CA 1
ATOM 5569 C C . VAL A 1 731 ? 5.119 11.948 -17.033 1.00 86.00 731 VAL A C 1
ATOM 5571 O O . VAL A 1 731 ? 5.755 12.234 -16.019 1.00 86.00 731 VAL A O 1
ATOM 5574 N N . ARG A 1 732 ? 4.142 12.733 -17.484 1.00 89.44 732 ARG A N 1
ATOM 5575 C CA . ARG A 1 732 ? 3.777 14.038 -16.910 1.00 89.44 732 ARG A CA 1
ATOM 5576 C C . ARG A 1 732 ? 2.341 14.014 -16.416 1.00 89.44 732 ARG A C 1
ATOM 5578 O O . ARG A 1 732 ? 1.472 13.484 -17.101 1.00 89.44 732 ARG A O 1
ATOM 5585 N N . PHE A 1 733 ? 2.085 14.639 -15.272 1.00 91.69 733 PHE A N 1
ATOM 5586 C CA . PHE A 1 733 ? 0.745 14.859 -14.734 1.00 91.69 733 PHE A CA 1
ATOM 5587 C C . PHE A 1 733 ? 0.372 16.343 -14.822 1.00 91.69 733 PHE A C 1
ATOM 5589 O O . PHE A 1 733 ? 1.113 17.214 -14.354 1.00 91.69 733 PHE A O 1
ATOM 5596 N N . LEU A 1 734 ? -0.772 16.631 -15.448 1.00 90.50 734 LEU A N 1
ATOM 5597 C CA . LEU A 1 734 ? -1.266 17.979 -15.714 1.00 90.50 734 LEU A CA 1
ATOM 5598 C C . LEU A 1 734 ? -2.702 18.167 -15.207 1.00 90.50 734 LEU A C 1
ATOM 5600 O O . LEU A 1 734 ? -3.531 17.262 -15.315 1.00 90.50 734 LEU A O 1
ATOM 5604 N N . VAL A 1 735 ? -3.015 19.386 -14.762 1.00 89.69 735 VAL A N 1
ATOM 5605 C CA . VAL A 1 735 ? -4.380 19.866 -14.490 1.00 89.69 735 VAL A CA 1
ATOM 5606 C C . VAL A 1 735 ? -4.608 21.174 -15.254 1.00 89.69 735 VAL A C 1
ATOM 5608 O O . VAL A 1 735 ? -3.838 22.115 -15.091 1.00 89.69 735 VAL A O 1
ATOM 5611 N N . ASP A 1 736 ? -5.632 21.232 -16.114 1.00 85.62 736 ASP A N 1
ATOM 5612 C CA . ASP A 1 736 ? -5.965 22.384 -16.979 1.00 85.62 736 ASP A CA 1
ATOM 5613 C C . ASP A 1 736 ? -4.734 22.989 -17.688 1.00 85.62 736 ASP A C 1
ATOM 5615 O O . ASP A 1 736 ? -4.469 24.188 -17.638 1.00 85.62 736 ASP A O 1
ATOM 5619 N N . GLU A 1 737 ? -3.963 22.122 -18.356 1.00 79.88 737 GLU A N 1
ATOM 5620 C CA . GLU A 1 737 ? -2.718 22.442 -19.085 1.00 79.88 737 GLU A CA 1
ATOM 5621 C C . GLU A 1 737 ? -1.514 22.826 -18.201 1.00 79.88 737 GLU A C 1
ATOM 5623 O O . GLU A 1 737 ? -0.395 22.931 -18.709 1.00 79.88 737 GLU A O 1
ATOM 5628 N N . GLN A 1 738 ? -1.691 22.986 -16.886 1.00 84.75 738 GLN A N 1
ATOM 5629 C CA . GLN A 1 738 ? -0.589 23.198 -15.953 1.00 84.75 738 GLN A CA 1
ATOM 5630 C C . GLN A 1 738 ? 0.025 21.861 -15.544 1.00 84.75 738 GLN A C 1
ATOM 5632 O O . GLN A 1 738 ? -0.626 21.018 -14.934 1.00 84.75 738 GLN A O 1
ATOM 5637 N N . GLU A 1 739 ? 1.311 21.694 -15.827 1.00 89.25 739 GLU A N 1
ATOM 5638 C CA . GLU A 1 739 ? 2.088 20.569 -15.321 1.00 89.25 739 GLU A CA 1
ATOM 5639 C C . GLU A 1 739 ? 2.333 20.704 -13.819 1.00 89.25 739 GLU A C 1
ATOM 5641 O O . GLU A 1 739 ? 2.895 21.698 -13.350 1.00 89.25 739 GLU A O 1
ATOM 5646 N N . LEU A 1 740 ? 1.900 19.687 -13.076 1.00 86.50 740 LEU A N 1
ATOM 5647 C CA . LEU A 1 740 ? 2.074 19.612 -11.631 1.00 86.50 740 LEU A CA 1
ATOM 5648 C C . LEU A 1 740 ? 3.289 18.768 -11.253 1.00 86.50 740 LEU A C 1
ATOM 5650 O O . LEU A 1 740 ? 3.958 19.081 -10.269 1.00 86.50 740 LEU A O 1
ATOM 5654 N N . ASN A 1 741 ? 3.578 17.706 -12.010 1.00 86.88 741 ASN A N 1
ATOM 5655 C CA . ASN A 1 741 ? 4.697 16.807 -11.735 1.00 86.88 741 ASN A CA 1
ATOM 5656 C C . ASN A 1 741 ? 5.101 16.002 -12.983 1.00 86.88 741 ASN A C 1
ATOM 5658 O O . ASN A 1 741 ? 4.303 15.820 -13.903 1.00 86.88 741 ASN A O 1
ATOM 5662 N N . GLN A 1 742 ? 6.332 15.493 -12.983 1.00 87.50 742 GLN A N 1
ATOM 5663 C CA . GLN A 1 742 ? 6.880 14.636 -14.030 1.00 87.50 742 GLN A CA 1
ATOM 5664 C C . GLN A 1 742 ? 7.756 13.523 -13.447 1.00 87.50 742 GLN A C 1
ATOM 5666 O O . GLN A 1 742 ? 8.394 13.678 -12.401 1.00 87.50 742 GLN A O 1
ATOM 5671 N N . ARG A 1 743 ? 7.815 12.399 -14.156 1.00 80.81 743 ARG A N 1
ATOM 5672 C CA . ARG A 1 743 ? 8.642 11.234 -13.849 1.00 80.81 743 ARG A CA 1
ATOM 5673 C C . ARG A 1 743 ? 9.416 10.837 -15.092 1.00 80.81 743 ARG A C 1
ATOM 5675 O O . ARG A 1 743 ? 8.811 10.520 -16.108 1.00 80.81 743 ARG A O 1
ATOM 5682 N N . ASN A 1 744 ? 10.740 10.829 -14.995 1.00 82.56 744 ASN A N 1
ATOM 5683 C CA . ASN A 1 744 ? 11.576 10.188 -16.002 1.00 82.56 744 ASN A CA 1
ATOM 5684 C C . ASN A 1 744 ? 11.674 8.706 -15.652 1.00 82.56 744 ASN A C 1
ATOM 5686 O O . ASN A 1 744 ? 12.004 8.370 -14.515 1.00 82.56 744 ASN A O 1
ATOM 5690 N N . ILE A 1 745 ? 11.369 7.839 -16.606 1.00 80.19 745 ILE A N 1
ATOM 5691 C CA . ILE A 1 745 ? 11.378 6.392 -16.431 1.00 80.19 745 ILE A CA 1
ATOM 5692 C C . ILE A 1 745 ? 12.175 5.745 -17.561 1.00 80.19 745 ILE A C 1
ATOM 5694 O O . ILE A 1 745 ? 12.235 6.267 -18.671 1.00 80.19 745 ILE A O 1
ATOM 5698 N N . GLN A 1 746 ? 12.760 4.592 -17.266 1.00 81.56 746 GLN A N 1
ATOM 5699 C CA . GLN A 1 746 ? 13.314 3.669 -18.247 1.00 81.56 746 GLN A CA 1
ATOM 5700 C C . GLN A 1 746 ? 12.683 2.308 -17.991 1.00 81.56 746 GLN A C 1
ATOM 5702 O O . GLN A 1 746 ? 12.730 1.828 -16.853 1.00 81.56 746 GLN A O 1
ATOM 5707 N N . LEU A 1 747 ? 12.069 1.738 -19.023 1.00 77.31 747 LEU A N 1
ATOM 5708 C CA . LEU A 1 747 ? 11.402 0.443 -18.977 1.00 77.31 747 LEU A CA 1
ATOM 5709 C C . LEU A 1 747 ? 12.055 -0.489 -19.993 1.00 77.31 747 LEU A C 1
ATOM 5711 O O . LEU A 1 747 ? 12.231 -0.123 -21.158 1.00 77.31 747 LEU A O 1
ATOM 5715 N N . ASP A 1 748 ? 12.380 -1.700 -19.563 1.00 78.75 748 ASP A N 1
ATOM 5716 C CA . ASP A 1 748 ? 12.833 -2.779 -20.426 1.00 78.75 748 ASP A CA 1
ATOM 5717 C C . ASP A 1 748 ? 11.746 -3.205 -21.424 1.00 78.75 748 ASP A C 1
ATOM 5719 O O . ASP A 1 748 ? 10.571 -2.843 -21.336 1.00 78.75 748 ASP A O 1
ATOM 5723 N N . ALA A 1 749 ? 12.152 -3.999 -22.412 1.00 75.69 749 ALA A N 1
ATOM 5724 C CA . ALA A 1 749 ? 11.257 -4.513 -23.438 1.00 75.69 749 ALA A CA 1
ATOM 5725 C C . ALA A 1 749 ? 10.075 -5.294 -22.833 1.00 75.69 749 ALA A C 1
ATOM 5727 O O . ALA A 1 749 ? 10.282 -6.338 -22.209 1.00 75.69 749 ALA A O 1
ATOM 5728 N N . ASN A 1 750 ? 8.839 -4.886 -23.127 1.00 75.12 750 ASN A N 1
ATOM 5729 C CA . ASN A 1 750 ? 7.607 -5.471 -22.575 1.00 75.12 750 ASN A CA 1
ATOM 5730 C C . ASN A 1 750 ? 7.469 -5.337 -21.042 1.00 75.12 750 ASN A C 1
ATOM 5732 O O . ASN A 1 750 ? 6.711 -6.103 -20.443 1.00 75.12 750 ASN A O 1
ATOM 5736 N N . GLU A 1 751 ? 8.201 -4.418 -20.403 1.00 83.31 751 GLU A N 1
ATOM 5737 C CA . GLU A 1 751 ? 8.059 -4.120 -18.973 1.00 83.31 751 GLU A CA 1
ATOM 5738 C C . GLU A 1 751 ? 6.854 -3.199 -18.724 1.00 83.31 751 GLU A C 1
ATOM 5740 O O . GLU A 1 751 ? 6.586 -2.270 -19.487 1.00 83.31 751 GLU A O 1
ATOM 5745 N N . GLU A 1 752 ? 6.141 -3.454 -17.629 1.00 88.62 752 GLU A N 1
ATOM 5746 C CA . GLU A 1 752 ? 5.098 -2.596 -17.067 1.00 88.62 752 GLU A CA 1
ATOM 5747 C C . GLU A 1 752 ? 5.532 -2.155 -15.666 1.00 88.62 752 GLU A C 1
ATOM 5749 O O . GLU A 1 752 ? 6.069 -2.959 -14.901 1.00 88.62 752 GLU A O 1
ATOM 5754 N N . ARG A 1 753 ? 5.308 -0.883 -15.335 1.00 88.25 753 ARG A N 1
ATOM 5755 C CA . ARG A 1 753 ? 5.680 -0.280 -14.057 1.00 88.25 753 ARG A CA 1
ATOM 5756 C C . ARG A 1 753 ? 4.585 0.650 -13.557 1.00 88.25 753 ARG A C 1
ATOM 5758 O O . ARG A 1 753 ? 4.114 1.515 -14.295 1.00 88.25 753 ARG A O 1
ATOM 5765 N N . ASP A 1 754 ? 4.255 0.513 -12.281 1.00 88.62 754 ASP A N 1
ATOM 5766 C CA . ASP A 1 754 ? 3.385 1.448 -11.576 1.00 88.62 754 ASP A CA 1
ATOM 5767 C C . ASP A 1 754 ? 4.181 2.674 -11.117 1.00 88.62 754 ASP A C 1
ATOM 5769 O O . ASP A 1 754 ? 5.288 2.568 -10.585 1.00 88.62 754 ASP A O 1
ATOM 5773 N N . LEU A 1 755 ? 3.622 3.858 -11.346 1.00 84.81 755 LEU A N 1
ATOM 5774 C CA . LEU A 1 755 ? 4.216 5.144 -11.009 1.00 84.81 755 LEU A CA 1
ATOM 5775 C C . LEU A 1 755 ? 3.254 5.940 -10.145 1.00 84.81 755 LEU A C 1
ATOM 5777 O O . LEU A 1 755 ? 2.131 6.196 -10.568 1.00 84.81 755 LEU A O 1
ATOM 5781 N N . SER A 1 756 ? 3.743 6.426 -9.008 1.00 86.81 756 SER A N 1
ATOM 5782 C CA . SER A 1 756 ? 3.032 7.418 -8.205 1.00 86.81 756 SER A CA 1
ATOM 5783 C C . SER A 1 756 ? 3.573 8.828 -8.457 1.00 86.81 756 SER A C 1
ATOM 5785 O O . SER A 1 756 ? 4.785 9.105 -8.376 1.00 86.81 756 SER A O 1
ATOM 5787 N N . PHE A 1 757 ? 2.666 9.757 -8.751 1.00 82.88 757 PHE A N 1
ATOM 5788 C CA . PHE A 1 757 ? 2.941 11.194 -8.773 1.00 82.88 757 PHE A CA 1
ATOM 5789 C C . PHE A 1 757 ? 2.816 11.831 -7.384 1.00 82.88 757 PHE A C 1
ATOM 5791 O O . PHE A 1 757 ? 3.229 12.982 -7.211 1.00 82.88 757 PHE A O 1
ATOM 5798 N N . GLY A 1 758 ? 2.360 11.060 -6.396 1.00 83.12 758 GLY A N 1
ATOM 5799 C CA . GLY A 1 758 ? 2.151 11.477 -5.021 1.00 83.12 758 GLY A CA 1
ATOM 5800 C C . GLY A 1 758 ? 0.763 12.059 -4.773 1.00 83.12 758 GLY A C 1
ATOM 5801 O O . GLY A 1 758 ? -0.147 11.978 -5.600 1.00 83.12 758 GLY A O 1
ATOM 5802 N N . THR A 1 759 ? 0.639 12.653 -3.595 1.00 87.50 759 THR A N 1
ATOM 5803 C CA . THR A 1 759 ? -0.610 13.153 -3.031 1.00 87.50 759 THR A CA 1
ATOM 5804 C C . THR A 1 759 ? -0.753 14.660 -3.251 1.00 87.50 759 THR A C 1
ATOM 5806 O O . THR A 1 759 ? 0.190 15.422 -3.022 1.00 87.50 759 THR A O 1
ATOM 5809 N N . TYR A 1 760 ? -1.938 15.100 -3.667 1.00 88.56 760 TYR A N 1
ATOM 5810 C CA . TYR A 1 760 ? -2.260 16.494 -3.963 1.00 88.56 760 TYR A CA 1
ATOM 5811 C C . TYR A 1 760 ? -3.480 16.965 -3.176 1.00 88.56 760 TYR A C 1
ATOM 5813 O O . TYR A 1 760 ? -4.448 16.227 -3.041 1.00 88.56 760 TYR A O 1
ATOM 5821 N N . ILE A 1 761 ? -3.464 18.227 -2.739 1.00 89.12 761 ILE A N 1
ATOM 5822 C CA . ILE A 1 761 ? -4.615 18.903 -2.125 1.00 89.12 761 ILE A CA 1
ATOM 5823 C C . ILE A 1 761 ? -5.039 20.059 -3.049 1.00 89.12 761 ILE A C 1
ATOM 5825 O O . ILE A 1 761 ? -4.197 20.912 -3.354 1.00 89.12 761 ILE A O 1
ATOM 5829 N N . PRO A 1 762 ? -6.304 20.135 -3.513 1.00 89.31 762 PRO A N 1
ATOM 5830 C CA . PRO A 1 762 ? -6.752 21.173 -4.447 1.00 89.31 762 PRO A CA 1
ATOM 5831 C C . PRO A 1 762 ? -6.477 22.613 -3.982 1.00 89.31 762 PRO A C 1
ATOM 5833 O O . PRO A 1 762 ? -6.015 23.430 -4.782 1.00 89.31 762 PRO A O 1
ATOM 5836 N N . ASP A 1 763 ? -6.676 22.912 -2.694 1.00 83.88 763 ASP A N 1
ATOM 5837 C CA . ASP A 1 763 ? -6.401 24.234 -2.113 1.00 83.88 763 ASP A CA 1
ATOM 5838 C C . ASP A 1 763 ? -4.913 24.626 -2.223 1.00 83.88 763 ASP A C 1
ATOM 5840 O O . ASP A 1 763 ? -4.590 25.783 -2.506 1.00 83.88 763 ASP A O 1
ATOM 5844 N N . GLU A 1 764 ? -3.986 23.674 -2.063 1.00 87.88 764 GLU A N 1
ATOM 5845 C CA . GLU A 1 764 ? -2.544 23.928 -2.213 1.00 87.88 764 GLU A CA 1
ATOM 5846 C C . GLU A 1 764 ? -2.143 24.168 -3.674 1.00 87.88 764 GLU A C 1
ATOM 5848 O O . GLU A 1 764 ? -1.199 24.913 -3.954 1.00 87.88 764 GLU A O 1
ATOM 5853 N N . LEU A 1 765 ? -2.897 23.585 -4.609 1.00 85.12 765 LEU A N 1
ATOM 5854 C CA . LEU A 1 765 ? -2.768 23.818 -6.046 1.00 85.12 765 LEU A CA 1
ATOM 5855 C C . LEU A 1 765 ? -3.430 25.131 -6.499 1.00 85.12 765 LEU A C 1
ATOM 5857 O O . LEU A 1 765 ? -3.224 25.563 -7.634 1.00 85.12 765 LEU A O 1
ATOM 5861 N N . GLY A 1 766 ? -4.201 25.783 -5.622 1.00 86.44 766 GLY A N 1
ATOM 5862 C CA . GLY A 1 766 ? -4.971 26.982 -5.944 1.00 86.44 766 GLY A CA 1
ATOM 5863 C C . GLY A 1 766 ? -6.175 26.708 -6.850 1.00 86.44 766 GLY A C 1
ATOM 5864 O O . GLY A 1 766 ? -6.586 27.599 -7.596 1.00 86.44 766 GLY A O 1
ATOM 5865 N N . LEU A 1 767 ? -6.712 25.485 -6.818 1.00 87.00 767 LEU A N 1
ATOM 5866 C CA . LEU A 1 767 ? -7.918 25.106 -7.549 1.00 87.00 767 LEU A CA 1
ATOM 5867 C C . LEU A 1 767 ? -9.152 25.516 -6.735 1.00 87.00 767 LEU A C 1
ATOM 5869 O O . LEU A 1 767 ? -9.356 25.056 -5.617 1.00 87.00 767 LEU A O 1
ATOM 5873 N N . GLU A 1 768 ? -9.979 26.390 -7.304 1.00 87.81 768 GLU A N 1
ATOM 5874 C CA . GLU A 1 768 ? -11.277 26.749 -6.730 1.00 87.81 768 GLU A CA 1
ATOM 5875 C C . GLU A 1 768 ? -12.297 25.612 -6.936 1.00 87.81 768 GLU A C 1
ATOM 5877 O O . GLU A 1 768 ? -12.060 24.650 -7.663 1.00 87.81 768 GLU A O 1
ATOM 5882 N N . ILE A 1 769 ? -13.473 25.708 -6.314 1.00 86.81 769 ILE A N 1
ATOM 5883 C CA . ILE A 1 769 ? -14.541 24.734 -6.568 1.00 86.81 769 ILE A CA 1
ATOM 5884 C C . ILE A 1 769 ? -14.983 24.823 -8.031 1.00 86.81 769 ILE A C 1
ATOM 5886 O O . ILE A 1 769 ? -15.379 25.882 -8.524 1.00 86.81 769 ILE A O 1
ATOM 5890 N N . GLY A 1 770 ? -14.932 23.692 -8.729 1.00 86.75 770 GLY A N 1
ATOM 5891 C CA . GLY A 1 770 ? -15.146 23.654 -10.165 1.00 86.75 770 GLY A CA 1
ATOM 5892 C C . GLY A 1 770 ? -14.793 22.314 -10.791 1.00 86.75 770 GLY A C 1
ATOM 5893 O O . GLY A 1 770 ? -14.526 21.324 -10.114 1.00 86.75 770 GLY A O 1
ATOM 5894 N N . THR A 1 771 ? -14.831 22.274 -12.120 1.00 89.50 771 THR A N 1
ATOM 5895 C CA . THR A 1 771 ? -14.433 21.102 -12.902 1.00 89.50 771 THR A CA 1
ATOM 5896 C C . THR A 1 771 ? -13.202 21.444 -13.720 1.00 89.50 771 THR A C 1
ATOM 5898 O O . THR A 1 771 ? -13.242 22.370 -14.529 1.00 89.50 771 THR A O 1
ATOM 5901 N N . TYR A 1 772 ? -12.161 20.647 -13.533 1.00 90.94 772 TYR A N 1
ATOM 5902 C CA . TYR A 1 772 ? -10.868 20.748 -14.188 1.00 90.94 772 TYR A CA 1
ATOM 5903 C C . TYR A 1 772 ? -10.624 19.510 -15.044 1.00 90.94 772 TYR A C 1
ATOM 5905 O O . TYR A 1 772 ? -11.227 18.452 -14.843 1.00 90.94 772 TYR A O 1
ATOM 5913 N N . THR A 1 773 ? -9.722 19.632 -16.006 1.00 89.56 773 THR A N 1
ATOM 5914 C CA . THR A 1 773 ? -9.248 18.514 -16.816 1.00 89.56 773 THR A CA 1
ATOM 5915 C C . THR A 1 773 ? -7.937 18.009 -16.231 1.00 89.56 773 THR A C 1
ATOM 5917 O O . THR A 1 773 ? -6.939 18.719 -16.287 1.00 89.56 773 THR A O 1
ATOM 5920 N N . ALA A 1 774 ? -7.926 16.790 -15.700 1.00 89.69 774 ALA A N 1
ATOM 5921 C CA . ALA A 1 774 ? -6.722 16.130 -15.203 1.00 89.69 774 ALA A CA 1
ATOM 5922 C C . ALA A 1 774 ? -6.250 15.081 -16.218 1.00 89.69 774 ALA A C 1
ATOM 5924 O O . ALA A 1 774 ? -7.063 14.298 -16.718 1.00 89.69 774 ALA A O 1
ATOM 5925 N N . GLN A 1 775 ? -4.961 15.083 -16.561 1.00 89.44 775 GLN A N 1
ATOM 5926 C CA . GLN A 1 775 ? -4.392 14.185 -17.568 1.00 89.44 775 GLN A CA 1
ATOM 5927 C C . GLN A 1 775 ? -3.002 13.704 -17.165 1.00 89.44 775 GLN A C 1
ATOM 5929 O O . GLN A 1 775 ? -2.195 14.475 -16.649 1.00 89.44 775 GLN A O 1
ATOM 5934 N N . VAL A 1 776 ? -2.714 12.446 -17.479 1.00 89.12 776 VAL A N 1
ATOM 5935 C CA . VAL A 1 776 ? -1.365 11.890 -17.501 1.00 89.12 776 VAL A CA 1
ATOM 5936 C C . VAL A 1 776 ? -0.957 11.669 -18.954 1.00 89.12 776 VAL A C 1
ATOM 5938 O O . VAL A 1 776 ? -1.725 11.134 -19.759 1.00 89.12 776 VAL A O 1
ATOM 5941 N N . ILE A 1 777 ? 0.241 12.134 -19.291 1.00 86.19 777 ILE A N 1
ATOM 5942 C CA . ILE A 1 777 ? 0.747 12.210 -20.660 1.00 86.19 777 ILE A CA 1
ATOM 5943 C C . ILE A 1 777 ? 2.141 11.582 -20.710 1.00 86.19 777 ILE A C 1
ATOM 5945 O O . ILE A 1 777 ? 3.009 11.962 -19.927 1.00 86.19 777 ILE A O 1
ATOM 5949 N N . THR A 1 778 ? 2.348 10.649 -21.634 1.00 83.75 778 THR A N 1
ATOM 5950 C CA . THR A 1 778 ? 3.663 10.214 -22.130 1.00 83.75 778 THR A CA 1
ATOM 5951 C C . THR A 1 778 ? 3.920 10.863 -23.491 1.00 83.75 778 THR A C 1
ATOM 5953 O O . THR A 1 778 ? 3.039 11.528 -24.045 1.00 83.75 778 THR A O 1
ATOM 5956 N N . GLY A 1 779 ? 5.109 10.677 -24.055 1.00 66.50 779 GLY A N 1
ATOM 5957 C CA . GLY A 1 779 ? 5.407 11.047 -25.439 1.00 66.50 779 GLY A CA 1
ATOM 5958 C C . GLY A 1 779 ? 4.395 10.481 -26.441 1.00 66.50 779 GLY A C 1
ATOM 5959 O O . GLY A 1 779 ? 4.059 11.177 -27.392 1.00 66.50 779 GLY A O 1
ATOM 5960 N N . ASP A 1 780 ? 3.841 9.287 -26.186 1.00 67.56 780 ASP A N 1
ATOM 5961 C CA . ASP A 1 780 ? 2.978 8.578 -27.147 1.00 67.56 780 ASP A CA 1
ATOM 5962 C C . ASP A 1 780 ? 1.504 8.411 -26.730 1.00 67.56 780 ASP A C 1
ATOM 5964 O O . ASP A 1 780 ? 0.636 8.195 -27.581 1.00 67.56 780 ASP A O 1
ATOM 5968 N N . THR A 1 781 ? 1.178 8.512 -25.436 1.00 76.88 781 THR A N 1
ATOM 5969 C CA . THR A 1 781 ? -0.169 8.250 -24.904 1.00 76.88 781 THR A CA 1
ATOM 5970 C C . THR A 1 781 ? -0.645 9.372 -23.987 1.00 76.88 781 THR A C 1
ATOM 5972 O O . THR A 1 781 ? 0.071 9.848 -23.115 1.00 76.88 781 THR A O 1
ATOM 5975 N N . THR A 1 782 ? -1.913 9.762 -24.115 1.00 85.69 782 THR A N 1
ATOM 5976 C CA . THR A 1 782 ? -2.593 10.634 -23.146 1.00 85.69 782 THR A CA 1
ATOM 5977 C C . THR A 1 782 ? -3.821 9.934 -22.590 1.00 85.69 782 THR A C 1
ATOM 5979 O O . THR A 1 782 ? -4.692 9.504 -23.351 1.00 85.69 782 THR A O 1
ATOM 5982 N N . VAL A 1 783 ? -3.926 9.869 -21.263 1.00 84.50 783 VAL A N 1
ATOM 5983 C CA . VAL A 1 783 ? -5.131 9.409 -20.567 1.00 84.50 783 VAL A CA 1
ATOM 5984 C C . VAL A 1 783 ? -5.536 10.456 -19.542 1.00 84.50 783 VAL A C 1
ATOM 5986 O O . VAL A 1 783 ? -4.709 10.969 -18.799 1.00 84.50 783 VAL A O 1
ATOM 5989 N N . GLY A 1 784 ? -6.817 10.806 -19.505 1.00 83.88 784 GLY A N 1
ATOM 5990 C CA . GLY A 1 784 ? -7.303 11.830 -18.594 1.00 83.88 784 GLY A CA 1
ATOM 5991 C C . GLY A 1 784 ? -8.817 11.936 -18.568 1.00 83.88 784 GLY A C 1
ATOM 5992 O O . GLY A 1 784 ? -9.521 11.267 -19.329 1.00 83.88 784 GLY A O 1
ATOM 5993 N N . GLY A 1 785 ? -9.311 12.813 -17.703 1.00 84.62 785 GLY A N 1
ATOM 5994 C CA . GLY A 1 785 ? -10.724 13.132 -17.585 1.00 84.62 785 GLY A CA 1
ATOM 5995 C C . GLY A 1 785 ? -10.994 14.205 -16.535 1.00 84.62 785 GLY A C 1
ATOM 5996 O O . GLY A 1 785 ? -10.208 15.141 -16.404 1.00 84.62 785 GLY A O 1
ATOM 5997 N N . GLN A 1 786 ? -12.153 14.156 -15.877 1.00 88.88 786 GLN A N 1
ATOM 5998 C CA . GLN A 1 786 ? -12.630 15.288 -15.077 1.00 88.88 786 GLN A CA 1
ATOM 5999 C C . GLN A 1 786 ? -12.203 15.181 -13.612 1.00 88.88 786 GLN A C 1
ATOM 6001 O O . GLN A 1 786 ? -12.498 14.194 -12.948 1.00 88.88 786 GLN A O 1
ATOM 6006 N N . LEU A 1 787 ? -11.562 16.228 -13.104 1.00 89.50 787 LEU A N 1
ATOM 6007 C CA . LEU A 1 787 ? -11.349 16.450 -11.679 1.00 89.50 787 LEU A CA 1
ATOM 6008 C C . LEU A 1 787 ? -12.390 17.462 -11.199 1.00 89.50 787 LEU A C 1
ATOM 6010 O O . LEU A 1 787 ? -12.362 18.627 -11.595 1.00 89.50 787 LEU A O 1
ATOM 6014 N N . MET A 1 788 ? -13.334 17.016 -10.380 1.00 89.69 788 MET A N 1
ATOM 6015 C CA . MET A 1 788 ? -14.335 17.872 -9.758 1.00 89.69 788 MET A CA 1
ATOM 6016 C C . MET A 1 788 ? -13.893 18.207 -8.338 1.00 89.69 788 MET A C 1
ATOM 6018 O O . MET A 1 788 ? -13.845 17.332 -7.478 1.00 89.69 788 MET A O 1
ATOM 6022 N N . VAL A 1 789 ? -13.580 19.476 -8.102 1.00 90.00 789 VAL A N 1
ATOM 6023 C CA . VAL A 1 789 ? -13.290 19.993 -6.764 1.00 90.00 789 VAL A CA 1
ATOM 6024 C C . VAL A 1 789 ? -14.618 20.389 -6.132 1.00 90.00 789 VAL A C 1
ATOM 6026 O O . VAL A 1 789 ? -15.343 21.203 -6.704 1.00 90.00 789 VAL A O 1
ATOM 6029 N N . THR A 1 790 ? -14.957 19.806 -4.986 1.00 88.94 790 THR A N 1
ATOM 6030 C CA . THR A 1 790 ? -16.208 20.058 -4.254 1.00 88.94 790 THR A CA 1
ATOM 6031 C C . THR A 1 790 ? -15.940 20.740 -2.909 1.00 88.94 790 THR A C 1
ATOM 6033 O O . THR A 1 790 ? -14.811 20.712 -2.417 1.00 88.94 790 THR A O 1
ATOM 6036 N N . PRO A 1 791 ? -16.950 21.349 -2.264 1.00 86.31 791 PRO A N 1
ATOM 6037 C CA . PRO A 1 791 ? -16.834 21.718 -0.855 1.00 86.31 791 PRO A CA 1
ATOM 6038 C C . PRO A 1 791 ? -16.514 20.492 0.019 1.00 86.31 791 PRO A C 1
ATOM 6040 O O . PRO A 1 791 ? -16.869 19.371 -0.369 1.00 86.31 791 PRO A O 1
ATOM 6043 N N . PRO A 1 792 ? -15.902 20.684 1.201 1.00 84.12 792 PRO A N 1
ATOM 6044 C CA . PRO A 1 792 ? -15.728 19.601 2.159 1.00 84.12 792 PRO A CA 1
ATOM 6045 C C . PRO A 1 792 ? -17.080 19.084 2.654 1.00 84.12 792 PRO A C 1
ATOM 6047 O O . PRO A 1 792 ? -18.077 19.813 2.723 1.00 84.12 792 PRO A O 1
ATOM 6050 N N . GLN A 1 793 ? -17.111 17.804 3.006 1.00 85.38 793 GLN A N 1
ATOM 6051 C CA . GLN A 1 793 ? -18.296 17.166 3.565 1.00 85.38 793 GLN A CA 1
ATOM 6052 C C . GLN A 1 793 ? -18.551 17.694 4.980 1.00 85.38 793 GLN A C 1
ATOM 6054 O O . GLN A 1 793 ? -17.647 17.733 5.805 1.00 85.38 793 GLN A O 1
ATOM 6059 N N . ILE A 1 794 ? -19.793 18.087 5.276 1.00 82.31 794 ILE A N 1
ATOM 6060 C CA . ILE A 1 794 ? -20.167 18.573 6.615 1.00 82.31 794 ILE A CA 1
ATOM 6061 C C . ILE A 1 794 ? -20.716 17.418 7.466 1.00 82.31 794 ILE A C 1
ATOM 6063 O O . ILE A 1 794 ? -20.387 17.294 8.644 1.00 82.31 794 ILE A O 1
ATOM 6067 N N . VAL A 1 795 ? -21.578 16.570 6.887 1.00 75.12 795 VAL A N 1
ATOM 6068 C CA . VAL A 1 795 ? -22.141 15.365 7.524 1.00 75.12 795 VAL A CA 1
ATOM 6069 C C . VAL A 1 795 ? -22.482 14.322 6.454 1.00 75.12 795 VAL A C 1
ATOM 6071 O O . VAL A 1 795 ? -23.122 14.657 5.463 1.00 75.12 795 VAL A O 1
ATOM 6074 N N . GLY A 1 796 ? -22.173 13.045 6.701 1.00 71.19 796 GLY A N 1
ATOM 6075 C CA . GLY A 1 796 ? -22.512 11.943 5.788 1.00 71.19 796 GLY A CA 1
ATOM 6076 C C . GLY A 1 796 ? -21.471 11.745 4.683 1.00 71.19 796 GLY A C 1
ATOM 6077 O O . GLY A 1 796 ? -20.332 12.153 4.852 1.00 71.19 796 GLY A O 1
ATOM 6078 N N . GLU A 1 797 ? -21.856 11.093 3.579 1.00 73.38 797 GLU A N 1
ATOM 6079 C CA . GLU A 1 797 ? -20.943 10.756 2.463 1.00 73.38 797 GLU A CA 1
ATOM 6080 C C . GLU A 1 797 ? -21.087 11.688 1.243 1.00 73.38 797 GLU A C 1
ATOM 6082 O O . GLU A 1 797 ? -20.394 11.513 0.241 1.00 73.38 797 GLU A O 1
ATOM 6087 N N . THR A 1 798 ? -22.006 12.659 1.278 1.00 83.50 798 THR A N 1
ATOM 6088 C CA . THR A 1 798 ? -22.290 13.558 0.148 1.00 83.50 798 THR A CA 1
ATOM 6089 C C . THR A 1 798 ? -21.898 15.000 0.465 1.00 83.50 798 THR A C 1
ATOM 6091 O O . THR A 1 798 ? -22.318 15.521 1.498 1.00 83.50 798 THR A O 1
ATOM 6094 N N . PRO A 1 799 ? -21.121 15.675 -0.406 1.00 88.19 799 PRO A N 1
ATOM 6095 C CA . PRO A 1 799 ? -20.743 17.064 -0.185 1.00 88.19 799 PRO A CA 1
ATOM 6096 C C . PRO A 1 799 ? -21.943 18.006 -0.381 1.00 88.19 799 PRO A C 1
ATOM 6098 O O . PRO A 1 799 ? -22.857 17.677 -1.152 1.00 88.19 799 PRO A O 1
ATOM 6101 N N . PRO A 1 800 ? -21.926 19.190 0.260 1.00 92.12 800 PRO A N 1
ATOM 6102 C CA . PRO A 1 800 ? -22.928 20.224 0.041 1.00 92.12 800 PRO A CA 1
ATOM 6103 C C . PRO A 1 800 ? -23.074 20.602 -1.437 1.00 92.12 800 PRO A C 1
ATOM 6105 O O . PRO A 1 800 ? -22.108 20.534 -2.205 1.00 92.12 800 PRO A O 1
ATOM 6108 N N . LYS A 1 801 ? -24.265 21.060 -1.840 1.00 91.06 801 LYS A N 1
ATOM 6109 C CA . LYS A 1 801 ? -24.549 21.491 -3.221 1.00 91.06 801 LYS A CA 1
ATOM 6110 C C . LYS A 1 801 ? -25.079 22.919 -3.284 1.00 91.06 801 LYS A C 1
ATOM 6112 O O . LYS A 1 801 ? -25.951 23.311 -2.515 1.00 91.06 801 LYS A O 1
ATOM 6117 N N . ASP A 1 802 ? -24.577 23.658 -4.266 1.00 91.69 802 ASP A N 1
ATOM 6118 C CA . ASP A 1 802 ? -25.164 24.913 -4.725 1.00 91.69 802 ASP A CA 1
ATOM 6119 C C . ASP A 1 802 ? -26.231 24.576 -5.773 1.00 91.69 802 ASP A C 1
ATOM 6121 O O . ASP A 1 802 ? -25.932 24.189 -6.910 1.00 91.69 802 ASP A O 1
ATOM 6125 N N . LEU A 1 803 ? -27.502 24.657 -5.379 1.00 90.38 803 LEU A N 1
ATOM 6126 C CA . LEU A 1 803 ? -28.613 24.273 -6.253 1.00 90.38 803 LEU A CA 1
ATOM 6127 C C . LEU A 1 803 ? -28.967 25.370 -7.263 1.00 90.38 803 LEU A C 1
ATOM 6129 O O . LEU A 1 803 ? -29.736 25.120 -8.201 1.00 90.38 803 LEU A O 1
ATOM 6133 N N . ASN A 1 804 ? -28.450 26.585 -7.079 1.00 87.62 804 ASN A N 1
ATOM 6134 C CA . ASN A 1 804 ? -28.893 27.764 -7.811 1.00 87.62 804 ASN A CA 1
ATOM 6135 C C . ASN A 1 804 ? -27.770 28.465 -8.613 1.00 87.62 804 ASN A C 1
ATOM 6137 O O . ASN A 1 804 ? -28.074 29.276 -9.496 1.00 87.62 804 ASN A O 1
ATOM 6141 N N . GLY A 1 805 ? -26.515 28.068 -8.405 1.00 85.62 805 GLY A N 1
ATOM 6142 C CA . GLY A 1 805 ? -25.323 28.528 -9.111 1.00 85.62 805 GLY A CA 1
ATOM 6143 C C . GLY A 1 805 ? -24.822 29.906 -8.672 1.00 85.62 805 GLY A C 1
ATOM 6144 O O . GLY A 1 805 ? -24.210 30.595 -9.495 1.00 85.62 805 GLY A O 1
ATOM 6145 N N . ASP A 1 806 ? -25.141 30.365 -7.458 1.00 86.75 806 ASP A N 1
ATOM 6146 C CA . ASP A 1 806 ? -24.692 31.659 -6.926 1.00 86.75 806 ASP A CA 1
ATOM 6147 C C . ASP A 1 806 ? -23.391 31.591 -6.113 1.00 86.75 806 ASP A C 1
ATOM 6149 O O . ASP A 1 806 ? -22.868 32.640 -5.720 1.00 86.75 806 ASP A O 1
ATOM 6153 N N . GLY A 1 807 ? -22.831 30.392 -5.943 1.00 86.94 807 GLY A N 1
ATOM 6154 C CA . GLY A 1 807 ? -21.615 30.121 -5.185 1.00 86.94 807 GLY A CA 1
ATOM 6155 C C . GLY A 1 807 ? -21.853 29.850 -3.699 1.00 86.94 807 GLY A C 1
ATOM 6156 O O . GLY A 1 807 ? -20.876 29.629 -2.985 1.00 86.94 807 GLY A O 1
ATOM 6157 N N . LEU A 1 808 ? -23.106 29.860 -3.225 1.00 92.31 808 LEU A N 1
ATOM 6158 C CA . LEU A 1 808 ? -23.470 29.496 -1.857 1.00 92.31 808 LEU A CA 1
ATOM 6159 C C . LEU A 1 808 ? -24.162 28.131 -1.833 1.00 92.31 808 LEU A C 1
ATOM 6161 O O . LEU A 1 808 ? -25.020 27.843 -2.657 1.00 92.31 808 LEU A O 1
ATOM 6165 N N . TYR A 1 809 ? -23.811 27.294 -0.860 1.00 93.69 809 TYR A N 1
ATOM 6166 C CA . TYR A 1 809 ? -24.189 25.878 -0.858 1.00 93.69 809 TYR A CA 1
ATOM 6167 C C . TYR A 1 809 ? -25.358 25.623 0.096 1.00 93.69 809 TYR A C 1
ATOM 6169 O O . TYR A 1 809 ? -25.154 25.316 1.271 1.00 93.69 809 TYR A O 1
ATOM 6177 N N . GLU A 1 810 ? -26.593 25.817 -0.380 1.00 93.44 810 GLU A N 1
ATOM 6178 C CA . GLU A 1 810 ? -27.795 25.753 0.461 1.00 93.44 810 GLU A CA 1
ATOM 6179 C C . GLU A 1 810 ? -28.238 24.330 0.837 1.00 93.44 810 GLU A C 1
ATOM 6181 O O . GLU A 1 810 ? -28.887 24.159 1.869 1.00 93.44 810 GLU A O 1
ATOM 6186 N N . ASP A 1 811 ? -27.893 23.329 0.027 1.00 93.50 811 ASP A N 1
ATOM 6187 C CA . ASP A 1 811 ? -28.116 21.906 0.300 1.00 93.50 811 ASP A CA 1
ATOM 6188 C C . ASP A 1 811 ? -26.927 21.375 1.107 1.00 93.50 811 ASP A C 1
ATOM 6190 O O . ASP A 1 811 ? -25.860 21.097 0.563 1.00 93.50 811 ASP A O 1
ATOM 6194 N N . ILE A 1 812 ? -27.093 21.322 2.427 1.00 93.00 812 ILE A N 1
ATOM 6195 C CA . ILE A 1 812 ? -26.007 21.126 3.398 1.00 93.00 812 ILE A CA 1
ATOM 6196 C C . ILE A 1 812 ? -25.714 19.639 3.578 1.00 93.00 812 ILE A C 1
ATOM 6198 O O . ILE A 1 812 ? -24.572 19.268 3.849 1.00 93.00 812 ILE A O 1
ATOM 6202 N N . ASN A 1 813 ? -26.736 18.792 3.440 1.00 89.31 813 ASN A N 1
ATOM 6203 C CA . ASN A 1 813 ? -26.593 17.341 3.525 1.00 89.31 813 ASN A CA 1
ATOM 6204 C C . ASN A 1 813 ? -26.245 16.694 2.166 1.00 89.31 813 ASN A C 1
ATOM 6206 O O . ASN A 1 813 ? -25.904 15.511 2.122 1.00 89.31 813 ASN A O 1
ATOM 6210 N N . GLY A 1 814 ? -26.322 17.450 1.067 1.00 90.25 814 GLY A N 1
ATOM 6211 C CA . GLY A 1 814 ? -25.973 17.001 -0.274 1.00 90.25 814 GLY A CA 1
ATOM 6212 C C . GLY A 1 814 ? -27.001 16.057 -0.906 1.00 90.25 814 GLY A C 1
ATOM 6213 O O . GLY A 1 814 ? -26.672 15.369 -1.881 1.00 90.25 814 GLY A O 1
ATOM 6214 N N . ASP A 1 815 ? -28.235 15.983 -0.398 1.00 90.12 815 ASP A N 1
ATOM 6215 C CA . ASP A 1 815 ? -29.268 15.060 -0.891 1.00 90.12 815 ASP A CA 1
ATOM 6216 C C . ASP A 1 815 ? -29.943 15.525 -2.200 1.00 90.12 815 ASP A C 1
ATOM 6218 O O . ASP A 1 815 ? -30.629 14.747 -2.874 1.00 90.12 815 ASP A O 1
ATOM 6222 N N . GLY A 1 816 ? -29.640 16.747 -2.643 1.00 91.50 816 GLY A N 1
ATOM 6223 C CA . GLY A 1 816 ? -30.166 17.379 -3.847 1.00 91.50 816 GLY A CA 1
ATOM 6224 C C . GLY A 1 816 ? -31.433 18.206 -3.622 1.00 91.50 816 GLY A C 1
ATOM 6225 O O . GLY A 1 816 ? -31.966 18.744 -4.599 1.00 91.50 816 GLY A O 1
ATOM 6226 N N . GLU A 1 817 ? -31.935 18.318 -2.391 1.00 92.44 817 GLU A N 1
ATOM 6227 C CA . GLU A 1 817 ? -33.107 19.109 -2.031 1.00 92.44 817 GLU A CA 1
ATOM 6228 C C . GLU A 1 817 ? -32.792 20.098 -0.899 1.00 92.44 817 GLU A C 1
ATOM 6230 O O . GLU A 1 817 ? -32.420 19.718 0.199 1.00 92.44 817 GLU A O 1
ATOM 6235 N N . PHE A 1 818 ? -33.065 21.390 -1.103 1.00 94.12 818 PHE A N 1
ATOM 6236 C CA . PHE A 1 818 ? -32.975 22.353 -0.003 1.00 94.12 818 PHE A CA 1
ATOM 6237 C C . PHE A 1 818 ? -34.221 22.310 0.893 1.00 94.12 818 PHE A C 1
ATOM 6239 O O . PHE A 1 818 ? -35.315 22.752 0.515 1.00 94.12 818 PHE A O 1
ATOM 6246 N N . THR A 1 819 ? -34.062 21.801 2.113 1.00 93.69 819 THR A N 1
ATOM 6247 C CA . THR A 1 819 ? -35.137 21.561 3.078 1.00 93.69 819 THR A CA 1
ATOM 6248 C C . THR A 1 819 ? -34.899 22.247 4.430 1.00 93.69 819 THR A C 1
ATOM 6250 O O . THR A 1 819 ? -33.884 22.884 4.705 1.00 93.69 819 THR A O 1
ATOM 6253 N N . ILE A 1 820 ? -35.864 22.102 5.347 1.00 93.06 820 ILE A N 1
ATOM 6254 C CA . ILE A 1 820 ? -35.662 22.507 6.746 1.00 93.06 820 ILE A CA 1
ATOM 6255 C C . ILE A 1 820 ? -34.593 21.654 7.454 1.00 93.06 820 ILE A C 1
ATOM 6257 O O . ILE A 1 820 ? -34.060 22.092 8.474 1.00 93.06 820 ILE A O 1
ATOM 6261 N N . GLY A 1 821 ? -34.299 20.456 6.931 1.00 91.44 821 GLY A N 1
ATOM 6262 C CA . GLY A 1 821 ? -33.244 19.579 7.434 1.00 91.44 821 GLY A CA 1
ATOM 6263 C C . GLY A 1 821 ? -31.869 20.227 7.298 1.00 91.44 821 GLY A C 1
ATOM 6264 O O . GLY A 1 821 ? -31.131 20.267 8.279 1.00 91.44 821 GLY A O 1
ATOM 6265 N N . ASP A 1 822 ? -31.591 20.853 6.156 1.00 93.38 822 ASP A N 1
ATOM 6266 C CA . ASP A 1 822 ? -30.333 21.556 5.868 1.00 93.38 822 ASP A CA 1
ATOM 6267 C C . ASP A 1 822 ? -30.080 22.705 6.830 1.00 93.38 822 ASP A C 1
ATOM 6269 O O . ASP A 1 822 ? -28.997 22.851 7.382 1.00 93.38 822 ASP A O 1
ATOM 6273 N N . ILE A 1 823 ? -31.117 23.483 7.138 1.00 94.75 823 ILE A N 1
ATOM 6274 C CA . ILE A 1 823 ? -31.012 24.601 8.084 1.00 94.75 823 ILE A CA 1
ATOM 6275 C C . ILE A 1 823 ? -30.737 24.103 9.504 1.00 94.75 823 ILE A C 1
ATOM 6277 O O . ILE A 1 823 ? -29.975 24.723 10.250 1.00 94.75 823 ILE A O 1
ATOM 6281 N N . GLN A 1 824 ? -31.377 23.002 9.908 1.00 92.81 824 GLN A N 1
ATOM 6282 C CA . GLN A 1 824 ? -31.128 22.393 11.214 1.00 92.81 824 GLN A CA 1
ATOM 6283 C C . GLN A 1 824 ? -29.717 21.816 11.298 1.00 92.81 824 GLN A C 1
ATOM 6285 O O . GLN A 1 824 ? -29.077 21.966 12.338 1.00 92.81 824 GLN A O 1
ATOM 6290 N N . MET A 1 825 ? -29.244 21.195 10.219 1.00 92.38 825 MET A N 1
ATOM 6291 C CA . MET A 1 825 ? -27.902 20.638 10.114 1.00 92.38 825 MET A CA 1
ATOM 6292 C C . MET A 1 825 ? -26.844 21.739 10.133 1.00 92.38 825 MET A C 1
ATOM 6294 O O . MET A 1 825 ? -25.954 21.710 10.977 1.00 92.38 825 MET A O 1
ATOM 6298 N N . PHE A 1 826 ? -27.010 22.774 9.315 1.00 94.19 826 PHE A N 1
ATOM 6299 C CA . PHE A 1 826 ? -26.136 23.940 9.291 1.00 94.19 826 PHE A CA 1
ATOM 6300 C C . PHE A 1 826 ? -26.083 24.644 10.646 1.00 94.19 826 PHE A C 1
ATOM 6302 O O . PHE A 1 826 ? -25.016 25.023 11.105 1.00 94.19 826 PHE A O 1
ATOM 6309 N N . PHE A 1 827 ? -27.211 24.764 11.357 1.00 94.75 827 PHE A N 1
ATOM 6310 C CA . PHE A 1 827 ? -27.209 25.316 12.714 1.00 94.75 827 PHE A CA 1
ATOM 6311 C C . PHE A 1 827 ? -26.388 24.478 13.705 1.00 94.75 827 PHE A C 1
ATOM 6313 O O . PHE A 1 827 ? -25.712 25.056 14.562 1.00 94.75 827 PHE A O 1
ATOM 6320 N N . GLN A 1 828 ? -26.483 23.147 13.612 1.00 93.94 828 GLN A N 1
ATOM 6321 C CA . GLN A 1 828 ? -25.769 22.208 14.481 1.00 93.94 828 GLN A CA 1
ATOM 6322 C C . GLN A 1 828 ? -24.268 22.198 14.190 1.00 93.94 828 GLN A C 1
ATOM 6324 O O . GLN A 1 828 ? -23.483 22.221 15.132 1.00 93.94 828 GLN A O 1
ATOM 6329 N N . GLN A 1 829 ? -23.896 22.221 12.910 1.00 93.50 829 GLN A N 1
ATOM 6330 C CA . GLN A 1 829 ? -22.515 22.103 12.445 1.00 93.50 829 GLN A CA 1
ATOM 6331 C C . GLN A 1 829 ? -21.844 23.443 12.154 1.00 93.50 829 GLN A C 1
ATOM 6333 O O . GLN A 1 829 ? -20.710 23.461 11.697 1.00 93.50 829 GLN A O 1
ATOM 6338 N N . ARG A 1 830 ? -22.497 24.583 12.428 1.00 92.94 830 ARG A N 1
ATOM 6339 C CA . ARG A 1 830 ? -21.934 25.892 12.054 1.00 92.94 830 ARG A CA 1
ATOM 6340 C C . ARG A 1 830 ? -20.534 26.113 12.628 1.00 92.94 830 ARG A C 1
ATOM 6342 O O . ARG A 1 830 ? -19.759 26.823 12.017 1.00 92.94 830 ARG A O 1
ATOM 6349 N N . ASP A 1 831 ? -20.259 25.586 13.823 1.00 92.44 831 ASP A N 1
ATOM 6350 C CA . ASP A 1 831 ? -18.996 25.801 14.537 1.00 92.44 831 ASP A CA 1
ATOM 6351 C C . ASP A 1 831 ? -17.941 24.728 14.166 1.00 92.44 831 ASP A C 1
ATOM 6353 O O . ASP A 1 831 ? -16.871 24.714 14.767 1.00 92.44 831 ASP A O 1
ATOM 6357 N N . ALA A 1 832 ? -18.249 23.817 13.232 1.00 90.12 832 ALA A N 1
ATOM 6358 C CA . ALA A 1 832 ? -17.330 22.789 12.746 1.00 90.12 832 ALA A CA 1
ATOM 6359 C C . ALA A 1 832 ? -16.251 23.396 11.838 1.00 90.12 832 ALA A C 1
ATOM 6361 O O . ALA A 1 832 ? -16.498 24.396 11.152 1.00 90.12 832 ALA A O 1
ATOM 6362 N N . ASP A 1 833 ? -15.063 22.790 11.826 1.00 87.25 833 ASP A N 1
ATOM 6363 C CA . ASP A 1 833 ? -13.913 23.311 11.084 1.00 87.25 833 ASP A CA 1
ATOM 6364 C C . ASP A 1 833 ? -14.205 23.340 9.578 1.00 87.25 833 ASP A C 1
ATOM 6366 O O . ASP A 1 833 ? -13.891 24.327 8.915 1.00 87.25 833 ASP A O 1
ATOM 6370 N N . GLU A 1 834 ? -14.907 22.335 9.057 1.00 87.31 834 GLU A N 1
ATOM 6371 C CA . GLU A 1 834 ? -15.328 22.208 7.658 1.00 87.31 834 GLU A CA 1
ATOM 6372 C C . GLU A 1 834 ? -16.231 23.371 7.224 1.00 87.31 834 GLU A C 1
ATOM 6374 O O . GLU A 1 834 ? -16.162 23.821 6.083 1.00 87.31 834 GLU A O 1
ATOM 6379 N N . VAL A 1 835 ? -17.035 23.917 8.140 1.00 89.56 835 VAL A N 1
ATOM 6380 C CA . VAL A 1 835 ? -17.919 25.061 7.872 1.00 89.56 835 VAL A CA 1
ATOM 6381 C C . VAL A 1 835 ? -17.185 26.387 8.065 1.00 89.56 835 VAL A C 1
ATOM 6383 O O . VAL A 1 835 ? -17.300 27.286 7.234 1.00 89.56 835 VAL A O 1
ATOM 6386 N N . GLN A 1 836 ? -16.411 26.521 9.143 1.00 91.81 836 GLN A N 1
ATOM 6387 C CA . GLN A 1 836 ? -15.735 27.774 9.488 1.00 91.81 836 GLN A CA 1
ATOM 6388 C C . GLN A 1 836 ? -14.573 28.099 8.546 1.00 91.81 836 GLN A C 1
ATOM 6390 O O . GLN A 1 836 ? -14.406 29.249 8.150 1.00 91.81 836 GLN A O 1
ATOM 6395 N N . THR A 1 837 ? -13.795 27.099 8.130 1.00 84.88 837 THR A N 1
ATOM 6396 C CA . THR A 1 837 ? -12.691 27.287 7.167 1.00 84.88 837 THR A CA 1
ATOM 6397 C C . THR A 1 837 ? -13.176 27.531 5.734 1.00 84.88 837 THR A C 1
ATOM 6399 O O . THR A 1 837 ? -12.396 27.957 4.883 1.00 84.88 837 THR A O 1
ATOM 6402 N N . ASN A 1 838 ? -14.472 27.324 5.480 1.00 87.19 838 ASN A N 1
ATOM 6403 C CA . ASN A 1 838 ? -15.139 27.490 4.188 1.00 87.19 838 ASN A CA 1
ATOM 6404 C C . ASN A 1 838 ? -16.262 28.535 4.267 1.00 87.19 838 ASN A C 1
ATOM 6406 O O . ASN A 1 838 ? -17.291 28.415 3.599 1.00 87.19 838 ASN A O 1
ATOM 6410 N N . ALA A 1 839 ? -16.094 29.558 5.114 1.00 90.25 839 ALA A N 1
ATOM 6411 C CA . ALA A 1 839 ? -17.128 30.559 5.363 1.00 90.25 839 ALA A CA 1
ATOM 6412 C C . ALA A 1 839 ? -17.605 31.273 4.088 1.00 90.25 839 ALA A C 1
ATOM 6414 O O . ALA A 1 839 ? -18.772 31.650 3.997 1.00 90.25 839 ALA A O 1
ATOM 6415 N N . ASP A 1 840 ? -16.747 31.391 3.076 1.00 88.44 840 ASP A N 1
ATOM 6416 C CA . ASP A 1 840 ? -17.061 31.931 1.755 1.00 88.44 840 ASP A CA 1
ATOM 6417 C C . ASP A 1 840 ? -18.224 31.203 1.057 1.00 88.44 840 ASP A C 1
ATOM 6419 O O . ASP A 1 840 ? -19.041 31.855 0.406 1.00 88.44 840 ASP A O 1
ATOM 6423 N N . LEU A 1 841 ? -18.352 29.890 1.269 1.00 90.75 841 LEU A N 1
ATOM 6424 C CA . LEU A 1 841 ? -19.394 29.033 0.687 1.00 90.75 841 LEU A CA 1
ATOM 6425 C C . LEU A 1 841 ? -20.719 29.081 1.461 1.00 90.75 841 LEU A C 1
ATOM 6427 O O . LEU A 1 841 ? -21.767 28.691 0.942 1.00 90.75 841 LEU A O 1
ATOM 6431 N N . PHE A 1 842 ? -20.674 29.551 2.710 1.00 93.31 842 PHE A N 1
ATOM 6432 C CA . PHE A 1 842 ? -21.782 29.480 3.666 1.00 93.31 842 PHE A CA 1
ATOM 6433 C C . PHE A 1 842 ? -22.181 30.844 4.253 1.00 93.31 842 PHE A C 1
ATOM 6435 O O . PHE A 1 842 ? -23.005 30.924 5.170 1.00 93.31 842 PHE A O 1
ATOM 6442 N N . ASN A 1 843 ? -21.643 31.943 3.719 1.00 93.00 843 ASN A N 1
ATOM 6443 C CA . ASN A 1 843 ? -21.943 33.311 4.146 1.00 93.00 843 ASN A CA 1
ATOM 6444 C C . ASN A 1 843 ? -23.270 33.821 3.556 1.00 93.00 843 ASN A C 1
ATOM 6446 O O . ASN A 1 843 ? -23.331 34.825 2.839 1.00 93.00 843 ASN A O 1
ATOM 6450 N N . PHE A 1 844 ? -24.368 33.132 3.870 1.00 94.50 844 PHE A N 1
ATOM 6451 C CA . PHE A 1 844 ? -25.705 33.476 3.378 1.00 94.50 844 PHE A CA 1
ATOM 6452 C C . PHE A 1 844 ? -26.159 34.880 3.793 1.00 94.50 844 PHE A C 1
ATOM 6454 O O . PHE A 1 844 ? -27.025 35.477 3.148 1.00 94.50 844 PHE A O 1
ATOM 6461 N N . SER A 1 845 ? -25.624 35.422 4.892 1.00 93.00 845 SER A N 1
ATOM 6462 C CA . SER A 1 845 ? -25.987 36.754 5.370 1.00 93.00 845 SER A CA 1
ATOM 6463 C C . SER A 1 845 ? -25.178 37.877 4.717 1.00 93.00 845 SER A C 1
ATOM 6465 O O . SER A 1 845 ? -25.622 39.030 4.743 1.00 93.00 845 SER A O 1
ATOM 6467 N N . GLY A 1 846 ? -24.013 37.556 4.143 1.00 87.12 846 GLY A N 1
ATOM 6468 C CA . GLY A 1 846 ? -23.064 38.497 3.548 1.00 87.12 846 GLY A CA 1
ATOM 6469 C C . GLY A 1 846 ? -22.441 39.478 4.548 1.00 87.12 846 GLY A C 1
ATOM 6470 O O . GLY A 1 846 ? -21.912 40.513 4.133 1.00 87.12 846 GLY A O 1
ATOM 6471 N N . ASN A 1 847 ? -22.574 39.231 5.857 1.00 84.31 847 ASN A N 1
ATOM 6472 C CA . ASN A 1 847 ? -22.166 40.186 6.892 1.00 84.31 847 ASN A CA 1
ATOM 6473 C C . ASN A 1 847 ? -20.711 40.012 7.324 1.00 84.31 847 ASN A C 1
ATOM 6475 O O . ASN A 1 847 ? -20.068 41.021 7.622 1.00 84.31 847 ASN A O 1
ATOM 6479 N N . ASP A 1 848 ? -20.220 38.773 7.362 1.00 83.56 848 ASP A N 1
ATOM 6480 C CA . ASP A 1 848 ? -18.843 38.449 7.724 1.00 83.56 848 ASP A CA 1
ATOM 6481 C C . ASP A 1 848 ? -18.257 37.484 6.683 1.00 83.56 848 ASP A C 1
ATOM 6483 O O . ASP A 1 848 ? -18.794 36.395 6.512 1.00 83.56 848 ASP A O 1
ATOM 6487 N N . PRO A 1 849 ? -17.257 37.894 5.886 1.00 83.25 849 PRO A N 1
ATOM 6488 C CA . PRO A 1 849 ? -16.672 37.036 4.858 1.00 83.25 849 PRO A CA 1
ATOM 6489 C C . PRO A 1 849 ? -15.753 35.946 5.418 1.00 83.25 849 PRO A C 1
ATOM 6491 O O . PRO A 1 849 ? -15.472 35.001 4.690 1.00 83.25 849 PRO A O 1
ATOM 6494 N N . ASP A 1 850 ? -15.295 36.078 6.666 1.00 87.38 850 ASP A N 1
ATOM 6495 C CA . ASP A 1 850 ? -14.250 35.221 7.234 1.00 87.38 850 ASP A CA 1
ATOM 6496 C C . ASP A 1 850 ? -14.794 34.238 8.294 1.00 87.38 850 ASP A C 1
ATOM 6498 O O . ASP A 1 850 ? -14.037 33.417 8.806 1.00 87.38 850 ASP A O 1
ATOM 6502 N N . GLU A 1 851 ? -16.081 34.320 8.658 1.00 91.44 851 GLU A N 1
ATOM 6503 C CA . GLU A 1 851 ? -16.689 33.501 9.716 1.00 91.44 851 GLU A CA 1
ATOM 6504 C C . GLU A 1 851 ? -18.161 33.191 9.411 1.00 91.44 851 GLU A C 1
ATOM 6506 O O . GLU A 1 851 ? -18.936 34.078 9.043 1.00 91.44 851 GLU A O 1
ATOM 6511 N N . VAL A 1 852 ? -18.585 31.946 9.650 1.00 93.69 852 VAL A N 1
ATOM 6512 C CA . VAL A 1 852 ? -20.007 31.582 9.613 1.00 93.69 852 VAL A CA 1
ATOM 6513 C C . VAL A 1 852 ? -20.641 31.880 10.963 1.00 93.69 852 VAL A C 1
ATOM 6515 O O . VAL A 1 852 ? -20.284 31.304 11.990 1.00 93.69 852 VAL A O 1
ATOM 6518 N N . THR A 1 853 ? -21.653 32.741 10.977 1.00 93.75 853 THR A N 1
ATOM 6519 C CA . THR A 1 853 ? -22.314 33.178 12.207 1.00 93.75 853 THR A CA 1
ATOM 6520 C C . THR A 1 853 ? -23.760 32.700 12.292 1.00 93.75 853 THR A C 1
ATOM 6522 O O . THR A 1 853 ? -24.376 32.210 11.345 1.00 93.75 853 THR A O 1
ATOM 6525 N N . ILE A 1 854 ? -24.393 32.937 13.444 1.00 93.94 854 ILE A N 1
ATOM 6526 C CA . ILE A 1 854 ? -25.839 32.722 13.590 1.00 93.94 854 ILE A CA 1
ATOM 6527 C C . ILE A 1 854 ? -26.676 33.562 12.606 1.00 93.94 854 ILE A C 1
ATOM 6529 O O . ILE A 1 854 ? -27.833 33.231 12.342 1.00 93.94 854 ILE A O 1
ATOM 6533 N N . SER A 1 855 ? -26.120 34.655 12.073 1.00 92.62 855 SER A N 1
ATOM 6534 C CA . SER A 1 855 ? -26.794 35.495 11.078 1.00 92.62 855 SER A CA 1
ATOM 6535 C C . SER A 1 855 ? -26.945 34.766 9.744 1.00 92.62 855 SER A C 1
ATOM 6537 O O . SER A 1 855 ? -27.955 34.955 9.070 1.00 92.62 855 SER A O 1
ATOM 6539 N N . ASP A 1 856 ? -25.995 33.898 9.399 1.00 96.19 856 ASP A N 1
ATOM 6540 C CA . ASP A 1 856 ? -25.994 33.094 8.174 1.00 96.19 856 ASP A CA 1
ATOM 6541 C C . ASP A 1 856 ? -27.050 31.997 8.247 1.00 96.19 856 ASP A C 1
ATOM 6543 O O . ASP A 1 856 ? -27.863 31.861 7.337 1.00 96.19 856 ASP A O 1
ATOM 6547 N N . VAL A 1 857 ? -27.182 31.334 9.400 1.00 95.06 857 VAL A N 1
ATOM 6548 C CA . VAL A 1 857 ? -28.289 30.397 9.666 1.00 95.06 857 VAL A CA 1
ATOM 6549 C C . VAL A 1 857 ? -29.651 31.095 9.539 1.00 95.06 857 VAL A C 1
ATOM 6551 O O . VAL A 1 857 ? -30.603 30.547 8.978 1.00 95.06 857 VAL A O 1
ATOM 6554 N N . GLN A 1 858 ? -29.773 32.326 10.050 1.00 93.62 858 GLN A N 1
ATOM 6555 C CA . GLN A 1 858 ? -31.007 33.109 9.930 1.00 93.62 858 GLN A CA 1
ATOM 6556 C C . GLN A 1 858 ? -31.300 33.521 8.485 1.00 93.62 858 GLN A C 1
ATOM 6558 O O . GLN A 1 858 ? -32.470 33.553 8.099 1.00 93.62 858 GLN A O 1
ATOM 6563 N N . ALA A 1 859 ? -30.271 33.850 7.705 1.00 94.12 859 ALA A N 1
ATOM 6564 C CA . ALA A 1 859 ? -30.399 34.185 6.293 1.00 94.12 859 ALA A CA 1
ATOM 6565 C C . ALA A 1 859 ? -30.809 32.957 5.466 1.00 94.12 859 ALA A C 1
ATOM 6567 O O . ALA A 1 859 ? -31.778 33.043 4.712 1.00 94.12 859 ALA A O 1
ATOM 6568 N N . LEU A 1 860 ? -30.191 31.796 5.705 1.00 94.81 860 LEU A N 1
ATOM 6569 C CA . LEU A 1 860 ? -30.564 30.525 5.082 1.00 94.81 860 LEU A CA 1
ATOM 6570 C C . LEU A 1 860 ? -32.020 30.143 5.399 1.00 94.81 860 LEU A C 1
ATOM 6572 O O . LEU A 1 860 ? -32.805 29.822 4.507 1.00 94.81 860 LEU A O 1
ATOM 6576 N N . PHE A 1 861 ? -32.447 30.298 6.658 1.00 95.38 861 PHE A N 1
ATOM 6577 C CA . PHE A 1 861 ? -33.848 30.090 7.042 1.00 95.38 861 PHE A CA 1
ATOM 6578 C C . PHE A 1 861 ? -34.813 31.054 6.331 1.00 95.38 861 PHE A C 1
ATOM 6580 O O . PHE A 1 861 ? -35.920 30.661 5.957 1.00 95.38 861 PHE A O 1
ATOM 6587 N N . GLN A 1 862 ? -34.421 32.315 6.119 1.00 93.38 862 GLN A N 1
ATOM 6588 C CA . GLN A 1 862 ? -35.226 33.276 5.355 1.00 93.38 862 GLN A CA 1
ATOM 6589 C C . GLN A 1 862 ? -35.317 32.904 3.872 1.00 93.38 862 GLN A C 1
ATOM 6591 O O . GLN A 1 862 ? -36.389 33.061 3.286 1.00 93.38 862 GLN A O 1
ATOM 6596 N N . LEU A 1 863 ? -34.234 32.400 3.271 1.00 90.88 863 LEU A N 1
ATOM 6597 C CA . LEU A 1 863 ? -34.239 31.895 1.896 1.00 90.88 863 LEU A CA 1
ATOM 6598 C C . LEU A 1 863 ? -35.247 30.752 1.745 1.00 90.88 863 LEU A C 1
ATOM 6600 O O . LEU A 1 863 ? -36.121 30.838 0.884 1.00 90.88 863 LEU A O 1
ATOM 6604 N N . PHE A 1 864 ? -35.229 29.770 2.650 1.00 92.00 864 PHE A N 1
ATOM 6605 C CA . PHE A 1 864 ? -36.202 28.670 2.670 1.00 92.00 864 PHE A CA 1
ATOM 6606 C C . PHE A 1 864 ? -37.650 29.157 2.795 1.00 92.00 864 PHE A C 1
ATOM 6608 O O . PHE A 1 864 ? -38.531 28.710 2.063 1.00 92.00 864 PHE A O 1
ATOM 6615 N N . GLN A 1 865 ? -37.917 30.135 3.667 1.00 88.94 865 GLN A N 1
ATOM 6616 C CA . GLN A 1 865 ? -39.261 30.714 3.801 1.00 88.94 865 GLN A CA 1
ATOM 6617 C C . GLN A 1 865 ? -39.767 31.393 2.522 1.00 88.94 865 GLN A C 1
ATOM 6619 O O . GLN A 1 865 ? -40.978 31.457 2.308 1.00 88.94 865 GLN A O 1
ATOM 6624 N N . ASN A 1 866 ? -38.860 31.899 1.687 1.00 83.06 866 ASN A N 1
ATOM 6625 C CA . ASN A 1 866 ? -39.190 32.578 0.438 1.00 83.06 866 ASN A CA 1
ATOM 6626 C C . ASN A 1 866 ? -39.340 31.619 -0.758 1.00 83.06 866 ASN A C 1
ATOM 6628 O O . ASN A 1 866 ? -39.731 32.077 -1.832 1.00 83.06 866 ASN A O 1
ATOM 6632 N N . GLN A 1 867 ? -39.079 30.315 -0.590 1.00 73.75 867 GLN A N 1
ATOM 6633 C CA . GLN A 1 867 ? -39.349 29.294 -1.613 1.00 73.75 867 GLN A CA 1
ATOM 6634 C C . GLN A 1 867 ? -40.840 28.898 -1.710 1.00 73.75 867 GLN A C 1
ATOM 6636 O O . GLN A 1 867 ? -41.217 28.152 -2.615 1.00 73.75 867 GLN A O 1
ATOM 6641 N N . GLY A 1 868 ? -41.689 29.408 -0.802 1.00 49.47 868 GLY A N 1
ATOM 6642 C CA . GLY A 1 868 ? -43.135 29.140 -0.718 1.00 49.47 868 GLY A CA 1
ATOM 6643 C C . GLY A 1 868 ? -44.052 30.123 -1.444 1.00 49.47 868 GLY A C 1
ATOM 6644 O O . GLY A 1 868 ? -43.842 31.353 -1.327 1.00 49.47 868 GLY A O 1
#

pLDDT: mean 84.21, std 11.56, range [30.06, 98.62]

Foldseek 3Di:
DQDPDDPPQPVLVVVVVVVVVVQVVCVVVVHDDDQADAEEDEAPGLQVQQQSCQLPLPRHLAYEHEPNLLQGEFQDQDDPHDGQDPPNYFVCVCVRVVDGGPLPSSQPHAYEYEYEPAAPPHPLVDCVVDPPVRSVVSCSQQHDHSVPGRQVSRVVRSVVSNHNYDYYYHYPDYRDQDPVNVLVSVLSVCLSVQDWEKDFPWAAAFFDQKTKMKTAGRYPDFKWWKWKAFPVPGTQAPGTDMDTHSDIDIDMTGGPDTHHAQTKMKIFIAHPPDRDRVRGPYMDIHTHHYAKDKEWPDAAALVRQKTKMKIAAALRGDAPFFKWKWKEAPVDDFIDTFDTHHHHDTDIDMGGDDCVSHVHRDDQFGKMKIFTARPVVRDTRYMYIHGYHHDDDDDDAFFKEKDWPDAAAQPDFKTKMKMAGAQPDDFPAFKFKWKDKPNPDTDTQDTDHHPDTDIDIGGCNPPRAHFQIKMKIFTDGPHTRYIDIATHAYDPVPQKDKEWPADADPVRQKTKMWIAHALPDDFPAWKFKFKDAPDYPHPDGHQTQDTDDHGDTDMGMDGDVPRGDHHPDWMKIFTDGPGTHDIYIDDDDADFQDFPDDDLVVVAAEAAQFGKDWDKTKTWHCDQAKDKKKKWKDWANDTPDIDIDIAGHGDMDMDIPDMDHNVVVPHAAAWTKIWIDIPGDIHIYIHGHDFQQKDWDDWPPQAPDEAEQAGKDWTKTKIWRQAQAKGWDKKFKDKQNHTPDMDIDIAGHGDIDMDTPDMDHNVVVVHDADWIWIWIDTSVDIDTDIYGHAQDQQDDDAQFDDLPPPLAGQRNNNPNDRDVVSLVSCVVRQVPPSNQPVVCRQVLQVPDNRGRDVSSSVSSVVVNVVVD

Sequence (868 aa):
MNLDSGELYRVDLQLINMIEHAQELLRDMSYPVADEVMLNGFSASGNFVNRFTGLQPDIVRSVTAGGVNGTLFLPLEQAKGHTLNYHIGVADLDEITGDGFDADSWRDVPQFIYMGGEDENDTIPYSDAWSEEQRQIALDVYGEHMQNDRMPYCESVYDDADADAEIKIYEGVGHRIPKQIQEDIVGFHRKEAELKEISFTEPPIAGETTLEVHVAIFDDQTEFDLRAFSDDRGDLTETATTVSTGNSVDTTIDLTTQVEPEEPLSAIVVQPGTTSPEEAIASVTQQASDPPSMQVTKQPTVTDQTVTINYTVSGRYETDSPVHVYLSLMDGGPKQFLNSFDPGATVEDTYEIDPAELDTAIEVGTQLQAKLIDIDSNNQLAAAPVVVGEENQTEPNAPADITFETQPTEGQDEIEVSYSVDDTYEPKTFLTLQFSIRDDNDVLLGGIEPGEDVTKTVSLEKIPAKAGDRIEVQVVDQRPIGSDQTVVVRDTDDSVTLQFTNQPTESDPTATVQYQIDEEYQVQDVLTLRAYTDELPGIVPGDPLALLTVGDADTKTFTVGEDVEPASEKLTVAIMDDEPLVLAATANAEGGFDILDPHASELDISVEPTGSFDVDVSVANPGPTASTETVQLLIGDQRIKQQELQLDAGEQSQISFGEYVPVELGFDSGTHPLVVTTNSDQVSGQLSVSGDGFAILNPSPEFSLSVGRADDFEVDVSVANPDASASSGTVRFLVDEQELNQRNIQLDANEERDLSFGTYIPDELGLEIGTYTAQVITGDTTVGGQLMVTPPQIVGETPPKDLNGDGLYEDINGDGEFTIGDIQMFFQQRDADEVQTNADLFNFSGNDPDEVTISDVQALFQLFQNQG

Radius of gyration: 47.28 Å; chains: 1; bounding box: 97×70×138 Å